Protein 7D9F (pdb70)

InterPro domains:
  IPR006311 Twin-arginine translocation pathway, signal sequence [PS51318] (1-31)
  IPR036188 FAD/NAD(P)-binding domain superfamily [G3DSA:3.50.50.60] (74-164)
  IPR036188 FAD/NAD(P)-binding domain superfamily [SSF51905] (67-441)

Structure (mmCIF, N/CA/C/O backbone):
data_7D9F
#
_entry.id   7D9F
#
_cell.length_a   69.197
_cell.length_b   85.586
_cell.length_c   99.624
_cell.angle_alpha   90.000
_cell.angle_beta   98.326
_cell.angle_gamma   90.000
#
_symmetry.space_group_name_H-M   'P 1 21 1'
#
loop_
_entity.id
_entity.type
_entity.pdbx_description
1 polymer 'Spermidine dehydrogenase, SpdH'
2 non-polymer 'FLAVIN-ADENINE DINUCLEOTIDE'
3 non-polymer 'PROTOPORPHYRIN IX CONTAINING FE'
4 non-polymer GLYCEROL
5 non-polymer 'SULFATE ION'
6 water water
#
loop_
_atom_site.group_PDB
_atom_site.id
_atom_site.type_symbol
_atom_site.label_atom_id
_atom_site.label_alt_id
_atom_site.label_comp_id
_atom_site.label_asym_id
_atom_site.label_entity_id
_atom_site.label_seq_id
_atom_site.pdbx_PDB_ins_code
_atom_site.Cartn_x
_atom_site.Cartn_y
_atom_site.Cartn_z
_atom_site.occupancy
_atom_site.B_iso_or_equiv
_atom_site.auth_seq_id
_atom_site.auth_comp_id
_atom_site.auth_asym_id
_atom_site.auth_atom_id
_atom_site.pdbx_PDB_model_num
ATOM 1 N N . ALA A 1 29 ? 3.63593 58.92700 3.66319 1.000 44.85644 29 ALA A N 1
ATOM 2 C CA . ALA A 1 29 ? 4.40941 59.82184 2.80668 1.000 42.43279 29 ALA A CA 1
ATOM 3 C C . ALA A 1 29 ? 3.51462 60.53825 1.78500 1.000 45.54876 29 ALA A C 1
ATOM 4 O O . ALA A 1 29 ? 3.56899 60.24565 0.57813 1.000 43.34515 29 ALA A O 1
ATOM 6 N N . PRO A 1 30 ? 2.70288 61.48769 2.25338 1.000 42.11831 30 PRO A N 1
ATOM 7 C CA . PRO A 1 30 ? 1.78411 62.17421 1.34032 1.000 41.52861 30 PRO A CA 1
ATOM 8 C C . PRO A 1 30 ? 2.53280 63.11175 0.40726 1.000 36.04221 30 PRO A C 1
ATOM 9 O O . PRO A 1 30 ? 3.60482 63.63122 0.73241 1.000 31.94933 30 PRO A O 1
ATOM 13 N N . GLY A 1 31 ? 1.94603 63.32908 -0.76908 1.000 30.21287 31 GLY A N 1
ATOM 14 C CA . GLY A 1 31 ? 2.52732 64.18304 -1.77289 1.000 29.36119 31 GLY A CA 1
ATOM 15 C C . GLY A 1 31 ? 3.21271 63.43923 -2.89610 1.000 31.29177 31 GLY A C 1
ATOM 16 O O . GLY A 1 31 ? 3.48032 64.03393 -3.94997 1.000 29.25560 31 GLY A O 1
ATOM 17 N N . GLY A 1 32 ? 3.51360 62.15810 -2.69497 1.000 33.96983 32 GLY A N 1
ATOM 18 C CA . GLY A 1 32 ? 4.05739 61.31641 -3.73132 1.000 30.54039 32 GLY A CA 1
ATOM 19 C C . GLY A 1 32 ? 3.05186 60.26517 -4.17193 1.000 35.84893 32 GLY A C 1
ATOM 20 O O . GLY A 1 32 ? 1.93884 60.15463 -3.65584 1.000 35.15798 32 GLY A O 1
ATOM 21 N N . ARG A 1 33 ? 3.46950 59.50271 -5.17766 1.000 30.17331 33 ARG A N 1
ATOM 22 C CA . ARG A 1 33 ? 2.70204 58.34379 -5.59431 1.000 27.65975 33 ARG A CA 1
ATOM 23 C C . ARG A 1 33 ? 2.53666 57.39545 -4.41236 1.000 29.27703 33 ARG A C 1
ATOM 24 O O . ARG A 1 33 ? 3.45224 57.22740 -3.59551 1.000 24.86123 33 ARG A O 1
ATOM 32 N N . TYR A 1 34 ? 1.34999 56.80447 -4.29086 1.000 23.37145 34 TYR A N 1
ATOM 33 C CA . TYR A 1 34 ? 1.18706 55.75204 -3.29535 1.000 24.74747 34 TYR A CA 1
ATOM 34 C C . TYR A 1 34 ? 2.11132 54.59919 -3.65935 1.000 22.03093 34 TYR A C 1
ATOM 35 O O . TYR A 1 34 ? 1.85297 53.87152 -4.62483 1.000 19.17028 34 TYR A O 1
ATOM 44 N N . TYR A 1 35 ? 3.19317 54.42434 -2.90319 1.000 19.40681 35 TYR A N 1
ATOM 45 C CA . TYR A 1 35 ? 4.22332 53.45591 -3.26758 1.000 17.02666 35 TYR A CA 1
ATOM 46 C C . TYR A 1 35 ? 4.97027 52.98807 -2.01618 1.000 17.49537 35 TYR A C 1
ATOM 47 O O . TYR A 1 35 ? 6.03255 53.52108 -1.66538 1.000 15.31061 35 TYR A O 1
ATOM 56 N N . PRO A 1 36 ? 4.44738 51.96964 -1.33152 1.000 18.43362 36 PRO A N 1
ATOM 57 C CA . PRO A 1 36 ? 5.02895 51.52655 -0.04303 1.000 17.96200 36 PRO A CA 1
ATOM 58 C C . PRO A 1 36 ? 6.46138 51.01741 -0.14333 1.000 13.94381 36 PRO A C 1
ATOM 59 O O . PRO A 1 36 ? 7.20773 51.15942 0.83414 1.000 16.86799 36 PRO A O 1
ATOM 63 N N . PRO A 1 37 ? 6.87902 50.34872 -1.23115 1.000 13.99281 37 PRO A N 1
ATOM 64 C CA . PRO A 1 37 ? 8.25457 49.81212 -1.22452 1.000 16.74298 37 PRO A CA 1
ATOM 65 C C . PRO A 1 37 ? 9.31761 50.87330 -1.04918 1.000 16.87130 37 PRO A C 1
ATOM 66 O O . PRO A 1 37 ? 10.41316 50.56509 -0.56109 1.000 16.32016 37 PRO A O 1
ATOM 70 N N . ALA A 1 38 ? 9.04046 52.11507 -1.44518 1.000 17.48038 38 ALA A N 1
ATOM 71 C CA . ALA A 1 38 ? 10.06544 53.13999 -1.32256 1.000 18.73163 38 ALA A CA 1
ATOM 72 C C . ALA A 1 38 ? 10.18202 53.67418 0.09807 1.000 16.61645 38 ALA A C 1
ATOM 73 O O . ALA A 1 38 ? 11.16767 54.34698 0.40489 1.000 21.41029 38 ALA A O 1
ATOM 75 N N . LEU A 1 39 ? 9.22675 53.36855 0.97371 1.000 16.72638 39 LEU A N 1
ATOM 76 C CA . LEU A 1 39 ? 9.28698 53.83602 2.35232 1.000 19.25079 39 LEU A CA 1
ATOM 77 C C . LEU A 1 39 ? 10.44024 53.19136 3.10702 1.000 20.30127 39 LEU A C 1
ATOM 78 O O . LEU A 1 39 ? 10.70792 51.99349 2.95988 1.000 17.54136 39 LEU A O 1
ATOM 83 N N . THR A 1 40 ? 11.11707 53.99183 3.92974 1.000 17.80000 40 THR A N 1
ATOM 84 C CA . THR A 1 40 ? 12.09488 53.49349 4.88827 1.000 20.72354 40 THR A CA 1
ATOM 85 C C . THR A 1 40 ? 11.51996 53.62937 6.29820 1.000 15.18529 40 THR A C 1
ATOM 86 O O . THR A 1 40 ? 10.32294 53.85005 6.48630 1.000 17.36900 40 THR A O 1
ATOM 90 N N . GLY A 1 41 ? 12.37770 53.48310 7.30362 1.000 17.87097 41 GLY A N 1
ATOM 91 C CA . GLY A 1 41 ? 11.92159 53.65422 8.67063 1.000 16.93947 41 GLY A CA 1
ATOM 92 C C . GLY A 1 41 ? 11.19439 52.45009 9.23863 1.000 19.54785 41 GLY A C 1
ATOM 93 O O . GLY A 1 41 ? 11.56146 51.30741 8.94121 1.000 17.67551 41 GLY A O 1
ATOM 94 N N . LEU A 1 42 ? 10.15665 52.67778 10.04602 1.000 15.44626 42 LEU A N 1
ATOM 95 C CA . LEU A 1 42 ? 9.47707 51.58016 10.74084 1.000 15.97255 42 LEU A CA 1
ATOM 96 C C . LEU A 1 42 ? 8.47537 50.90258 9.80834 1.000 17.15641 42 LEU A C 1
ATOM 97 O O . LEU A 1 42 ? 7.39101 51.43313 9.54391 1.000 18.63621 42 LEU A O 1
ATOM 102 N N . ARG A 1 43 ? 8.82170 49.71006 9.33342 1.000 15.30851 43 ARG A N 1
ATOM 103 C CA . ARG A 1 43 ? 8.00752 49.02459 8.33941 1.000 15.11255 43 ARG A CA 1
ATOM 104 C C . ARG A 1 43 ? 7.63691 47.64614 8.87301 1.000 13.74194 43 ARG A C 1
ATOM 105 O O . ARG A 1 43 ? 7.57255 47.46121 10.09383 1.000 13.87393 43 ARG A O 1
ATOM 113 N N . GLY A 1 44 ? 7.38694 46.67416 7.99554 1.000 12.39575 44 GLY A N 1
ATOM 114 C CA . GLY A 1 44 ? 6.81118 45.42233 8.48005 1.000 10.68234 44 GLY A CA 1
ATOM 115 C C . GLY A 1 44 ? 5.37563 45.67498 8.90072 1.000 14.40433 44 GLY A C 1
ATOM 116 O O . GLY A 1 44 ? 4.59820 46.28386 8.16248 1.000 13.50664 44 GLY A O 1
ATOM 117 N N . SER A 1 45 ? 5.00831 45.23266 10.09835 1.000 13.90754 45 SER A N 1
ATOM 118 C CA . SER A 1 45 ? 3.71104 45.61176 10.65470 1.000 14.48434 45 SER A CA 1
ATOM 119 C C . SER A 1 45 ? 3.83827 47.02338 11.21655 1.000 18.85686 45 SER A C 1
ATOM 120 O O . SER A 1 45 ? 4.14792 47.24112 12.39332 1.000 16.64833 45 SER A O 1
ATOM 123 N N . HIS A 1 46 ? 3.59260 47.98836 10.33397 1.000 17.03698 46 HIS A N 1
ATOM 124 C CA . HIS A 1 46 ? 3.80823 49.40710 10.54121 1.000 16.95218 46 HIS A CA 1
ATOM 125 C C . HIS A 1 46 ? 2.68115 50.02073 11.36112 1.000 19.51605 46 HIS A C 1
ATOM 126 O O . HIS A 1 46 ? 1.58548 49.46375 11.43573 1.000 18.62239 46 HIS A O 1
ATOM 133 N N . PRO A 1 47 ? 2.91370 51.19040 11.95862 1.000 20.10788 47 PRO A N 1
ATOM 134 C CA . PRO A 1 47 ? 1.79913 51.94469 12.54774 1.000 20.26685 47 PRO A CA 1
ATOM 135 C C . PRO A 1 47 ? 0.66250 52.08513 11.54251 1.000 20.37456 47 PRO A C 1
ATOM 136 O O . PRO A 1 47 ? 0.88686 52.33747 10.35820 1.000 18.24487 47 PRO A O 1
ATOM 140 N N . GLY A 1 48 ? -0.57160 51.90297 12.01677 1.000 21.78843 48 GLY A N 1
ATOM 141 C CA . GLY A 1 48 ? -1.73741 51.90976 11.15587 1.000 24.31411 48 GLY A CA 1
ATOM 142 C C . GLY A 1 48 ? -2.21394 50.53293 10.72758 1.000 25.61826 48 GLY A C 1
ATOM 143 O O . GLY A 1 48 ? -3.39200 50.37890 10.38382 1.000 24.11761 48 GLY A O 1
ATOM 144 N N . ALA A 1 49 ? -1.34035 49.52049 10.75679 1.000 20.64533 49 ALA A N 1
ATOM 145 C CA . ALA A 1 49 ? -1.71764 48.21326 10.22929 1.000 19.46745 49 ALA A CA 1
ATOM 146 C C . ALA A 1 49 ? -2.47767 47.36415 11.23727 1.000 20.09963 49 ALA A C 1
ATOM 147 O O . ALA A 1 49 ? -3.26063 46.49782 10.82985 1.000 18.07633 49 ALA A O 1
ATOM 149 N N . PHE A 1 50 ? -2.29395 47.61180 12.53273 1.000 18.13235 50 PHE A N 1
ATOM 150 C CA . PHE A 1 50 ? -2.71174 46.67715 13.56638 1.000 18.63639 50 PHE A CA 1
ATOM 151 C C . PHE A 1 50 ? -3.69382 47.25549 14.57942 1.000 17.30949 50 PHE A C 1
ATOM 152 O O . PHE A 1 50 ? -4.15552 46.51578 15.45286 1.000 17.17246 50 PHE A O 1
ATOM 160 N N . GLU A 1 51 ? -4.01923 48.54527 14.50439 1.000 16.66025 51 GLU A N 1
ATOM 161 C CA . GLU A 1 51 ? -4.75205 49.17110 15.60506 1.000 22.07506 51 GLU A CA 1
ATOM 162 C C . GLU A 1 51 ? -6.16367 48.60866 15.74550 1.000 16.98425 51 GLU A C 1
ATOM 163 O O . GLU A 1 51 ? -6.62308 48.35071 16.86871 1.000 17.44388 51 GLU A O 1
ATOM 169 N N . VAL A 1 52 ? -6.86786 48.41237 14.63077 1.000 15.59324 52 VAL A N 1
ATOM 170 C CA . VAL A 1 52 ? -8.19224 47.80393 14.71051 1.000 17.41374 52 VAL A CA 1
ATOM 171 C C . VAL A 1 52 ? -8.08567 46.36094 15.18811 1.000 17.06740 52 VAL A C 1
ATOM 172 O O . VAL A 1 52 ? -8.88244 45.90616 16.02232 1.000 15.38584 52 VAL A O 1
ATOM 176 N N . ALA A 1 53 ? -7.09333 45.62392 14.67285 1.000 14.74074 53 ALA A N 1
ATOM 177 C CA . ALA A 1 53 ? -6.87848 44.24279 15.09820 1.000 16.63834 53 ALA A CA 1
ATOM 178 C C . ALA A 1 53 ? -6.67434 44.14720 16.60177 1.000 18.31733 53 ALA A C 1
ATOM 179 O O . ALA A 1 53 ? -7.17413 43.21353 17.24379 1.000 18.42795 53 ALA A O 1
ATOM 181 N N . HIS A 1 54 ? -5.93076 45.09832 17.18352 1.000 16.96075 54 HIS A N 1
ATOM 182 C CA . HIS A 1 54 ? -5.71346 45.08668 18.62714 1.000 17.15478 54 HIS A CA 1
ATOM 183 C C . HIS A 1 54 ? -6.92942 45.55788 19.41467 1.000 18.18369 54 HIS A C 1
ATOM 184 O O . HIS A 1 54 ? -7.12203 45.12097 20.55445 1.000 17.79373 54 HIS A O 1
ATOM 191 N N . GLN A 1 55 ? -7.74765 46.44652 18.84867 1.000 16.46601 55 GLN A N 1
ATOM 192 C CA . GLN A 1 55 ? -9.00415 46.76636 19.51499 1.000 18.49917 55 GLN A CA 1
ATOM 193 C C . GLN A 1 55 ? -9.82698 45.50583 19.74223 1.000 20.55181 55 GLN A C 1
ATOM 194 O O . GLN A 1 55 ? -10.44916 45.34473 20.79667 1.000 19.07732 55 GLN A O 1
ATOM 208 N N . GLY A 1 57 ? -8.44320 42.20271 19.56514 1.000 19.90232 57 GLY A N 1
ATOM 209 C CA . GLY A 1 57 ? -7.64896 41.20536 20.26699 1.000 21.55968 57 GLY A CA 1
ATOM 210 C C . GLY A 1 57 ? -7.32192 41.58697 21.69963 1.000 21.38199 57 GLY A C 1
ATOM 211 O O . GLY A 1 57 ? -7.32653 40.73438 22.59304 1.000 24.87930 57 GLY A O 1
ATOM 212 N N . TRP A 1 58 ? -7.02470 42.86286 21.94315 1.000 19.04574 58 TRP A N 1
ATOM 213 C CA . TRP A 1 58 ? -6.65141 43.28073 23.29421 1.000 21.58507 58 TRP A CA 1
ATOM 214 C C . TRP A 1 58 ? -7.83702 43.78468 24.11127 1.000 25.28184 58 TRP A C 1
ATOM 215 O O . TRP A 1 58 ? -7.96760 43.44211 25.29241 1.000 28.09170 58 TRP A O 1
ATOM 226 N N . GLU A 1 59 ? -8.68945 44.61904 23.51847 1.000 22.62114 59 GLU A N 1
ATOM 227 C CA . GLU A 1 59 ? -9.78320 45.23765 24.25588 1.000 24.33984 59 GLU A CA 1
ATOM 228 C C . GLU A 1 59 ? -11.10534 44.49397 24.10497 1.000 22.54689 59 GLU A C 1
ATOM 229 O O . GLU A 1 59 ? -12.06707 44.83642 24.80040 1.000 22.47440 59 GLU A O 1
ATOM 235 N N . LYS A 1 60 ? -11.16874 43.49807 23.21581 1.000 21.56050 60 LYS A N 1
ATOM 236 C CA . LYS A 1 60 ? -12.36547 42.69419 22.98469 1.000 21.48121 60 LYS A CA 1
ATOM 237 C C . LYS A 1 60 ? -13.52672 43.54737 22.50007 1.000 23.75841 60 LYS A C 1
ATOM 238 O O . LYS A 1 60 ? -14.69000 43.24758 22.76813 1.000 25.88830 60 LYS A O 1
ATOM 244 N N . LYS A 1 61 ? -13.22136 44.62176 21.78383 1.000 22.76081 61 LYS A N 1
ATOM 245 C CA . LYS A 1 61 ? -14.26607 45.34531 21.08463 1.000 22.55892 61 LYS A CA 1
ATOM 246 C C . LYS A 1 61 ? -14.75105 44.51431 19.90789 1.000 26.30601 61 LYS A C 1
ATOM 247 O O . LYS A 1 61 ? -13.97215 43.82256 19.24879 1.000 23.18948 61 LYS A O 1
ATOM 253 N N . THR A 1 62 ? -16.05526 44.55186 19.67554 1.000 23.62698 62 THR A N 1
ATOM 254 C CA . THR A 1 62 ? -16.66699 43.88242 18.54285 1.000 22.36809 62 THR A CA 1
ATOM 255 C C . THR A 1 62 ? -17.20898 44.93890 17.59510 1.000 27.52340 62 THR A C 1
ATOM 256 O O . THR A 1 62 ? -17.86318 45.89685 18.02739 1.000 28.73769 62 THR A O 1
ATOM 260 N N . PHE A 1 63 ? -16.91804 44.76805 16.31249 1.000 23.53501 63 PHE A N 1
ATOM 261 C CA . PHE A 1 63 ? -17.36701 45.65692 15.24993 1.000 24.50834 63 PHE A CA 1
ATOM 262 C C . PHE A 1 63 ? -18.40448 44.88767 14.43336 1.000 31.25004 63 PHE A C 1
ATOM 263 O O . PHE A 1 63 ? -18.06469 44.16156 13.49984 1.000 29.47129 63 PHE A O 1
ATOM 271 N N . ASP A 1 64 ? -19.67130 45.04135 14.78018 1.000 28.36278 64 ASP A N 1
ATOM 272 C CA . ASP A 1 64 ? -20.71742 44.39713 14.00100 1.000 28.49496 64 ASP A CA 1
ATOM 273 C C . ASP A 1 64 ? -21.13047 45.29357 12.84274 1.000 28.37593 64 ASP A C 1
ATOM 274 O O . ASP A 1 64 ? -21.19364 46.51890 12.97576 1.000 25.20981 64 ASP A O 1
ATOM 279 N N . VAL A 1 65 ? -21.37049 44.67172 11.68976 1.000 22.12975 65 VAL A N 1
ATOM 280 C CA . VAL A 1 65 ? -21.80540 45.36553 10.49032 1.000 18.65826 65 VAL A CA 1
ATOM 281 C C . VAL A 1 65 ? -23.16199 44.86587 10.02045 1.000 20.98230 65 VAL A C 1
ATOM 282 O O . VAL A 1 65 ? -23.58069 45.17220 8.90550 1.000 22.34159 65 VAL A O 1
ATOM 286 N N . ASP A 1 66 ? -23.85468 44.08609 10.85278 1.000 23.28235 66 ASP A N 1
ATOM 287 C CA . ASP A 1 66 ? -25.11657 43.47005 10.45398 1.000 27.02097 66 ASP A CA 1
ATOM 288 C C . ASP A 1 66 ? -26.20416 44.49298 10.16628 1.000 27.42562 66 ASP A C 1
ATOM 289 O O . ASP A 1 66 ? -27.23248 44.14171 9.57812 1.000 26.76031 66 ASP A O 1
ATOM 294 N N . HIS A 1 67 ? -26.00631 45.74081 10.55925 1.000 22.60722 67 HIS A N 1
ATOM 295 C CA . HIS A 1 67 ? -27.02185 46.76234 10.39848 1.000 25.61132 67 HIS A CA 1
ATOM 296 C C . HIS A 1 67 ? -26.67440 47.72623 9.28084 1.000 24.73609 67 HIS A C 1
ATOM 297 O O . HIS A 1 67 ? -27.40608 48.69664 9.05241 1.000 25.28561 67 HIS A O 1
ATOM 304 N N . LEU A 1 68 ? -25.60133 47.45015 8.54382 1.000 24.03102 68 LEU A N 1
ATOM 305 C CA . LEU A 1 68 ? -25.17713 48.22874 7.39341 1.000 23.88783 68 LEU A CA 1
ATOM 306 C C . LEU A 1 68 ? -25.60754 47.54723 6.10205 1.000 23.34795 68 LEU A C 1
ATOM 307 O O . LEU A 1 68 ? -25.68107 46.31499 6.03644 1.000 23.49955 68 LEU A O 1
ATOM 312 N N . PRO A 1 69 ? -25.89585 48.32356 5.06349 1.000 22.88548 69 PRO A N 1
ATOM 313 C CA . PRO A 1 69 ? -26.22766 47.72298 3.76741 1.000 22.00380 69 PRO A CA 1
ATOM 314 C C . PRO A 1 69 ? -25.00994 47.06909 3.14377 1.000 23.48427 69 PRO A C 1
ATOM 315 O O . PRO A 1 69 ? -23.87491 47.50251 3.35133 1.000 21.01169 69 PRO A O 1
ATOM 319 N N . ILE A 1 70 ? -25.25961 46.02661 2.35752 1.000 19.59181 70 ILE A N 1
ATOM 320 C CA . ILE A 1 70 ? -24.18885 45.39793 1.59110 1.000 22.18159 70 ILE A CA 1
ATOM 321 C C . ILE A 1 70 ? -23.83096 46.30548 0.42679 1.000 24.07937 70 ILE A C 1
ATOM 322 O O . ILE A 1 70 ? -24.68197 46.63898 -0.40724 1.000 22.19961 70 ILE A O 1
ATOM 327 N N . GLU A 1 71 ? -22.56413 46.71202 0.37053 1.000 22.27525 71 GLU A N 1
ATOM 328 C CA . GLU A 1 71 ? -22.08933 47.67422 -0.61470 1.000 22.55325 71 GLU A CA 1
ATOM 329 C C . GLU A 1 71 ? -21.66813 47.03013 -1.92585 1.000 22.18965 71 GLU A C 1
ATOM 330 O O . GLU A 1 71 ? -21.80113 47.65495 -2.98274 1.000 24.40446 71 GLU A O 1
ATOM 336 N N . GLU A 1 72 ? -21.15794 45.80186 -1.88201 1.000 22.46871 72 GLU A N 1
ATOM 337 C CA . GLU A 1 72 ? -20.51048 45.16277 -3.01970 1.000 21.36156 72 GLU A CA 1
ATOM 338 C C . GLU A 1 72 ? -20.68487 43.65718 -2.89391 1.000 21.55385 72 GLU A C 1
ATOM 339 O O . GLU A 1 72 ? -20.73241 43.12087 -1.78392 1.000 18.77667 72 GLU A O 1
ATOM 345 N N . GLU A 1 73 ? -20.78110 42.97969 -4.04223 1.000 19.11877 73 GLU A N 1
ATOM 346 C CA . GLU A 1 73 ? -20.95442 41.53086 -4.08857 1.000 23.15323 73 GLU A CA 1
ATOM 347 C C . GLU A 1 73 ? -19.88928 40.90151 -4.97152 1.000 20.90356 73 GLU A C 1
ATOM 348 O O . GLU A 1 73 ? -19.60239 41.39342 -6.06634 1.000 22.62816 73 GLU A O 1
ATOM 354 N N . TYR A 1 74 ? -19.32715 39.79482 -4.49836 1.000 16.24521 74 TYR A N 1
ATOM 355 C CA . TYR A 1 74 ? -18.27175 39.08050 -5.19259 1.000 17.96287 74 TYR A CA 1
ATOM 356 C C . TYR A 1 74 ? -18.58638 37.59089 -5.20428 1.000 17.10660 74 TYR A C 1
ATOM 357 O O . TYR A 1 74 ? -19.43881 37.10503 -4.45840 1.000 18.63719 74 TYR A O 1
ATOM 366 N N . ASP A 1 75 ? -17.88654 36.86334 -6.06518 1.000 14.94487 75 ASP A N 1
ATOM 367 C CA . ASP A 1 75 ? -17.89823 35.41014 -5.95939 1.000 17.61812 75 ASP A CA 1
ATOM 368 C C . ASP A 1 75 ? -17.06280 34.94679 -4.77497 1.000 17.55912 75 ASP A C 1
ATOM 369 O O . ASP A 1 75 ? -17.48458 34.07069 -4.01440 1.000 17.98125 75 ASP A O 1
ATOM 374 N N . LEU A 1 76 ? -15.88369 35.53641 -4.58996 1.000 18.51463 76 LEU A N 1
ATOM 375 C CA . LEU A 1 76 ? -14.98315 35.15495 -3.50924 1.000 13.72927 76 LEU A CA 1
ATOM 376 C C . LEU A 1 76 ? -14.48331 36.40384 -2.79257 1.000 15.64452 76 LEU A C 1
ATOM 377 O O . LEU A 1 76 ? -14.06450 37.36615 -3.44308 1.000 13.53633 76 LEU A O 1
ATOM 382 N N . VAL A 1 77 ? -14.53496 36.39332 -1.45632 1.000 13.24813 77 VAL A N 1
ATOM 383 C CA . VAL A 1 77 ? -13.86103 37.39387 -0.63368 1.000 14.38818 77 VAL A CA 1
ATOM 384 C C . VAL A 1 77 ? -12.72804 36.70262 0.10690 1.000 14.18189 77 VAL A C 1
ATOM 385 O O . VAL A 1 77 ? -12.94742 35.69083 0.78612 1.000 13.13643 77 VAL A O 1
ATOM 389 N N . VAL A 1 78 ? -11.51909 37.23939 -0.03378 1.000 13.73106 78 VAL A N 1
ATOM 390 C CA . VAL A 1 78 ? -10.33092 36.71857 0.64029 1.000 13.27722 78 VAL A CA 1
ATOM 391 C C . VAL A 1 78 ? -9.95305 37.69988 1.73801 1.000 12.88367 78 VAL A C 1
ATOM 392 O O . VAL A 1 78 ? -9.76043 38.89395 1.47065 1.000 14.08769 78 VAL A O 1
ATOM 396 N N . VAL A 1 79 ? -9.84543 37.20591 2.96728 1.000 12.73002 79 VAL A N 1
ATOM 397 C CA . VAL A 1 79 ? -9.33364 38.00122 4.07898 1.000 11.75622 79 VAL A CA 1
ATOM 398 C C . VAL A 1 79 ? -7.83622 37.73606 4.20649 1.000 14.74843 79 VAL A C 1
ATOM 399 O O . VAL A 1 79 ? -7.42042 36.59965 4.46544 1.000 13.52600 79 VAL A O 1
ATOM 403 N N . GLY A 1 80 ? -7.02446 38.77945 4.01563 1.000 13.63174 80 GLY A N 1
ATOM 404 C CA . GLY A 1 80 ? -5.58254 38.61655 4.06478 1.000 12.69270 80 GLY A CA 1
ATOM 405 C C . GLY A 1 80 ? -4.93715 38.59367 2.69555 1.000 15.18931 80 GLY A C 1
ATOM 406 O O . GLY A 1 80 ? -5.32831 37.79930 1.82732 1.000 16.11683 80 GLY A O 1
ATOM 407 N N . GLY A 1 81 ? -3.94593 39.46401 2.49585 1.000 12.75614 81 GLY A N 1
ATOM 408 C CA . GLY A 1 81 ? -3.34565 39.68351 1.19085 1.000 13.14250 81 GLY A CA 1
ATOM 409 C C . GLY A 1 81 ? -1.89169 39.26951 1.08921 1.000 13.89903 81 GLY A C 1
ATOM 410 O O . GLY A 1 81 ? -1.14200 39.83710 0.29267 1.000 11.81157 81 GLY A O 1
ATOM 411 N N . GLY A 1 82 ? -1.48665 38.27641 1.87939 1.000 13.42766 82 GLY A N 1
ATOM 412 C CA . GLY A 1 82 ? -0.18982 37.65032 1.72548 1.000 13.30594 82 GLY A CA 1
ATOM 413 C C . GLY A 1 82 ? -0.19314 36.62988 0.59972 1.000 12.84111 82 GLY A C 1
ATOM 414 O O . GLY A 1 82 ? -1.13441 36.52420 -0.18988 1.000 14.84105 82 GLY A O 1
ATOM 415 N N . ILE A 1 83 ? 0.89142 35.84959 0.54252 1.000 10.87944 83 ILE A N 1
ATOM 416 C CA . ILE A 1 83 ? 1.03601 34.85977 -0.52263 1.000 13.34450 83 ILE A CA 1
ATOM 417 C C . ILE A 1 83 ? -0.11411 33.86059 -0.48666 1.000 14.23601 83 ILE A C 1
ATOM 418 O O . ILE A 1 83 ? -0.59880 33.41509 -1.53356 1.000 13.49918 83 ILE A O 1
ATOM 423 N N . SER A 1 84 ? -0.58427 33.50248 0.70818 1.000 13.28594 84 SER A N 1
ATOM 424 C CA . SER A 1 84 ? -1.68434 32.54390 0.77783 1.000 14.89932 84 SER A CA 1
ATOM 425 C C . SER A 1 84 ? -2.96406 33.13563 0.19436 1.000 13.74108 84 SER A C 1
ATOM 426 O O . SER A 1 84 ? -3.65725 32.48438 -0.60007 1.000 12.72707 84 SER A O 1
ATOM 429 N N . GLY A 1 85 ? -3.30390 34.36608 0.58918 1.000 12.84494 85 GLY A N 1
ATOM 430 C CA . GLY A 1 85 ? -4.52121 34.97642 0.07960 1.000 13.98767 85 GLY A CA 1
ATOM 431 C C . GLY A 1 85 ? -4.47016 35.23623 -1.41104 1.000 13.93517 85 GLY A C 1
ATOM 432 O O . GLY A 1 85 ? -5.46774 35.04358 -2.11770 1.000 13.91180 85 GLY A O 1
ATOM 433 N N . LEU A 1 86 ? -3.31293 35.68814 -1.90900 1.000 11.38864 86 LEU A N 1
ATOM 434 C CA . LEU A 1 86 ? -3.15897 35.91529 -3.34226 1.000 12.68196 86 LEU A CA 1
ATOM 435 C C . LEU A 1 86 ? -3.23236 34.60376 -4.11230 1.000 14.43267 86 LEU A C 1
ATOM 436 O O . LEU A 1 86 ? -3.82828 34.54624 -5.19145 1.000 15.38996 86 LEU A O 1
ATOM 441 N N . ALA A 1 87 ? -2.63192 33.53851 -3.56739 1.000 15.08972 87 ALA A N 1
ATOM 442 C CA . ALA A 1 87 ? -2.73006 32.22700 -4.20444 1.000 15.76543 87 ALA A CA 1
ATOM 443 C C . ALA A 1 87 ? -4.16525 31.70392 -4.18738 1.000 15.22587 87 ALA A C 1
ATOM 444 O O . ALA A 1 87 ? -4.60624 31.05266 -5.14389 1.000 15.86828 87 ALA A O 1
ATOM 446 N N . ALA A 1 88 ? -4.90683 31.96944 -3.10590 1.000 15.73697 88 ALA A N 1
ATOM 447 C CA . ALA A 1 88 ? -6.31875 31.61000 -3.06253 1.000 15.47329 88 ALA A CA 1
ATOM 448 C C . ALA A 1 88 ? -7.08512 32.26628 -4.20415 1.000 14.97251 88 ALA A C 1
ATOM 449 O O . ALA A 1 88 ? -7.83375 31.59972 -4.92999 1.000 15.30709 88 ALA A O 1
ATOM 451 N N . ALA A 1 89 ? -6.91591 33.58270 -4.36841 1.000 12.09204 89 ALA A N 1
ATOM 452 C CA . ALA A 1 89 ? -7.55701 34.29272 -5.47137 1.000 15.18535 89 ALA A CA 1
ATOM 453 C C . ALA A 1 89 ? -7.13067 33.72044 -6.81732 1.000 14.77801 89 ALA A C 1
ATOM 454 O O . ALA A 1 89 ? -7.94989 33.59204 -7.73157 1.000 16.61941 89 ALA A O 1
ATOM 456 N N . TRP A 1 90 ? -5.84230 33.40101 -6.96220 1.000 14.61646 90 TRP A N 1
ATOM 457 C CA . TRP A 1 90 ? -5.32533 32.91462 -8.23897 1.000 16.36429 90 TRP A CA 1
ATOM 458 C C . TRP A 1 90 ? -5.88601 31.53318 -8.57723 1.000 17.68005 90 TRP A C 1
ATOM 459 O O . TRP A 1 90 ? -6.32861 31.28988 -9.70832 1.000 17.16107 90 TRP A O 1
ATOM 470 N N . PHE A 1 91 ? -5.85245 30.59894 -7.62198 1.000 17.16943 91 PHE A N 1
ATOM 471 C CA . PHE A 1 91 ? -6.36096 29.26723 -7.93006 1.000 17.16571 91 PHE A CA 1
ATOM 472 C C . PHE A 1 91 ? -7.87552 29.27154 -8.06978 1.000 18.73653 91 PHE A C 1
ATOM 473 O O . PHE A 1 91 ? -8.42284 28.49833 -8.86085 1.000 21.84792 91 PHE A O 1
ATOM 481 N N . TYR A 1 92 ? -8.56429 30.12349 -7.31038 1.000 17.80490 92 TYR A N 1
ATOM 482 C CA . TYR A 1 92 ? -10.00209 30.27141 -7.48729 1.000 19.73370 92 TYR A CA 1
ATOM 483 C C . TYR A 1 92 ? -10.33442 30.75890 -8.89239 1.000 20.56134 92 TYR A C 1
ATOM 484 O O . TYR A 1 92 ? -11.25784 30.23881 -9.53416 1.000 20.95584 92 TYR A O 1
ATOM 493 N N . ARG A 1 93 ? -9.58597 31.75028 -9.39238 1.000 19.72788 93 ARG A N 1
ATOM 494 C CA . ARG A 1 93 ? -9.85009 32.26426 -10.73615 1.000 20.74561 93 ARG A CA 1
ATOM 495 C C . ARG A 1 93 ? -9.51591 31.23555 -11.81036 1.000 23.55388 93 ARG A C 1
ATOM 496 O O . ARG A 1 93 ? -10.20227 31.16972 -12.83561 1.000 21.52364 93 ARG A O 1
ATOM 504 N N . GLU A 1 94 ? -8.48762 30.41663 -11.59799 1.000 20.87831 94 GLU A N 1
ATOM 505 C CA . GLU A 1 94 ? -8.21361 29.34443 -12.54884 1.000 24.23250 94 GLU A CA 1
ATOM 506 C C . GLU A 1 94 ? -9.39602 28.38126 -12.65082 1.000 25.36956 94 GLU A C 1
ATOM 507 O O . GLU A 1 94 ? -9.77485 27.95325 -13.74682 1.000 23.00898 94 GLU A O 1
ATOM 513 N N . ARG A 1 95 ? -9.98948 28.02699 -11.51670 1.000 21.58387 95 ARG A N 1
ATOM 514 C CA . ARG A 1 95 ? -11.16444 27.16899 -11.53306 1.000 23.73047 95 ARG A CA 1
ATOM 515 C C . ARG A 1 95 ? -12.39236 27.91068 -12.05732 1.000 27.23390 95 ARG A C 1
ATOM 516 O O . ARG A 1 95 ? -13.22875 27.31552 -12.74722 1.000 27.59679 95 ARG A O 1
ATOM 524 N N . HIS A 1 96 ? -12.50074 29.20560 -11.76819 1.000 20.88027 96 HIS A N 1
ATOM 525 C CA . HIS A 1 96 ? -13.68024 30.01232 -12.08237 1.000 23.46444 96 HIS A CA 1
ATOM 526 C C . HIS A 1 96 ? -13.21267 31.25512 -12.82309 1.000 24.81921 96 HIS A C 1
ATOM 527 O O . HIS A 1 96 ? -13.06984 32.32968 -12.22403 1.000 22.57161 96 HIS A O 1
ATOM 534 N N . PRO A 1 97 ? -12.98765 31.14837 -14.13722 1.000 24.91729 97 PRO A N 1
ATOM 535 C CA . PRO A 1 97 ? -12.31725 32.24055 -14.86843 1.000 23.33036 97 PRO A CA 1
ATOM 536 C C . PRO A 1 97 ? -13.04424 33.57318 -14.83714 1.000 20.59009 97 PRO A C 1
ATOM 537 O O . PRO A 1 97 ? -12.38292 34.61035 -14.96308 1.000 25.69160 97 PRO A O 1
ATOM 541 N N . ALA A 1 98 ? -14.36716 33.59240 -14.67774 1.000 20.90358 98 ALA A N 1
ATOM 542 C CA . ALA A 1 98 ? -15.12786 34.84086 -14.64244 1.000 24.24815 98 ALA A CA 1
ATOM 543 C C . ALA A 1 98 ? -15.32305 35.38826 -13.23194 1.000 26.92850 98 ALA A C 1
ATOM 544 O O . ALA A 1 98 ? -16.03739 36.38296 -13.05816 1.000 25.22941 98 ALA A O 1
ATOM 546 N N . ALA A 1 99 ? -14.69639 34.77565 -12.23124 1.000 21.07606 99 ALA A N 1
ATOM 547 C CA . ALA A 1 99 ? -14.99890 35.09710 -10.84308 1.000 19.11946 99 ALA A CA 1
ATOM 548 C C . ALA A 1 99 ? -14.66937 36.54809 -10.52321 1.000 23.08952 99 ALA A C 1
ATOM 549 O O . ALA A 1 99 ? -13.67830 37.09899 -11.00950 1.000 20.93520 99 ALA A O 1
ATOM 551 N N . ARG A 1 100 ? -15.52127 37.17124 -9.71373 1.000 17.95521 100 ARG A N 1
ATOM 552 C CA . ARG A 1 100 ? -15.23455 38.46372 -9.11006 1.000 19.41628 100 ARG A CA 1
ATOM 553 C C . ARG A 1 100 ? -14.68231 38.21118 -7.71556 1.000 19.82489 100 ARG A C 1
ATOM 554 O O . ARG A 1 100 ? -15.30524 37.50122 -6.91892 1.000 16.46169 100 ARG A O 1
ATOM 562 N N . ILE A 1 101 ? -13.51756 38.78372 -7.42675 1.000 17.65744 101 ILE A N 1
ATOM 563 C CA . ILE A 1 101 ? -12.75600 38.44470 -6.23024 1.000 17.95602 101 ILE A CA 1
ATOM 564 C C . ILE A 1 101 ? -12.29778 39.72809 -5.55025 1.000 17.07863 101 ILE A C 1
ATOM 565 O O . ILE A 1 101 ? -11.74876 40.62124 -6.20574 1.000 15.71781 101 ILE A O 1
ATOM 570 N N . LEU A 1 102 ? -12.52267 39.81800 -4.24118 1.000 15.05397 102 LEU A N 1
ATOM 571 C CA . LEU A 1 102 ? -12.03107 40.91790 -3.42289 1.000 15.98769 102 LEU A CA 1
ATOM 572 C C . LEU A 1 102 ? -11.03864 40.36488 -2.41371 1.000 16.45303 102 LEU A C 1
ATOM 573 O O . LEU A 1 102 ? -11.33684 39.38248 -1.72553 1.000 15.66131 102 LEU A O 1
ATOM 578 N N . VAL A 1 103 ? -9.86620 40.98770 -2.32935 1.000 14.10077 103 VAL A N 1
ATOM 579 C CA . VAL A 1 103 ? -8.85918 40.66165 -1.32225 1.000 12.20090 103 VAL A CA 1
ATOM 580 C C . VAL A 1 103 ? -8.75696 41.84621 -0.36896 1.000 15.12884 103 VAL A C 1
ATOM 581 O O . VAL A 1 103 ? -8.47876 42.97389 -0.79919 1.000 15.97625 103 VAL A O 1
ATOM 585 N N . ILE A 1 104 ? -8.97846 41.58476 0.92256 1.000 12.38643 104 ILE A N 1
ATOM 586 C CA . ILE A 1 104 ? -8.98814 42.59495 1.97956 1.000 14.18448 104 ILE A CA 1
ATOM 587 C C . ILE A 1 104 ? -7.71202 42.42863 2.79676 1.000 13.91546 104 ILE A C 1
ATOM 588 O O . ILE A 1 104 ? -7.50030 41.37985 3.42234 1.000 14.00006 104 ILE A O 1
ATOM 593 N N . GLU A 1 105 ? -6.86603 43.46120 2.80746 1.000 13.22269 105 GLU A N 1
ATOM 594 C CA . GLU A 1 105 ? -5.56535 43.38335 3.47261 1.000 13.09019 105 GLU A CA 1
ATOM 595 C C . GLU A 1 105 ? -5.33188 44.60361 4.35981 1.000 14.72559 105 GLU A C 1
ATOM 596 O O . GLU A 1 105 ? -5.58185 45.74130 3.94098 1.000 15.20466 105 GLU A O 1
ATOM 602 N N . ASN A 1 106 ? -4.80527 44.37725 5.57610 1.000 14.74382 106 ASN A N 1
ATOM 603 C CA . ASN A 1 106 ? -4.74895 45.45138 6.56624 1.000 15.67749 106 ASN A CA 1
ATOM 604 C C . ASN A 1 106 ? -3.47198 46.28371 6.52574 1.000 15.12762 106 ASN A C 1
ATOM 605 O O . ASN A 1 106 ? -3.49995 47.42790 6.99354 1.000 14.67261 106 ASN A O 1
ATOM 610 N N . HIS A 1 107 ? -2.36398 45.75749 5.98747 1.000 13.38063 107 HIS A N 1
ATOM 611 C CA . HIS A 1 107 ? -1.15230 46.55242 5.81537 1.000 14.46424 107 HIS A CA 1
ATOM 612 C C . HIS A 1 107 ? -1.32598 47.54541 4.66436 1.000 15.83561 107 HIS A C 1
ATOM 613 O O . HIS A 1 107 ? -2.29343 47.48894 3.90003 1.000 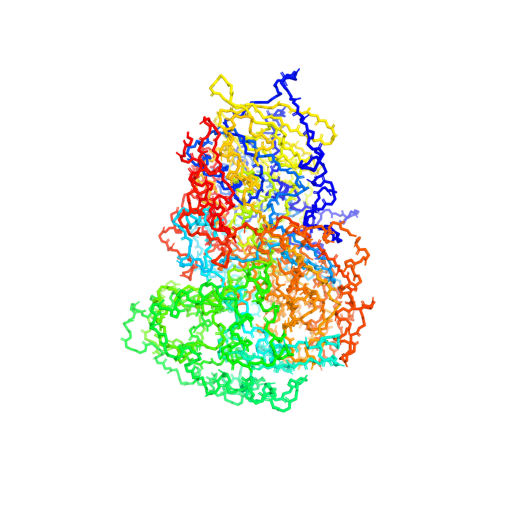16.32495 107 HIS A O 1
ATOM 620 N N . ASP A 1 108 ? -0.35868 48.45301 4.51748 1.000 12.01893 108 ASP A N 1
ATOM 621 C CA . ASP A 1 108 ? -0.44422 49.43960 3.44434 1.000 16.09040 108 ASP A CA 1
ATOM 622 C C . ASP A 1 108 ? 0.11718 48.94158 2.11332 1.000 17.74954 108 ASP A C 1
ATOM 623 O O . ASP A 1 108 ? 0.06834 49.67284 1.11668 1.000 17.69939 108 ASP A O 1
ATOM 628 N N . ASP A 1 109 ? 0.63178 47.71876 2.07341 1.000 15.35269 109 ASP A N 1
ATOM 629 C CA . ASP A 1 109 ? 1.11849 47.08137 0.85992 1.000 15.12170 109 ASP A CA 1
ATOM 630 C C . ASP A 1 109 ? 0.59167 45.65482 0.87304 1.000 13.83354 109 ASP A C 1
ATOM 631 O O . ASP A 1 109 ? 0.24696 45.11484 1.93071 1.000 13.95262 109 ASP A O 1
ATOM 636 N N . PHE A 1 110 ? 0.50418 45.05694 -0.30638 1.000 15.27115 110 PHE A N 1
ATOM 637 C CA . PHE A 1 110 ? 0.14515 43.65038 -0.38926 1.000 15.30833 110 PHE A CA 1
ATOM 638 C C . PHE A 1 110 ? 1.37957 42.80408 -0.12024 1.000 12.42091 110 PHE A C 1
ATOM 639 O O . PHE A 1 110 ? 2.50752 43.29315 -0.15024 1.000 12.74750 110 PHE A O 1
ATOM 647 N N . GLY A 1 111 ? 1.16590 41.51315 0.11712 1.000 12.01136 111 GLY A N 1
ATOM 648 C CA . GLY A 1 111 ? 2.26867 40.57734 0.22880 1.000 12.29302 111 GLY A CA 1
ATOM 649 C C . GLY A 1 111 ? 2.47827 39.97203 1.59763 1.000 12.55341 111 GLY A C 1
ATOM 650 O O . GLY A 1 111 ? 3.18703 38.95860 1.69664 1.000 11.47030 111 GLY A O 1
ATOM 651 N N . GLY A 1 112 ? 1.89673 40.54611 2.65342 1.000 11.11175 112 GLY A N 1
ATOM 652 C CA . GLY A 1 112 ? 2.07587 39.97191 3.98337 1.000 11.67397 112 GLY A CA 1
ATOM 653 C C . GLY A 1 112 ? 3.53817 40.03774 4.40030 1.000 12.23135 112 GLY A C 1
ATOM 654 O O . GLY A 1 112 ? 4.14431 41.11559 4.42691 1.000 12.50561 112 GLY A O 1
ATOM 655 N N . HIS A 1 113 ? 4.12129 38.88180 4.74385 1.000 11.00640 113 HIS A N 1
ATOM 656 C CA . HIS A 1 113 ? 5.53654 38.84123 5.10644 1.000 10.28852 113 HIS A CA 1
ATOM 657 C C . HIS A 1 113 ? 6.43594 39.08815 3.90951 1.000 12.87028 113 HIS A C 1
ATOM 658 O O . HIS A 1 113 ? 7.62926 39.34894 4.09411 1.000 11.68810 113 HIS A O 1
ATOM 665 N N . ALA A 1 114 ? 5.89972 38.98002 2.69080 1.000 12.12621 114 ALA A N 1
ATOM 666 C CA . ALA A 1 114 ? 6.68966 39.11434 1.46644 1.000 13.76270 114 ALA A CA 1
ATOM 667 C C . ALA A 1 114 ? 6.57116 40.55762 0.98048 1.000 13.35949 114 ALA A C 1
ATOM 668 O O . ALA A 1 114 ? 5.63839 40.92195 0.26770 1.000 13.73125 114 ALA A O 1
ATOM 670 N N . LYS A 1 115 ? 7.52969 41.38930 1.37027 1.000 12.86979 115 LYS A N 1
ATOM 671 C CA . LYS A 1 115 ? 7.49136 42.81320 1.06736 1.000 13.87280 115 LYS A CA 1
ATOM 672 C C . LYS A 1 115 ? 8.76237 43.23904 0.35095 1.000 15.44328 115 LYS A C 1
ATOM 673 O O . LYS A 1 115 ? 9.85655 42.73685 0.64312 1.000 14.87362 115 LYS A O 1
ATOM 679 N N . ARG A 1 116 ? 8.60681 44.16470 -0.59021 1.000 12.84446 116 ARG A N 1
ATOM 680 C CA . ARG A 1 116 ? 9.73572 44.75481 -1.30738 1.000 13.68570 116 ARG A CA 1
ATOM 681 C C . ARG A 1 116 ? 10.19342 46.00903 -0.56989 1.000 12.77150 116 ARG A C 1
ATOM 682 O O . ARG A 1 116 ? 9.36683 46.86279 -0.23884 1.000 15.65118 116 ARG A O 1
ATOM 690 N N . ASN A 1 117 ? 11.49377 46.11129 -0.28072 1.000 11.83946 117 ASN A N 1
ATOM 691 C CA . ASN A 1 117 ? 12.06950 47.35067 0.23361 1.000 15.92872 117 ASN A CA 1
ATOM 692 C C . ASN A 1 117 ? 12.97352 47.95538 -0.83166 1.000 16.70751 117 ASN A C 1
ATOM 693 O O . ASN A 1 117 ? 13.63777 47.23471 -1.58263 1.000 16.85180 117 ASN A O 1
ATOM 698 N N . GLU A 1 118 ? 13.03273 49.28030 -0.86511 1.000 14.92266 118 GLU A N 1
ATOM 699 C CA . GLU A 1 118 ? 13.88593 49.97323 -1.81734 1.000 16.77418 118 GLU A CA 1
ATOM 700 C C . GLU A 1 118 ? 14.70320 51.04360 -1.11364 1.000 20.77772 118 GLU A C 1
ATOM 701 O O . GLU A 1 118 ? 14.23874 51.67908 -0.16064 1.000 21.14350 118 GLU A O 1
ATOM 707 N N . PHE A 1 119 ? 15.92369 51.23644 -1.60794 1.000 18.71198 119 PHE A N 1
ATOM 708 C CA . PHE A 1 119 ? 16.75788 52.38837 -1.29785 1.000 17.46369 119 PHE A CA 1
ATOM 709 C C . PHE A 1 119 ? 17.14462 53.09111 -2.59159 1.000 19.30291 119 PHE A C 1
ATOM 710 O O . PHE A 1 119 ? 17.27536 52.45519 -3.64129 1.000 19.84257 119 PHE A O 1
ATOM 718 N N . GLN A 1 120 ? 17.35214 54.40297 -2.51221 1.000 19.85901 120 GLN A N 1
ATOM 719 C CA . GLN A 1 120 ? 17.97587 55.15220 -3.59482 1.000 20.24813 120 GLN A CA 1
ATOM 720 C C . GLN A 1 120 ? 19.37906 55.52519 -3.14500 1.000 21.83062 120 GLN A C 1
ATOM 721 O O . GLN A 1 120 ? 19.55131 56.11272 -2.07253 1.000 24.07549 120 GLN A O 1
ATOM 727 N N . ALA A 1 121 ? 20.37747 55.14995 -3.94076 1.000 22.18154 121 ALA A N 1
ATOM 728 C CA . ALA A 1 121 ? 21.76424 55.46565 -3.60954 1.000 26.14604 121 ALA A CA 1
ATOM 729 C C . ALA A 1 121 ? 22.54265 55.66181 -4.89862 1.000 25.75211 121 ALA A C 1
ATOM 730 O O . ALA A 1 121 ? 22.57316 54.76862 -5.75123 1.000 26.74785 121 ALA A O 1
ATOM 732 N N . GLY A 1 122 ? 23.15443 56.83126 -5.04517 1.000 32.78125 122 GLY A N 1
ATOM 733 C CA . GLY A 1 122 ? 23.99648 57.07926 -6.20504 1.000 33.24719 122 GLY A CA 1
ATOM 734 C C . GLY A 1 122 ? 23.27582 56.98403 -7.53037 1.000 29.29684 122 GLY A C 1
ATOM 735 O O . GLY A 1 122 ? 23.84482 56.47954 -8.50522 1.000 33.48091 122 GLY A O 1
ATOM 736 N N . GLY A 1 123 ? 22.03301 57.45662 -7.59137 1.000 26.27555 123 GLY A N 1
ATOM 737 C CA . GLY A 1 123 ? 21.29205 57.45273 -8.83541 1.000 26.34590 123 GLY A CA 1
ATOM 738 C C . GLY A 1 123 ? 20.72945 56.11585 -9.26668 1.000 34.01520 123 GLY A C 1
ATOM 739 O O . GLY A 1 123 ? 20.18350 56.02658 -10.37447 1.000 31.19552 123 GLY A O 1
ATOM 740 N N . ARG A 1 124 ? 20.83332 55.07115 -8.43819 1.000 27.02959 124 ARG A N 1
ATOM 741 C CA . ARG A 1 124 ? 20.26497 53.77207 -8.77383 1.000 21.77503 124 ARG A CA 1
ATOM 742 C C . ARG A 1 124 ? 19.41640 53.25314 -7.61659 1.000 23.37578 124 ARG A C 1
ATOM 743 O O . ARG A 1 124 ? 19.47036 53.75843 -6.49087 1.000 20.45337 124 ARG A O 1
ATOM 751 N N . THR A 1 125 ? 18.61644 52.23512 -7.91031 1.000 21.61320 125 THR A N 1
ATOM 752 C CA . THR A 1 125 ? 17.82541 51.56952 -6.88653 1.000 19.89092 125 THR A CA 1
ATOM 753 C C . THR A 1 125 ? 18.61875 50.40055 -6.32361 1.000 17.79134 125 THR A C 1
ATOM 754 O O . THR A 1 125 ? 19.27261 49.66404 -7.06792 1.000 20.52217 125 THR A O 1
ATOM 758 N N . ILE A 1 126 ? 18.56279 50.23674 -5.00452 1.000 18.64275 126 ILE A N 1
ATOM 759 C CA . ILE A 1 126 ? 19.04829 49.03196 -4.33741 1.000 16.11657 126 ILE A CA 1
ATOM 760 C C . ILE A 1 126 ? 17.84285 48.34136 -3.70442 1.000 15.53222 126 ILE A C 1
ATOM 761 O O . ILE A 1 126 ? 17.10878 48.95937 -2.92514 1.000 15.33022 126 ILE A O 1
ATOM 766 N N . LEU A 1 127 ? 17.62042 47.07600 -4.06653 1.000 15.00581 127 LEU A N 1
ATOM 767 C CA . LEU A 1 127 ? 16.45783 46.31812 -3.62214 1.000 16.90215 127 LEU A CA 1
ATOM 768 C C . LEU A 1 127 ? 16.81134 45.46394 -2.41625 1.000 15.36338 127 LEU A C 1
ATOM 769 O O . LEU A 1 127 ? 17.93630 44.97197 -2.29058 1.000 17.86807 127 LEU A O 1
ATOM 774 N N . GLY A 1 128 ? 15.82089 45.28352 -1.53478 1.000 17.61622 128 GLY A N 1
ATOM 775 C CA . GLY A 1 128 ? 15.95597 44.39601 -0.40128 1.000 15.42509 128 GLY A CA 1
ATOM 776 C C . GLY A 1 128 ? 14.63383 43.70321 -0.13956 1.000 16.23180 128 GLY A C 1
ATOM 777 O O . GLY A 1 128 ? 13.59412 44.08529 -0.68234 1.000 14.71164 128 GLY A O 1
ATOM 778 N N . TYR A 1 129 ? 14.68824 42.66467 0.68669 1.000 15.42911 129 TYR A N 1
ATOM 779 C CA . TYR A 1 129 ? 13.50208 41.89901 1.03712 1.000 13.94819 129 TYR A CA 1
ATOM 780 C C . TYR A 1 129 ? 13.06887 42.21729 2.45878 1.000 14.96646 129 TYR A C 1
ATOM 781 O O . TYR A 1 129 ? 13.86444 42.11389 3.40023 1.000 14.44223 129 TYR A O 1
ATOM 790 N N . GLY A 1 130 ? 11.79850 42.59701 2.60524 1.000 14.71336 130 GLY A N 1
ATOM 791 C CA . GLY A 1 130 ? 11.28746 42.98574 3.90597 1.000 13.65167 130 GLY A CA 1
ATOM 792 C C . GLY A 1 130 ? 11.10502 41.81580 4.85113 1.000 14.31702 130 GLY A C 1
ATOM 793 O O . GLY A 1 130 ? 11.15431 41.98671 6.07100 1.000 13.52967 130 GLY A O 1
ATOM 794 N N . GLY A 1 131 ? 10.91156 40.62065 4.31269 1.000 12.99778 131 GLY A N 1
ATOM 795 C CA . GLY A 1 131 ? 10.60071 39.47082 5.13951 1.000 12.43171 131 GLY A CA 1
ATOM 796 C C . GLY A 1 131 ? 10.87251 38.15947 4.44565 1.000 14.65145 131 GLY A C 1
ATOM 797 O O . GLY A 1 131 ? 12.03427 37.74846 4.32176 1.000 16.31200 131 GLY A O 1
ATOM 798 N N . SER A 1 132 ? 9.80826 37.49582 3.98844 1.000 13.80947 132 SER A N 1
ATOM 799 C CA . SER A 1 132 ? 9.90750 36.20940 3.30455 1.000 13.60067 132 SER A CA 1
ATOM 800 C C . SER A 1 132 ? 11.05001 36.22613 2.29487 1.000 15.50679 132 SER A C 1
ATOM 801 O O . SER A 1 132 ? 11.04375 37.01420 1.34294 1.000 12.91790 132 SER A O 1
ATOM 804 N N . GLU A 1 133 ? 12.05761 35.38458 2.53231 1.000 12.99575 133 GLU A N 1
ATOM 805 C CA . GLU A 1 133 ? 13.39436 35.61458 1.98356 1.000 13.03944 133 GLU A CA 1
ATOM 806 C C . GLU A 1 133 ? 13.62940 34.91568 0.64289 1.000 13.08238 133 GLU A C 1
ATOM 807 O O . GLU A 1 133 ? 13.94332 35.57359 -0.35161 1.000 12.54492 133 GLU A O 1
ATOM 813 N N . SER A 1 134 ? 13.50190 33.58916 0.59958 1.000 13.17883 134 SER A N 1
ATOM 814 C CA . SER A 1 134 ? 13.83903 32.83794 -0.60907 1.000 14.49811 134 SER A CA 1
ATOM 815 C C . SER A 1 134 ? 12.89686 31.65114 -0.76696 1.000 17.61221 134 SER A C 1
ATOM 816 O O . SER A 1 134 ? 12.21749 31.23764 0.17530 1.000 14.72967 134 SER A O 1
ATOM 819 N N . LEU A 1 135 ? 12.87327 31.09321 -1.97519 1.000 13.92075 135 LEU A N 1
ATOM 820 C CA . LEU A 1 135 ? 12.18861 29.82500 -2.19066 1.000 16.00753 135 LEU A CA 1
ATOM 821 C C . LEU A 1 135 ? 13.04481 28.71138 -1.59553 1.000 17.74840 135 LEU A C 1
ATOM 822 O O . LEU A 1 135 ? 14.21045 28.54180 -1.97464 1.000 19.24017 135 LEU A O 1
ATOM 827 N N . GLN A 1 136 ? 12.49059 27.97150 -0.64262 1.000 18.06939 136 GLN A N 1
ATOM 828 C CA . GLN A 1 136 ? 13.26626 26.98749 0.10186 1.000 18.60273 136 GLN A CA 1
ATOM 829 C C . GLN A 1 136 ? 13.21262 25.63383 -0.59804 1.000 18.83589 136 GLN A C 1
ATOM 830 O O . GLN A 1 136 ? 12.13681 25.04189 -0.71806 1.000 19.13548 136 GLN A O 1
ATOM 836 N N . SER A 1 137 ? 14.38153 25.13193 -1.02927 1.000 18.03596 137 SER A N 1
ATOM 837 C CA . SER A 1 137 ? 14.53145 23.80974 -1.64753 1.000 22.09071 137 SER A CA 1
ATOM 838 C C . SER A 1 137 ? 13.38406 23.49462 -2.59924 1.000 20.27523 137 SER A C 1
ATOM 839 O O . SER A 1 137 ? 12.72280 22.45985 -2.45076 1.000 22.22797 137 SER A O 1
ATOM 842 N N . PRO A 1 138 ? 13.10459 24.36352 -3.56995 1.000 20.20986 138 PRO A N 1
ATOM 843 C CA . PRO A 1 138 ? 11.85152 24.23097 -4.31941 1.000 20.55234 138 PRO A CA 1
ATOM 844 C C . PRO A 1 138 ? 11.73211 22.93036 -5.09465 1.000 27.07973 138 PRO A C 1
ATOM 845 O O . PRO A 1 138 ? 10.61918 22.40338 -5.23057 1.000 24.05898 138 PRO A O 1
ATOM 849 N N . ASN A 1 139 ? 12.83797 22.39673 -5.61386 1.000 26.62186 139 ASN A N 1
ATOM 850 C CA . ASN A 1 139 ? 12.74916 21.15731 -6.37683 1.000 28.94841 139 ASN A CA 1
ATOM 851 C C . ASN A 1 139 ? 12.19218 20.03304 -5.51226 1.000 31.92632 139 ASN A C 1
ATOM 852 O O . ASN A 1 139 ? 11.36029 19.24251 -5.97351 1.000 32.40359 139 ASN A O 1
ATOM 857 N N . ALA A 1 140 ? 12.57371 20.00209 -4.22857 1.000 28.53982 140 ALA A N 1
ATOM 858 C CA . ALA A 1 140 ? 12.16259 18.95309 -3.30358 1.000 28.51105 140 ALA A CA 1
ATOM 859 C C . ALA A 1 140 ? 10.87698 19.26807 -2.54711 1.000 30.03320 140 ALA A C 1
ATOM 860 O O . ALA A 1 140 ? 10.09525 18.35483 -2.26311 1.000 31.96300 140 ALA A O 1
ATOM 862 N N . LEU A 1 141 ? 10.63291 20.53108 -2.19819 1.000 25.05304 141 LEU A N 1
ATOM 863 C CA . LEU A 1 141 ? 9.54624 20.85718 -1.27795 1.000 27.58831 141 LEU A CA 1
ATOM 864 C C . LEU A 1 141 ? 8.29610 21.42002 -1.94205 1.000 23.27070 141 LEU A C 1
ATOM 865 O O . LEU A 1 141 ? 7.23244 21.40407 -1.31793 1.000 26.56277 141 LEU A O 1
ATOM 870 N N . TYR A 1 142 ? 8.38703 21.94729 -3.15795 1.000 21.55411 142 TYR A N 1
ATOM 871 C CA . TYR A 1 142 ? 7.23376 22.59662 -3.76652 1.000 21.31904 142 TYR A CA 1
ATOM 872 C C . TYR A 1 142 ? 6.32736 21.55728 -4.41901 1.000 24.98473 142 TYR A C 1
ATOM 873 O O . TYR A 1 142 ? 6.79067 20.70988 -5.18917 1.000 21.92789 142 TYR A O 1
ATOM 882 N N . SER A 1 143 ? 5.03772 21.61374 -4.08889 1.000 21.56483 143 SER A N 1
ATOM 883 C CA . SER A 1 143 ? 4.07419 20.66535 -4.61572 1.000 22.16528 143 SER A CA 1
ATOM 884 C C . SER A 1 143 ? 3.89141 20.88439 -6.10978 1.000 25.27634 143 SER A C 1
ATOM 885 O O . SER A 1 143 ? 4.35112 21.87899 -6.67705 1.000 21.92331 143 SER A O 1
ATOM 888 N N . GLU A 1 144 ? 3.19213 19.94236 -6.75212 1.000 23.60089 144 GLU A N 1
ATOM 889 C CA . GLU A 1 144 ? 2.91418 20.09737 -8.17477 1.000 27.20113 144 GLU A CA 1
ATOM 890 C C . GLU A 1 144 ? 2.06950 21.33839 -8.42817 1.000 24.93141 144 GLU A C 1
ATOM 891 O O . GLU A 1 144 ? 2.28813 22.05477 -9.41052 1.000 22.46122 144 GLU A O 1
ATOM 897 N N . ASP A 1 145 ? 1.12198 21.62821 -7.53112 1.000 22.18111 145 ASP A N 1
ATOM 898 C CA . ASP A 1 145 ? 0.33277 22.85026 -7.65458 1.000 21.85207 145 ASP A CA 1
ATOM 899 C C . ASP A 1 145 ? 1.19703 24.10176 -7.51711 1.000 16.86397 145 ASP A C 1
ATOM 900 O O . ASP A 1 145 ? 1.03246 25.06243 -8.27379 1.000 21.17009 145 ASP A O 1
ATOM 905 N N . ALA A 1 146 ? 2.10419 24.12657 -6.54187 1.000 22.74186 146 ALA A N 1
ATOM 906 C CA . ALA A 1 146 ? 2.97450 25.29231 -6.40211 1.000 20.59383 146 ALA A CA 1
ATOM 907 C C . ALA A 1 146 ? 3.89536 25.42932 -7.60941 1.000 19.31962 146 ALA A C 1
ATOM 908 O O . ALA A 1 146 ? 4.11367 26.53628 -8.11348 1.000 19.10755 146 ALA A O 1
ATOM 910 N N . LYS A 1 147 ? 4.43227 24.31112 -8.09992 1.000 21.19186 147 LYS A N 1
ATOM 911 C CA . LYS A 1 147 ? 5.23539 24.35473 -9.32161 1.000 22.36317 147 LYS A CA 1
ATOM 912 C C . LYS A 1 147 ? 4.39750 24.79072 -10.52353 1.000 22.65022 147 LYS A C 1
ATOM 913 O O . LYS A 1 147 ? 4.88013 25.53772 -11.38359 1.000 20.62116 147 LYS A O 1
ATOM 919 N N . HIS A 1 148 ? 3.13650 24.35279 -10.59022 1.000 21.31522 148 HIS A N 1
ATOM 920 C CA . HIS A 1 148 ? 2.24089 24.82753 -11.64021 1.000 21.84731 148 HIS A CA 1
ATOM 921 C C . HIS A 1 148 ? 2.09644 26.34115 -11.58067 1.000 23.29028 148 HIS A C 1
ATOM 922 O O . HIS A 1 148 ? 2.16541 27.02171 -12.60775 1.000 19.38898 148 HIS A O 1
ATOM 929 N N . LEU A 1 149 ? 1.90389 26.88666 -10.37464 1.000 21.96157 149 LEU A N 1
ATOM 930 C CA . LEU A 1 149 ? 1.77370 28.33475 -10.21905 1.000 19.87050 149 LEU A CA 1
ATOM 931 C C . LEU A 1 149 ? 3.03646 29.05684 -10.67726 1.000 18.16989 149 LEU A C 1
ATOM 932 O O . LEU A 1 149 ? 2.96108 30.06282 -11.38790 1.000 18.73163 149 LEU A O 1
ATOM 937 N N . LEU A 1 150 ? 4.20942 28.56746 -10.25730 1.000 19.91728 150 LEU A N 1
ATOM 938 C CA . LEU A 1 150 ? 5.46657 29.16712 -10.70149 1.000 21.24675 150 LEU A CA 1
ATOM 939 C C . LEU A 1 150 ? 5.57078 29.15535 -12.22306 1.000 22.23768 150 LEU A C 1
ATOM 940 O O . LEU A 1 150 ? 5.95884 30.15455 -12.84177 1.000 21.17826 150 LEU A O 1
ATOM 945 N N . LYS A 1 151 ? 5.23540 28.01834 -12.83721 1.000 21.34704 151 LYS A N 1
ATOM 946 C CA . LYS A 1 151 ? 5.27426 27.89657 -14.29196 1.000 22.59509 151 LYS A CA 1
ATOM 947 C C . LYS A 1 151 ? 4.36712 28.92291 -14.95819 1.000 24.67903 151 LYS A C 1
ATOM 948 O O . LYS A 1 151 ? 4.79025 29.64540 -15.86914 1.000 20.46425 151 LYS A O 1
ATOM 954 N N . ARG A 1 152 ? 3.11398 29.01514 -14.50508 1.000 19.85451 152 ARG A N 1
ATOM 955 C CA . ARG A 1 152 ? 2.17788 29.94391 -15.12863 1.000 21.01225 152 ARG A CA 1
ATOM 956 C C . ARG A 1 152 ? 2.60865 31.38878 -14.94471 1.000 24.92679 152 ARG A C 1
ATOM 957 O O . ARG A 1 152 ? 2.29009 32.23549 -15.78383 1.000 23.42824 152 ARG A O 1
ATOM 965 N N . LEU A 1 153 ? 3.31941 31.69253 -13.85646 1.000 19.42119 153 LEU A N 1
ATOM 966 C CA . LEU A 1 153 ? 3.79950 33.04458 -13.60759 1.000 19.13710 153 LEU A CA 1
ATOM 967 C C . LEU A 1 153 ? 5.08795 33.35065 -14.34539 1.000 20.11237 153 LEU A C 1
ATOM 968 O O . LEU A 1 153 ? 5.55533 34.49645 -14.30337 1.000 20.21299 153 LEU A O 1
ATOM 973 N N . GLY A 1 154 ? 5.67634 32.36950 -15.01569 1.000 20.14065 154 GLY A N 1
ATOM 974 C CA . GLY A 1 154 ? 6.90379 32.60877 -15.74353 1.000 19.78153 154 GLY A CA 1
ATOM 975 C C . GLY A 1 154 ? 8.16262 32.47863 -14.92175 1.000 23.53115 154 GLY A C 1
ATOM 976 O O . GLY A 1 154 ? 9.19477 33.04656 -15.29884 1.000 23.82928 154 GLY A O 1
ATOM 977 N N . VAL A 1 155 ? 8.11331 31.75225 -13.80877 1.000 20.04003 155 VAL A N 1
ATOM 978 C CA . VAL A 1 155 ? 9.27944 31.54477 -12.96515 1.000 19.54483 155 VAL A CA 1
ATOM 979 C C . VAL A 1 155 ? 9.92481 30.23673 -13.38997 1.000 22.65774 155 VAL A C 1
ATOM 980 O O . VAL A 1 155 ? 9.34481 29.15974 -13.21590 1.000 26.37537 155 VAL A O 1
ATOM 984 N N . GLU A 1 156 ? 11.12128 30.33003 -13.95693 1.000 19.39086 156 GLU A N 1
ATOM 985 C CA . GLU A 1 156 ? 11.93281 29.16145 -14.28042 1.000 22.61333 156 GLU A CA 1
ATOM 986 C C . GLU A 1 156 ? 13.01905 29.05509 -13.21165 1.000 19.95547 156 GLU A C 1
ATOM 987 O O . GLU A 1 156 ? 13.89788 29.91658 -13.13132 1.000 19.70142 156 GLU A O 1
ATOM 993 N N . LEU A 1 157 ? 12.94248 28.01743 -12.37030 1.000 19.47807 157 LEU A N 1
ATOM 994 C CA . LEU A 1 157 ? 13.87534 27.91386 -11.24799 1.000 23.68253 157 LEU A CA 1
ATOM 995 C C . LEU A 1 157 ? 15.32696 27.85253 -11.71049 1.000 21.50191 157 LEU A C 1
ATOM 996 O O . LEU A 1 157 ? 16.21291 28.38590 -11.03522 1.000 21.50015 157 LEU A O 1
ATOM 1001 N N . LYS A 1 158 ? 15.59490 27.22078 -12.85820 1.000 21.11106 158 LYS A N 1
ATOM 1002 C CA . LYS A 1 158 ? 16.97749 27.07691 -13.30211 1.000 19.52305 158 LYS A CA 1
ATOM 1003 C C . LYS A 1 158 ? 17.63601 28.42109 -13.59145 1.000 17.70510 158 LYS A C 1
ATOM 1004 O O . LYS A 1 158 ? 18.87033 28.49837 -13.61183 1.000 17.03062 158 LYS A O 1
ATOM 1010 N N . ARG A 1 159 ? 16.84415 29.47528 -13.80668 1.000 16.91380 159 ARG A N 1
ATOM 1011 C CA . ARG A 1 159 ? 17.41254 30.79867 -14.04101 1.000 20.33948 159 ARG A CA 1
ATOM 1012 C C . ARG A 1 159 ? 18.27964 31.24647 -12.86930 1.000 18.50867 159 ARG A C 1
ATOM 1013 O O . ARG A 1 159 ? 19.27895 31.94484 -13.06796 1.000 16.27702 159 ARG A O 1
ATOM 1021 N N . PHE A 1 160 ? 17.93831 30.82598 -11.64837 1.000 16.83653 160 PHE A N 1
ATOM 1022 C CA . PHE A 1 160 ? 18.70458 31.27147 -10.48869 1.000 17.78637 160 PHE A CA 1
ATOM 1023 C C . PHE A 1 160 ? 20.10068 30.66275 -10.43854 1.000 19.49878 160 PHE A C 1
ATOM 1024 O O . PHE A 1 160 ? 20.96163 31.18808 -9.72467 1.000 18.04844 160 PHE A O 1
ATOM 1032 N N . GLU A 1 161 ? 20.35391 29.58829 -11.19007 1.000 17.82440 161 GLU A N 1
ATOM 1033 C CA . GLU A 1 161 ? 21.70409 29.04581 -11.24878 1.000 18.22368 161 GLU A CA 1
ATOM 1034 C C . GLU A 1 161 ? 22.68460 30.00954 -11.90002 1.000 17.15020 161 GLU A C 1
ATOM 1035 O O . GLU A 1 161 ? 23.89535 29.90036 -11.65477 1.000 19.55231 161 GLU A O 1
ATOM 1041 N N . THR A 1 162 ? 22.19939 30.95695 -12.70185 1.000 17.20453 162 THR A N 1
ATOM 1042 C CA . THR A 1 162 ? 23.04440 32.04069 -13.18086 1.000 17.99502 162 THR A CA 1
ATOM 1043 C C . THR A 1 162 ? 22.71736 33.39765 -12.57479 1.000 17.79123 162 THR A C 1
ATOM 1044 O O . THR A 1 162 ? 23.61359 34.23865 -12.48436 1.000 21.70736 162 THR A O 1
ATOM 1048 N N . ALA A 1 163 ? 21.47072 33.63881 -12.15414 1.000 14.89653 163 ALA A N 1
ATOM 1049 C CA . ALA A 1 163 ? 21.14095 34.93404 -11.56328 1.000 15.12413 163 ALA A CA 1
ATOM 1050 C C . ALA A 1 163 ? 21.85023 35.12991 -10.22497 1.000 17.64733 163 ALA A C 1
ATOM 1051 O O . ALA A 1 163 ? 22.37737 36.21467 -9.94515 1.000 14.91327 163 ALA A O 1
ATOM 1053 N N . PHE A 1 164 ? 21.89440 34.08499 -9.39736 1.000 16.38441 164 PHE A N 1
ATOM 1054 C CA . PHE A 1 164 ? 22.58019 34.14439 -8.11032 1.000 17.05003 164 PHE A CA 1
ATOM 1055 C C . PHE A 1 164 ? 24.08614 34.07313 -8.33584 1.000 18.80322 164 PHE A C 1
ATOM 1056 O O . PHE A 1 164 ? 24.58779 33.07397 -8.85927 1.000 17.87898 164 PHE A O 1
ATOM 1064 N N . ASP A 1 165 ? 24.80044 35.12602 -7.92077 1.000 18.31277 165 ASP A N 1
ATOM 1065 C CA . ASP A 1 165 ? 26.24202 35.26658 -8.14731 1.000 18.69411 165 ASP A CA 1
ATOM 1066 C C . ASP A 1 165 ? 26.99129 34.53500 -7.02447 1.000 17.74385 165 ASP A C 1
ATOM 1067 O O . ASP A 1 165 ? 27.57861 35.12162 -6.11429 1.000 16.99175 165 ASP A O 1
ATOM 1072 N N . THR A 1 166 ? 26.95663 33.20391 -7.11904 1.000 18.53424 166 THR A N 1
ATOM 1073 C CA . THR A 1 166 ? 27.36342 32.33788 -6.01366 1.000 18.66192 166 THR A CA 1
ATOM 1074 C C . THR A 1 166 ? 28.81391 32.55458 -5.59589 1.000 24.49719 166 THR A C 1
ATOM 1075 O O . THR A 1 166 ? 29.14401 32.45299 -4.40804 1.000 18.96256 166 THR A O 1
ATOM 1079 N N . ASP A 1 167 ? 29.70599 32.82713 -6.54663 1.000 19.53957 167 ASP A N 1
ATOM 1080 C CA . ASP A 1 167 ? 31.11359 32.95979 -6.20385 1.000 21.67824 167 ASP A CA 1
ATOM 1081 C C . ASP A 1 167 ? 31.54776 34.40568 -5.98694 1.000 20.31822 167 ASP A C 1
ATOM 1082 O O . ASP A 1 167 ? 32.74764 34.66116 -5.85863 1.000 19.44842 167 ASP A O 1
ATOM 1087 N N . PHE A 1 168 ? 30.61258 35.35076 -5.91128 1.000 17.39754 168 PHE A N 1
ATOM 1088 C CA . PHE A 1 168 ? 31.00673 36.75238 -5.82620 1.000 18.45937 168 PHE A CA 1
ATOM 1089 C C . PHE A 1 168 ? 31.77285 37.04416 -4.53499 1.000 19.01834 168 PHE A C 1
ATOM 1090 O O . PHE A 1 168 ? 32.94237 37.44461 -4.57167 1.000 18.33481 168 PHE A O 1
ATOM 1098 N N . TYR A 1 169 ? 31.12704 36.85584 -3.37442 1.000 16.04178 169 TYR A N 1
ATOM 1099 C CA . TYR A 1 169 ? 31.81429 37.13082 -2.11374 1.000 17.03626 169 TYR A CA 1
ATOM 1100 C C . TYR A 1 169 ? 32.95951 36.14868 -1.86401 1.000 17.44548 169 TYR A C 1
ATOM 1101 O O . TYR A 1 169 ? 34.03516 36.57161 -1.41708 1.000 17.76118 169 TYR A O 1
ATOM 1110 N N . PRO A 1 170 ? 32.79045 34.84099 -2.10127 1.000 17.08479 170 PRO A N 1
ATOM 1111 C CA . PRO A 1 170 ? 33.94336 33.94234 -1.90814 1.000 19.79039 170 PRO A CA 1
ATOM 1112 C C . PRO A 1 170 ? 35.13464 34.29058 -2.78842 1.000 19.02673 170 PRO A C 1
ATOM 1113 O O . PRO A 1 170 ? 36.28237 34.21404 -2.32948 1.000 20.27680 170 PRO A O 1
ATOM 1117 N N . GLY A 1 171 ? 34.88911 34.68173 -4.04082 1.000 17.69344 171 GLY A N 1
ATOM 1118 C CA . GLY A 1 171 ? 35.96742 35.03849 -4.94603 1.000 20.37863 171 GLY A CA 1
ATOM 1119 C C . GLY A 1 171 ? 36.69323 36.30815 -4.55558 1.000 24.36908 171 GLY A C 1
ATOM 1120 O O . GLY A 1 171 ? 37.82857 36.52419 -4.99021 1.000 22.95083 171 GLY A O 1
ATOM 1121 N N . LEU A 1 172 ? 36.06865 37.15079 -3.74402 1.000 17.78602 172 LEU A N 1
ATOM 1122 C CA . LEU A 1 172 ? 36.74164 38.30147 -3.17279 1.000 18.15503 172 LEU A CA 1
ATOM 1123 C C . LEU A 1 172 ? 37.51884 37.94893 -1.91540 1.000 19.79356 172 LEU A C 1
ATOM 1124 O O . LEU A 1 172 ? 38.03796 38.85443 -1.25860 1.000 17.73378 172 LEU A O 1
ATOM 1129 N N . GLY A 1 173 ? 37.61364 36.66171 -1.58756 1.000 17.85492 173 GLY A N 1
ATOM 1130 C CA . GLY A 1 173 ? 38.31102 36.21706 -0.40181 1.000 18.97143 173 GLY A CA 1
ATOM 1131 C C . GLY A 1 173 ? 37.56590 36.42430 0.89344 1.000 18.97604 173 GLY A C 1
ATOM 1132 O O . GLY A 1 173 ? 38.18815 36.40169 1.95704 1.000 20.24211 173 GLY A O 1
ATOM 1133 N N . LEU A 1 174 ? 36.25182 36.62732 0.84776 1.000 18.54075 174 LEU A N 1
ATOM 1134 C CA . LEU A 1 174 ? 35.49658 36.92276 2.05635 1.000 17.02816 174 LEU A CA 1
ATOM 1135 C C . LEU A 1 174 ? 34.99034 35.63789 2.70112 1.000 16.70477 174 LEU A C 1
ATOM 1136 O O . LEU A 1 174 ? 34.74393 34.63777 2.02276 1.000 16.75257 174 LEU A O 1
ATOM 1141 N N . SER A 1 175 ? 34.83683 35.67433 4.02598 1.000 15.67600 175 SER A N 1
ATOM 1142 C CA . SER A 1 175 ? 34.38734 34.52565 4.80309 1.000 16.66301 175 SER A CA 1
ATOM 1143 C C . SER A 1 175 ? 33.31793 34.97350 5.78623 1.000 13.64814 175 SER A C 1
ATOM 1144 O O . SER A 1 175 ? 32.94804 36.14636 5.84561 1.000 15.24898 175 SER A O 1
ATOM 1147 N N . ARG A 1 176 ? 32.83300 34.03540 6.57813 1.000 16.16420 176 ARG A N 1
ATOM 1148 C CA . ARG A 1 176 ? 31.86626 34.36139 7.61391 1.000 17.45569 176 ARG A CA 1
ATOM 1149 C C . ARG A 1 176 ? 32.58015 34.45194 8.95696 1.000 18.52486 176 ARG A C 1
ATOM 1150 O O . ARG A 1 176 ? 33.64307 33.85899 9.15131 1.000 19.72299 176 ARG A O 1
ATOM 1158 N N . ALA A 1 177 ? 32.00625 35.23128 9.87205 1.000 15.55772 177 ALA A N 1
ATOM 1159 C CA . ALA A 1 177 ? 32.67417 35.56235 11.11920 1.000 16.76664 177 ALA A CA 1
ATOM 1160 C C . ALA A 1 177 ? 31.69123 35.47218 12.27422 1.000 16.39431 177 ALA A C 1
ATOM 1161 O O . ALA A 1 177 ? 30.47332 35.45395 12.08846 1.000 14.48599 177 ALA A O 1
ATOM 1163 N N . VAL A 1 178 ? 32.24967 35.39523 13.47550 1.000 15.23330 178 VAL A N 1
ATOM 1164 C CA . VAL A 1 178 ? 31.49105 35.37628 14.71463 1.000 16.70895 178 VAL A CA 1
ATOM 1165 C C . VAL A 1 178 ? 31.92050 36.58458 15.52381 1.000 17.10403 178 VAL A C 1
ATOM 1166 O O . VAL A 1 178 ? 33.12047 36.84987 15.66401 1.000 18.87211 178 VAL A O 1
ATOM 1170 N N . PHE A 1 179 ? 30.95344 37.33441 16.02570 1.000 15.59322 179 PHE A N 1
ATOM 1171 C CA . PHE A 1 179 ? 31.25205 38.48695 16.86082 1.000 17.84164 179 PHE A CA 1
ATOM 1172 C C . PHE A 1 179 ? 30.87610 38.18003 18.30094 1.000 17.29262 179 PHE A C 1
ATOM 1173 O O . PHE A 1 179 ? 29.68913 38.09734 18.63408 1.000 14.78153 179 PHE A O 1
ATOM 1181 N N . PHE A 1 180 ? 31.88801 38.07742 19.15651 1.000 16.28348 180 PHE A N 1
ATOM 1182 C CA . PHE A 1 180 ? 31.69104 37.95215 20.59136 1.000 18.42420 180 PHE A CA 1
ATOM 1183 C C . PHE A 1 180 ? 31.59030 39.34158 21.20464 1.000 20.51499 180 PHE A C 1
ATOM 1184 O O . PHE A 1 180 ? 32.35214 40.24674 20.84554 1.000 21.43697 180 PHE A O 1
ATOM 1192 N N . ASP A 1 181 ? 30.62139 39.50874 22.10198 1.000 17.61795 181 ASP A N 1
ATOM 1193 C CA . ASP A 1 181 ? 30.33341 40.78182 22.74064 1.000 23.32991 181 ASP A CA 1
ATOM 1194 C C . ASP A 1 181 ? 30.96313 40.85124 24.12681 1.000 21.78370 181 ASP A C 1
ATOM 1195 O O . ASP A 1 181 ? 31.02614 39.85472 24.85200 1.000 23.20095 181 ASP A O 1
ATOM 1200 N N . LYS A 1 182 ? 31.37721 42.06540 24.49814 1.000 23.70524 182 LYS A N 1
ATOM 1201 C CA . LYS A 1 182 ? 31.99907 42.31116 25.79848 1.000 25.01011 182 LYS A CA 1
ATOM 1202 C C . LYS A 1 182 ? 31.13118 41.82184 26.95155 1.000 26.91101 182 LYS A C 1
ATOM 1203 O O . LYS A 1 182 ? 31.63774 41.22822 27.90796 1.000 28.34249 182 LYS A O 1
ATOM 1209 N N . ALA A 1 183 ? 29.81883 42.06174 26.87866 1.000 25.55832 183 ALA A N 1
ATOM 1210 C CA . ALA A 1 183 ? 28.94064 41.77446 28.00945 1.000 26.03915 183 ALA A CA 1
ATOM 1211 C C . ALA A 1 183 ? 28.87124 40.28622 28.32514 1.000 30.03995 183 ALA A C 1
ATOM 1212 O O . ALA A 1 183 ? 28.70790 39.91150 29.49144 1.000 28.58374 183 ALA A O 1
ATOM 1214 N N . SER A 1 184 ? 28.97900 39.42633 27.31080 1.000 24.80268 184 SER A N 1
ATOM 1215 C CA . SER A 1 184 ? 28.85717 37.98802 27.49983 1.000 25.61173 184 SER A CA 1
ATOM 1216 C C . SER A 1 184 ? 30.19186 37.25649 27.54791 1.000 24.26197 184 SER A C 1
ATOM 1217 O O . SER A 1 184 ? 30.24393 36.14020 28.07271 1.000 27.60100 184 SER A O 1
ATOM 1220 N N . PHE A 1 185 ? 31.25491 37.83487 26.99161 1.000 26.27824 185 PHE A N 1
ATOM 1221 C CA . PHE A 1 185 ? 32.53968 37.16119 26.89195 1.000 27.53784 185 PHE A CA 1
ATOM 1222 C C . PHE A 1 185 ? 33.69239 37.98083 27.44726 1.000 25.42153 185 PHE A C 1
ATOM 1223 O O . PHE A 1 185 ? 34.83802 37.52305 27.38554 1.000 31.82164 185 PHE A O 1
ATOM 1231 N N . GLY A 1 186 ? 33.43261 39.17517 27.97282 1.000 29.64282 186 GLY A N 1
ATOM 1232 C CA . GLY A 1 186 ? 34.46409 39.98813 28.57086 1.000 28.88182 186 GLY A CA 1
ATOM 1233 C C . GLY A 1 186 ? 35.17126 40.92564 27.61853 1.000 33.25507 186 GLY A C 1
ATOM 1234 O O . GLY A 1 186 ? 35.80856 41.88112 28.07471 1.000 28.07947 186 GLY A O 1
ATOM 1235 N N . VAL A 1 187 ? 35.07861 40.68932 26.30960 1.000 27.51315 187 VAL A N 1
ATOM 1236 C CA . VAL A 1 187 ? 35.72201 41.54917 25.32580 1.000 25.41234 187 VAL A CA 1
ATOM 1237 C C . VAL A 1 187 ? 34.92469 41.46020 24.03007 1.000 25.57721 187 VAL A C 1
ATOM 1238 O O . VAL A 1 187 ? 34.28252 40.44563 23.75326 1.000 24.66894 187 VAL A O 1
ATOM 1242 N N . ASP A 1 188 ? 34.92385 42.55116 23.25940 1.000 27.68964 188 ASP A N 1
ATOM 1243 C CA . ASP A 1 188 ? 34.44281 42.51423 21.88095 1.000 25.11196 188 ASP A CA 1
ATOM 1244 C C . ASP A 1 188 ? 35.51328 41.87586 21.01072 1.000 27.59020 188 ASP A C 1
ATOM 1245 O O . ASP A 1 188 ? 36.67306 42.29299 21.05613 1.000 27.77445 188 ASP A O 1
ATOM 1250 N N . LYS A 1 189 ? 35.13188 40.88158 20.20387 1.000 21.24399 189 LYS A N 1
ATOM 1251 C CA . LYS A 1 189 ? 36.10399 40.24384 19.32466 1.000 21.01738 189 LYS A CA 1
ATOM 1252 C C . LYS A 1 189 ? 35.41595 39.66218 18.10014 1.000 19.71860 189 LYS A C 1
ATOM 1253 O O . LYS A 1 189 ? 34.45911 38.89390 18.22755 1.000 17.69134 189 LYS A O 1
ATOM 1259 N N . LEU A 1 190 ? 35.92526 40.01345 16.92438 1.000 19.32059 190 LEU A N 1
ATOM 1260 C CA . LEU A 1 190 ? 35.44395 39.47885 15.65795 1.000 19.12106 190 LEU A CA 1
ATOM 1261 C C . LEU A 1 190 ? 36.40477 38.39599 15.17994 1.000 20.74927 190 LEU A C 1
ATOM 1262 O O . LEU A 1 190 ? 37.60607 38.64542 15.04764 1.000 22.20396 190 LEU A O 1
ATOM 1267 N N . VAL A 1 191 ? 35.87785 37.19966 14.92618 1.000 20.79421 191 VAL A N 1
ATOM 1268 C CA . VAL A 1 191 ? 36.67783 36.03635 14.55510 1.000 18.03691 191 VAL A CA 1
ATOM 1269 C C . VAL A 1 191 ? 36.17092 35.53195 13.21060 1.000 20.27524 191 VAL A C 1
ATOM 1270 O O . VAL A 1 191 ? 35.01841 35.09759 13.10900 1.000 20.82653 191 VAL A O 1
ATOM 1274 N N . SER A 1 192 ? 37.01814 35.58094 12.18128 1.000 17.91498 192 SER A N 1
ATOM 1275 C CA . SER A 1 192 ? 36.57390 35.22911 10.83848 1.000 19.78785 192 SER A CA 1
ATOM 1276 C C . SER A 1 192 ? 37.07552 33.83665 10.45742 1.000 17.56368 192 SER A C 1
ATOM 1277 O O . SER A 1 192 ? 37.80341 33.17359 11.20494 1.000 19.31454 192 SER A O 1
ATOM 1280 N N . GLY A 1 193 ? 36.67439 33.38917 9.27082 1.000 18.55647 193 GLY A N 1
ATOM 1281 C CA . GLY A 1 193 ? 37.00598 32.05018 8.82843 1.000 19.60355 193 GLY A CA 1
ATOM 1282 C C . GLY A 1 193 ? 36.14767 30.95993 9.43292 1.000 19.37314 193 GLY A C 1
ATOM 1283 O O . GLY A 1 193 ? 36.62184 29.83574 9.60711 1.000 20.12478 193 GLY A O 1
ATOM 1284 N N . ASP A 1 194 ? 34.89649 31.25602 9.75276 1.000 16.91114 194 ASP A N 1
ATOM 1285 C CA . ASP A 1 194 ? 34.00228 30.27969 10.36195 1.000 17.97570 194 ASP A CA 1
ATOM 1286 C C . ASP A 1 194 ? 33.65225 29.15829 9.38796 1.000 21.30664 194 ASP A C 1
ATOM 1287 O O . ASP A 1 194 ? 33.03598 29.42627 8.34296 1.000 17.37553 194 ASP A O 1
ATOM 1292 N N . PRO A 1 195 ? 33.99350 27.90225 9.68969 1.000 20.45235 195 PRO A N 1
ATOM 1293 C CA . PRO A 1 195 ? 33.64911 26.78397 8.79941 1.000 18.07427 195 PRO A CA 1
ATOM 1294 C C . PRO A 1 195 ? 32.25990 26.19893 9.01071 1.000 20.17998 195 PRO A C 1
ATOM 1295 O O . PRO A 1 195 ? 31.93264 25.19578 8.37147 1.000 19.58022 195 PRO A O 1
ATOM 1299 N N . THR A 1 196 ? 31.44709 26.78641 9.87117 1.000 19.19456 196 THR A N 1
ATOM 1300 C CA . THR A 1 196 ? 30.13160 26.24569 10.19500 1.000 19.69283 196 THR A CA 1
ATOM 1301 C C . THR A 1 196 ? 29.25210 26.17575 8.94910 1.000 21.70739 196 THR A C 1
ATOM 1302 O O . THR A 1 196 ? 28.98840 27.21594 8.32629 1.000 22.61245 196 THR A O 1
ATOM 1306 N N . PRO A 1 197 ? 28.79495 24.99598 8.54190 1.000 24.75895 197 PRO A N 1
ATOM 1307 C CA . PRO A 1 197 ? 27.82061 24.92975 7.44508 1.000 29.35820 197 PRO A CA 1
ATOM 1308 C C . PRO A 1 197 ? 26.42941 25.26631 7.96511 1.000 33.33708 197 PRO A C 1
ATOM 1309 O O . PRO A 1 197 ? 26.01109 24.78228 9.01978 1.000 30.56984 197 PRO A O 1
ATOM 1321 N N . VAL A 1 199 ? 22.12182 25.68997 7.66850 1.000 39.82948 199 VAL A N 1
ATOM 1322 C CA . VAL A 1 199 ? 21.00503 24.87001 7.19267 1.000 41.05279 199 VAL A CA 1
ATOM 1323 C C . VAL A 1 199 ? 20.72196 25.16263 5.72443 1.000 36.19384 199 VAL A C 1
ATOM 1324 O O . VAL A 1 199 ? 20.85702 24.29481 4.85235 1.000 42.52880 199 VAL A O 1
ATOM 1328 N N . ALA A 1 200 ? 20.34895 26.40269 5.43710 1.000 35.54548 200 ALA A N 1
ATOM 1329 C CA . ALA A 1 200 ? 20.08507 26.88789 4.08646 1.000 34.50757 200 ALA A CA 1
ATOM 1330 C C . ALA A 1 200 ? 21.26933 27.77132 3.69268 1.000 33.87844 200 ALA A C 1
ATOM 1331 O O . ALA A 1 200 ? 21.28873 28.97389 3.96817 1.000 37.08457 200 ALA A O 1
ATOM 1333 N N . ASP A 1 201 ? 22.26495 27.16511 3.05335 1.000 29.89407 201 ASP A N 1
ATOM 1334 C CA . ASP A 1 201 ? 23.54370 27.81837 2.81250 1.000 28.27508 201 ASP A CA 1
ATOM 1335 C C . ASP A 1 201 ? 23.68652 28.14034 1.32981 1.000 25.47095 201 ASP A C 1
ATOM 1336 O O . ASP A 1 201 ? 23.60077 27.24406 0.48412 1.000 24.65642 201 ASP A O 1
ATOM 1341 N N . GLU A 1 202 ? 23.91550 29.41450 1.01761 1.000 21.14342 202 GLU A N 1
ATOM 1342 C CA . GLU A 1 202 ? 24.13824 29.82316 -0.36318 1.000 22.16052 202 GLU A CA 1
ATOM 1343 C C . GLU A 1 202 ? 25.59902 29.70325 -0.78352 1.000 24.16745 202 GLU A C 1
ATOM 1344 O O . GLU A 1 202 ? 25.89950 29.86926 -1.97182 1.000 21.50969 202 GLU A O 1
ATOM 1350 N N . VAL A 1 203 ? 26.50914 29.44570 0.15048 1.000 19.54644 203 VAL A N 1
ATOM 1351 C CA . VAL A 1 203 ? 27.93444 29.31861 -0.14948 1.000 22.02022 203 VAL A CA 1
ATOM 1352 C C . VAL A 1 203 ? 28.26066 27.83557 -0.29244 1.000 21.98678 203 VAL A C 1
ATOM 1353 O O . VAL A 1 203 ? 28.01776 27.07061 0.65299 1.000 25.43537 203 VAL A O 1
ATOM 1357 N N . PRO A 1 204 ? 28.83911 27.40064 -1.40956 1.000 23.36547 204 PRO A N 1
ATOM 1358 C CA . PRO A 1 204 ? 29.37546 26.03253 -1.48556 1.000 25.21291 204 PRO A CA 1
ATOM 1359 C C . PRO A 1 204 ? 30.38878 25.78227 -0.37754 1.000 26.64160 204 PRO A C 1
ATOM 1360 O O . PRO A 1 204 ? 31.15554 26.67190 -0.00757 1.000 26.14872 204 PRO A O 1
ATOM 1364 N N . ARG A 1 205 ? 30.39266 24.55329 0.15247 1.000 28.54663 205 ARG A N 1
ATOM 1365 C CA . ARG A 1 205 ? 31.22153 24.26462 1.32277 1.000 30.29242 205 ARG A CA 1
ATOM 1366 C C . ARG A 1 205 ? 32.71105 24.45338 1.04149 1.000 28.85807 205 ARG A C 1
ATOM 1367 O O . ARG A 1 205 ? 33.45568 24.88745 1.92933 1.000 31.32164 205 ARG A O 1
ATOM 1375 N N . ASP A 1 206 ? 33.16670 24.14737 -0.17739 1.000 27.94719 206 ASP A N 1
ATOM 1376 C CA . ASP A 1 206 ? 34.56910 24.35540 -0.53573 1.000 30.45015 206 ASP A CA 1
ATOM 1377 C C . ASP A 1 206 ? 34.88783 25.81287 -0.85441 1.000 31.90461 206 ASP A C 1
ATOM 1378 O O . ASP A 1 206 ? 36.02919 26.11517 -1.22975 1.000 28.01968 206 ASP A O 1
ATOM 1383 N N . ARG A 1 207 ? 33.91182 26.71722 -0.71523 1.000 27.19164 207 ARG A N 1
ATOM 1384 C CA . ARG A 1 207 ? 34.10770 28.14298 -0.95663 1.000 24.83711 207 ARG A CA 1
ATOM 1385 C C . ARG A 1 207 ? 33.89488 28.97024 0.31164 1.000 23.75953 207 ARG A C 1
ATOM 1386 O O . ARG A 1 207 ? 33.70268 30.18887 0.23561 1.000 23.19401 207 ARG A O 1
ATOM 1394 N N . LEU A 1 208 ? 33.94046 28.33538 1.48484 1.000 18.86029 208 LEU A N 1
ATOM 1395 C CA . LEU A 1 208 ? 33.71083 29.06096 2.72796 1.000 20.03193 208 LEU A CA 1
ATOM 1396 C C . LEU A 1 208 ? 34.87955 29.95973 3.12981 1.000 19.20437 208 LEU A C 1
ATOM 1397 O O . LEU A 1 208 ? 34.70730 30.80285 4.01481 1.000 17.79617 208 LEU A O 1
ATOM 1402 N N . ASN A 1 209 ? 36.05211 29.80630 2.51323 1.000 21.19017 209 ASN A N 1
ATOM 1403 C CA . ASN A 1 209 ? 37.24349 30.57227 2.90996 1.000 19.53297 209 ASN A CA 1
ATOM 1404 C C . ASN A 1 209 ? 37.47637 30.47890 4.41926 1.000 19.90603 209 ASN A C 1
ATOM 1405 O O . ASN A 1 209 ? 37.79394 31.46589 5.09354 1.000 19.81564 209 ASN A O 1
ATOM 1410 N N . ALA A 1 210 ? 37.29314 29.28359 4.95731 1.000 17.85934 210 ALA A N 1
ATOM 1411 C CA . ALA A 1 210 ? 37.26310 29.07916 6.39646 1.000 19.52701 210 ALA A CA 1
ATOM 1412 C C . ALA A 1 210 ? 38.57296 28.47932 6.88454 1.000 23.42877 210 ALA A C 1
ATOM 1413 O O . ALA A 1 210 ? 39.39267 27.99663 6.10860 1.000 19.50939 210 ALA A O 1
ATOM 1415 N N . ARG A 1 211 ? 38.75662 28.51828 8.19630 1.000 21.73474 211 ARG A N 1
ATOM 1416 C CA . ARG A 1 211 ? 39.91563 27.92646 8.83825 1.000 21.14891 211 ARG A CA 1
ATOM 1417 C C . ARG A 1 211 ? 39.53121 26.59143 9.46855 1.000 21.60218 211 ARG A C 1
ATOM 1418 O O . ARG A 1 211 ? 38.35996 26.21062 9.51409 1.000 18.53370 211 ARG A O 1
ATOM 1426 N N . SER A 1 212 ? 40.54011 25.86381 9.94058 1.000 20.52319 212 SER A N 1
ATOM 1427 C CA . SER A 1 212 ? 40.25712 24.63562 10.66879 1.000 21.96515 212 SER A CA 1
ATOM 1428 C C . SER A 1 212 ? 39.52803 24.96333 11.96696 1.000 18.06200 212 SER A C 1
ATOM 1429 O O . SER A 1 212 ? 39.57069 26.09158 12.46746 1.000 17.13861 212 SER A O 1
ATOM 1432 N N . TRP A 1 213 ? 38.83868 23.96030 12.51223 1.000 20.56517 213 TRP A N 1
ATOM 1433 C CA . TRP A 1 213 ? 38.13794 24.17260 13.77349 1.000 21.24170 213 TRP A CA 1
ATOM 1434 C C . TRP A 1 213 ? 39.11526 24.57108 14.86978 1.000 21.44020 213 TRP A C 1
ATOM 1435 O O . TRP A 1 213 ? 38.83568 25.47997 15.66289 1.000 20.72661 213 TRP A O 1
ATOM 1446 N N . ARG A 1 214 ? 40.28938 23.93682 14.89842 1.000 18.88797 214 ARG A N 1
ATOM 1447 C CA . ARG A 1 214 ? 41.27094 24.26886 15.92414 1.000 21.52587 214 ARG A CA 1
ATOM 1448 C C . ARG A 1 214 ? 41.75433 25.70689 15.78779 1.000 20.78190 214 ARG A C 1
ATOM 1449 O O . ARG A 1 214 ? 41.87456 26.42521 16.78677 1.000 21.74919 214 ARG A O 1
ATOM 1457 N N . ALA A 1 215 ? 42.03145 26.15423 14.56173 1.000 20.25752 215 ALA A N 1
ATOM 1458 C CA . ALA A 1 215 ? 42.50317 27.52422 14.39150 1.000 20.27499 215 ALA A CA 1
ATOM 1459 C C . ALA A 1 215 ? 41.38861 28.52778 14.66654 1.000 22.37223 215 ALA A C 1
ATOM 1460 O O . ALA A 1 215 ? 41.61199 29.55390 15.32538 1.000 21.04680 215 ALA A O 1
ATOM 1462 N N . PHE A 1 216 ? 40.18313 28.23165 14.18078 1.000 19.32534 216 PHE A N 1
ATOM 1463 C CA . PHE A 1 216 ? 39.02991 29.10411 14.37430 1.000 20.83611 216 PHE A CA 1
ATOM 1464 C C . PHE A 1 216 ? 38.68360 29.26046 15.85488 1.000 20.23856 216 PHE A C 1
ATOM 1465 O O . PHE A 1 216 ? 38.68919 30.37149 16.39435 1.000 19.46669 216 PHE A O 1
ATOM 1473 N N . ILE A 1 217 ? 38.37004 28.14817 16.52662 1.000 19.75752 217 ILE A N 1
ATOM 1474 C CA . ILE A 1 217 ? 38.00922 28.19001 17.94255 1.000 21.68825 217 ILE A CA 1
ATOM 1475 C C . ILE A 1 217 ? 39.17104 28.69518 18.79557 1.000 22.94647 217 ILE A C 1
ATOM 1476 O O . ILE A 1 217 ? 38.95731 29.31858 19.84781 1.000 20.96642 217 ILE A O 1
ATOM 1481 N N . GLY A 1 218 ? 40.41050 28.45344 18.36011 1.000 20.73901 218 GLY A N 1
ATOM 1482 C CA . GLY A 1 218 ? 41.56000 28.98515 19.07400 1.000 21.38732 218 GLY A CA 1
ATOM 1483 C C . GLY A 1 218 ? 41.52619 30.48858 19.27891 1.000 25.82145 218 GLY A C 1
ATOM 1484 O O . GLY A 1 218 ? 42.13659 30.98840 20.22695 1.000 21.26964 218 GLY A O 1
ATOM 1485 N N . ASP A 1 219 ? 40.82390 31.22335 18.41985 1.000 23.35006 219 ASP A N 1
ATOM 1486 C CA . ASP A 1 219 ? 40.71542 32.66950 18.56417 1.000 22.46743 219 ASP A CA 1
ATOM 1487 C C . ASP A 1 219 ? 39.54092 33.09515 19.43331 1.000 21.27335 219 ASP A C 1
ATOM 1488 O O . ASP A 1 219 ? 39.38687 34.29626 19.68413 1.000 25.27825 219 ASP A O 1
ATOM 1493 N N . PHE A 1 220 ? 38.71269 32.15783 19.88862 1.000 20.85000 220 PHE A N 1
ATOM 1494 C CA . PHE A 1 220 ? 37.53598 32.53113 20.66502 1.000 19.78369 220 PHE A CA 1
ATOM 1495 C C . PHE A 1 220 ? 37.96799 33.16553 21.98247 1.000 26.62072 220 PHE A C 1
ATOM 1496 O O . PHE A 1 220 ? 38.94293 32.71472 22.59127 1.000 27.43879 220 PHE A O 1
ATOM 1504 N N . PRO A 1 221 ? 37.26532 34.20564 22.45376 1.000 26.79391 221 PRO A N 1
ATOM 1505 C CA . PRO A 1 221 ? 37.57178 34.78542 23.77793 1.000 25.10577 221 PRO A CA 1
ATOM 1506 C C . PRO A 1 221 ? 36.99624 33.94537 24.91438 1.000 26.80516 221 PRO A C 1
ATOM 1507 O O . PRO A 1 221 ? 36.11102 34.36766 25.66291 1.000 29.48389 221 PRO A O 1
ATOM 1511 N N . LEU A 1 222 ? 37.50106 32.72265 25.02830 1.000 25.21433 222 LEU A N 1
ATOM 1512 C CA . LEU A 1 222 ? 37.11548 31.77380 26.05730 1.000 24.94017 222 LEU A CA 1
ATOM 1513 C C . LEU A 1 222 ? 38.36965 31.25732 26.75631 1.000 26.46432 222 LEU A C 1
ATOM 1514 O O . LEU A 1 222 ? 39.48713 31.39156 26.25097 1.000 27.93666 222 LEU A O 1
ATOM 1519 N N . SER A 1 223 ? 38.17419 30.65682 27.92725 1.000 28.68147 223 SER A N 1
ATOM 1520 C CA . SER A 1 223 ? 39.29032 30.04089 28.62873 1.000 28.26093 223 SER A CA 1
ATOM 1521 C C . SER A 1 223 ? 39.92015 28.96100 27.75604 1.000 28.28043 223 SER A C 1
ATOM 1522 O O . SER A 1 223 ? 39.28655 28.41228 26.85045 1.000 25.18180 223 SER A O 1
ATOM 1525 N N . ARG A 1 224 ? 41.19595 28.66356 28.02674 1.000 28.70553 224 ARG A N 1
ATOM 1526 C CA . ARG A 1 224 ? 41.85661 27.58537 27.29961 1.000 28.17047 224 ARG A CA 1
ATOM 1527 C C . ARG A 1 224 ? 41.08450 26.28323 27.44686 1.000 26.38975 224 ARG A C 1
ATOM 1528 O O . ARG A 1 224 ? 40.95843 25.51332 26.48914 1.000 27.98348 224 ARG A O 1
ATOM 1536 N N . GLU A 1 225 ? 40.55094 26.02704 28.64049 1.000 28.16082 225 GLU A N 1
ATOM 1537 C CA . GLU A 1 225 ? 39.78362 24.80828 28.86499 1.000 29.17661 225 GLU A CA 1
ATOM 1538 C C . GLU A 1 225 ? 38.53865 24.78250 27.98314 1.000 29.30420 225 GLU A C 1
ATOM 1539 O O . GLU A 1 225 ? 38.25471 23.78265 27.31039 1.000 27.64986 225 GLU A O 1
ATOM 1545 N N . ASP A 1 226 ? 37.78260 25.88103 27.97880 1.000 25.44369 226 ASP A N 1
ATOM 1546 C CA . ASP A 1 226 ? 36.57656 25.95058 27.15941 1.000 26.29231 226 ASP A CA 1
ATOM 1547 C C . ASP A 1 226 ? 36.90923 25.80061 25.68104 1.000 25.20587 226 ASP A C 1
ATOM 1548 O O . ASP A 1 226 ? 36.18576 25.12948 24.93644 1.000 24.45944 226 ASP A O 1
ATOM 1553 N N . ARG A 1 227 ? 38.00488 26.42131 25.24117 1.000 24.07529 227 ARG A N 1
ATOM 1554 C CA . ARG A 1 227 ? 38.41590 26.30748 23.84592 1.000 26.07756 227 ARG A CA 1
ATOM 1555 C C . ARG A 1 227 ? 38.74838 24.86603 23.48059 1.000 25.45417 227 ARG A C 1
ATOM 1556 O O . ARG A 1 227 ? 38.36427 24.38901 22.40612 1.000 20.63370 227 ARG A O 1
ATOM 1564 N N . GLU A 1 228 ? 39.45916 24.15216 24.35976 1.000 26.24147 228 GLU A N 1
ATOM 1565 C CA . GLU A 1 228 ? 39.77802 22.75430 24.07376 1.000 25.68057 228 GLU A CA 1
ATOM 1566 C C . GLU A 1 228 ? 38.52223 21.89781 24.03668 1.000 21.59495 228 GLU A C 1
ATOM 1567 O O . GLU A 1 228 ? 38.43227 20.95973 23.23971 1.000 25.44511 228 GLU A O 1
ATOM 1573 N N . ALA A 1 229 ? 37.54795 22.19436 24.89715 1.000 25.57704 229 ALA A N 1
ATOM 1574 C CA . ALA A 1 229 ? 36.31691 21.40787 24.91032 1.000 24.95269 229 ALA A CA 1
ATOM 1575 C C . ALA A 1 229 ? 35.51990 21.61312 23.62504 1.000 22.77352 229 ALA A C 1
ATOM 1576 O O . ALA A 1 229 ? 34.97505 20.65253 23.06806 1.000 22.39423 229 ALA A O 1
ATOM 1578 N N . LEU A 1 230 ? 35.45528 22.85458 23.13127 1.000 22.22957 230 LEU A N 1
ATOM 1579 C CA . LEU A 1 230 ? 34.77511 23.11513 21.86257 1.000 23.47895 230 LEU A CA 1
ATOM 1580 C C . LEU A 1 230 ? 35.51012 22.46082 20.70411 1.000 20.17856 230 LEU A C 1
ATOM 1581 O O . LEU A 1 230 ? 34.88541 21.86570 19.82155 1.000 19.88382 230 LEU A O 1
ATOM 1586 N N . ILE A 1 231 ? 36.84035 22.55821 20.69113 1.000 20.76316 231 ILE A N 1
ATOM 1587 C CA . ILE A 1 231 ? 37.60519 21.91973 19.62697 1.000 20.85386 231 ILE A CA 1
ATOM 1588 C C . ILE A 1 231 ? 37.36567 20.41698 19.63306 1.000 21.97721 231 ILE A C 1
ATOM 1589 O O . ILE A 1 231 ? 37.16315 19.80270 18.57721 1.000 21.19040 231 ILE A O 1
ATOM 1594 N N . ALA A 1 232 ? 37.35138 19.80293 20.82047 1.000 22.00324 232 ALA A N 1
ATOM 1595 C CA . ALA A 1 232 ? 37.08958 18.36737 20.89936 1.000 24.31387 232 ALA A CA 1
ATOM 1596 C C . ALA A 1 232 ? 35.67210 18.02495 20.45694 1.000 24.62268 232 ALA A C 1
ATOM 1597 O O . ALA A 1 232 ? 35.42311 16.91166 19.96964 1.000 20.83624 232 ALA A O 1
ATOM 1599 N N . LEU A 1 233 ? 34.73115 18.95435 20.62781 1.000 23.93945 233 LEU A N 1
ATOM 1600 C CA . LEU A 1 233 ? 33.38257 18.72137 20.12296 1.000 25.64736 233 LEU A CA 1
ATOM 1601 C C . LEU A 1 233 ? 33.40821 18.39980 18.63422 1.000 25.52209 233 LEU A C 1
ATOM 1602 O O . LEU A 1 233 ? 32.61634 17.57602 18.16352 1.000 22.34361 233 LEU A O 1
ATOM 1607 N N . TYR A 1 234 ? 34.35006 18.99034 17.89575 1.000 23.87303 234 TYR A N 1
ATOM 1608 C CA . TYR A 1 234 ? 34.50177 18.76195 16.46408 1.000 25.38993 234 TYR A CA 1
ATOM 1609 C C . TYR A 1 234 ? 35.51780 17.68117 16.12937 1.000 24.34446 234 TYR A C 1
ATOM 1610 O O . TYR A 1 234 ? 35.27201 16.86502 15.24090 1.000 29.30834 234 TYR A O 1
ATOM 1619 N N . GLU A 1 235 ? 36.66536 17.66607 16.80845 1.000 27.43104 235 GLU A N 1
ATOM 1620 C CA . GLU A 1 235 ? 37.73557 16.74097 16.44839 1.000 28.82953 235 GLU A CA 1
ATOM 1621 C C . GLU A 1 235 ? 37.51179 15.34019 17.00345 1.000 32.54297 235 GLU A C 1
ATOM 1622 O O . GLU A 1 235 ? 37.90574 14.35712 16.36353 1.000 34.99734 235 GLU A O 1
ATOM 1628 N N . SER A 1 236 ? 36.88995 15.22017 18.17489 1.000 27.99876 236 SER A N 1
ATOM 1629 C CA . SER A 1 236 ? 36.82021 13.95144 18.90335 1.000 27.82649 236 SER A CA 1
ATOM 1630 C C . SER A 1 236 ? 35.40295 13.67833 19.39263 1.000 23.22147 236 SER A C 1
ATOM 1631 O O . SER A 1 236 ? 35.15868 13.59796 20.59839 1.000 23.39007 236 SER A O 1
ATOM 1634 N N . PRO A 1 237 ? 34.44201 13.51208 18.48082 1.000 25.81140 237 PRO A N 1
ATOM 1635 C CA . PRO A 1 237 ? 33.06165 13.25906 18.91687 1.000 23.73532 237 PRO A CA 1
ATOM 1636 C C . PRO A 1 237 ? 32.96074 11.92395 19.62834 1.000 24.45882 237 PRO A C 1
ATOM 1637 O O . PRO A 1 237 ? 33.63688 10.95907 19.26884 1.000 22.81849 237 PRO A O 1
ATOM 1641 N N . ARG A 1 238 ? 32.11213 11.88077 20.65375 1.000 20.82576 238 ARG A N 1
ATOM 1642 C CA . ARG A 1 238 ? 31.90565 10.68483 21.45478 1.000 25.50027 238 ARG A CA 1
ATOM 1643 C C . ARG A 1 238 ? 30.41846 10.39729 21.57408 1.000 24.08750 238 ARG A C 1
ATOM 1644 O O . ARG A 1 238 ? 29.57956 11.27888 21.37639 1.000 24.41397 238 ARG A O 1
ATOM 1652 N N . ASP A 1 239 ? 30.09497 9.15097 21.91294 1.000 22.73669 239 ASP A N 1
ATOM 1653 C CA . ASP A 1 239 ? 28.69913 8.76567 22.11272 1.000 22.21373 239 ASP A CA 1
ATOM 1654 C C . ASP A 1 239 ? 28.26954 9.26218 23.49060 1.000 21.20657 239 ASP A C 1
ATOM 1655 O O . ASP A 1 239 ? 28.34661 8.54438 24.48827 1.000 18.70938 239 ASP A O 1
ATOM 1660 N N . TYR A 1 240 ? 27.80397 10.51475 23.54335 1.000 19.28500 240 TYR A N 1
ATOM 1661 C CA . TYR A 1 240 ? 27.33926 11.11031 24.79037 1.000 19.03435 240 TYR A CA 1
ATOM 1662 C C . TYR A 1 240 ? 26.10188 10.42557 25.36630 1.000 19.71068 240 TYR A C 1
ATOM 1663 O O . TYR A 1 240 ? 25.73944 10.70644 26.51155 1.000 23.01051 240 TYR A O 1
ATOM 1672 N N . LEU A 1 241 ? 25.44274 9.54750 24.62197 1.000 19.36862 241 LEU A N 1
ATOM 1673 C CA . LEU A 1 241 ? 24.30142 8.80396 25.14141 1.000 20.19039 241 LEU A CA 1
ATOM 1674 C C . LEU A 1 241 ? 24.58328 7.30295 25.15460 1.000 20.17844 241 LEU A C 1
ATOM 1675 O O . LEU A 1 241 ? 23.67175 6.49342 24.96161 1.000 20.83248 241 LEU A O 1
ATOM 1680 N N . ALA A 1 242 ? 25.84373 6.92056 25.38154 1.000 17.36860 242 ALA A N 1
ATOM 1681 C CA . ALA A 1 242 ? 26.24880 5.52680 25.23752 1.000 21.42590 242 ALA A CA 1
ATOM 1682 C C . ALA A 1 242 ? 25.35076 4.61595 26.06306 1.000 20.07745 242 ALA A C 1
ATOM 1683 O O . ALA A 1 242 ? 24.99529 4.93671 27.19895 1.000 23.57924 242 ALA A O 1
ATOM 1685 N N . GLY A 1 243 ? 24.98246 3.47872 25.48009 1.000 19.07154 243 GLY A N 1
ATOM 1686 C CA . GLY A 1 243 ? 24.13772 2.52611 26.16690 1.000 20.63864 243 GLY A CA 1
ATOM 1687 C C . GLY A 1 243 ? 22.70239 2.55172 25.67704 1.000 27.90796 243 GLY A C 1
ATOM 1688 O O . GLY A 1 243 ? 22.05554 1.50248 25.57348 1.000 26.10315 243 GLY A O 1
ATOM 1689 N N . LYS A 1 244 ? 22.19683 3.74379 25.36321 1.000 25.27856 244 LYS A N 1
ATOM 1690 C CA . LYS A 1 244 ? 20.81918 3.86507 24.91109 1.000 24.85534 244 LYS A CA 1
ATOM 1691 C C . LYS A 1 244 ? 20.65786 3.27420 23.51589 1.000 21.82828 244 LYS A C 1
ATOM 1692 O O . LYS A 1 244 ? 21.57170 3.31459 22.68522 1.000 23.62225 244 LYS A O 1
ATOM 1698 N N . SER A 1 245 ? 19.48223 2.70063 23.26494 1.000 22.02261 245 SER A N 1
ATOM 1699 C CA . SER A 1 245 ? 19.12774 2.30849 21.91125 1.000 26.15491 245 SER A CA 1
ATOM 1700 C C . SER A 1 245 ? 18.94843 3.54853 21.04038 1.000 23.61812 245 SER A C 1
ATOM 1701 O O . SER A 1 245 ? 18.80410 4.67346 21.53235 1.000 20.85065 245 SER A O 1
ATOM 1704 N N . VAL A 1 246 ? 18.95363 3.33756 19.72409 1.000 24.11606 246 VAL A N 1
ATOM 1705 C CA . VAL A 1 246 ? 18.67750 4.45903 18.82885 1.000 27.15183 246 VAL A CA 1
ATOM 1706 C C . VAL A 1 246 ? 17.32889 5.08523 19.16733 1.000 25.66366 246 VAL A C 1
ATOM 1707 O O . VAL A 1 246 ? 17.19728 6.31413 19.24352 1.000 24.83870 246 VAL A O 1
ATOM 1711 N N . GLU A 1 247 ? 16.31777 4.25220 19.41326 1.000 23.58741 247 GLU A N 1
ATOM 1712 C CA . GLU A 1 247 ? 14.99677 4.77297 19.75389 1.000 26.40478 247 GLU A CA 1
ATOM 1713 C C . GLU A 1 247 ? 15.03124 5.59766 21.03849 1.000 27.28810 247 GLU A C 1
ATOM 1714 O O . GLU A 1 247 ? 14.42376 6.67378 21.11265 1.000 23.04655 247 GLU A O 1
ATOM 1720 N N . GLU A 1 248 ? 15.72776 5.10903 22.06760 1.000 24.35327 248 GLU A N 1
ATOM 1721 C CA . GLU A 1 248 ? 15.85530 5.88246 23.29910 1.000 22.12314 248 GLU A CA 1
ATOM 1722 C C . GLU A 1 248 ? 16.61284 7.18842 23.06273 1.000 21.59145 248 GLU A C 1
ATOM 1723 O O . GLU A 1 248 ? 16.30098 8.21691 23.67809 1.000 20.20562 248 GLU A O 1
ATOM 1729 N N . LYS A 1 249 ? 17.62527 7.16527 22.19379 1.000 17.21722 249 LYS A N 1
ATOM 1730 C CA . LYS A 1 249 ? 18.35424 8.39455 21.89011 1.000 20.88724 249 LYS A CA 1
ATOM 1731 C C . LYS A 1 249 ? 17.44756 9.40633 21.18716 1.000 20.69227 249 LYS A C 1
ATOM 1732 O O . LYS A 1 249 ? 17.42332 10.58874 21.54616 1.000 18.53419 249 LYS A O 1
ATOM 1738 N N . GLU A 1 250 ? 16.67684 8.95022 20.19573 1.000 20.90546 250 GLU A N 1
ATOM 1739 C CA . GLU A 1 250 ? 15.76890 9.84979 19.48855 1.000 21.24397 250 GLU A CA 1
ATOM 1740 C C . GLU A 1 250 ? 14.72263 10.45461 20.42588 1.000 21.16422 250 GLU A C 1
ATOM 1741 O O . GLU A 1 250 ? 14.45892 11.66005 20.37187 1.000 21.05409 250 GLU A O 1
ATOM 1747 N N . THR A 1 251 ? 14.12817 9.63773 21.29923 1.000 20.81709 251 THR A N 1
ATOM 1748 C CA . THR A 1 251 ? 13.18865 10.14503 22.29653 1.000 20.25119 251 THR A CA 1
ATOM 1749 C C . THR A 1 251 ? 13.83578 11.19227 23.18921 1.000 20.48491 251 THR A C 1
ATOM 1750 O O . THR A 1 251 ? 13.26502 12.26490 23.43535 1.000 20.38707 251 THR A O 1
ATOM 1754 N N . TYR A 1 252 ? 15.01357 10.87223 23.72594 1.000 19.20456 252 TYR A N 1
ATOM 1755 C CA . TYR A 1 252 ? 15.72291 11.80660 24.59055 1.000 19.18636 252 TYR A CA 1
ATOM 1756 C C . TYR A 1 252 ? 15.98935 13.13100 23.87729 1.000 18.10274 252 TYR A C 1
ATOM 1757 O O . TYR A 1 252 ? 15.73691 14.20905 24.42762 1.000 20.85228 252 TYR A O 1
ATOM 1766 N N . LEU A 1 253 ? 16.50413 13.06882 22.64845 1.000 18.76004 253 LEU A N 1
ATOM 1767 C CA . LEU A 1 253 ? 16.86363 14.29031 21.93518 1.000 17.38401 253 LEU A CA 1
ATOM 1768 C C . LEU A 1 253 ? 15.63996 15.09974 21.51029 1.000 17.04908 253 LEU A C 1
ATOM 1769 O O . LEU A 1 253 ? 15.75165 16.32148 21.34630 1.000 19.88169 253 LEU A O 1
ATOM 1774 N N . ALA A 1 254 ? 14.47677 14.46284 21.35174 1.000 20.83200 254 ALA A N 1
ATOM 1775 C CA . ALA A 1 254 ? 13.25367 15.22228 21.07946 1.000 19.04774 254 ALA A CA 1
ATOM 1776 C C . ALA A 1 254 ? 12.78664 15.99549 22.30854 1.000 22.34860 254 ALA A C 1
ATOM 1777 O O . ALA A 1 254 ? 12.21197 17.08536 22.17473 1.000 17.51347 254 ALA A O 1
ATOM 1779 N N . LYS A 1 255 ? 13.03696 15.46481 23.50749 1.000 21.09520 255 LYS A N 1
ATOM 1780 C CA . LYS A 1 255 ? 12.55688 16.05808 24.74678 1.000 21.22995 255 LYS A CA 1
ATOM 1781 C C . LYS A 1 255 ? 13.58334 16.94416 25.44396 1.000 19.57079 255 LYS A C 1
ATOM 1782 O O . LYS A 1 255 ? 13.25805 17.55279 26.46587 1.000 21.88205 255 LYS A O 1
ATOM 1788 N N . THR A 1 256 ? 14.80506 17.03778 24.92391 1.000 18.02512 256 THR A N 1
ATOM 1789 C CA . THR A 1 256 ? 15.88957 17.77682 25.56154 1.000 18.89943 256 THR A CA 1
ATOM 1790 C C . THR A 1 256 ? 16.34039 18.88946 24.62821 1.000 18.02293 256 THR A C 1
ATOM 1791 O O . THR A 1 256 ? 16.57059 18.64113 23.43975 1.000 17.78758 256 THR A O 1
ATOM 1795 N N . SER A 1 257 ? 16.44858 20.11063 25.15430 1.000 18.35891 257 SER A N 1
ATOM 1796 C CA . SER A 1 257 ? 16.90812 21.22874 24.34249 1.000 17.18839 257 SER A CA 1
ATOM 1797 C C . SER A 1 257 ? 18.35702 21.02212 23.93036 1.000 19.86877 257 SER A C 1
ATOM 1798 O O . SER A 1 257 ? 19.12798 20.33943 24.61084 1.000 15.76664 257 SER A O 1
ATOM 1801 N N . TYR A 1 258 ? 18.73375 21.63524 22.80470 1.000 15.79697 258 TYR A N 1
ATOM 1802 C CA . TYR A 1 258 ? 20.13541 21.57792 22.39640 1.000 19.00965 258 TYR A CA 1
ATOM 1803 C C . TYR A 1 258 ? 21.04628 22.12530 23.48644 1.000 17.47090 258 TYR A C 1
ATOM 1804 O O . TYR A 1 258 ? 22.10653 21.54825 23.77713 1.000 18.61631 258 TYR A O 1
ATOM 1813 N N . ARG A 1 259 ? 20.63848 23.22180 24.12497 1.000 17.21338 259 ARG A N 1
ATOM 1814 C CA . ARG A 1 259 ? 21.47540 23.81550 25.16429 1.000 16.56011 259 ARG A CA 1
ATOM 1815 C C . ARG A 1 259 ? 21.69068 22.84867 26.32659 1.000 20.61956 259 ARG A C 1
ATOM 1816 O O . ARG A 1 259 ? 22.82109 22.66804 26.79673 1.000 17.92916 259 ARG A O 1
ATOM 1824 N N . ASP A 1 260 ? 20.61766 22.20716 26.79374 1.000 17.04606 260 ASP A N 1
ATOM 1825 C CA . ASP A 1 260 ? 20.75307 21.24532 27.88563 1.000 18.67610 260 ASP A CA 1
ATOM 1826 C C . ASP A 1 260 ? 21.57191 20.03177 27.46120 1.000 21.65151 260 ASP A C 1
ATOM 1827 O O . ASP A 1 260 ? 22.37500 19.51843 28.24722 1.000 23.78445 260 ASP A O 1
ATOM 1832 N N . TYR A 1 261 ? 21.38466 19.56050 26.22409 1.000 20.89451 261 TYR A N 1
ATOM 1833 C CA . TYR A 1 261 ? 22.19591 18.46181 25.70972 1.000 18.34214 261 TYR A CA 1
ATOM 1834 C C . TYR A 1 261 ? 23.68016 18.79467 25.79462 1.000 20.70972 261 TYR A C 1
ATOM 1835 O O . TYR A 1 261 ? 24.48743 17.98262 26.26842 1.000 20.46172 261 TYR A O 1
ATOM 1844 N N . LEU A 1 262 ? 24.05647 19.99791 25.35421 1.000 20.02582 262 LEU A N 1
ATOM 1845 C CA . LEU A 1 262 ? 25.45151 20.41667 25.44404 1.000 20.79476 262 LEU A CA 1
ATOM 1846 C C . LEU A 1 262 ? 25.90540 20.53730 26.89598 1.000 23.05171 262 LEU A C 1
ATOM 1847 O O . LEU A 1 262 ? 27.03602 20.16618 27.23155 1.000 20.95592 262 LEU A O 1
ATOM 1852 N N . LEU A 1 263 ? 25.04181 21.06182 27.76990 1.000 20.72334 263 LEU A N 1
ATOM 1853 C CA . LEU A 1 263 ? 25.41613 21.22868 29.17636 1.000 21.34107 263 LEU A CA 1
ATOM 1854 C C . LEU A 1 263 ? 25.52321 19.88886 29.89833 1.000 25.00716 263 LEU A C 1
ATOM 1855 O O . LEU A 1 263 ? 26.52573 19.60888 30.57231 1.000 23.84843 263 LEU A O 1
ATOM 1860 N N . LYS A 1 264 ? 24.49496 19.05451 29.78058 1.000 21.49687 264 LYS A N 1
ATOM 1861 C CA . LYS A 1 264 ? 24.37622 17.85776 30.60243 1.000 21.93776 264 LYS A CA 1
ATOM 1862 C C . LYS A 1 264 ? 25.03365 16.63486 29.98152 1.000 25.69017 264 LYS A C 1
ATOM 1863 O O . LYS A 1 264 ? 25.59329 15.80784 30.70509 1.000 24.80907 264 LYS A O 1
ATOM 1869 N N . ASN A 1 265 ? 25.00007 16.49212 28.66115 1.000 21.18000 265 ASN A N 1
ATOM 1870 C CA . ASN A 1 265 ? 25.53368 15.28397 28.04518 1.000 20.11402 265 ASN A CA 1
ATOM 1871 C C . ASN A 1 265 ? 26.91020 15.47968 27.43399 1.000 25.96682 265 ASN A C 1
ATOM 1872 O O . ASN A 1 265 ? 27.77845 14.61527 27.60581 1.000 24.65543 265 ASN A O 1
ATOM 1877 N N . VAL A 1 266 ? 27.13683 16.58940 26.72346 1.000 23.06761 266 VAL A N 1
ATOM 1878 C CA . VAL A 1 266 ? 28.47120 16.85584 26.19700 1.000 26.06228 266 VAL A CA 1
ATOM 1879 C C . VAL A 1 266 ? 29.37985 17.38858 27.29679 1.000 27.50289 266 VAL A C 1
ATOM 1880 O O . VAL A 1 266 ? 30.57209 17.05739 27.35121 1.000 25.65341 266 VAL A O 1
ATOM 1884 N N . GLY A 1 267 ? 28.83717 18.21644 28.18471 1.000 22.63959 267 GLY A N 1
ATOM 1885 C CA . GLY A 1 267 ? 29.59416 18.72441 29.30939 1.000 22.81883 267 GLY A CA 1
ATOM 1886 C C . GLY A 1 267 ? 30.26520 20.05390 29.07486 1.000 30.24466 267 GLY A C 1
ATOM 1887 O O . GLY A 1 267 ? 31.24153 20.36630 29.76700 1.000 27.72448 267 GLY A O 1
ATOM 1888 N N . LEU A 1 268 ? 29.78992 20.84513 28.11304 1.000 25.35045 268 LEU A N 1
ATOM 1889 C CA . LEU A 1 268 ? 30.37630 22.15644 27.89721 1.000 22.17599 268 LEU A CA 1
ATOM 1890 C C . LEU A 1 268 ? 29.97583 23.09098 29.02471 1.000 22.89217 268 LEU A C 1
ATOM 1891 O O . LEU A 1 268 ? 28.94643 22.90987 29.67963 1.000 25.08488 268 LEU A O 1
ATOM 1896 N N . SER A 1 269 ? 30.79894 24.11045 29.24050 1.000 25.09220 269 SER A N 1
ATOM 1897 C CA . SER A 1 269 ? 30.48882 25.06508 30.29081 1.000 29.16769 269 SER A CA 1
ATOM 1898 C C . SER A 1 269 ? 29.39308 26.02501 29.83749 1.000 30.80766 269 SER A C 1
ATOM 1899 O O . SER A 1 269 ? 29.11262 26.18287 28.64521 1.000 24.27901 269 SER A O 1
ATOM 1902 N N . GLU A 1 270 ? 28.78003 26.67393 30.82489 1.000 27.07411 270 GLU A N 1
ATOM 1903 C CA . GLU A 1 270 ? 27.75843 27.67584 30.56041 1.000 30.88865 270 GLU A CA 1
ATOM 1904 C C . GLU A 1 270 ? 28.29241 28.80227 29.68440 1.000 28.87829 270 GLU A C 1
ATOM 1905 O O . GLU A 1 270 ? 27.55326 29.35286 28.86140 1.000 29.18664 270 GLU A O 1
ATOM 1911 N N . THR A 1 271 ? 29.57120 29.15927 29.82790 1.000 29.16708 271 THR A N 1
ATOM 1912 C CA . THR A 1 271 ? 30.11343 30.17518 28.93467 1.000 25.33058 271 THR A CA 1
ATOM 1913 C C . THR A 1 271 ? 30.31428 29.60644 27.53463 1.000 24.92159 271 THR A C 1
ATOM 1914 O O . THR A 1 271 ? 30.04293 30.29002 26.54367 1.000 28.08426 271 THR A O 1
ATOM 1918 N N . SER A 1 272 ? 30.74940 28.34484 27.43590 1.000 25.03363 272 SER A N 1
ATOM 1919 C CA . SER A 1 272 ? 30.93105 27.71154 26.12932 1.000 24.54395 272 SER A CA 1
ATOM 1920 C C . SER A 1 272 ? 29.62946 27.66792 25.34298 1.000 22.68556 272 SER A C 1
ATOM 1921 O O . SER A 1 272 ? 29.60618 27.98234 24.14823 1.000 19.18500 272 SER A O 1
ATOM 1924 N N . VAL A 1 273 ? 28.53506 27.24689 25.98250 1.000 21.24978 273 VAL A N 1
ATOM 1925 C CA . VAL A 1 273 ? 27.31342 27.07879 25.20784 1.000 20.14264 273 VAL A CA 1
ATOM 1926 C C . VAL A 1 273 ? 26.76197 28.41823 24.74890 1.000 20.61379 273 VAL A C 1
ATOM 1927 O O . VAL A 1 273 ? 25.97309 28.45785 23.79834 1.000 20.87185 273 VAL A O 1
ATOM 1931 N N . LYS A 1 274 ? 27.15506 29.52300 25.38969 1.000 20.99413 274 LYS A N 1
ATOM 1932 C CA . LYS A 1 274 ? 26.73120 30.83323 24.90449 1.000 22.91728 274 LYS A CA 1
ATOM 1933 C C . LYS A 1 274 ? 27.06851 31.02108 23.43406 1.000 20.90436 274 LYS A C 1
ATOM 1934 O O . LYS A 1 274 ? 26.34807 31.72206 22.71391 1.000 18.39125 274 LYS A O 1
ATOM 1940 N N . TYR A 1 275 ? 28.16586 30.41162 22.97516 1.000 19.37759 275 TYR A N 1
ATOM 1941 C CA . TYR A 1 275 ? 28.54310 30.49933 21.56737 1.000 19.16634 275 TYR A CA 1
ATOM 1942 C C . TYR A 1 275 ? 27.42825 29.99942 20.64825 1.000 17.80475 275 TYR A C 1
ATOM 1943 O O . TYR A 1 275 ? 27.29144 30.49108 19.51657 1.000 16.99391 275 TYR A O 1
ATOM 1952 N N . PHE A 1 276 ? 26.59897 29.06060 21.12422 1.000 18.51322 276 PHE A N 1
ATOM 1953 C CA . PHE A 1 276 ? 25.54145 28.46205 20.31266 1.000 17.70101 276 PHE A CA 1
ATOM 1954 C C . PHE A 1 276 ? 24.18087 29.12381 20.49253 1.000 17.70196 276 PHE A C 1
ATOM 1955 O O . PHE A 1 276 ? 23.24794 28.77697 19.76039 1.000 18.85852 276 PHE A O 1
ATOM 1963 N N . GLN A 1 277 ? 24.05853 30.07679 21.42124 1.000 16.07704 277 GLN A N 1
ATOM 1964 C CA . GLN A 1 277 ? 22.74748 30.53695 21.88335 1.000 15.79509 277 GLN A CA 1
ATOM 1965 C C . GLN A 1 277 ? 21.87968 31.03154 20.73641 1.000 16.43845 277 GLN A C 1
ATOM 1966 O O . GLN A 1 277 ? 20.72955 30.61000 20.59286 1.000 16.98741 277 GLN A O 1
ATOM 1972 N N . GLY A 1 278 ? 22.40889 31.94170 19.91983 1.000 16.13217 278 GLY A N 1
ATOM 1973 C CA . GLY A 1 278 ? 21.61686 32.63229 18.92510 1.000 15.44411 278 GLY A CA 1
ATOM 1974 C C . GLY A 1 278 ? 21.67818 32.06647 17.52648 1.000 16.96761 278 GLY A C 1
ATOM 1975 O O . GLY A 1 278 ? 21.00019 32.58978 16.63469 1.000 15.70223 278 GLY A O 1
ATOM 1976 N N . ARG A 1 279 ? 22.45907 31.00247 17.30886 1.000 16.39940 279 ARG A N 1
ATOM 1977 C CA . ARG A 1 279 ? 22.64849 30.46927 15.96700 1.000 15.43562 279 ARG A CA 1
ATOM 1978 C C . ARG A 1 279 ? 21.32246 30.06875 15.32626 1.000 15.96071 279 ARG A C 1
ATOM 1979 O O . ARG A 1 279 ? 21.15009 30.22992 14.11221 1.000 17.66064 279 ARG A O 1
ATOM 1987 N N . SER A 1 280 ? 20.36517 29.57942 16.12184 1.000 13.93263 280 SER A N 1
ATOM 1988 C CA . SER A 1 280 ? 19.07541 29.13547 15.60538 1.000 15.81571 280 SER A CA 1
ATOM 1989 C C . SER A 1 280 ? 18.01480 30.23315 15.55995 1.000 13.98825 280 SER A C 1
ATOM 1990 O O . SER A 1 280 ? 16.90837 29.96159 15.08935 1.000 15.85458 280 SER A O 1
ATOM 1993 N N . ASN A 1 281 ? 18.31602 31.45478 16.02308 1.000 15.08640 281 ASN A N 1
ATOM 1994 C CA . ASN A 1 281 ? 17.29022 32.50207 16.11403 1.000 13.24827 281 ASN A CA 1
ATOM 1995 C C . ASN A 1 281 ? 16.57534 32.70983 14.78361 1.000 15.68002 281 ASN A C 1
ATOM 1996 O O . ASN A 1 281 ? 15.34460 32.76809 14.73503 1.000 15.91563 281 ASN A O 1
ATOM 2001 N N . ASP A 1 282 ? 17.32883 32.82359 13.68727 1.000 14.45878 282 ASP A N 1
ATOM 2002 C CA . ASP A 1 282 ? 16.70213 33.15352 12.40782 1.000 16.37897 282 ASP A CA 1
ATOM 2003 C C . ASP A 1 282 ? 15.87542 31.98949 11.87338 1.000 18.26796 282 ASP A C 1
ATOM 2004 O O . ASP A 1 282 ? 14.70074 32.16213 11.52402 1.000 19.64632 282 ASP A O 1
ATOM 2009 N N . PHE A 1 283 ? 16.45251 30.78843 11.80159 1.000 14.84095 283 PHE A N 1
ATOM 2010 C CA . PHE A 1 283 ? 15.69015 29.74354 11.12827 1.000 20.66726 283 PHE A CA 1
ATOM 2011 C C . PHE A 1 283 ? 14.57861 29.17170 11.99674 1.000 21.10981 283 PHE A C 1
ATOM 2012 O O . PHE A 1 283 ? 13.60217 28.66105 11.44926 1.000 19.79185 283 PHE A O 1
ATOM 2020 N N . SER A 1 284 ? 14.66986 29.26765 13.32513 1.000 18.40207 284 SER A N 1
ATOM 2021 C CA . SER A 1 284 ? 13.62181 28.71833 14.18320 1.000 16.69831 284 SER A CA 1
ATOM 2022 C C . SER A 1 284 ? 12.86558 29.75917 14.99829 1.000 19.30671 284 SER A C 1
ATOM 2023 O O . SER A 1 284 ? 11.88616 29.40051 15.66010 1.000 18.33509 284 SER A O 1
ATOM 2026 N N . ALA A 1 285 ? 13.28648 31.02167 14.97827 1.000 17.96996 285 ALA A N 1
ATOM 2027 C CA . ALA A 1 285 ? 12.72929 32.11609 15.77096 1.000 17.52316 285 ALA A CA 1
ATOM 2028 C C . ALA A 1 285 ? 12.94372 31.94160 17.26854 1.000 18.73019 285 ALA A C 1
ATOM 2029 O O . ALA A 1 285 ? 12.38234 32.72183 18.05359 1.000 15.76778 285 ALA A O 1
ATOM 2031 N N . LEU A 1 286 ? 13.75611 30.96838 17.69226 1.000 14.95845 286 LEU A N 1
ATOM 2032 C CA . LEU A 1 286 ? 14.14317 30.83241 19.09330 1.000 16.81452 286 LEU A CA 1
ATOM 2033 C C . LEU A 1 286 ? 15.60060 30.40909 19.20219 1.000 18.16380 286 LEU A C 1
ATOM 2034 O O . LEU A 1 286 ? 16.20573 29.91978 18.24161 1.000 17.10374 286 LEU A O 1
ATOM 2039 N N . GLY A 1 287 ? 16.14504 30.54886 20.41562 1.000 14.96202 287 GLY A N 1
ATOM 2040 C CA . GLY A 1 287 ? 17.52124 30.18649 20.67156 1.000 16.59004 287 GLY A CA 1
ATOM 2041 C C . GLY A 1 287 ? 17.70313 28.71977 21.03054 1.000 18.28157 287 GLY A C 1
ATOM 2042 O O . GLY A 1 287 ? 16.76811 27.91937 21.03496 1.000 14.02626 287 GLY A O 1
ATOM 2043 N N . ALA A 1 288 ? 18.95300 28.37866 21.36259 1.000 15.22362 288 ALA A N 1
ATOM 2044 C CA . ALA A 1 288 ? 19.31393 26.98440 21.61064 1.000 20.99334 288 ALA A CA 1
ATOM 2045 C C . ALA A 1 288 ? 18.59805 26.39851 22.82298 1.000 17.94894 288 ALA A C 1
ATOM 2046 O O . ALA A 1 288 ? 18.46471 25.17209 22.91819 1.000 17.24768 288 ALA A O 1
ATOM 2048 N N . ASP A 1 289 ? 18.14491 27.24662 23.74878 1.000 16.77021 289 ASP A N 1
ATOM 2049 C CA . ASP A 1 289 ? 17.39466 26.79469 24.91260 1.000 19.08137 289 ASP A CA 1
ATOM 2050 C C . ASP A 1 289 ? 16.01355 26.27253 24.55261 1.000 20.50208 289 ASP A C 1
ATOM 2051 O O . ASP A 1 289 ? 15.42667 25.51032 25.33086 1.000 18.75532 289 ASP A O 1
ATOM 2056 N N . ALA A 1 290 ? 15.47063 26.68149 23.40886 1.000 19.57270 290 ALA A N 1
ATOM 2057 C CA . ALA A 1 290 ? 14.13203 26.28730 22.99727 1.000 19.24724 290 ALA A CA 1
ATOM 2058 C C . ALA A 1 290 ? 14.14547 25.39094 21.76819 1.000 18.92172 290 ALA A C 1
ATOM 2059 O O . ALA A 1 290 ? 13.08485 25.10571 21.20270 1.000 20.87143 290 ALA A O 1
ATOM 2061 N N . LEU A 1 291 ? 15.32645 24.96339 21.33284 1.000 20.80024 291 LEU A N 1
ATOM 2062 C CA . LEU A 1 291 ? 15.49771 24.13750 20.14762 1.000 20.55448 291 LEU A CA 1
ATOM 2063 C C . LEU A 1 291 ? 15.63832 22.68964 20.57448 1.000 17.31706 291 LEU A C 1
ATOM 2064 O O . LEU A 1 291 ? 16.59736 22.37406 21.29668 1.000 16.38859 291 LEU A O 1
ATOM 2069 N N . PRO A 1 292 ? 14.73626 21.78586 20.19050 1.000 18.59098 292 PRO A N 1
ATOM 2070 C CA . PRO A 1 292 ? 14.94991 20.37095 20.51277 1.000 18.63331 292 PRO A CA 1
ATOM 2071 C C . PRO A 1 292 ? 16.28718 19.91635 19.95984 1.000 20.21246 292 PRO A C 1
ATOM 2072 O O . PRO A 1 292 ? 16.67418 20.28328 18.84966 1.000 18.19086 292 PRO A O 1
ATOM 2076 N N . ALA A 1 293 ? 17.01992 19.14085 20.76021 1.000 18.32790 293 ALA A N 1
ATOM 2077 C CA . ALA A 1 293 ? 18.31813 18.67622 20.28574 1.000 15.79816 293 ALA A CA 1
ATOM 2078 C C . ALA A 1 293 ? 18.17870 17.87120 18.99197 1.000 16.18276 293 ALA A C 1
ATOM 2079 O O . ALA A 1 293 ? 19.05461 17.94228 18.12226 1.000 17.52343 293 ALA A O 1
ATOM 2081 N N . ALA A 1 294 ? 17.07089 17.13919 18.83022 1.000 17.98395 294 ALA A N 1
ATOM 2082 C CA . ALA A 1 294 ? 16.81584 16.42585 17.57631 1.000 16.43404 294 ALA A CA 1
ATOM 2083 C C . ALA A 1 294 ? 16.68775 17.38644 16.39816 1.000 19.40781 294 ALA A C 1
ATOM 2084 O O . ALA A 1 294 ? 17.10266 17.06423 15.27830 1.000 21.36677 294 ALA A O 1
ATOM 2086 N N . ASP A 1 295 ? 16.10452 18.56627 16.62496 1.000 21.14804 295 ASP A N 1
ATOM 2087 C CA . ASP A 1 295 ? 16.01694 19.56110 15.55576 1.000 21.16752 295 ASP A CA 1
ATOM 2088 C C . ASP A 1 295 ? 17.37384 20.18952 15.27294 1.000 19.07671 295 ASP A C 1
ATOM 2089 O O . ASP A 1 295 ? 17.68991 20.51106 14.12258 1.000 20.91174 295 ASP A O 1
ATOM 2094 N N . ALA A 1 296 ? 18.18106 20.39690 16.31375 1.000 19.84914 296 ALA A N 1
ATOM 2095 C CA . ALA A 1 296 ? 19.55800 20.82984 16.10172 1.000 17.62265 296 ALA A CA 1
ATOM 2096 C C . ALA A 1 296 ? 20.33287 19.81591 15.26052 1.000 19.87911 296 ALA A C 1
ATOM 2097 O O . ALA A 1 296 ? 21.10149 20.19406 14.36600 1.000 17.95514 296 ALA A O 1
ATOM 2099 N N . TYR A 1 297 ? 20.13794 18.52194 15.52075 1.000 19.55933 297 TYR A N 1
ATOM 2100 C CA . TYR A 1 297 ? 20.81167 17.50365 14.71845 1.000 18.64337 297 TYR A CA 1
ATOM 2101 C C . TYR A 1 297 ? 20.39773 17.59846 13.25175 1.000 21.77298 297 TYR A C 1
ATOM 2102 O O . TYR A 1 297 ? 21.24718 17.54988 12.35185 1.000 20.49020 297 TYR A O 1
ATOM 2111 N N . ALA A 1 298 ? 19.09872 17.75549 12.99461 1.000 21.27008 298 ALA A N 1
ATOM 2112 C CA . ALA A 1 298 ? 18.62757 17.84828 11.61426 1.000 24.78356 298 ALA A CA 1
ATOM 2113 C C . ALA A 1 298 ? 19.15823 19.09749 10.92473 1.000 22.95721 298 ALA A C 1
ATOM 2114 O O . ALA A 1 298 ? 19.38622 19.08670 9.71028 1.000 27.52098 298 ALA A O 1
ATOM 2116 N N . ALA A 1 299 ? 19.39776 20.16313 11.68263 1.000 22.99120 299 ALA A N 1
ATOM 2117 C CA . ALA A 1 299 ? 19.90146 21.41598 11.14494 1.000 24.16213 299 ALA A CA 1
ATOM 2118 C C . ALA A 1 299 ? 21.42248 21.45355 11.04724 1.000 25.00887 299 ALA A C 1
ATOM 2119 O O . ALA A 1 299 ? 21.98179 22.50295 10.71319 1.000 28.10002 299 ALA A O 1
ATOM 2121 N N . GLY A 1 300 ? 22.09984 20.35133 11.34940 1.000 21.60769 300 GLY A N 1
ATOM 2122 C CA . GLY A 1 300 ? 23.53362 20.27165 11.16289 1.000 21.81908 300 GLY A CA 1
ATOM 2123 C C . GLY A 1 300 ? 24.38751 20.79992 12.29150 1.000 24.89674 300 GLY A C 1
ATOM 2124 O O . GLY A 1 300 ? 25.58155 21.03571 12.07717 1.000 21.24842 300 GLY A O 1
ATOM 2125 N N . PHE A 1 301 ? 23.82448 20.99501 13.48630 1.000 21.56237 301 PHE A N 1
ATOM 2126 C CA . PHE A 1 301 ? 24.61529 21.41813 14.63730 1.000 20.53215 301 PHE A CA 1
ATOM 2127 C C . PHE A 1 301 ? 25.59059 20.31661 15.05949 1.000 19.58215 301 PHE A C 1
ATOM 2128 O O . PHE A 1 301 ? 25.33439 19.13101 14.82883 1.000 19.27344 301 PHE A O 1
ATOM 2136 N N . PRO A 1 302 ? 26.69533 20.67836 15.71217 1.000 19.35355 302 PRO A N 1
ATOM 2137 C CA . PRO A 1 302 ? 27.66830 19.67139 16.14830 1.000 20.02894 302 PRO A CA 1
ATOM 2138 C C . PRO A 1 302 ? 27.24075 18.95230 17.42176 1.000 20.85572 302 PRO A C 1
ATOM 2139 O O . PRO A 1 302 ? 26.36606 19.40082 18.16949 1.000 17.06165 302 PRO A O 1
ATOM 2143 N N . GLY A 1 303 ? 27.89925 17.81465 17.66724 1.000 20.24050 303 GLY A N 1
ATOM 2144 C CA . GLY A 1 303 ? 27.70941 17.04461 18.88527 1.000 18.81783 303 GLY A CA 1
ATOM 2145 C C . GLY A 1 303 ? 27.01495 15.71056 18.70782 1.000 23.28791 303 GLY A C 1
ATOM 2146 O O . GLY A 1 303 ? 26.81615 14.99779 19.70422 1.000 20.56824 303 GLY A O 1
ATOM 2147 N N . PHE A 1 304 ? 26.64770 15.34385 17.47761 1.000 18.87155 304 PHE A N 1
ATOM 2148 C CA . PHE A 1 304 ? 25.84457 14.15876 17.21397 1.000 21.81513 304 PHE A CA 1
ATOM 2149 C C . PHE A 1 304 ? 26.56966 13.07732 16.42538 1.000 19.90015 304 PHE A C 1
ATOM 2150 O O . PHE A 1 304 ? 26.04917 11.96511 16.33707 1.000 20.49148 304 PHE A O 1
ATOM 2158 N N . ASP A 1 305 ? 27.76336 13.36452 15.88834 1.000 22.45281 305 ASP A N 1
ATOM 2159 C CA . ASP A 1 305 ? 28.38365 12.51687 14.86829 1.000 23.93173 305 ASP A CA 1
ATOM 2160 C C . ASP A 1 305 ? 28.64908 11.09768 15.35282 1.000 24.89075 305 ASP A C 1
ATOM 2161 O O . ASP A 1 305 ? 28.66718 10.16618 14.54059 1.000 24.28839 305 ASP A O 1
ATOM 2166 N N . ALA A 1 306 ? 28.88440 10.90820 16.64942 1.000 21.40291 306 ALA A N 1
ATOM 2167 C CA . ALA A 1 306 ? 29.21917 9.59370 17.17535 1.000 24.55904 306 ALA A CA 1
ATOM 2168 C C . ALA A 1 306 ? 28.05936 8.92458 17.90523 1.000 22.98190 306 ALA A C 1
ATOM 2169 O O . ALA A 1 306 ? 28.25814 7.87519 18.51778 1.000 21.77506 306 ALA A O 1
ATOM 2171 N N . LEU A 1 307 ? 26.84839 9.47908 17.83061 1.000 22.08501 307 LEU A N 1
ATOM 2172 C CA . LEU A 1 307 ? 25.70665 8.85820 18.49544 1.000 21.65364 307 LEU A CA 1
ATOM 2173 C C . LEU A 1 307 ? 25.14737 7.65678 17.74663 1.000 21.09405 307 LEU A C 1
ATOM 2174 O O . LEU A 1 307 ? 24.34256 6.92203 18.32228 1.000 23.65892 307 LEU A O 1
ATOM 2179 N N . GLY A 1 308 ? 25.52958 7.43961 16.49186 1.000 21.07389 308 GLY A N 1
ATOM 2180 C CA . GLY A 1 308 ? 24.94045 6.34078 15.75569 1.000 21.49701 308 GLY A CA 1
ATOM 2181 C C . GLY A 1 308 ? 23.50453 6.56664 15.33032 1.000 26.87243 308 GLY A C 1
ATOM 2182 O O . GLY A 1 308 ? 22.77172 5.59825 15.10606 1.000 28.77961 308 GLY A O 1
ATOM 2183 N N . LEU A 1 309 ? 23.07025 7.81875 15.23349 1.000 26.73186 309 LEU A N 1
ATOM 2184 C CA . LEU A 1 309 ? 21.72117 8.09600 14.76470 1.000 28.80506 309 LEU A CA 1
ATOM 2185 C C . LEU A 1 309 ? 21.61216 7.78479 13.27333 1.000 27.49211 309 LEU A C 1
ATOM 2186 O O . LEU A 1 309 ? 22.60579 7.83297 12.54664 1.000 25.76153 309 LEU A O 1
ATOM 2191 N N . PRO A 1 310 ? 20.41634 7.45838 12.79008 1.000 30.46892 310 PRO A N 1
ATOM 2192 C CA . PRO A 1 310 ? 20.26537 7.20958 11.35343 1.000 32.22604 310 PRO A CA 1
ATOM 2193 C C . PRO A 1 310 ? 20.56850 8.46224 10.54190 1.000 39.69359 310 PRO A C 1
ATOM 2194 O O . PRO A 1 310 ? 20.27338 9.59076 10.95309 1.000 37.10366 310 PRO A O 1
ATOM 2198 N N . GLN A 1 311 ? 21.21041 8.25263 9.39743 1.000 46.65340 311 GLN A N 1
ATOM 2199 C CA . GLN A 1 311 ? 21.37948 9.33178 8.44657 1.000 53.21058 311 GLN A CA 1
ATOM 2200 C C . GLN A 1 311 ? 20.00011 9.85530 8.05105 1.000 50.75416 311 GLN A C 1
ATOM 2201 O O . GLN A 1 311 ? 19.02778 9.09220 8.01967 1.000 49.79112 311 GLN A O 1
ATOM 2207 N N . PRO A 1 312 ? 19.87089 11.15637 7.79353 1.000 55.86492 312 PRO A N 1
ATOM 2208 C CA . PRO A 1 312 ? 18.58624 11.67757 7.31588 1.000 56.21479 312 PRO A CA 1
ATOM 2209 C C . PRO A 1 312 ? 18.10482 10.91219 6.08669 1.000 52.45965 312 PRO A C 1
ATOM 2210 O O . PRO A 1 312 ? 18.89962 10.37427 5.31055 1.000 46.50598 312 PRO A O 1
ATOM 2214 N N . SER A 1 313 ? 16.77922 10.84981 5.93590 1.000 53.80615 313 SER A N 1
ATOM 2215 C CA . SER A 1 313 ? 16.11842 10.14621 4.83807 1.000 54.12171 313 SER A CA 1
ATOM 2216 C C . SER A 1 313 ? 16.44205 10.75586 3.47480 1.000 52.24563 313 SER A C 1
ATOM 2217 O O . SER A 1 313 ? 17.23185 11.70347 3.38540 1.000 52.13489 313 SER A O 1
ATOM 2220 N N . GLU A 1 314 ? 15.83367 10.22388 2.40592 1.000 54.06591 314 GLU A N 1
ATOM 2221 C CA . GLU A 1 314 ? 16.01404 10.81381 1.07900 1.000 50.29928 314 GLU A CA 1
ATOM 2222 C C . GLU A 1 314 ? 15.48608 12.23496 1.03166 1.000 54.47180 314 GLU A C 1
ATOM 2223 O O . GLU A 1 314 ? 16.15745 13.13961 0.52170 1.000 57.68256 314 GLU A O 1
ATOM 2229 N N . GLU A 1 315 ? 14.25122 12.43566 1.50595 1.000 57.52702 315 GLU A N 1
ATOM 2230 C CA . GLU A 1 315 ? 13.64917 13.76568 1.48613 1.000 61.66223 315 GLU A CA 1
ATOM 2231 C C . GLU A 1 315 ? 14.50422 14.75945 2.26284 1.000 61.76636 315 GLU A C 1
ATOM 2232 O O . GLU A 1 315 ? 14.77323 15.86990 1.78876 1.000 58.54609 315 GLU A O 1
ATOM 2238 N N . ALA A 1 316 ? 14.94265 14.37539 3.46374 1.000 59.50237 316 ALA A N 1
ATOM 2239 C CA . ALA A 1 316 ? 15.73654 15.28959 4.27656 1.000 58.73474 316 ALA A CA 1
ATOM 2240 C C . ALA A 1 316 ? 17.07466 15.59593 3.61546 1.000 58.57196 316 ALA A C 1
ATOM 2241 O O . ALA A 1 316 ? 17.56374 16.73107 3.68284 1.000 56.09775 316 ALA A O 1
ATOM 2243 N N . GLN A 1 317 ? 17.66922 14.60090 2.95035 1.000 56.01004 317 GLN A N 1
ATOM 2244 C CA . GLN A 1 317 ? 18.95636 14.79377 2.28755 1.000 58.33346 317 GLN A CA 1
ATOM 2245 C C . GLN A 1 317 ? 18.82150 15.60099 0.99753 1.000 56.45073 317 GLN A C 1
ATOM 2246 O O . GLN A 1 317 ? 19.68125 16.43622 0.69906 1.000 50.06209 317 GLN A O 1
ATOM 2252 N N . ALA A 1 318 ? 17.76277 15.36147 0.21521 1.000 52.27604 318 ALA A N 1
ATOM 2253 C CA . ALA A 1 318 ? 17.57142 16.12238 -1.01786 1.000 53.60094 318 ALA A CA 1
ATOM 2254 C C . ALA A 1 318 ? 17.24856 17.57958 -0.71753 1.000 53.24453 318 ALA A C 1
A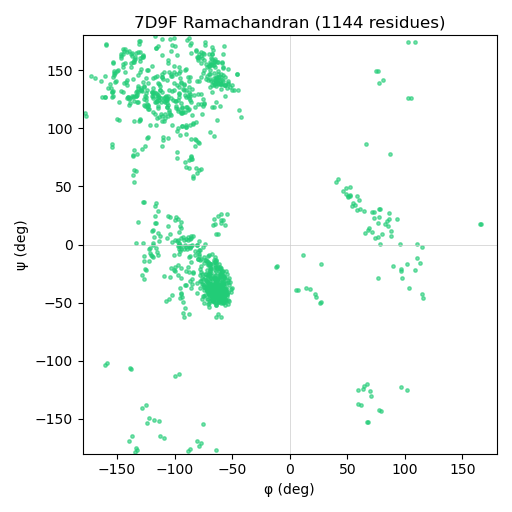TOM 2255 O O . ALA A 1 318 ? 17.69830 18.48345 -1.43282 1.000 50.77730 318 ALA A O 1
ATOM 2257 N N . GLU A 1 319 ? 16.47072 17.82090 0.34055 1.000 52.81999 319 GLU A N 1
ATOM 2258 C CA . GLU A 1 319 ? 16.14150 19.18265 0.75131 1.000 51.97407 319 GLU A CA 1
ATOM 2259 C C . GLU A 1 319 ? 17.38621 19.93442 1.22110 1.000 52.31871 319 GLU A C 1
ATOM 2260 O O . GLU A 1 319 ? 17.67320 21.04103 0.74484 1.000 46.28977 319 GLU A O 1
ATOM 2274 N N . ASP A 1 321 ? 20.46146 19.42845 0.58583 1.000 46.17560 321 ASP A N 1
ATOM 2275 C CA . ASP A 1 321 ? 21.50160 19.50996 -0.43566 1.000 51.03054 321 ASP A CA 1
ATOM 2276 C C . ASP A 1 321 ? 21.23613 20.57922 -1.49333 1.000 46.77679 321 ASP A C 1
ATOM 2277 O O . ASP A 1 321 ? 22.16645 20.95061 -2.21930 1.000 46.30199 321 ASP A O 1
ATOM 2282 N N . GLU A 1 322 ? 20.00432 21.07116 -1.61181 1.000 39.48854 322 GLU A N 1
ATOM 2283 C CA . GLU A 1 322 ? 19.71101 22.04994 -2.64862 1.000 35.58990 322 GLU A CA 1
ATOM 2284 C C . GLU A 1 322 ? 20.42554 23.36764 -2.35741 1.000 32.30738 322 GLU A C 1
ATOM 2285 O O . GLU A 1 322 ? 20.44002 23.82752 -1.21297 1.000 29.42008 322 GLU A O 1
ATOM 2291 N N . PRO A 1 323 ? 21.01835 24.00027 -3.36946 1.000 33.15162 323 PRO A N 1
ATOM 2292 C CA . PRO A 1 323 ? 21.62455 25.31772 -3.15192 1.000 28.28366 323 PRO A CA 1
ATOM 2293 C C . PRO A 1 323 ? 20.56282 26.33577 -2.77128 1.000 21.28715 323 PRO A C 1
ATOM 2294 O O . PRO A 1 323 ? 19.44949 26.32249 -3.29991 1.000 21.07432 323 PRO A O 1
ATOM 2298 N N . TYR A 1 324 ? 20.91671 27.21416 -1.83304 1.000 21.53446 324 TYR A N 1
ATOM 2299 C CA . TYR A 1 324 ? 20.00978 28.25194 -1.34280 1.000 23.86357 324 TYR A CA 1
ATOM 2300 C C . TYR A 1 324 ? 20.17899 29.50507 -2.20597 1.000 22.11906 324 TYR A C 1
ATOM 2301 O O . TYR A 1 324 ? 20.62182 30.56653 -1.75541 1.000 20.82999 324 TYR A O 1
ATOM 2310 N N . ILE A 1 325 ? 19.78149 29.36550 -3.47263 1.000 17.57573 325 ILE A N 1
ATOM 2311 C CA . ILE A 1 325 ? 20.02372 30.37941 -4.49325 1.000 15.67739 325 ILE A CA 1
ATOM 2312 C C . ILE A 1 325 ? 18.74749 30.95094 -5.08750 1.000 16.96306 325 ILE A C 1
ATOM 2313 O O . ILE A 1 325 ? 18.82276 31.80606 -5.97682 1.000 16.77096 325 ILE A O 1
ATOM 2318 N N . TYR A 1 326 ? 17.57909 30.51896 -4.62686 1.000 17.35235 326 TYR A N 1
ATOM 2319 C CA . TYR A 1 326 ? 16.31909 30.87271 -5.28056 1.000 17.66866 326 TYR A CA 1
ATOM 2320 C C . TYR A 1 326 ? 15.77954 32.15691 -4.65353 1.000 17.90099 326 TYR A C 1
ATOM 2321 O O . TYR A 1 326 ? 14.78836 32.19063 -3.91541 1.000 17.85942 326 TYR A O 1
ATOM 2330 N N . HIS A 1 327 ? 16.48337 33.23846 -4.96886 1.000 15.56019 327 HIS A N 1
ATOM 2331 C CA . HIS A 1 327 ? 16.32510 34.51237 -4.27905 1.000 14.35774 327 HIS A CA 1
ATOM 2332 C C . HIS A 1 327 ? 16.14987 35.62358 -5.30035 1.000 16.35768 327 HIS A C 1
ATOM 2333 O O . HIS A 1 327 ? 17.11746 36.00415 -5.96953 1.000 15.19576 327 HIS A O 1
ATOM 2340 N N . PHE A 1 328 ? 14.92737 36.14544 -5.41843 1.000 14.57143 328 PHE A N 1
ATOM 2341 C CA . PHE A 1 328 ? 14.73723 37.40038 -6.12954 1.000 15.70037 328 PHE A CA 1
ATOM 2342 C C . PHE A 1 328 ? 15.37626 38.54602 -5.33864 1.000 14.83979 328 PHE A C 1
ATOM 2343 O O . PHE A 1 328 ? 15.52264 38.45603 -4.11219 1.000 16.79862 328 PHE A O 1
ATOM 2351 N N . PRO A 1 329 ? 15.77199 39.63263 -6.01593 1.000 14.15215 329 PRO A N 1
ATOM 2352 C CA . PRO A 1 329 ? 16.38700 40.76898 -5.29598 1.000 16.25316 329 PRO A CA 1
ATOM 2353 C C . PRO A 1 329 ? 15.53693 41.36069 -4.18261 1.000 15.52850 329 PRO A C 1
ATOM 2354 O O . PRO A 1 329 ? 16.09268 41.92166 -3.22689 1.000 16.43265 329 PRO A O 1
ATOM 2358 N N . ASP A 1 330 ? 14.21485 41.27442 -4.26882 1.000 14.90989 330 ASP A N 1
ATOM 2359 C CA . ASP A 1 330 ? 13.34924 41.66787 -3.16491 1.000 14.62119 330 ASP A CA 1
ATOM 2360 C C . ASP A 1 330 ? 12.76579 40.45106 -2.45254 1.000 12.95716 330 ASP A C 1
ATOM 2361 O O . ASP A 1 330 ? 11.71594 40.53895 -1.81070 1.000 12.60488 330 ASP A O 1
ATOM 2366 N N . GLY A 1 331 ? 13.44615 39.30958 -2.54262 1.000 14.26352 331 GLY A N 1
ATOM 2367 C CA . GLY A 1 331 ? 12.94335 38.13528 -1.85547 1.000 13.20285 331 GLY A CA 1
ATOM 2368 C C . GLY A 1 331 ? 11.62950 37.63641 -2.43963 1.000 13.61577 331 GLY A C 1
ATOM 2369 O O . GLY A 1 331 ? 11.31980 37.83271 -3.61675 1.000 14.18856 331 GLY A O 1
ATOM 2370 N N . ASN A 1 332 ? 10.83672 36.97769 -1.59467 1.000 13.31199 332 ASN A N 1
ATOM 2371 C CA . ASN A 1 332 ? 9.59064 36.41508 -2.09892 1.000 13.71123 332 ASN A CA 1
ATOM 2372 C C . ASN A 1 332 ? 8.53750 37.47570 -2.36879 1.000 12.71241 332 ASN A C 1
ATOM 2373 O O . ASN A 1 332 ? 7.44823 37.12790 -2.83182 1.000 12.98245 332 ASN A O 1
ATOM 2378 N N . ALA A 1 333 ? 8.83714 38.75547 -2.13626 1.000 11.08898 333 ALA A N 1
ATOM 2379 C CA . ALA A 1 333 ? 7.93553 39.79975 -2.60977 1.000 13.54067 333 ALA A CA 1
ATOM 2380 C C . ALA A 1 333 ? 7.73208 39.71745 -4.11476 1.000 14.33236 333 ALA A C 1
ATOM 2381 O O . ALA A 1 333 ? 6.68466 40.13656 -4.61723 1.000 13.28028 333 ALA A O 1
ATOM 2383 N N . SER A 1 334 ? 8.71228 39.17871 -4.84856 1.000 13.85828 334 SER A N 1
ATOM 2384 C CA . SER A 1 334 ? 8.51819 38.95872 -6.27925 1.000 14.54435 334 SER A CA 1
ATOM 2385 C C . SER A 1 334 ? 7.39000 37.97148 -6.55371 1.000 15.52756 334 SER A C 1
ATOM 2386 O O . SER A 1 334 ? 6.64892 38.13566 -7.52366 1.000 14.03245 334 SER A O 1
ATOM 2389 N N . LEU A 1 335 ? 7.25297 36.92810 -5.73222 1.000 15.63855 335 LEU A N 1
ATOM 2390 C CA . LEU A 1 335 ? 6.11900 36.02463 -5.90697 1.000 15.00106 335 LEU A CA 1
ATOM 2391 C C . LEU A 1 335 ? 4.80491 36.76301 -5.73197 1.000 16.28871 335 LEU A C 1
ATOM 2392 O O . LEU A 1 335 ? 3.87842 36.59530 -6.53178 1.000 16.32979 335 LEU A O 1
ATOM 2397 N N . ALA A 1 336 ? 4.69293 37.56980 -4.66788 1.000 13.97100 336 ALA A N 1
ATOM 2398 C CA . ALA A 1 336 ? 3.47036 38.34038 -4.46659 1.000 13.40295 336 ALA A CA 1
ATOM 2399 C C . ALA A 1 336 ? 3.24436 39.31744 -5.61351 1.000 16.65683 336 ALA A C 1
ATOM 2400 O O . ALA A 1 336 ? 2.11629 39.46129 -6.10016 1.000 15.48202 336 ALA A O 1
ATOM 2402 N N . ARG A 1 337 ? 4.30361 40.00181 -6.05175 1.000 13.97928 337 ARG A N 1
ATOM 2403 C CA . ARG A 1 337 ? 4.17552 40.94111 -7.16841 1.000 15.01755 337 ARG A CA 1
ATOM 2404 C C . ARG A 1 337 ? 3.77981 40.22791 -8.46190 1.000 15.60595 337 ARG A C 1
ATOM 2405 O O . ARG A 1 337 ? 2.89572 40.69829 -9.19032 1.000 15.80223 337 ARG A O 1
ATOM 2413 N N . LEU A 1 338 ? 4.39202 39.07651 -8.74978 1.000 15.91031 338 LEU A N 1
ATOM 2414 C CA . LEU A 1 338 ? 4.00018 38.31488 -9.93447 1.000 15.46091 338 LEU A CA 1
ATOM 2415 C C . LEU A 1 338 ? 2.52016 37.95907 -9.90032 1.000 16.70382 338 LEU A C 1
ATOM 2416 O O . LEU A 1 338 ? 1.82017 38.06098 -10.91585 1.000 17.83113 338 LEU A O 1
ATOM 2429 N N . VAL A 1 340 ? 0.04199 39.43733 -8.16144 1.000 12.74643 340 VAL A N 1
ATOM 2430 C CA . VAL A 1 340 ? -0.79715 40.62994 -8.26176 1.000 13.69626 340 VAL A CA 1
ATOM 2431 C C . VAL A 1 340 ? -0.87295 41.10533 -9.70782 1.000 16.08329 340 VAL A C 1
ATOM 2432 O O . VAL A 1 340 ? -1.95581 41.42538 -10.21418 1.000 15.89314 340 VAL A O 1
ATOM 2436 N N . ARG A 1 341 ? 0.26981 41.14546 -10.39964 1.000 16.67873 341 ARG A N 1
ATOM 2437 C CA . ARG A 1 341 ? 0.26791 41.57079 -11.79857 1.000 16.55961 341 ARG A CA 1
ATOM 2438 C C . ARG A 1 341 ? -0.54122 40.61535 -12.66808 1.000 18.23794 341 ARG A C 1
ATOM 2439 O O . ARG A 1 341 ? -1.24699 41.04952 -13.58769 1.000 20.21964 341 ARG A O 1
ATOM 2447 N N . ASP A 1 342 ? -0.45547 39.31264 -12.39340 1.000 13.17489 342 ASP A N 1
ATOM 2448 C CA . ASP A 1 342 ? -1.23356 38.34376 -13.16358 1.000 19.74801 342 ASP A CA 1
ATOM 2449 C C . ASP A 1 342 ? -2.72961 38.46749 -12.87291 1.000 20.93281 342 ASP A C 1
ATOM 2450 O O . ASP A 1 342 ? -3.56202 38.31529 -13.77912 1.000 20.17579 342 ASP A O 1
ATOM 2455 N N . LEU A 1 343 ? -3.08932 38.74808 -11.61689 1.000 18.31758 343 LEU A N 1
ATOM 2456 C CA . LEU A 1 343 ? -4.49213 38.88775 -11.23810 1.000 18.15641 343 LEU A CA 1
ATOM 2457 C C . LEU A 1 343 ? -5.08798 40.21144 -11.69342 1.000 19.55173 343 LEU A C 1
ATOM 2458 O O . LEU A 1 343 ? -6.29159 40.28884 -11.97369 1.000 18.65826 343 LEU A O 1
ATOM 2463 N N . ILE A 1 344 ? -4.28956 41.27241 -11.70700 1.000 17.28960 344 ILE A N 1
ATOM 2464 C CA . ILE A 1 344 ? -4.77219 42.61892 -12.00385 1.000 17.45577 344 ILE A CA 1
ATOM 2465 C C . ILE A 1 344 ? -3.81121 43.24056 -13.01175 1.000 21.01388 344 ILE A C 1
ATOM 2466 O O . ILE A 1 344 ? -2.95724 44.05150 -12.62648 1.000 20.22243 344 ILE A O 1
ATOM 2471 N N . PRO A 1 345 ? -3.90065 42.89290 -14.29746 1.000 22.39187 345 PRO A N 1
ATOM 2472 C CA . PRO A 1 345 ? -2.87620 43.35026 -15.25142 1.000 23.17314 345 PRO A CA 1
ATOM 2473 C C . PRO A 1 345 ? -2.71971 44.85931 -15.32939 1.000 21.99857 345 PRO A C 1
ATOM 2474 O O . PRO A 1 345 ? -1.63982 45.32398 -15.71110 1.000 23.26858 345 PRO A O 1
ATOM 2478 N N . ALA A 1 346 ? -3.73369 45.63750 -14.94857 1.000 23.17391 346 ALA A N 1
ATOM 2479 C CA . ALA A 1 346 ? -3.62010 47.09084 -15.01286 1.000 25.97076 346 ALA A CA 1
ATOM 2480 C C . ALA A 1 346 ? -2.57443 47.66213 -14.05704 1.000 26.38136 346 ALA A C 1
ATOM 2481 O O . ALA A 1 346 ? -2.18278 48.82154 -14.23100 1.000 20.23114 346 ALA A O 1
ATOM 2483 N N . VAL A 1 347 ? -2.09894 46.88766 -13.07355 1.000 22.36797 347 VAL A N 1
ATOM 2484 C CA . VAL A 1 347 ? -1.19068 47.45042 -12.07575 1.000 20.90325 347 VAL A CA 1
ATOM 2485 C C . VAL A 1 347 ? 0.22527 47.61553 -12.62585 1.000 24.92379 347 VAL A C 1
ATOM 2486 O O . VAL A 1 347 ? 0.95268 48.52486 -12.20997 1.000 23.92021 347 VAL A O 1
ATOM 2490 N N . ALA A 1 348 ? 0.65126 46.75281 -13.55117 1.000 24.21687 348 ALA A N 1
ATOM 2491 C CA . ALA A 1 348 ? 2.01727 46.85830 -14.03534 1.000 25.71926 348 ALA A CA 1
ATOM 2492 C C . ALA A 1 348 ? 2.14231 46.13759 -15.36149 1.000 24.50411 348 ALA A C 1
ATOM 2493 O O . ALA A 1 348 ? 1.49325 45.10052 -15.55452 1.000 23.92679 348 ALA A O 1
ATOM 2495 N N . PRO A 1 349 ? 2.95482 46.63640 -16.28030 1.000 29.15321 349 PRO A N 1
ATOM 2496 C CA . PRO A 1 349 ? 3.15306 45.94474 -17.55264 1.000 27.06909 349 PRO A CA 1
ATOM 2497 C C . PRO A 1 349 ? 4.07555 44.74728 -17.38994 1.000 27.33015 349 PRO A C 1
ATOM 2498 O O . PRO A 1 349 ? 4.77665 44.58576 -16.38522 1.000 26.01649 349 PRO A O 1
ATOM 2502 N N . GLY A 1 350 ? 4.06247 43.89998 -18.41199 1.000 26.44047 350 GLY A N 1
ATOM 2503 C CA . GLY A 1 350 ? 5.05024 42.85333 -18.55159 1.000 24.85087 350 GLY A CA 1
ATOM 2504 C C . GLY A 1 350 ? 4.52878 41.48728 -18.14978 1.000 25.71626 350 GLY A C 1
ATOM 2505 O O . GLY A 1 350 ? 3.41948 41.32217 -17.63962 1.000 28.48997 350 GLY A O 1
ATOM 2506 N N . ARG A 1 351 ? 5.37736 40.49170 -18.38797 1.000 22.18659 351 ARG A N 1
ATOM 2507 C CA . ARG A 1 351 ? 5.08321 39.10274 -18.08759 1.000 27.16273 351 ARG A CA 1
ATOM 2508 C C . ARG A 1 351 ? 6.40500 38.40367 -17.80710 1.000 28.83874 351 ARG A C 1
ATOM 2509 O O . ARG A 1 351 ? 7.41333 38.69992 -18.45534 1.000 29.73785 351 ARG A O 1
ATOM 2517 N N . GLY A 1 352 ? 6.41079 37.52034 -16.81232 1.000 26.71439 352 GLY A N 1
ATOM 2518 C CA . GLY A 1 352 ? 7.55596 36.67147 -16.54684 1.000 25.55950 352 GLY A CA 1
ATOM 2519 C C . GLY A 1 352 ? 8.47461 37.21067 -15.45808 1.000 20.93488 352 GLY A C 1
ATOM 2520 O O . GLY A 1 352 ? 8.33267 38.33084 -14.95771 1.000 19.69812 352 GLY A O 1
ATOM 2529 N N . GLU A 1 354 ? 11.72293 38.00525 -15.30165 1.000 22.38773 354 GLU A N 1
ATOM 2530 C CA . GLU A 1 354 ? 12.79338 38.97890 -15.48545 1.000 22.29535 354 GLU A CA 1
ATOM 2531 C C . GLU A 1 354 ? 12.27543 40.40313 -15.32787 1.000 23.17026 354 GLU A C 1
ATOM 2532 O O . GLU A 1 354 ? 12.85739 41.20613 -14.58719 1.000 22.44042 354 GLU A O 1
ATOM 2538 N N . ASP A 1 355 ? 11.17424 40.73845 -16.00290 1.000 19.62213 355 ASP A N 1
ATOM 2539 C CA . ASP A 1 355 ? 10.73536 42.12511 -15.98279 1.000 18.69067 355 ASP A CA 1
ATOM 2540 C C . ASP A 1 355 ? 9.97791 42.49849 -14.71436 1.000 19.43539 355 ASP A C 1
ATOM 2541 O O . ASP A 1 355 ? 9.80422 43.69201 -14.46239 1.000 19.76223 355 ASP A O 1
ATOM 2546 N N . ILE A 1 356 ? 9.56069 41.52365 -13.89344 1.000 20.32895 356 ILE A N 1
ATOM 2547 C CA . ILE A 1 356 ? 8.89261 41.86124 -12.63791 1.000 18.19755 356 ILE A CA 1
ATOM 2548 C C . ILE A 1 356 ? 9.82175 42.64317 -11.71845 1.000 16.96149 356 ILE A C 1
ATOM 2549 O O . ILE A 1 356 ? 9.36171 43.51226 -10.96538 1.000 16.04412 356 ILE A O 1
ATOM 2554 N N . VAL A 1 357 ? 11.13854 42.38882 -11.79137 1.000 16.15559 357 VAL A N 1
ATOM 2555 C CA . VAL A 1 357 ? 12.05457 42.88807 -10.75994 1.000 18.28451 357 VAL A CA 1
ATOM 2556 C C . VAL A 1 357 ? 12.05274 44.40974 -10.72684 1.000 18.93536 357 VAL A C 1
ATOM 2557 O O . VAL A 1 357 ? 12.05275 45.02075 -9.65204 1.000 18.59250 357 VAL A O 1
ATOM 2569 N N . ALA A 1 359 ? 9.70577 46.17143 -12.57411 1.000 18.73684 359 ALA A N 1
ATOM 2570 C CA . ALA A 1 359 ? 8.40276 46.63626 -13.03186 1.000 21.05153 359 ALA A CA 1
ATOM 2571 C C . ALA A 1 359 ? 7.86598 47.71492 -12.09997 1.000 22.26469 359 ALA A C 1
ATOM 2572 O O . ALA A 1 359 ? 8.03418 47.65886 -10.87738 1.000 21.12987 359 ALA A O 1
ATOM 2574 N N . ARG A 1 360 ? 7.22417 48.71092 -12.68701 1.000 19.25109 360 ARG A N 1
ATOM 2575 C CA . ARG A 1 360 ? 6.66147 49.81486 -11.92813 1.000 21.25233 360 ARG A CA 1
ATOM 2576 C C . ARG A 1 360 ? 5.20248 49.51417 -11.61120 1.000 25.66313 360 ARG A C 1
ATOM 2577 O O . ARG A 1 360 ? 4.38804 49.35848 -12.52634 1.000 26.15554 360 ARG A O 1
ATOM 2585 N N . PHE A 1 361 ? 4.87288 49.42795 -10.32548 1.000 19.83567 361 PHE A N 1
ATOM 2586 C CA . PHE A 1 361 ? 3.52990 49.07270 -9.89364 1.000 19.35491 361 PHE A CA 1
ATOM 2587 C C . PHE A 1 361 ? 2.72472 50.33101 -9.59849 1.000 23.56659 361 PHE A C 1
ATOM 2588 O O . PHE A 1 361 ? 3.17755 51.20494 -8.85288 1.000 23.15089 361 PHE A O 1
ATOM 2596 N N . ASP A 1 362 ? 1.52844 50.41118 -10.17656 1.000 20.09389 362 ASP A N 1
ATOM 2597 C CA . ASP A 1 362 ? 0.63777 51.55675 -10.00690 1.000 22.12365 362 ASP A CA 1
ATOM 2598 C C . ASP A 1 362 ? -0.43644 51.14519 -9.01368 1.000 20.60959 362 ASP A C 1
ATOM 2599 O O . ASP A 1 362 ? -1.37709 50.42906 -9.36921 1.000 22.27718 362 ASP A O 1
ATOM 2604 N N . TYR A 1 363 ? -0.29819 51.60524 -7.76560 1.000 17.48070 363 TYR A N 1
ATOM 2605 C CA . TYR A 1 363 ? -1.17674 51.12904 -6.70181 1.000 19.90730 363 TYR A CA 1
ATOM 2606 C C . TYR A 1 363 ? -2.59617 51.65770 -6.84463 1.000 22.64928 363 TYR A C 1
ATOM 2607 O O . TYR A 1 363 ? -3.51326 51.08168 -6.24896 1.000 18.12391 363 TYR A O 1
ATOM 2616 N N . SER A 1 364 ? -2.80170 52.71156 -7.64614 1.000 21.72542 364 SER A N 1
ATOM 2617 C CA . SER A 1 364 ? -4.14652 53.23090 -7.88623 1.000 24.38715 364 SER A CA 1
ATOM 2618 C C . SER A 1 364 ? -5.00224 52.30114 -8.74404 1.000 21.49836 364 SER A C 1
ATOM 2619 O O . SER A 1 364 ? -6.21202 52.53048 -8.85350 1.000 22.80437 364 SER A O 1
ATOM 2622 N N . LYS A 1 365 ? -4.41651 51.26115 -9.34110 1.000 17.16798 365 LYS A N 1
ATOM 2623 C CA . LYS A 1 365 ? -5.14224 50.29958 -10.16242 1.000 21.27175 365 LYS A CA 1
ATOM 2624 C C . LYS A 1 365 ? -5.55473 49.04703 -9.40062 1.000 22.97208 365 LYS A C 1
ATOM 2625 O O . LYS A 1 365 ? -6.15366 48.14164 -9.99373 1.000 19.58892 365 LYS A O 1
ATOM 2631 N N . LEU A 1 366 ? -5.25479 48.97352 -8.10509 1.000 17.69760 366 LEU A N 1
ATOM 2632 C CA . LEU A 1 366 ? -5.46048 47.73248 -7.36738 1.000 17.93214 366 LEU A CA 1
ATOM 2633 C C . LEU A 1 366 ? -6.93395 47.43845 -7.10332 1.000 21.12021 366 LEU A C 1
ATOM 2634 O O . LEU A 1 366 ? -7.32587 46.26547 -7.05364 1.000 17.12848 366 LEU A O 1
ATOM 2639 N N . ASP A 1 367 ? -7.75784 48.47252 -6.94364 1.000 17.28605 367 ASP A N 1
ATOM 2640 C CA . ASP A 1 367 ? -9.08925 48.34659 -6.35198 1.000 18.50758 367 ASP A CA 1
ATOM 2641 C C . ASP A 1 367 ? -10.11786 49.13183 -7.16795 1.000 21.71027 367 ASP A C 1
ATOM 2642 O O . ASP A 1 367 ? -10.84697 49.97294 -6.64256 1.000 21.19961 367 ASP A O 1
ATOM 2647 N N . LEU A 1 368 ? -10.19246 48.86529 -8.46861 1.000 21.24850 368 LEU A N 1
ATOM 2648 C CA . LEU A 1 368 ? -11.05952 49.64080 -9.35150 1.000 27.35487 368 LEU A CA 1
ATOM 2649 C C . LEU A 1 368 ? -12.42515 48.97948 -9.47032 1.000 28.10056 368 LEU A C 1
ATOM 2650 O O . LEU A 1 368 ? -12.51700 47.76469 -9.68127 1.000 26.79505 368 LEU A O 1
ATOM 2655 N N . ALA A 1 369 ? -13.47772 49.79056 -9.35739 1.000 30.64260 369 ALA A N 1
ATOM 2656 C CA . ALA A 1 369 ? -14.83825 49.26574 -9.32764 1.000 35.68618 369 ALA A CA 1
ATOM 2657 C C . ALA A 1 369 ? -15.17114 48.55373 -10.63338 1.000 36.57966 369 ALA A C 1
ATOM 2658 O O . ALA A 1 369 ? -14.68770 48.91578 -11.71077 1.000 36.58374 369 ALA A O 1
ATOM 2660 N N . GLY A 1 370 ? -15.98800 47.51031 -10.52356 1.000 37.34842 370 GLY A N 1
ATOM 2661 C CA . GLY A 1 370 ? -16.32836 46.70146 -11.67545 1.000 37.07655 370 GLY A CA 1
ATOM 2662 C C . GLY A 1 370 ? -15.25483 45.72967 -12.12772 1.000 41.34103 370 GLY A C 1
ATOM 2663 O O . GLY A 1 370 ? -15.58308 44.68867 -12.70999 1.000 43.79654 370 GLY A O 1
ATOM 2664 N N . HIS A 1 371 ? -13.97915 46.05171 -11.89144 1.000 39.75142 371 HIS A N 1
ATOM 2665 C CA . HIS A 1 371 ? -12.90408 45.14601 -12.28260 1.000 34.87337 371 HIS A CA 1
ATOM 2666 C C . HIS A 1 371 ? -13.07272 43.80715 -11.57518 1.000 25.69834 371 HIS A C 1
ATOM 2667 O O . HIS A 1 371 ? -13.51349 43.76638 -10.41983 1.000 31.85026 371 HIS A O 1
ATOM 2674 N N . PRO A 1 372 ? -12.74717 42.69360 -12.23391 1.000 23.85149 372 PRO A N 1
ATOM 2675 C CA . PRO A 1 372 ? -13.08682 41.39835 -11.63887 1.000 24.26696 372 PRO A CA 1
ATOM 2676 C C . PRO A 1 372 ? -12.28057 41.07354 -10.38423 1.000 19.73631 372 PRO A C 1
ATOM 2677 O O . PRO A 1 372 ? -12.84112 40.46084 -9.46934 1.000 25.01254 372 PRO A O 1
ATOM 2681 N N . VAL A 1 373 ? -11.01563 41.48800 -10.28241 1.000 16.41039 373 VAL A N 1
ATOM 2682 C CA . VAL A 1 373 ? -10.20115 41.22375 -9.09618 1.000 18.58909 373 VAL A CA 1
ATOM 2683 C C . VAL A 1 373 ? -9.79438 42.55176 -8.48028 1.000 19.52981 373 VAL A C 1
ATOM 2684 O O . VAL A 1 373 ? -9.22089 43.41115 -9.16294 1.000 17.52911 373 VAL A O 1
ATOM 2688 N N . ARG A 1 374 ? -10.08756 42.71661 -7.19356 1.000 14.80468 374 ARG A N 1
ATOM 2689 C CA . ARG A 1 374 ? -9.79302 43.95400 -6.49308 1.000 14.93721 374 ARG A CA 1
ATOM 2690 C C . ARG A 1 374 ? -9.03130 43.65503 -5.20466 1.000 17.16724 374 ARG A C 1
ATOM 2691 O O . ARG A 1 374 ? -9.38020 42.73361 -4.46217 1.000 17.71040 374 ARG A O 1
ATOM 2699 N N . LEU A 1 375 ? -7.97680 44.42627 -4.95680 1.000 16.68062 375 LEU A N 1
ATOM 2700 C CA . LEU A 1 375 ? -7.12320 44.25467 -3.78425 1.000 17.07994 375 LEU A CA 1
ATOM 2701 C C . LEU A 1 375 ? -7.22053 45.54033 -2.97993 1.000 14.61139 375 LEU A C 1
ATOM 2702 O O . LEU A 1 375 ? -6.77901 46.59785 -3.44001 1.000 17.49641 375 LEU A O 1
ATOM 2707 N N . ARG A 1 376 ? -7.79028 45.44528 -1.77868 1.000 14.90661 376 ARG A N 1
ATOM 2708 C CA . ARG A 1 376 ? -8.17152 46.60317 -0.97363 1.000 16.77454 376 ARG A CA 1
ATOM 2709 C C . ARG A 1 376 ? -7.25432 46.67977 0.24138 1.000 15.68205 376 ARG A C 1
ATOM 2710 O O . ARG A 1 376 ? -7.40207 45.89669 1.18314 1.000 14.95752 376 ARG A O 1
ATOM 2718 N N . LEU A 1 377 ? -6.32876 47.63494 0.22856 1.000 15.74483 377 LEU A N 1
ATOM 2719 C CA . LEU A 1 377 ? -5.31519 47.75449 1.26619 1.000 15.33504 377 LEU A CA 1
ATOM 2720 C C . LEU A 1 377 ? -5.82737 48.58971 2.43887 1.000 17.78434 377 LEU A C 1
ATOM 2721 O O . LEU A 1 377 ? -6.90510 49.18829 2.39016 1.000 17.78396 377 LEU A O 1
ATOM 2726 N N . ASN A 1 378 ? -5.03487 48.61660 3.51333 1.000 14.24566 378 ASN A N 1
ATOM 2727 C CA . ASN A 1 378 ? -5.36113 49.40318 4.70807 1.000 16.69689 378 ASN A CA 1
ATOM 2728 C C . ASN A 1 378 ? -6.74322 49.06778 5.25953 1.000 13.73345 378 ASN A C 1
ATOM 2729 O O . ASN A 1 378 ? -7.44984 49.93098 5.77960 1.000 16.86209 378 ASN A O 1
ATOM 2734 N N . SER A 1 379 ? -7.12848 47.80108 5.17247 1.000 14.80698 379 SER A N 1
ATOM 2735 C CA . SER A 1 379 ? -8.47972 47.38181 5.52410 1.000 15.14458 379 SER A CA 1
ATOM 2736 C C . SER A 1 379 ? -8.41731 46.17062 6.43997 1.000 12.74835 379 SER A C 1
ATOM 2737 O O . SER A 1 379 ? -7.83912 45.14461 6.06921 1.000 11.59656 379 SER A O 1
ATOM 2740 N N . THR A 1 380 ? -9.02086 46.28362 7.62565 1.000 13.89197 380 THR A N 1
ATOM 2741 C CA . THR A 1 380 ? -9.04066 45.20086 8.61242 1.000 14.17343 380 THR A CA 1
ATOM 2742 C C . THR A 1 380 ? -10.42373 44.56265 8.61336 1.000 15.02996 380 THR A C 1
ATOM 2743 O O . THR A 1 380 ? -11.40661 45.20855 8.99204 1.000 14.71387 380 THR A O 1
ATOM 2747 N N . ALA A 1 381 ? -10.49677 43.29927 8.19161 1.000 12.82619 381 ALA A N 1
ATOM 2748 C CA . ALA A 1 381 ? -11.74095 42.55056 8.32723 1.000 14.58891 381 ALA A CA 1
ATOM 2749 C C . ALA A 1 381 ? -12.06979 42.36822 9.80174 1.000 16.06356 381 ALA A C 1
ATOM 2750 O O . ALA A 1 381 ? -11.19023 42.09510 10.62938 1.000 14.62711 381 ALA A O 1
ATOM 2752 N N . VAL A 1 382 ? -13.35188 42.52846 10.13491 1.000 15.68355 382 VAL A N 1
ATOM 2753 C CA . VAL A 1 382 ? -13.77020 42.54830 11.53159 1.000 16.33891 382 VAL A CA 1
ATOM 2754 C C . VAL A 1 382 ? -14.87922 41.54050 11.77349 1.000 12.42346 382 VAL A C 1
ATOM 2755 O O . VAL A 1 382 ? -15.18289 41.21866 12.92672 1.000 15.44199 382 VAL A O 1
ATOM 2759 N N . SER A 1 383 ? -15.48979 41.03491 10.70191 1.000 14.90076 383 SER A N 1
ATOM 2760 C CA . SER A 1 383 ? -16.67370 40.19232 10.83022 1.000 13.43500 383 SER A CA 1
ATOM 2761 C C . SER A 1 383 ? -16.80427 39.29528 9.60649 1.000 15.70900 383 SER A C 1
ATOM 2762 O O . SER A 1 383 ? -16.65940 39.76811 8.48004 1.000 14.29062 383 SER A O 1
ATOM 2765 N N . VAL A 1 384 ? -17.08209 38.01187 9.82690 1.000 14.59190 384 VAL A N 1
ATOM 2766 C CA . VAL A 1 384 ? -17.35268 37.05921 8.75017 1.000 14.52830 384 VAL A CA 1
ATOM 2767 C C . VAL A 1 384 ? -18.48036 36.14776 9.21421 1.000 16.73894 384 VAL A C 1
ATOM 2768 O O . VAL A 1 384 ? -18.39124 35.55201 10.29210 1.000 16.45943 384 VAL A O 1
ATOM 2772 N N . ARG A 1 385 ? -19.53987 36.03752 8.41491 1.000 17.48244 385 ARG A N 1
ATOM 2773 C CA . ARG A 1 385 ? -20.71511 35.27322 8.82038 1.000 18.98779 385 ARG A CA 1
ATOM 2774 C C . ARG A 1 385 ? -21.32381 34.57915 7.60846 1.000 17.24710 385 ARG A C 1
ATOM 2775 O O . ARG A 1 385 ? -21.52875 35.21591 6.57184 1.000 17.87429 385 ARG A O 1
ATOM 2783 N N . ASN A 1 386 ? -21.60191 33.27994 7.73635 1.000 16.26196 386 ASN A N 1
ATOM 2784 C CA . ASN A 1 386 ? -22.38866 32.56985 6.72671 1.000 18.13564 386 ASN A CA 1
ATOM 2785 C C . ASN A 1 386 ? -23.83561 33.05292 6.76987 1.000 17.47856 386 ASN A C 1
ATOM 2786 O O . ASN A 1 386 ? -24.41713 33.19336 7.85010 1.000 18.60007 386 ASN A O 1
ATOM 2791 N N . ARG A 1 387 ? -24.42143 33.29623 5.59559 1.000 17.35429 387 ARG A N 1
ATOM 2792 C CA . ARG A 1 387 ? -25.81040 33.73810 5.50981 1.000 19.56800 387 ARG A CA 1
ATOM 2793 C C . ARG A 1 387 ? -26.33180 33.48022 4.10734 1.000 16.50878 387 ARG A C 1
ATOM 2794 O O . ARG A 1 387 ? -25.70523 33.89946 3.13182 1.000 17.41537 387 ARG A O 1
ATOM 2802 N N . ALA A 1 388 ? -27.46829 32.78536 4.01532 1.000 18.04007 388 ALA A N 1
ATOM 2803 C CA . ALA A 1 388 ? -28.22065 32.63195 2.76626 1.000 16.65346 388 ALA A CA 1
ATOM 2804 C C . ALA A 1 388 ? -27.33769 32.11673 1.62548 1.000 19.13817 388 ALA A C 1
ATOM 2805 O O . ALA A 1 388 ? -27.32108 32.66095 0.51807 1.000 20.27802 388 ALA A O 1
ATOM 2807 N N . GLY A 1 389 ? -26.60020 31.04527 1.90749 1.000 17.51035 389 GLY A N 1
ATOM 2808 C CA . GLY A 1 389 ? -25.72778 30.43190 0.92000 1.000 20.10585 389 GLY A CA 1
ATOM 2809 C C . GLY A 1 389 ? -24.53768 31.26505 0.50021 1.000 23.21152 389 GLY A C 1
ATOM 2810 O O . GLY A 1 389 ? -23.88927 30.93538 -0.49789 1.000 22.07590 389 GLY A O 1
ATOM 2811 N N . GLY A 1 390 ? -24.24164 32.34486 1.21954 1.000 18.75103 390 GLY A N 1
ATOM 2812 C CA . GLY A 1 390 ? -23.11223 33.19698 0.91244 1.000 18.24357 390 GLY A CA 1
ATOM 2813 C C . GLY A 1 390 ? -22.42663 33.62315 2.19533 1.000 19.18814 390 GLY A C 1
ATOM 2814 O O . GLY A 1 390 ? -22.71893 33.07044 3.26311 1.000 17.15646 390 GLY A O 1
ATOM 2815 N N . VAL A 1 391 ? -21.51322 34.58959 2.11564 1.000 16.20542 391 VAL A N 1
ATOM 2816 C CA . VAL A 1 391 ? -20.73891 35.03695 3.27357 1.000 17.55002 391 VAL A CA 1
ATOM 2817 C C . VAL A 1 391 ? -20.76213 36.56375 3.29800 1.000 15.47209 391 VAL A C 1
ATOM 2818 O O . VAL A 1 391 ? -20.38407 37.20476 2.31481 1.000 17.64882 391 VAL A O 1
ATOM 2822 N N . ASP A 1 392 ? -21.23286 37.14155 4.40374 1.000 16.69803 392 ASP A N 1
ATOM 2823 C CA . ASP A 1 392 ? -21.13869 38.58056 4.63320 1.000 15.49038 392 ASP A CA 1
ATOM 2824 C C . ASP A 1 392 ? -19.82853 38.88563 5.34705 1.000 16.83076 392 ASP A C 1
ATOM 2825 O O . ASP A 1 392 ? -19.49606 38.23255 6.34238 1.000 16.15396 392 ASP A O 1
ATOM 2830 N N . VAL A 1 393 ? -19.10403 39.89493 4.86686 1.000 15.12462 393 VAL A N 1
ATOM 2831 C CA . VAL A 1 393 ? -17.81600 40.26194 5.44801 1.000 16.60023 393 VAL A CA 1
ATOM 2832 C C . VAL A 1 393 ? -17.84932 41.73674 5.81468 1.000 16.16812 393 VAL A C 1
ATOM 2833 O O . VAL A 1 393 ? -18.17580 42.58198 4.97353 1.000 16.57201 393 VAL A O 1
ATOM 2837 N N . GLY A 1 394 ? -17.49982 42.04459 7.06106 1.000 19.56754 394 GLY A N 1
ATOM 2838 C CA . GLY A 1 394 ? -17.31494 43.41624 7.49511 1.000 15.15734 394 GLY A CA 1
ATOM 2839 C C . GLY A 1 394 ? -15.83856 43.75929 7.59958 1.000 16.46178 394 GLY A C 1
ATOM 2840 O O . GLY A 1 394 ? -15.01385 42.91378 7.94252 1.000 14.36295 394 GLY A O 1
ATOM 2841 N N . TYR A 1 395 ? -15.50048 45.00486 7.27811 1.000 13.68862 395 TYR A N 1
ATOM 2842 C CA . TYR A 1 395 ? -14.12879 45.45612 7.47177 1.000 15.58869 395 TYR A CA 1
ATOM 2843 C C . TYR A 1 395 ? -14.13509 46.92490 7.85221 1.000 19.94844 395 TYR A C 1
ATOM 2844 O O . TYR A 1 395 ? -15.12439 47.63883 7.65925 1.000 17.76165 395 TYR A O 1
ATOM 2853 N N . SER A 1 396 ? -13.00892 47.36109 8.40222 1.000 16.53636 396 SER A N 1
ATOM 2854 C CA . SER A 1 396 ? -12.79599 48.73974 8.80809 1.000 15.83093 396 SER A CA 1
ATOM 2855 C C . SER A 1 396 ? -11.69194 49.33816 7.94434 1.000 18.53330 396 SER A C 1
ATOM 2856 O O . SER A 1 396 ? -10.61543 48.74317 7.80585 1.000 16.54025 396 SER A O 1
ATOM 2859 N N . ARG A 1 397 ? -11.96346 50.49786 7.34867 1.000 19.38920 397 ARG A N 1
ATOM 2860 C CA . ARG A 1 397 ? -10.95650 51.21976 6.57737 1.000 18.96143 397 ARG A CA 1
ATOM 2861 C C . ARG A 1 397 ? -11.04516 52.69885 6.92601 1.000 22.30701 397 ARG A C 1
ATOM 2862 O O . ARG A 1 397 ? -12.13097 53.28572 6.87122 1.000 21.82504 397 ARG A O 1
ATOM 2870 N N . ALA A 1 398 ? -9.91068 53.29125 7.30082 1.000 20.92686 398 ALA A N 1
ATOM 2871 C CA . ALA A 1 398 ? -9.86542 54.68981 7.73531 1.000 22.88162 398 ALA A CA 1
ATOM 2872 C C . ALA A 1 398 ? -10.89622 54.95094 8.83068 1.000 22.71974 398 ALA A C 1
ATOM 2873 O O . ALA A 1 398 ? -11.60873 55.95408 8.81803 1.000 24.62310 398 ALA A O 1
ATOM 2875 N N . GLY A 1 399 ? -11.00188 54.01287 9.76883 1.000 23.54191 399 GLY A N 1
ATOM 2876 C CA . GLY A 1 399 ? -11.89659 54.17041 10.89674 1.000 24.27313 399 GLY A CA 1
ATOM 2877 C C . GLY A 1 399 ? -13.37287 54.00535 10.60646 1.000 29.52805 399 GLY A C 1
ATOM 2878 O O . GLY A 1 399 ? -14.18988 54.23018 11.50901 1.000 29.91367 399 GLY A O 1
ATOM 2879 N N . ARG A 1 400 ? -13.75631 53.62001 9.39124 1.000 22.13167 400 ARG A N 1
ATOM 2880 C CA . ARG A 1 400 ? -15.16645 53.45015 9.05660 1.000 28.16604 400 ARG A CA 1
ATOM 2881 C C . AR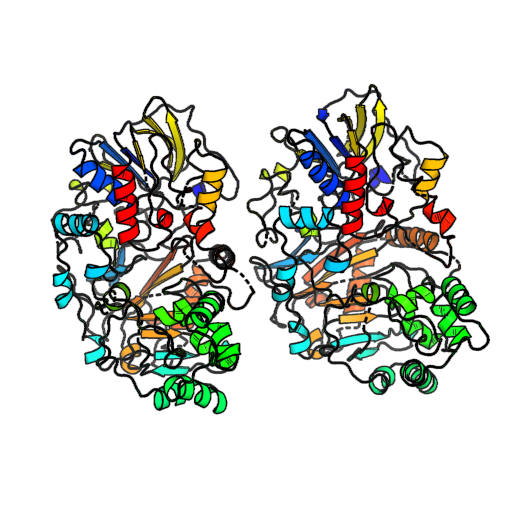G A 1 400 ? -15.46751 52.00952 8.65776 1.000 24.01564 400 ARG A C 1
ATOM 2882 O O . ARG A 1 400 ? -14.66607 51.35620 7.98793 1.000 18.26946 400 ARG A O 1
ATOM 2890 N N . LEU A 1 401 ? -16.64300 51.52981 9.04731 1.000 23.25874 401 LEU A N 1
ATOM 2891 C CA . LEU A 1 401 ? -17.02931 50.15374 8.79367 1.000 22.01840 401 LEU A CA 1
ATOM 2892 C C . LEU A 1 401 ? -17.70945 50.01139 7.43501 1.000 24.09978 401 LEU A C 1
ATOM 2893 O O . LEU A 1 401 ? -18.44273 50.89718 6.98936 1.000 22.51487 401 LEU A O 1
ATOM 2898 N N . HIS A 1 402 ? -17.44997 48.88645 6.77618 1.000 20.03882 402 HIS A N 1
ATOM 2899 C CA . HIS A 1 402 ? -18.07653 48.55915 5.50450 1.000 21.26551 402 HIS A CA 1
ATOM 2900 C C . HIS A 1 402 ? -18.53211 47.10880 5.53584 1.000 20.81600 402 HIS A C 1
ATOM 2901 O O . HIS A 1 402 ? -18.02085 46.29544 6.31008 1.000 19.73553 402 HIS A O 1
ATOM 2908 N N . ARG A 1 403 ? -19.47890 46.78582 4.65636 1.000 16.80079 403 ARG A N 1
ATOM 2909 C CA . ARG A 1 403 ? -20.03261 45.44674 4.55728 1.000 20.43207 403 ARG A CA 1
ATOM 2910 C C . ARG A 1 403 ? -20.09116 45.03896 3.09379 1.000 20.92928 403 ARG A C 1
ATOM 2911 O O . ARG A 1 403 ? -20.63444 45.77927 2.26652 1.000 20.08979 403 ARG A O 1
ATOM 2919 N N . VAL A 1 404 ? -19.52979 43.86627 2.77915 1.000 18.21974 404 VAL A N 1
ATOM 2920 C CA . VAL A 1 404 ? -19.55575 43.28488 1.44169 1.000 15.25725 404 VAL A CA 1
ATOM 2921 C C . VAL A 1 404 ? -20.02026 41.83659 1.55462 1.000 17.19784 404 VAL A C 1
ATOM 2922 O O . VAL A 1 404 ? -20.21224 41.31011 2.64999 1.000 17.08338 404 VAL A O 1
ATOM 2926 N N . ARG A 1 405 ? -20.19537 41.19421 0.40091 1.000 15.89060 405 ARG A N 1
ATOM 2927 C CA . ARG A 1 405 ? -20.74364 39.84974 0.35538 1.000 18.33870 405 ARG A CA 1
ATOM 2928 C C . ARG A 1 405 ? -20.04165 39.03584 -0.71445 1.000 17.73580 405 ARG A C 1
ATOM 2929 O O . ARG A 1 405 ? -19.73703 39.53983 -1.79926 1.000 20.53936 405 ARG A O 1
ATOM 2937 N N . GLY A 1 406 ? -19.76893 37.77395 -0.38724 1.000 17.91276 406 GLY A N 1
ATOM 2938 C CA . GLY A 1 406 ? -19.27962 36.83137 -1.36032 1.000 15.63697 406 GLY A CA 1
ATOM 2939 C C . GLY A 1 406 ? -20.13349 35.58187 -1.31718 1.000 18.16161 406 GLY A C 1
ATOM 2940 O O . GLY A 1 406 ? -20.87150 35.34412 -0.36170 1.000 20.60603 406 GLY A O 1
ATOM 2941 N N . LYS A 1 407 ? -20.05552 34.80039 -2.39424 1.000 16.40287 407 LYS A N 1
ATOM 2942 C CA . LYS A 1 407 ? -20.59088 33.44031 -2.33389 1.000 19.67421 407 LYS A CA 1
ATOM 2943 C C . LYS A 1 407 ? -19.71320 32.56613 -1.44566 1.000 20.89935 407 LYS A C 1
ATOM 2944 O O . LYS A 1 407 ? -20.21465 31.78907 -0.61927 1.000 16.85237 407 LYS A O 1
ATOM 2950 N N . HIS A 1 408 ? -18.39801 32.72057 -1.57981 1.000 17.06400 408 HIS A N 1
ATOM 2951 C CA . HIS A 1 408 ? -17.39955 31.98935 -0.81926 1.000 16.30678 408 HIS A CA 1
ATOM 2952 C C . HIS A 1 408 ? -16.43660 32.97423 -0.17039 1.000 15.10704 408 HIS A C 1
ATOM 2953 O O . HIS A 1 408 ? -16.32196 34.13328 -0.57979 1.000 13.40734 408 HIS A O 1
ATOM 2960 N N . CYS A 1 409 ? -15.71794 32.48273 0.83814 1.000 14.85281 409 CYS A N 1
ATOM 2961 C CA . CYS A 1 409 ? -14.73822 33.27494 1.56477 1.000 13.16131 409 CYS A CA 1
ATOM 2962 C C . CYS A 1 409 ? -13.56402 32.38152 1.94098 1.000 14.87378 409 CYS A C 1
ATOM 2963 O O . CYS A 1 409 ? -13.75807 31.22598 2.32174 1.000 16.04182 409 CYS A O 1
ATOM 2966 N N . VAL A 1 410 ? -12.34917 32.91050 1.81800 1.000 13.21640 410 VAL A N 1
ATOM 2967 C CA . VAL A 1 410 ? -11.14825 32.24638 2.30289 1.000 13.58651 410 VAL A CA 1
ATOM 2968 C C . VAL A 1 410 ? -10.52450 33.13146 3.37893 1.000 15.12680 410 VAL A C 1
ATOM 2969 O O . VAL A 1 410 ? -10.22562 34.31012 3.12740 1.000 14.08876 410 VAL A O 1
ATOM 2981 N N . ALA A 1 412 ? -7.44846 33.90796 4.77792 1.000 13.44015 412 ALA A N 1
ATOM 2982 C CA . ALA A 1 412 ? -6.01701 33.77986 4.53929 1.000 14.18717 412 ALA A CA 1
ATOM 2983 C C . ALA A 1 412 ? -5.19972 34.66779 5.46197 1.000 13.15878 412 ALA A C 1
ATOM 2984 O O . ALA A 1 412 ? -4.02216 34.92247 5.18655 1.000 15.72956 412 ALA A O 1
ATOM 2986 N N . CYS A 1 413 ? -5.80053 35.13463 6.55338 1.000 13.70555 413 CYS A N 1
ATOM 2987 C CA . CYS A 1 413 ? -5.11619 35.94259 7.54257 1.000 14.89063 413 CYS A CA 1
ATOM 2988 C C . CYS A 1 413 ? -4.47808 35.04205 8.58944 1.000 13.87621 413 CYS A C 1
ATOM 2989 O O . CYS A 1 413 ? -4.65042 33.81656 8.58237 1.000 13.70054 413 CYS A O 1
ATOM 2992 N N . TYR A 1 414 ? -3.74204 35.67023 9.50878 1.000 13.38379 414 TYR A N 1
ATOM 2993 C CA . TYR A 1 414 ? -3.23053 34.98302 10.69012 1.000 14.26359 414 TYR A CA 1
ATOM 2994 C C . TYR A 1 414 ? -4.31896 34.12529 11.31860 1.000 16.26712 414 TYR A C 1
ATOM 2995 O O . TYR A 1 414 ? -5.43548 34.59298 11.53598 1.000 15.50163 414 TYR A O 1
ATOM 3004 N N . ASN A 1 415 ? -3.99414 32.87636 11.64837 1.000 13.06815 415 ASN A N 1
ATOM 3005 C CA . ASN A 1 415 ? -5.07764 32.03722 12.13297 1.000 15.47764 415 ASN A CA 1
ATOM 3006 C C . ASN A 1 415 ? -5.57382 32.46666 13.50913 1.000 16.42794 415 ASN A C 1
ATOM 3007 O O . ASN A 1 415 ? -6.77526 32.35627 13.77283 1.000 14.57139 415 ASN A O 1
ATOM 3028 N N . VAL A 1 418 ? -8.57069 34.64541 13.28589 1.000 14.29267 418 VAL A N 1
ATOM 3029 C CA . VAL A 1 418 ? -9.86618 34.13241 12.79551 1.000 15.34213 418 VAL A CA 1
ATOM 3030 C C . VAL A 1 418 ? -10.95746 34.13815 13.86008 1.000 15.42097 418 VAL A C 1
ATOM 3031 O O . VAL A 1 418 ? -12.10467 34.49800 13.53726 1.000 14.06278 418 VAL A O 1
ATOM 3035 N N . PRO A 1 419 ? -10.71179 33.73982 15.11556 1.000 15.49916 419 PRO A N 1
ATOM 3036 C CA . PRO A 1 419 ? -11.82984 33.70193 16.07973 1.000 15.49444 419 PRO A CA 1
ATOM 3037 C C . PRO A 1 419 ? -12.48263 35.05386 16.32155 1.000 19.69624 419 PRO A C 1
ATOM 3038 O O . PRO A 1 419 ? -13.67584 35.09917 16.64851 1.000 17.41944 419 PRO A O 1
ATOM 3042 N N . TYR A 1 420 ? -11.74065 36.15538 16.16882 1.000 15.99021 420 TYR A N 1
ATOM 3043 C CA . TYR A 1 420 ? -12.30651 37.49044 16.32249 1.000 19.47274 420 TYR A CA 1
ATOM 3044 C C . TYR A 1 420 ? -13.17162 37.90596 15.14535 1.000 15.88941 420 TYR A C 1
ATOM 3045 O O . TYR A 1 420 ? -13.94106 38.86025 15.27209 1.000 17.68185 420 TYR A O 1
ATOM 3054 N N . LEU A 1 421 ? -13.06641 37.20922 14.01487 1.000 16.41126 421 LEU A N 1
ATOM 3055 C CA . LEU A 1 421 ? -13.78165 37.55379 12.79069 1.000 17.19196 421 LEU A CA 1
ATOM 3056 C C . LEU A 1 421 ? -14.91893 36.59962 12.47795 1.000 15.22257 421 LEU A C 1
ATOM 3057 O O . LEU A 1 421 ? -16.02268 37.03860 12.15957 1.000 14.86569 421 LEU A O 1
ATOM 3062 N N . LEU A 1 422 ? -14.66570 35.29802 12.53475 1.000 14.78562 422 LEU A N 1
ATOM 3063 C CA . LEU A 1 422 ? -15.59315 34.31142 11.99388 1.000 13.33643 422 LEU A CA 1
ATOM 3064 C C . LEU A 1 422 ? -16.61423 33.98584 13.07892 1.000 17.54983 422 LEU A C 1
ATOM 3065 O O . LEU A 1 422 ? -16.33061 33.23005 14.00739 1.000 17.87873 422 LEU A O 1
ATOM 3070 N N . ARG A 1 423 ? -17.81633 34.55319 12.95106 1.000 14.34797 423 ARG A N 1
ATOM 3071 C CA . ARG A 1 423 ? -18.81181 34.47401 14.02057 1.000 17.26649 423 ARG A CA 1
ATOM 3072 C C . ARG A 1 423 ? -19.39720 33.07408 14.18700 1.000 20.54422 423 ARG A C 1
ATOM 3073 O O . ARG A 1 423 ? -20.03037 32.79607 15.21194 1.000 20.75734 423 ARG A O 1
ATOM 3081 N N . ASP A 1 424 ? -19.20537 32.19535 13.21040 1.000 18.00528 424 ASP A N 1
ATOM 3082 C CA . ASP A 1 424 ? -19.83769 30.88050 13.17775 1.000 22.70671 424 ASP A CA 1
ATOM 3083 C C . ASP A 1 424 ? -19.01182 29.77585 13.83241 1.000 19.12676 424 ASP A C 1
ATOM 3084 O O . ASP A 1 424 ? -19.45753 28.62254 13.84990 1.000 17.96860 424 ASP A O 1
ATOM 3089 N N . LEU A 1 425 ? -17.82727 30.08540 14.35238 1.000 19.39252 425 LEU A N 1
ATOM 3090 C CA . LEU A 1 425 ? -16.94822 29.05467 14.88735 1.000 17.98565 425 LEU A CA 1
ATOM 3091 C C . LEU A 1 425 ? -17.51660 28.45874 16.16902 1.000 19.28582 425 LEU A C 1
ATOM 3092 O O . LEU A 1 425 ? -18.08759 29.16552 17.00079 1.000 23.51418 425 LEU A O 1
ATOM 3097 N N . SER A 1 426 ? -17.33696 27.15251 16.33233 1.000 21.36218 426 SER A N 1
ATOM 3098 C CA . SER A 1 426 ? -17.55438 26.52870 17.62586 1.000 21.70255 426 SER A CA 1
ATOM 3099 C C . SER A 1 426 ? -16.48970 26.99848 18.61047 1.000 25.36063 426 SER A C 1
ATOM 3100 O O . SER A 1 426 ? -15.42484 27.49102 18.21985 1.000 20.30466 426 SER A O 1
ATOM 3103 N N . GLU A 1 427 ? -16.78324 26.84089 19.90689 1.000 23.77553 427 GLU A N 1
ATOM 3104 C CA . GLU A 1 427 ? -15.78626 27.16853 20.92316 1.000 24.04772 427 GLU A CA 1
ATOM 3105 C C . GLU A 1 427 ? -14.52412 26.34815 20.72176 1.000 22.62880 427 GLU A C 1
ATOM 3106 O O . GLU A 1 427 ? -13.40969 26.85961 20.87983 1.000 22.84500 427 GLU A O 1
ATOM 3112 N N . GLU A 1 428 ? -14.68409 25.06911 20.37250 1.000 20.29480 428 GLU A N 1
ATOM 3113 C CA . GLU A 1 428 ? -13.53266 24.18980 20.19787 1.000 23.11002 428 GLU A CA 1
ATOM 3114 C C . GLU A 1 428 ? -12.67572 24.62775 19.01997 1.000 17.60300 428 GLU A C 1
ATOM 3115 O O . GLU A 1 428 ? -11.44730 24.63872 19.11834 1.000 17.01064 428 GLU A O 1
ATOM 3121 N N . GLN A 1 429 ? -13.29798 24.99172 17.89576 1.000 19.52994 429 GLN A N 1
ATOM 3122 C CA . GLN A 1 429 ? -12.48788 25.38487 16.74911 1.000 20.71619 429 GLN A CA 1
ATOM 3123 C C . GLN A 1 429 ? -11.82391 26.73507 16.98759 1.000 17.20564 429 GLN A C 1
ATOM 3124 O O . GLN A 1 429 ? -10.68168 26.95289 16.56348 1.000 16.84023 429 GLN A O 1
ATOM 3130 N N . ALA A 1 430 ? -12.52383 27.65882 17.65135 1.000 17.58391 430 ALA A N 1
ATOM 3131 C CA . ALA A 1 430 ? -11.91133 28.93883 17.98904 1.000 18.91111 430 ALA A CA 1
ATOM 3132 C C . ALA A 1 430 ? -10.69253 28.74251 18.88477 1.000 16.95905 430 ALA A C 1
ATOM 3133 O O . ALA A 1 430 ? -9.64187 29.35929 18.66621 1.000 14.84949 430 ALA A O 1
ATOM 3135 N N . HIS A 1 431 ? -10.81106 27.87729 19.89165 1.000 17.66044 431 HIS A N 1
ATOM 3136 C CA . HIS A 1 431 ? -9.67094 27.59830 20.75773 1.000 19.59662 431 HIS A CA 1
ATOM 3137 C C . HIS A 1 431 ? -8.49113 27.02412 19.97309 1.000 18.97809 431 HIS A C 1
ATOM 3138 O O . HIS A 1 431 ? -7.33419 27.38685 20.22470 1.000 17.15966 431 HIS A O 1
ATOM 3145 N N . ALA A 1 432 ? -8.76032 26.12242 19.02508 1.000 16.37247 432 ALA A N 1
ATOM 3146 C CA . ALA A 1 432 ? -7.67270 25.52527 18.25568 1.000 18.75120 432 ALA A CA 1
ATOM 3147 C C . ALA A 1 432 ? -6.94104 26.57475 17.42318 1.000 17.19453 432 ALA A C 1
ATOM 3148 O O . ALA A 1 432 ? -5.70648 26.57607 17.35538 1.000 16.57496 432 ALA A O 1
ATOM 3150 N N . LEU A 1 433 ? -7.68662 27.46625 16.77022 1.000 16.33550 433 LEU A N 1
ATOM 3151 C CA . LEU A 1 433 ? -7.05916 28.53856 16.00406 1.000 16.77174 433 LEU A CA 1
ATOM 3152 C C . LEU A 1 433 ? -6.17253 29.40908 16.88995 1.000 17.10447 433 LEU A C 1
ATOM 3153 O O . LEU A 1 433 ? -5.08668 29.83580 16.47173 1.000 13.76940 433 LEU A O 1
ATOM 3158 N N . SER A 1 434 ? -6.60589 29.66358 18.12730 1.000 15.12835 434 SER A N 1
ATOM 3159 C CA . SER A 1 434 ? -5.85135 30.54720 19.01295 1.000 16.88586 434 SER A CA 1
ATOM 3160 C C . SER A 1 434 ? -4.52975 29.93021 19.45274 1.000 18.87074 434 SER A C 1
ATOM 3161 O O . SER A 1 434 ? -3.64384 30.65353 19.92700 1.000 19.44071 434 SER A O 1
ATOM 3164 N N . GLN A 1 435 ? -4.36630 28.61643 19.29187 1.000 15.91121 435 GLN A N 1
ATOM 3165 C CA . GLN A 1 435 ? -3.14381 27.96183 19.72569 1.000 16.21781 435 GLN A CA 1
ATOM 3166 C C . GLN A 1 435 ? -1.99935 28.15299 18.74169 1.000 16.39292 435 GLN A C 1
ATOM 3167 O O . GLN A 1 435 ? -0.85479 27.83014 19.08121 1.000 15.99927 435 GLN A O 1
ATOM 3173 N N . ASN A 1 436 ? -2.26762 28.68461 17.54540 1.000 14.48877 436 ASN A N 1
ATOM 3174 C CA . ASN A 1 436 ? -1.17636 29.03671 16.63892 1.000 13.33231 436 ASN A CA 1
ATOM 3175 C C . ASN A 1 436 ? -0.65716 30.40448 17.06618 1.000 15.10606 436 ASN A C 1
ATOM 3176 O O . ASN A 1 436 ? -1.12521 31.45314 16.61305 1.000 13.52898 436 ASN A O 1
ATOM 3181 N N . VAL A 1 437 ? 0.33419 30.37607 17.94747 1.000 13.41769 437 VAL A N 1
ATOM 3182 C CA . VAL A 1 437 ? 0.96778 31.57426 18.47011 1.000 13.53502 437 VAL A CA 1
ATOM 3183 C C . VAL A 1 437 ? 2.17236 31.83094 17.57396 1.000 14.07930 437 VAL A C 1
ATOM 3184 O O . VAL A 1 437 ? 3.11276 31.03173 17.54006 1.000 14.92689 437 VAL A O 1
ATOM 3188 N N . LYS A 1 438 ? 2.13064 32.92353 16.82034 1.000 13.28743 438 LYS A N 1
ATOM 3189 C CA . LYS A 1 438 ? 3.17629 33.18341 15.84833 1.000 12.00044 438 LYS A CA 1
ATOM 3190 C C . LYS A 1 438 ? 4.40979 33.76997 16.53016 1.000 13.71290 438 LYS A C 1
ATOM 3191 O O . LYS A 1 438 ? 4.34052 34.32676 17.63286 1.000 14.01490 438 LYS A O 1
ATOM 3197 N N . PHE A 1 439 ? 5.55391 33.64559 15.84573 1.000 10.75010 439 PHE A N 1
ATOM 3198 C CA . PHE A 1 439 ? 6.80892 34.13537 16.42645 1.000 12.78179 439 PHE A CA 1
ATOM 3199 C C . PHE A 1 439 ? 7.16802 35.51317 15.88948 1.000 13.20805 439 PHE A C 1
ATOM 3200 O O . PHE A 1 439 ? 7.08003 35.75030 14.68162 1.000 12.26993 439 PHE A O 1
ATOM 3208 N N . PRO A 1 440 ? 7.61813 36.42546 16.74759 1.000 11.11573 440 PRO A N 1
ATOM 3209 C CA . PRO A 1 440 ? 8.08597 37.72615 16.26100 1.000 12.47944 440 PRO A CA 1
ATOM 3210 C C . PRO A 1 440 ? 9.51036 37.64778 15.73172 1.000 13.12922 440 PRO A C 1
ATOM 3211 O O . PRO A 1 440 ? 10.35610 36.93928 16.28567 1.000 11.84541 440 PRO A O 1
ATOM 3215 N N . LEU A 1 441 ? 9.76193 38.36755 14.63092 1.000 11.63424 441 LEU A N 1
ATOM 3216 C CA . LEU A 1 441 ? 11.10727 38.58697 14.10268 1.000 13.51671 441 LEU A CA 1
ATOM 3217 C C . LEU A 1 441 ? 11.21581 40.00038 13.54718 1.000 13.47571 441 LEU A C 1
ATOM 3218 O O . LEU A 1 441 ? 10.22583 40.60717 13.12761 1.000 14.39402 441 LEU A O 1
ATOM 3223 N N . VAL A 1 442 ? 12.44510 40.50150 13.48463 1.000 12.54058 442 VAL A N 1
ATOM 3224 C CA . VAL A 1 442 ? 12.70710 41.80545 12.88922 1.000 11.47968 442 VAL A CA 1
ATOM 3225 C C . VAL A 1 442 ? 13.77414 41.62586 11.81309 1.000 13.32598 442 VAL A C 1
ATOM 3226 O O . VAL A 1 442 ? 14.88602 41.17201 12.10866 1.000 11.76827 442 VAL A O 1
ATOM 3230 N N . TYR A 1 443 ? 13.41946 41.94856 10.56711 1.000 12.39952 443 TYR A N 1
ATOM 3231 C CA . TYR A 1 443 ? 14.34666 41.95810 9.43946 1.000 10.53447 443 TYR A CA 1
ATOM 3232 C C . TYR A 1 443 ? 14.66976 43.40662 9.11603 1.000 12.91546 443 TYR A C 1
ATOM 3233 O O . TYR A 1 443 ? 13.78302 44.17037 8.71153 1.000 14.21293 443 TYR A O 1
ATOM 3242 N N . THR A 1 444 ? 15.92887 43.78320 9.28225 1.000 12.06522 444 THR A N 1
ATOM 3243 C CA . THR A 1 444 ? 16.35546 45.16451 9.11878 1.000 12.43996 444 THR A CA 1
ATOM 3244 C C . THR A 1 444 ? 17.26253 45.29426 7.90196 1.000 13.35807 444 THR A C 1
ATOM 3245 O O . THR A 1 444 ? 18.17179 44.47477 7.70198 1.000 14.47165 444 THR A O 1
ATOM 3249 N N . LYS A 1 445 ? 16.98438 46.29721 7.07188 1.000 13.85632 445 LYS A N 1
ATOM 3250 C CA . LYS A 1 445 ? 17.80176 46.63214 5.91337 1.000 13.39084 445 LYS A CA 1
ATOM 3251 C C . LYS A 1 445 ? 18.58526 47.88150 6.26577 1.000 15.60526 445 LYS A C 1
ATOM 3252 O O . LYS A 1 445 ? 18.01451 48.84026 6.79419 1.000 13.67604 445 LYS A O 1
ATOM 3258 N N . VAL A 1 446 ? 19.88417 47.87179 5.99473 1.000 14.26241 446 VAL A N 1
ATOM 3259 C CA . VAL A 1 446 ? 20.70961 49.04053 6.24250 1.000 13.87426 446 VAL A CA 1
ATOM 3260 C C . VAL A 1 446 ? 21.44002 49.36675 4.95080 1.000 14.71827 446 VAL A C 1
ATOM 3261 O O . VAL A 1 446 ? 22.09049 48.49390 4.36371 1.000 14.89829 446 VAL A O 1
ATOM 3265 N N . LEU A 1 447 ? 21.28809 50.60111 4.48627 1.000 14.72534 447 LEU A N 1
ATOM 3266 C CA . LEU A 1 447 ? 22.05796 51.10740 3.35893 1.000 16.24683 447 LEU A CA 1
ATOM 3267 C C . LEU A 1 447 ? 23.37433 51.67585 3.88244 1.000 15.24021 447 LEU A C 1
ATOM 3268 O O . LEU A 1 447 ? 23.37793 52.54878 4.75971 1.000 14.57592 447 LEU A O 1
ATOM 3273 N N . LEU A 1 448 ? 24.48360 51.17518 3.35323 1.000 16.21798 448 LEU A N 1
ATOM 3274 C CA . LEU A 1 448 ? 25.81348 51.67337 3.67792 1.000 16.73217 448 LEU A CA 1
ATOM 3275 C C . LEU A 1 448 ? 26.36532 52.47569 2.50250 1.000 18.17268 448 LEU A C 1
ATOM 3276 O O . LEU A 1 448 ? 26.13587 52.11766 1.34363 1.000 18.73908 448 LEU A O 1
ATOM 3281 N N . ARG A 1 449 ? 27.06775 53.57932 2.81341 1.000 18.24861 449 ARG A N 1
ATOM 3282 C CA . ARG A 1 449 ? 27.73987 54.39220 1.79209 1.000 17.93985 449 ARG A CA 1
ATOM 3283 C C . ARG A 1 449 ? 28.69340 53.55883 0.94749 1.000 16.71186 449 ARG A C 1
ATOM 3284 O O . ARG A 1 449 ? 28.86714 53.80930 -0.25108 1.000 16.50126 449 ARG A O 1
ATOM 3292 N N . ASN A 1 450 ? 29.38506 52.62430 1.58147 1.000 16.07133 450 ASN A N 1
ATOM 3293 C CA . ASN A 1 450 ? 30.36914 51.77020 0.93687 1.000 16.61258 450 ASN A CA 1
ATOM 3294 C C . ASN A 1 450 ? 30.52547 50.56104 1.84004 1.000 16.47362 450 ASN A C 1
ATOM 3295 O O . ASN A 1 450 ? 29.98285 50.53032 2.94548 1.000 19.85400 450 ASN A O 1
ATOM 3300 N N . TRP A 1 451 ? 31.26142 49.55933 1.37264 1.000 14.66971 451 TRP A N 1
ATOM 3301 C CA . TRP A 1 451 ? 31.50497 48.40516 2.22826 1.000 18.35611 451 TRP A CA 1
ATOM 3302 C C . TRP A 1 451 ? 32.99185 48.10629 2.33117 1.000 16.41791 451 TRP A C 1
ATOM 3303 O O . TRP A 1 451 ? 33.40704 46.95527 2.44237 1.000 15.93246 451 TRP A O 1
ATOM 3314 N N . GLN A 1 452 ? 33.81584 49.15458 2.35251 1.000 17.75580 452 GLN A N 1
ATOM 3315 C CA . GLN A 1 452 ? 35.25129 48.94868 2.52282 1.000 20.45749 452 GLN A CA 1
ATOM 3316 C C . GLN A 1 452 ? 35.56054 48.28594 3.86026 1.000 17.51549 452 GLN A C 1
ATOM 3317 O O . GLN A 1 452 ? 36.47574 47.45945 3.95017 1.000 18.81813 452 GLN A O 1
ATOM 3323 N N . ALA A 1 453 ? 34.80246 48.62613 4.91056 1.000 16.61513 453 ALA A N 1
ATOM 3324 C CA . ALA A 1 453 ? 35.06266 48.03967 6.22596 1.000 19.89170 453 ALA A CA 1
ATOM 3325 C C . ALA A 1 453 ? 34.88923 46.52934 6.19453 1.000 18.01822 453 ALA A C 1
ATOM 3326 O O . ALA A 1 453 ? 35.64215 45.79676 6.85038 1.000 16.94144 453 ALA A O 1
ATOM 3328 N N . TRP A 1 454 ? 33.90580 46.04514 5.42574 1.000 17.15827 454 TRP A N 1
ATOM 3329 C CA . TRP A 1 454 ? 33.71592 44.60393 5.27246 1.000 17.14154 454 TRP A CA 1
ATOM 3330 C C . TRP A 1 454 ? 34.87527 43.97441 4.50957 1.000 16.59661 454 TRP A C 1
ATOM 3331 O O . TRP A 1 454 ? 35.36826 42.90226 4.88744 1.000 19.37333 454 TRP A O 1
ATOM 3342 N N . LYS A 1 455 ? 35.30832 44.61327 3.41877 1.000 17.10960 455 LYS A N 1
ATOM 3343 C CA . LYS A 1 455 ? 36.44408 44.09542 2.66178 1.000 19.22953 455 LYS A CA 1
ATOM 3344 C C . LYS A 1 455 ? 37.69405 44.05586 3.52563 1.000 18.62479 455 LYS A C 1
ATOM 3345 O O . LYS A 1 455 ? 38.43615 43.06877 3.51096 1.000 21.65784 455 LYS A O 1
ATOM 3351 N N . THR A 1 456 ? 37.92948 45.11757 4.29984 1.000 16.56109 456 THR A N 1
ATOM 3352 C CA . THR A 1 456 ? 39.09843 45.16065 5.17501 1.000 19.24462 456 THR A CA 1
ATOM 3353 C C . THR A 1 456 ? 39.06955 44.03564 6.19746 1.000 20.45469 456 THR A C 1
ATOM 3354 O O . THR A 1 456 ? 40.09769 43.39588 6.45560 1.000 18.41521 456 THR A O 1
ATOM 3358 N N . LEU A 1 457 ? 37.90309 43.78202 6.79687 1.000 17.21684 457 LEU A N 1
ATOM 3359 C CA . LEU A 1 457 ? 37.77945 42.71406 7.78082 1.000 17.26691 457 LEU A CA 1
ATOM 3360 C C . LEU A 1 457 ? 37.66294 41.32886 7.14962 1.000 17.93389 457 LEU A C 1
ATOM 3361 O O . LEU A 1 457 ? 37.64099 40.33416 7.88547 1.000 20.11011 457 LEU A O 1
ATOM 3366 N N . GLY A 1 458 ? 37.59592 41.24026 5.82217 1.000 17.24172 458 GLY A N 1
ATOM 3367 C CA . GLY A 1 458 ? 37.57503 39.95730 5.13867 1.000 18.04550 458 GLY A CA 1
ATOM 3368 C C . GLY A 1 458 ? 36.28446 39.17982 5.28911 1.000 16.59994 458 GLY A C 1
ATOM 3369 O O . GLY A 1 458 ? 36.30198 37.94620 5.22719 1.000 19.24415 458 GLY A O 1
ATOM 3370 N N . ILE A 1 459 ? 35.15579 39.86290 5.48284 1.000 17.29617 459 ILE A N 1
ATOM 3371 C CA . ILE A 1 459 ? 33.91087 39.18872 5.83728 1.000 16.38380 459 ILE A CA 1
ATOM 3372 C C . ILE A 1 459 ? 32.77382 39.63031 4.92839 1.000 14.68126 459 ILE A C 1
ATOM 3373 O O . ILE A 1 459 ? 32.73924 40.76716 4.44472 1.000 14.04994 459 ILE A O 1
ATOM 3378 N N . HIS A 1 460 ? 31.80547 38.72481 4.73329 1.000 13.90460 460 HIS A N 1
ATOM 3379 C CA . HIS A 1 460 ? 30.52465 39.09455 4.13721 1.000 13.04546 460 HIS A CA 1
ATOM 3380 C C . HIS A 1 460 ? 29.32789 38.80476 5.04145 1.000 14.75246 460 HIS A C 1
ATOM 3381 O O . HIS A 1 460 ? 28.20935 39.24879 4.72908 1.000 12.35260 460 HIS A O 1
ATOM 3388 N N . GLU A 1 461 ? 29.53031 38.10698 6.16202 1.000 13.35038 461 GLU A N 1
ATOM 3389 C CA . GLU A 1 461 ? 28.44260 37.76711 7.06654 1.000 14.31720 461 GLU A CA 1
ATOM 3390 C C . GLU A 1 461 ? 28.99816 37.58793 8.47481 1.000 16.18404 461 GLU A C 1
ATOM 3391 O O . GLU A 1 461 ? 30.12812 37.10875 8.65657 1.000 16.34369 461 GLU A O 1
ATOM 3397 N N . ILE A 1 462 ? 28.20896 37.99913 9.46776 1.000 13.63104 462 ILE A N 1
ATOM 3398 C CA . ILE A 1 462 ? 28.59082 37.93334 10.87427 1.000 15.05844 462 ILE A CA 1
ATOM 3399 C C . ILE A 1 462 ? 27.47782 37.24208 11.64776 1.000 13.90614 462 ILE A C 1
ATOM 3400 O O . ILE A 1 462 ? 26.30007 37.58058 11.47960 1.000 15.00453 462 ILE A O 1
ATOM 3405 N N . TYR A 1 463 ? 27.85714 36.28255 12.49057 1.000 15.16291 463 TYR A N 1
ATOM 3406 C CA . TYR A 1 463 ? 26.99688 35.68707 13.50652 1.000 14.52247 463 TYR A CA 1
ATOM 3407 C C . TYR A 1 463 ? 27.35927 36.26623 14.87315 1.000 16.91591 463 TYR A C 1
ATOM 3408 O O . TYR A 1 463 ? 28.52326 36.20853 15.28572 1.000 14.82045 463 TYR A O 1
ATOM 3417 N N . ALA A 1 464 ? 26.36545 36.80801 15.58177 1.000 16.48666 464 ALA A N 1
ATOM 3418 C CA . ALA A 1 464 ? 26.59339 37.32154 16.93166 1.000 15.28218 464 ALA A CA 1
ATOM 3419 C C . ALA A 1 464 ? 25.83037 36.45789 17.92719 1.000 17.62796 464 ALA A C 1
ATOM 3420 O O . ALA A 1 464 ? 24.58736 36.49951 17.95620 1.000 18.92738 464 ALA A O 1
ATOM 3422 N N . PRO A 1 465 ? 26.53079 35.66546 18.74600 1.000 17.95491 465 PRO A N 1
ATOM 3423 C CA . PRO A 1 465 ? 25.86085 34.66755 19.59960 1.000 15.77589 465 PRO A CA 1
ATOM 3424 C C . PRO A 1 465 ? 24.83866 35.22008 20.57273 1.000 15.06152 465 PRO A C 1
ATOM 3425 O O . PRO A 1 465 ? 23.85344 34.53174 20.86100 1.000 19.43159 465 PRO A O 1
ATOM 3429 N N . THR A 1 466 ? 25.04418 36.40808 21.13028 1.000 17.43354 466 THR A N 1
ATOM 3430 C CA . THR A 1 466 ? 24.16227 36.86315 22.19599 1.000 21.08366 466 THR A CA 1
ATOM 3431 C C . THR A 1 466 ? 23.54314 38.23123 21.96078 1.000 22.95106 466 THR A C 1
ATOM 3432 O O . THR A 1 466 ? 22.63260 38.60132 22.70789 1.000 25.35552 466 THR A O 1
ATOM 3436 N N . LEU A 1 467 ? 23.97779 38.97724 20.95415 1.000 17.83871 467 LEU A N 1
ATOM 3437 C CA . LEU A 1 467 ? 23.49150 40.32888 20.73371 1.000 18.32999 467 LEU A CA 1
ATOM 3438 C C . LEU A 1 467 ? 22.08762 40.30996 20.12858 1.000 19.52998 467 LEU A C 1
ATOM 3439 O O . LEU A 1 467 ? 21.61942 39.27431 19.65322 1.000 18.41130 467 LEU A O 1
ATOM 3444 N N . PRO A 1 468 ? 21.37568 41.44794 20.15442 1.000 17.19561 468 PRO A N 1
ATOM 3445 C CA . PRO A 1 468 ? 20.03359 41.47952 19.53732 1.000 16.82474 468 PRO A CA 1
ATOM 3446 C C . PRO A 1 468 ? 20.02879 41.00361 18.09550 1.000 15.51116 468 PRO A C 1
ATOM 3447 O O . PRO A 1 468 ? 19.23281 40.12184 17.74493 1.000 15.22784 468 PRO A O 1
ATOM 3451 N N . TYR A 1 469 ? 20.90769 41.54941 17.25033 1.000 15.37888 469 TYR A N 1
ATOM 3452 C CA . TYR A 1 469 ? 21.03846 41.08532 15.87030 1.000 15.26443 469 TYR A CA 1
ATOM 3453 C C . TYR A 1 469 ? 21.99144 39.89379 15.84423 1.000 16.31073 469 TYR A C 1
ATOM 3454 O O . TYR A 1 469 ? 23.18715 40.02899 16.12940 1.000 14.18769 469 TYR A O 1
ATOM 3463 N N . SER A 1 470 ? 21.44266 38.71485 15.55931 1.000 14.07206 470 SER A N 1
ATOM 3464 C CA . SER A 1 470 ? 22.22974 37.48888 15.52974 1.000 16.32173 470 SER A CA 1
ATOM 3465 C C . SER A 1 470 ? 22.85418 37.22157 14.16779 1.000 15.81319 470 SER A C 1
ATOM 3466 O O . SER A 1 470 ? 23.79748 36.42880 14.08273 1.000 15.73314 470 SER A O 1
ATOM 3469 N N . ARG A 1 471 ? 22.34295 37.84531 13.10533 1.000 14.27201 471 ARG A N 1
ATOM 3470 C CA . ARG A 1 471 ? 22.83641 37.62549 11.75078 1.000 13.44311 471 ARG A CA 1
ATOM 3471 C C . ARG A 1 471 ? 22.93972 38.97859 11.07584 1.000 14.44336 471 ARG A C 1
ATOM 3472 O O . ARG A 1 471 ? 21.96435 39.72901 11.06935 1.000 13.88263 471 ARG A O 1
ATOM 3480 N N . ILE A 1 472 ? 24.11181 39.29649 10.52621 1.000 11.85038 472 ILE A N 1
ATOM 3481 C CA . ILE A 1 472 ? 24.36533 40.57468 9.85927 1.000 11.81120 472 ILE A CA 1
ATOM 3482 C C . ILE A 1 472 ? 25.17933 40.26089 8.60720 1.000 13.70126 472 ILE A C 1
ATOM 3483 O O . ILE A 1 472 ? 26.27130 39.69349 8.71603 1.000 13.73864 472 ILE A O 1
ATOM 3488 N N . LYS A 1 473 ? 24.67749 40.62835 7.42243 1.000 10.76399 473 LYS A N 1
ATOM 3489 C CA . LYS A 1 473 ? 25.40231 40.21022 6.21849 1.000 13.32781 473 LYS A CA 1
ATOM 3490 C C . LYS A 1 473 ? 25.23626 41.21036 5.08792 1.000 12.03670 473 LYS A C 1
ATOM 3491 O O . LYS A 1 473 ? 24.21729 41.89401 4.98226 1.000 12.85774 473 LYS A O 1
ATOM 3497 N N . LEU A 1 474 ? 26.25492 41.28726 4.23323 1.000 12.84578 474 LEU A N 1
ATOM 3498 C CA . LEU A 1 474 ? 26.04748 41.90159 2.93106 1.000 14.40484 474 LEU A CA 1
ATOM 3499 C C . LEU A 1 474 ? 24.98235 41.10113 2.19514 1.000 12.75035 474 LEU A C 1
ATOM 3500 O O . LEU A 1 474 ? 24.94499 39.87317 2.28702 1.000 12.63412 474 LEU A O 1
ATOM 3505 N N . ASP A 1 475 ? 24.08321 41.79788 1.50193 1.000 15.01035 475 ASP A N 1
ATOM 3506 C CA . ASP A 1 475 ? 22.93874 41.11185 0.91339 1.000 13.79086 475 ASP A CA 1
ATOM 3507 C C . ASP A 1 475 ? 23.39639 40.09561 -0.12590 1.000 17.71187 475 ASP A C 1
ATOM 3508 O O . ASP A 1 475 ? 24.50106 40.18362 -0.67131 1.000 16.94288 475 ASP A O 1
ATOM 3513 N N . PHE A 1 476 ? 22.53772 39.10723 -0.37711 1.000 15.45215 476 PHE A N 1
ATOM 3514 C CA . PHE A 1 476 ? 22.78931 38.16356 -1.46052 1.000 15.02696 476 PHE A CA 1
ATOM 3515 C C . PHE A 1 476 ? 23.07671 38.92162 -2.75704 1.000 14.75221 476 PHE A C 1
ATOM 3516 O O . PHE A 1 476 ? 22.37765 39.89564 -3.07597 1.000 15.66264 476 PHE A O 1
ATOM 3524 N N . PRO A 1 477 ? 24.08749 38.51978 -3.51909 1.000 15.72759 477 PRO A N 1
ATOM 3525 C CA . PRO A 1 477 ? 24.34072 39.16654 -4.81331 1.000 16.59518 477 PRO A CA 1
ATOM 3526 C C . PRO A 1 477 ? 23.58002 38.47482 -5.93071 1.000 16.33067 477 PRO A C 1
ATOM 3527 O O . PRO A 1 477 ? 23.96934 37.39477 -6.39353 1.000 18.98163 477 PRO A O 1
ATOM 3531 N N . VAL A 1 478 ? 22.48524 39.08080 -6.36237 1.000 15.86341 478 VAL A N 1
ATOM 3532 C CA . VAL A 1 478 ? 21.63378 38.51260 -7.39579 1.000 16.55950 478 VAL A CA 1
ATOM 3533 C C . VAL A 1 478 ? 21.47783 39.53223 -8.51779 1.000 16.48983 478 VAL A C 1
ATOM 3534 O O . VAL A 1 478 ? 21.18069 40.70661 -8.26320 1.000 16.42145 478 VAL A O 1
ATOM 3538 N N . ASP A 1 479 ? 21.70118 39.08906 -9.75103 1.000 19.09370 479 ASP A N 1
ATOM 3539 C CA . ASP A 1 479 ? 21.41010 39.86658 -10.94953 1.000 16.51570 479 ASP A CA 1
ATOM 3540 C C . ASP A 1 479 ? 20.17344 39.25791 -11.59013 1.000 17.69601 479 ASP A C 1
ATOM 3541 O O . ASP A 1 479 ? 20.17756 38.07421 -11.92858 1.000 17.79694 479 ASP A O 1
ATOM 3546 N N . LEU A 1 480 ? 19.12539 40.04945 -11.76865 1.000 17.91150 480 LEU A N 1
ATOM 3547 C CA . LEU A 1 480 ? 17.93213 39.50946 -12.40769 1.000 19.87763 480 LEU A CA 1
ATOM 3548 C C . LEU A 1 480 ? 17.22228 40.63391 -13.12802 1.000 19.08523 480 LEU A C 1
ATOM 3549 O O . LEU A 1 480 ? 17.13581 41.74407 -12.60709 1.000 19.91343 480 LEU A O 1
ATOM 3554 N N . GLY A 1 481 ? 16.69423 40.34239 -14.31433 1.000 22.41664 481 GLY A N 1
ATOM 3555 C CA . GLY A 1 481 ? 16.06248 41.42251 -15.04538 1.000 19.94799 481 GLY A CA 1
ATOM 3556 C C . GLY A 1 481 ? 17.07390 42.50354 -15.36093 1.000 19.35274 481 GLY A C 1
ATOM 3557 O O . GLY A 1 481 ? 18.21427 42.22450 -15.73940 1.000 23.09699 481 GLY A O 1
ATOM 3558 N N . SER A 1 482 ? 16.66093 43.76053 -15.20611 1.000 17.85023 482 SER A N 1
ATOM 3559 C CA . SER A 1 482 ? 17.55689 44.89029 -15.41697 1.000 22.78911 482 SER A CA 1
ATOM 3560 C C . SER A 1 482 ? 18.32372 45.26754 -14.15128 1.000 24.19021 482 SER A C 1
ATOM 3561 O O . SER A 1 482 ? 19.05066 46.27057 -14.14795 1.000 23.92538 482 SER A O 1
ATOM 3564 N N . TYR A 1 483 ? 18.19501 44.47313 -13.09350 1.000 20.12686 483 TYR A N 1
ATOM 3565 C CA . TYR A 1 483 ? 18.76648 44.78833 -11.79082 1.000 18.48077 483 TYR A CA 1
ATOM 3566 C C . TYR A 1 483 ? 20.10668 44.08924 -11.62873 1.000 17.16913 483 TYR A C 1
ATOM 3567 O O . TYR A 1 483 ? 20.21871 42.88251 -11.87040 1.000 18.67109 483 TYR A O 1
ATOM 3576 N N . ARG A 1 484 ? 21.11855 44.84542 -11.22013 1.000 15.05241 484 ARG A N 1
ATOM 3577 C CA . ARG A 1 484 ? 22.45627 44.31702 -11.00241 1.000 17.60046 484 ARG A CA 1
ATOM 3578 C C . ARG A 1 484 ? 22.82578 44.51523 -9.54528 1.000 17.34597 484 ARG A C 1
ATOM 3579 O O . ARG A 1 484 ? 22.62972 45.60885 -9.00643 1.000 16.56204 484 ARG A O 1
ATOM 3587 N N . HIS A 1 485 ? 23.38700 43.48066 -8.91619 1.000 15.58105 485 HIS A N 1
ATOM 3588 C CA . HIS A 1 485 ? 23.75387 43.63714 -7.52097 1.000 15.65846 485 HIS A CA 1
ATOM 3589 C C . HIS A 1 485 ? 24.96769 44.55600 -7.38404 1.000 16.81280 485 HIS A C 1
ATOM 3590 O O . HIS A 1 485 ? 25.82453 44.59810 -8.26807 1.000 16.66366 485 HIS A O 1
ATOM 3597 N N . PRO A 1 486 ? 25.02037 45.35089 -6.31422 1.000 16.83643 486 PRO A N 1
ATOM 3598 C CA . PRO A 1 486 ? 26.20613 46.17855 -6.06037 1.000 17.65851 486 PRO A CA 1
ATOM 3599 C C . PRO A 1 486 ? 27.46623 45.32560 -6.06485 1.000 19.28559 486 PRO A C 1
ATOM 3600 O O . PRO A 1 486 ? 27.46848 44.18928 -5.58603 1.000 18.55486 486 PRO A O 1
ATOM 3604 N N . ARG A 1 487 ? 28.53867 45.87551 -6.64076 1.000 19.68587 487 ARG A N 1
ATOM 3605 C CA . ARG A 1 487 ? 29.77615 45.12792 -6.84888 1.000 17.44062 487 ARG A CA 1
ATOM 3606 C C . ARG A 1 487 ? 31.00835 45.82391 -6.27137 1.000 20.44654 487 ARG A C 1
ATOM 3607 O O . ARG A 1 487 ? 31.96451 45.15640 -5.87296 1.000 21.14626 487 ARG A O 1
ATOM 3615 N N . ASP A 1 488 ? 30.99218 47.15903 -6.22196 1.000 19.18578 488 ASP A N 1
ATOM 3616 C CA . ASP A 1 488 ? 32.18229 47.96089 -5.93821 1.000 19.63320 488 ASP A CA 1
ATOM 3617 C C . ASP A 1 488 ? 32.21225 48.33021 -4.46321 1.000 19.56422 488 ASP A C 1
ATOM 3618 O O . ASP A 1 488 ? 31.31763 49.06078 -4.00634 1.000 20.34288 488 ASP A O 1
ATOM 3623 N N . PRO A 1 489 ? 33.20440 47.88319 -3.68545 1.000 17.60557 489 PRO A N 1
ATOM 3624 C CA . PRO A 1 489 ? 33.19832 48.19350 -2.24453 1.000 19.08316 489 PRO A CA 1
ATOM 3625 C C . PRO A 1 489 ? 33.23119 49.67988 -1.94422 1.000 19.89047 489 PRO A C 1
ATOM 3626 O O . PRO A 1 489 ? 32.87398 50.07519 -0.83087 1.000 17.78477 489 PRO A O 1
ATOM 3630 N N . ARG A 1 490 ? 33.65068 50.51579 -2.89862 1.000 20.89347 490 ARG A N 1
ATOM 3631 C CA . ARG A 1 490 ? 33.64742 51.95955 -2.71513 1.000 22.46141 490 ARG A CA 1
ATOM 3632 C C . ARG A 1 490 ? 32.26666 52.57661 -2.90648 1.000 22.08685 490 ARG A C 1
ATOM 3633 O O . ARG A 1 490 ? 32.09871 53.76759 -2.62061 1.000 22.34084 490 ARG A O 1
ATOM 3641 N N . GLN A 1 491 ? 31.28572 51.79876 -3.36983 1.000 19.93829 491 GLN A N 1
ATOM 3642 C CA . GLN A 1 491 ? 29.92260 52.21962 -3.69378 1.000 20.31329 491 GLN A CA 1
ATOM 3643 C C . GLN A 1 491 ? 28.90896 51.62990 -2.70761 1.000 18.13811 491 GLN A C 1
ATOM 3644 O O . GLN A 1 491 ? 29.21438 50.66809 -1.99435 1.000 15.85826 491 GLN A O 1
ATOM 3650 N N . PRO A 1 492 ? 27.69019 52.18183 -2.64785 1.000 20.17166 492 PRO A N 1
ATOM 3651 C CA . PRO A 1 492 ? 26.69576 51.70063 -1.67526 1.000 18.39870 492 PRO A CA 1
ATOM 3652 C C . PRO A 1 492 ? 26.28126 50.24659 -1.87268 1.000 16.28424 492 PRO A C 1
ATOM 3653 O O . PRO A 1 492 ? 26.36773 49.67044 -2.95890 1.000 16.95461 492 PRO A O 1
ATOM 3657 N N . ILE A 1 493 ? 25.79546 49.65909 -0.77780 1.000 15.07574 493 ILE A N 1
ATOM 3658 C CA . ILE A 1 493 ? 25.33235 48.27826 -0.76133 1.000 13.21558 493 ILE A CA 1
ATOM 3659 C C . ILE A 1 493 ? 24.30380 48.16140 0.35109 1.000 16.16974 493 ILE A C 1
ATOM 3660 O O . ILE A 1 493 ? 24.29192 48.95126 1.30163 1.000 15.03955 493 ILE A O 1
ATOM 3665 N N . GLY A 1 494 ? 23.43434 47.16526 0.23108 1.000 14.43547 494 GLY A N 1
ATOM 3666 C CA . GLY A 1 494 ? 22.46391 46.86099 1.26542 1.000 16.96747 494 GLY A CA 1
ATOM 3667 C C . GLY A 1 494 ? 22.98296 45.77708 2.19530 1.000 15.79871 494 GLY A C 1
ATOM 3668 O O . GLY A 1 494 ? 23.60591 44.81071 1.75545 1.000 15.01378 494 GLY A O 1
ATOM 3669 N N . VAL A 1 495 ? 22.72060 45.96266 3.48740 1.000 14.65865 495 VAL A N 1
ATOM 3670 C CA . VAL A 1 495 ? 23.00679 44.98170 4.52589 1.000 12.47699 495 VAL A CA 1
ATOM 3671 C C . VAL A 1 495 ? 21.67424 44.45960 5.03550 1.000 13.68089 495 VAL A C 1
ATOM 3672 O O . VAL A 1 495 ? 20.68973 45.20540 5.10160 1.000 14.78005 495 VAL A O 1
ATOM 3676 N N . HIS A 1 496 ? 21.64334 43.17478 5.36291 1.000 12.57209 496 HIS A N 1
ATOM 3677 C CA . HIS A 1 496 ? 20.49881 42.50674 5.96458 1.000 12.94156 496 HIS A CA 1
ATOM 3678 C C . HIS A 1 496 ? 20.88022 42.07416 7.37231 1.000 13.64905 496 HIS A C 1
ATOM 3679 O O . HIS A 1 496 ? 21.95029 41.49005 7.57103 1.000 13.16432 496 HIS A O 1
ATOM 3694 N N . VAL A 1 498 ? 19.12810 40.35476 11.20310 1.000 14.08684 498 VAL A N 1
ATOM 3695 C CA . VAL A 1 498 ? 17.98551 39.69267 11.82631 1.000 11.49329 498 VAL A CA 1
ATOM 3696 C C . VAL A 1 498 ? 18.05204 39.89042 13.33698 1.000 14.67393 498 VAL A C 1
ATOM 3697 O O . VAL A 1 498 ? 19.05481 39.53507 13.97093 1.000 13.38182 498 VAL A O 1
ATOM 3701 N N . TYR A 1 499 ? 16.96275 40.39446 13.91766 1.000 13.95579 499 TYR A N 1
ATOM 3702 C CA . TYR A 1 499 ? 16.81730 40.54198 15.36357 1.000 12.90433 499 TYR A CA 1
ATOM 3703 C C . TYR A 1 499 ? 15.57332 39.78696 15.80738 1.000 12.36451 499 TYR A C 1
ATOM 3704 O O . TYR A 1 499 ? 14.45841 40.09227 15.36683 1.000 12.42419 499 TYR A O 1
ATOM 3713 N N . VAL A 1 500 ? 15.76044 38.80469 16.67628 1.000 13.22680 500 VAL A N 1
ATOM 3714 C CA . VAL A 1 500 ? 14.65922 38.02590 17.22751 1.000 13.09216 500 VAL A CA 1
ATOM 3715 C C . VAL A 1 500 ? 14.62292 38.29431 18.72760 1.000 15.37641 500 VAL A C 1
ATOM 3716 O O . VAL A 1 500 ? 15.62643 38.08061 19.41660 1.000 15.40453 500 VAL A O 1
ATOM 3720 N N . PRO A 1 501 ? 13.51518 38.77387 19.26720 1.000 14.98636 501 PRO A N 1
ATOM 3721 C CA . PRO A 1 501 ? 13.46326 39.21302 20.67542 1.000 16.89275 501 PRO A CA 1
ATOM 3722 C C . PRO A 1 501 ? 13.21995 38.06688 21.65200 1.000 15.92160 501 PRO A C 1
ATOM 3723 O O . PRO A 1 501 ? 12.26741 38.07726 22.43383 1.000 18.79256 501 PRO A O 1
ATOM 3727 N N . THR A 1 502 ? 14.09849 37.06539 21.61540 1.000 14.12611 502 THR A N 1
ATOM 3728 C CA . THR A 1 502 ? 13.98019 35.89974 22.48319 1.000 16.12696 502 THR A CA 1
ATOM 3729 C C . THR A 1 502 ? 14.20938 36.28408 23.94602 1.000 18.77914 502 THR A C 1
ATOM 3730 O O . THR A 1 502 ? 14.74888 37.34739 24.26288 1.000 17.20534 502 THR A O 1
ATOM 3734 N N . THR A 1 503 ? 13.80529 35.38635 24.84440 1.000 16.00214 503 THR A N 1
ATOM 3735 C CA . THR A 1 503 ? 14.11015 35.49102 26.27269 1.000 15.99694 503 THR A CA 1
ATOM 3736 C C . THR A 1 503 ? 14.76646 34.17679 26.65420 1.000 17.76366 503 THR A C 1
ATOM 3737 O O . THR A 1 503 ? 14.09639 33.24287 27.11725 1.000 18.87513 503 THR A O 1
ATOM 3741 N N . PRO A 1 504 ? 16.07020 34.05502 26.44711 1.000 19.03898 504 PRO A N 1
ATOM 3742 C CA . PRO A 1 504 ? 16.71193 32.74545 26.58683 1.000 22.52724 504 PRO A CA 1
ATOM 3743 C C . PRO A 1 504 ? 16.89209 32.32327 28.03580 1.000 23.54774 504 PRO A C 1
ATOM 3744 O O . PRO A 1 504 ? 17.07148 33.14619 28.93871 1.000 20.96931 504 PRO A O 1
ATOM 3748 N N . ASN A 1 505 ? 16.81157 31.00450 28.23901 1.000 19.86771 505 ASN A N 1
ATOM 3749 C CA . ASN A 1 505 ? 17.21337 30.35932 29.48437 1.000 25.79064 505 ASN A CA 1
ATOM 3750 C C . ASN A 1 505 ? 16.33828 30.79108 30.66335 1.000 26.95132 505 ASN A C 1
ATOM 3751 O O . ASN A 1 505 ? 16.78302 30.78541 31.81387 1.000 26.31280 505 ASN A O 1
ATOM 3756 N N . ALA A 1 506 ? 15.08262 31.15105 30.38865 1.000 23.53292 506 ALA A N 1
ATOM 3757 C CA . ALA A 1 506 ? 14.16975 31.65193 31.40696 1.000 23.56176 506 ALA A CA 1
ATOM 3758 C C . ALA A 1 506 ? 13.18327 30.60470 31.90992 1.000 24.60693 506 ALA A C 1
ATOM 3759 O O . ALA A 1 506 ? 12.46653 30.87074 32.88067 1.000 21.27579 506 ALA A O 1
ATOM 3761 N N . GLY A 1 507 ? 13.11870 29.43727 31.28301 1.000 22.86144 507 GLY A N 1
ATOM 3762 C CA . GLY A 1 507 ? 12.13550 28.44586 31.65815 1.000 20.87101 507 GLY A CA 1
ATOM 3763 C C . GLY A 1 507 ? 10.79065 28.58046 30.97932 1.000 24.37446 507 GLY A C 1
ATOM 3764 O O . GLY A 1 507 ? 9.84946 27.88419 31.37801 1.000 19.88510 507 GLY A O 1
ATOM 3773 N N . ASP A 1 509 ? 8.08095 28.19135 27.78973 1.000 21.63233 509 ASP A N 1
ATOM 3774 C CA . ASP A 1 509 ? 7.88394 27.41040 26.58245 1.000 19.33132 509 ASP A CA 1
ATOM 3775 C C . ASP A 1 509 ? 7.92390 28.33869 25.36585 1.000 19.07958 509 ASP A C 1
ATOM 3776 O O . ASP A 1 509 ? 8.08349 29.56260 25.47792 1.000 17.97974 509 ASP A O 1
ATOM 3781 N N . ALA A 1 510 ? 7.76147 27.75006 24.18376 1.000 15.57036 510 ALA A N 1
ATOM 3782 C CA . ALA A 1 510 ? 7.94105 28.50958 22.94998 1.000 15.36606 510 ALA A CA 1
ATOM 3783 C C . ALA A 1 510 ? 6.81781 29.52387 22.74532 1.000 15.32354 510 ALA A C 1
ATOM 3784 O O . ALA A 1 510 ? 7.07250 30.66020 22.33310 1.000 14.31547 510 ALA A O 1
ATOM 3786 N N . ARG A 1 511 ? 5.57270 29.13439 23.03245 1.000 13.70304 511 ARG A N 1
ATOM 3787 C CA . ARG A 1 511 ? 4.45668 30.06831 22.89148 1.000 15.92494 511 ARG A CA 1
ATOM 3788 C C . ARG A 1 511 ? 4.65667 31.29448 23.76881 1.000 16.89124 511 ARG A C 1
ATOM 3789 O O . ARG A 1 511 ? 4.31613 32.41898 23.37169 1.000 15.46658 511 ARG A O 1
ATOM 3797 N N . THR A 1 512 ? 5.23068 31.10075 24.95961 1.000 15.05505 512 THR A N 1
ATOM 3798 C CA . THR A 1 512 ? 5.42185 32.22194 25.86930 1.000 14.45785 512 THR A CA 1
ATOM 3799 C C . THR A 1 512 ? 6.55848 33.12543 25.40677 1.000 13.35972 512 THR A C 1
ATOM 3800 O O . THR A 1 512 ? 6.40696 34.35447 25.40330 1.000 13.95658 512 THR A O 1
ATOM 3804 N N . GLN A 1 513 ? 7.69086 32.54596 24.98891 1.000 14.19882 513 GLN A N 1
ATOM 3805 C CA . GLN A 1 513 ? 8.75874 33.35614 24.40500 1.000 16.31300 513 GLN A CA 1
ATOM 3806 C C . GLN A 1 513 ? 8.25178 34.18773 23.23127 1.000 14.03909 513 GLN A C 1
ATOM 3807 O O . GLN A 1 513 ? 8.67261 35.33623 23.04844 1.000 15.08237 513 GLN A O 1
ATOM 3813 N N . ALA A 1 514 ? 7.34359 33.62241 22.43235 1.000 12.44363 514 ALA A N 1
ATOM 3814 C CA . ALA A 1 514 ? 6.77141 34.34847 21.29962 1.000 12.98345 514 ALA A CA 1
ATOM 3815 C C . ALA A 1 514 ? 5.92393 35.52721 21.76825 1.000 14.42131 514 ALA A C 1
ATOM 3816 O O . ALA A 1 514 ? 6.08668 36.65510 21.28277 1.000 15.53416 514 ALA A O 1
ATOM 3818 N N . ARG A 1 515 ? 5.00805 35.28426 22.71543 1.000 12.71140 515 ARG A N 1
ATOM 3819 C CA . ARG A 1 515 ? 4.17183 36.36648 23.22845 1.000 15.33567 515 ARG A CA 1
ATOM 3820 C C . ARG A 1 515 ? 5.00853 37.41891 23.94410 1.000 15.97713 515 ARG A C 1
ATOM 3821 O O . ARG A 1 515 ? 4.78216 38.62171 23.77179 1.000 14.11698 515 ARG A O 1
ATOM 3829 N N . VAL A 1 516 ? 5.98760 36.98878 24.74567 1.000 15.99434 516 VAL A N 1
ATOM 3830 C CA . VAL A 1 516 ? 6.83820 37.95204 25.43812 1.000 13.42733 516 VAL A CA 1
ATOM 3831 C C . VAL A 1 516 ? 7.68753 38.72632 24.43908 1.000 17.06360 516 VAL A C 1
ATOM 3832 O O . VAL A 1 516 ? 7.92370 39.93328 24.60445 1.000 13.60887 516 VAL A O 1
ATOM 3836 N N . GLY A 1 517 ? 8.15257 38.05558 23.38030 1.000 14.42039 517 GLY A N 1
ATOM 3837 C CA . GLY A 1 517 ? 8.90267 38.76025 22.35016 1.000 13.28576 517 GLY A CA 1
ATOM 3838 C C . GLY A 1 517 ? 8.10329 39.89017 21.72673 1.000 13.79034 517 GLY A C 1
ATOM 3839 O O . GLY A 1 517 ? 8.63365 40.98167 21.48316 1.000 12.45458 517 GLY A O 1
ATOM 3840 N N . ARG A 1 518 ? 6.81009 39.64634 21.47556 1.000 14.16352 518 ARG A N 1
ATOM 3841 C CA . ARG A 1 518 ? 5.92387 40.69241 20.96984 1.000 15.25065 518 ARG A CA 1
ATOM 3842 C C . ARG A 1 518 ? 5.75617 41.82450 21.97780 1.000 15.25510 518 ARG A C 1
ATOM 3843 O O . ARG A 1 518 ? 5.68373 42.99856 21.59269 1.000 18.21346 518 ARG A O 1
ATOM 3851 N N . SER A 1 519 ? 5.66683 41.49614 23.27340 1.000 15.76235 519 SER A N 1
ATOM 3852 C CA . SER A 1 519 ? 5.56542 42.55196 24.28007 1.000 17.24659 519 SER A CA 1
ATOM 3853 C C . SER A 1 519 ? 6.81174 43.41980 24.26889 1.000 16.77066 519 SER A C 1
ATOM 3854 O O . SER A 1 519 ? 6.72437 44.65279 24.37308 1.000 18.80668 519 SER A O 1
ATOM 3857 N N . LYS A 1 520 ? 7.98280 42.79270 24.12151 1.000 15.61016 520 LYS A N 1
ATOM 3858 C CA . LYS A 1 520 ? 9.22172 43.56007 24.04966 1.000 19.54001 520 LYS A CA 1
ATOM 3859 C C . LYS A 1 520 ? 9.23515 44.48454 22.83398 1.000 19.29272 520 LYS A C 1
ATOM 3860 O O . LYS A 1 520 ? 9.60982 45.65993 22.94847 1.000 17.95833 520 LYS A O 1
ATOM 3866 N N . LEU A 1 521 ? 8.79124 43.98992 21.66671 1.000 15.63751 521 LEU A N 1
ATOM 3867 C CA . LEU A 1 521 ? 8.74960 44.84740 20.47827 1.000 17.44040 521 LEU A CA 1
ATOM 3868 C C . LEU A 1 521 ? 7.74001 45.97827 20.63427 1.000 17.07280 521 LEU A C 1
ATOM 3869 O O . LEU A 1 521 ? 7.96728 47.09057 20.14459 1.000 20.04294 521 LEU A O 1
ATOM 3874 N N . TYR A 1 522 ? 6.60540 45.70654 21.28250 1.000 18.18698 522 TYR A N 1
ATOM 3875 C CA . TYR A 1 522 ? 5.58287 46.73679 21.45455 1.000 21.02173 522 TYR A CA 1
ATOM 3876 C C . TYR A 1 522 ? 6.08802 47.89449 22.31481 1.000 22.32140 522 TYR A C 1
ATOM 3877 O O . TYR A 1 522 ? 5.67251 49.04436 22.12192 1.000 23.22601 522 TYR A O 1
ATOM 3886 N N . ALA A 1 523 ? 6.99349 47.61367 23.24572 1.000 16.39336 523 ALA A N 1
ATOM 3887 C CA . ALA A 1 523 ? 7.56136 48.62317 24.12905 1.000 19.88447 523 ALA A CA 1
ATOM 3888 C C . ALA A 1 523 ? 8.67562 49.43649 23.48857 1.000 26.94741 523 ALA A C 1
ATOM 3889 O O . ALA A 1 523 ? 9.13868 50.40536 24.09897 1.000 26.46325 523 ALA A O 1
ATOM 3899 N N . SER A 1 525 ? 10.38721 51.99428 20.78546 1.000 23.74835 525 SER A N 1
ATOM 3900 C CA . SER A 1 525 ? 10.21849 53.01185 19.76512 1.000 24.30054 525 SER A CA 1
ATOM 3901 C C . SER A 1 525 ? 11.15900 52.73486 18.59842 1.000 21.14831 525 SER A C 1
ATOM 3902 O O . SER A 1 525 ? 12.11799 51.96225 18.70751 1.000 20.44339 525 SER A O 1
ATOM 3905 N N . PHE A 1 526 ? 10.88734 53.39258 17.47065 1.000 22.38617 526 PHE A N 1
ATOM 3906 C CA . PHE A 1 526 ? 11.83142 53.31248 16.36691 1.000 23.95401 526 PHE A CA 1
ATOM 3907 C C . PHE A 1 526 ? 13.20468 53.82720 16.78598 1.000 23.03567 526 PHE A C 1
ATOM 3908 O O . PHE A 1 526 ? 14.23363 53.28217 16.36552 1.000 20.04013 526 PHE A O 1
ATOM 3916 N N . GLU A 1 527 ? 13.24127 54.85867 17.63938 1.000 23.39503 527 GLU A N 1
ATOM 3917 C CA . GLU A 1 527 ? 14.51573 55.39505 18.10863 1.000 23.70069 527 GLU A CA 1
ATOM 3918 C C . GLU A 1 527 ? 15.31774 54.33970 18.86528 1.000 21.59308 527 GLU A C 1
ATOM 3919 O O . GLU A 1 527 ? 16.53684 54.22743 18.68859 1.000 22.69065 527 GLU A O 1
ATOM 3925 N N . GLN A 1 528 ? 14.65624 53.56091 19.71944 1.000 20.14202 528 GLN A N 1
ATOM 3926 C CA . GLN A 1 528 ? 15.34782 52.47183 20.39787 1.000 17.79956 528 GLN A CA 1
ATOM 3927 C C . GLN A 1 528 ? 15.79556 51.39088 19.41680 1.000 16.47648 528 GLN A C 1
ATOM 3928 O O . GLN A 1 528 ? 16.88343 50.82474 19.56698 1.000 19.29813 528 GLN A O 1
ATOM 3934 N N . LEU A 1 529 ? 14.97226 51.07830 18.41290 1.000 16.10531 529 LEU A N 1
ATOM 3935 C CA . LEU A 1 529 ? 15.38593 50.08954 17.41865 1.000 17.05874 529 LEU A CA 1
ATOM 3936 C C . LEU A 1 529 ? 16.60553 50.57480 16.65186 1.000 17.06136 529 LEU A C 1
ATOM 3937 O O . LEU A 1 529 ? 17.54540 49.80630 16.39841 1.000 16.20106 529 LEU A O 1
ATOM 3942 N N . GLU A 1 530 ? 16.61775 51.85781 16.29177 1.000 15.19137 530 GLU A N 1
ATOM 3943 C CA . GLU A 1 530 ? 17.74060 52.39531 15.53934 1.000 16.59000 530 GLU A CA 1
ATOM 3944 C C . GLU A 1 530 ? 19.00974 52.41715 16.37859 1.000 16.39374 530 GLU A C 1
ATOM 3945 O O . GLU A 1 530 ? 20.10972 52.21408 15.85383 1.000 17.03702 530 GLU A O 1
ATOM 3951 N N . LYS A 1 531 ? 18.88426 52.68004 17.67817 1.000 18.91633 531 LYS A N 1
ATOM 3952 C CA . LYS A 1 531 ? 20.06799 52.69532 18.52275 1.000 20.47393 531 LYS A CA 1
ATOM 3953 C C . LYS A 1 531 ? 20.73257 51.32380 18.56175 1.000 20.38780 531 LYS A C 1
ATOM 3954 O O . LYS A 1 531 ? 21.96236 51.23132 18.49285 1.000 19.95832 531 LYS A O 1
ATOM 3960 N N . ASP A 1 532 ? 19.93395 50.24683 18.65984 1.000 16.99516 532 ASP A N 1
ATOM 3961 C CA . ASP A 1 532 ? 20.49488 48.89490 18.67214 1.000 17.62886 532 ASP A CA 1
ATOM 3962 C C . ASP A 1 532 ? 21.23762 48.59961 17.37652 1.000 16.87987 532 ASP A C 1
ATOM 3963 O O . ASP A 1 532 ? 22.29548 47.95651 17.38620 1.000 17.67223 532 ASP A O 1
ATOM 3968 N N . ILE A 1 533 ? 20.68484 49.04881 16.24905 1.000 15.24339 533 ILE A N 1
ATOM 3969 C CA . ILE A 1 533 ? 21.32577 48.84744 14.94992 1.000 15.80926 533 ILE A CA 1
ATOM 3970 C C . ILE A 1 533 ? 22.65218 49.59075 14.89099 1.000 16.91893 533 ILE A C 1
ATOM 3971 O O . ILE A 1 533 ? 23.68847 49.02334 14.52891 1.000 15.26453 533 ILE A O 1
ATOM 3976 N N . ARG A 1 534 ? 22.62774 50.88350 15.22677 1.000 15.62248 534 ARG A N 1
ATOM 3977 C CA . ARG A 1 534 ? 23.82738 51.70891 15.13285 1.000 17.51627 534 ARG A CA 1
ATOM 3978 C C . ARG A 1 534 ? 24.88330 51.27044 16.14063 1.000 20.77812 534 ARG A C 1
ATOM 3979 O O . ARG A 1 534 ? 26.07499 51.21034 15.80362 1.000 21.26548 534 ARG A O 1
ATOM 3987 N N . ASP A 1 535 ? 24.46503 50.93860 17.36993 1.000 19.48950 535 ASP A N 1
ATOM 3988 C CA . ASP A 1 535 ? 25.40359 50.44290 18.37836 1.000 21.33951 535 ASP A CA 1
ATOM 3989 C C . ASP A 1 535 ? 26.12626 49.19800 17.89781 1.000 21.44365 535 ASP A C 1
ATOM 3990 O O . ASP A 1 535 ? 27.35359 49.08990 18.02063 1.000 20.09496 535 ASP A O 1
ATOM 3995 N N . GLN A 1 536 ? 25.37456 48.21832 17.39416 1.000 15.83411 536 GLN A N 1
ATOM 3996 C CA . GLN A 1 536 ? 26.01429 46.95495 17.05613 1.000 19.04717 536 GLN A CA 1
ATOM 3997 C C . GLN A 1 536 ? 26.88450 47.10097 15.81290 1.000 16.20707 536 GLN A C 1
ATOM 3998 O O . GLN A 1 536 ? 27.99342 46.55785 15.76440 1.000 16.89370 536 GLN A O 1
ATOM 4004 N N . LEU A 1 537 ? 26.42187 47.85130 14.80665 1.000 14.58221 537 LEU A N 1
ATOM 4005 C CA . LEU A 1 537 ? 27.24984 48.02815 13.61707 1.000 15.55359 537 LEU A CA 1
ATOM 4006 C C . LEU A 1 537 ? 28.54719 48.75453 13.96180 1.000 18.30026 537 LEU A C 1
ATOM 4007 O O . LEU A 1 537 ? 29.62263 48.38670 13.47135 1.000 16.62690 537 LEU A O 1
ATOM 4012 N N . GLN A 1 538 ? 28.46682 49.77064 14.82658 1.000 16.76212 538 GLN A N 1
ATOM 4013 C CA . GLN A 1 538 ? 29.66523 50.50413 15.23330 1.000 18.24471 538 GLN A CA 1
ATOM 4014 C C . GLN A 1 538 ? 30.64375 49.61256 15.98791 1.000 19.51888 538 GLN A C 1
ATOM 4015 O O . GLN A 1 538 ? 31.86127 49.70480 15.78236 1.000 19.81591 538 GLN A O 1
ATOM 4021 N N . ALA A 1 539 ? 30.13879 48.76065 16.88477 1.000 15.93186 539 ALA A N 1
ATOM 4022 C CA . ALA A 1 539 ? 31.03177 47.88390 17.64094 1.000 18.95407 539 ALA A CA 1
ATOM 4023 C C . ALA A 1 539 ? 31.71596 46.85183 16.74283 1.000 22.36726 539 ALA A C 1
ATOM 4024 O O . ALA A 1 539 ? 32.88018 46.50019 16.97000 1.000 18.51638 539 ALA A O 1
ATOM 4034 N N . LEU A 1 541 ? 32.03413 46.89132 13.15534 1.000 17.14606 541 LEU A N 1
ATOM 4035 C CA . LEU A 1 541 ? 32.75499 47.41883 12.00448 1.000 18.84788 541 LEU A CA 1
ATOM 4036 C C . LEU A 1 541 ? 33.69985 48.56388 12.34497 1.000 20.88863 541 LEU A C 1
ATOM 4037 O O . LEU A 1 541 ? 34.58926 48.87337 11.54146 1.000 17.63850 541 LEU A O 1
ATOM 4042 N N . GLY A 1 542 ? 33.51294 49.20820 13.50412 1.000 19.85474 542 GLY A N 1
ATOM 4043 C CA . GLY A 1 542 ? 34.31428 50.35896 13.86506 1.000 22.43335 542 GLY A CA 1
ATOM 4044 C C . GLY A 1 542 ? 35.81600 50.17456 13.83214 1.000 22.38929 542 GLY A C 1
ATOM 4045 O O . GLY A 1 542 ? 36.53096 51.08869 13.39935 1.000 21.43638 542 GLY A O 1
ATOM 4046 N N . PRO A 1 543 ? 36.34862 49.03453 14.29415 1.000 21.93584 543 PRO A N 1
ATOM 4047 C CA . PRO A 1 543 ? 37.80750 48.83533 14.21507 1.000 22.76717 543 PRO A CA 1
ATOM 4048 C C . PRO A 1 543 ? 38.38121 48.98054 12.81229 1.000 26.64564 543 PRO A C 1
ATOM 4049 O O . PRO A 1 543 ? 39.57794 49.27157 12.68141 1.000 26.27266 543 PRO A O 1
ATOM 4053 N N . ALA A 1 544 ? 37.57586 48.81076 11.76023 1.000 21.92416 544 ALA A N 1
ATOM 4054 C CA . ALA A 1 544 ? 38.04427 49.01402 10.39852 1.000 23.92305 544 ALA A CA 1
ATOM 4055 C C . ALA A 1 544 ? 37.70284 50.40263 9.86689 1.000 24.00506 544 ALA A C 1
ATOM 4056 O O . ALA A 1 544 ? 37.67124 50.59914 8.65168 1.000 28.76974 544 ALA A O 1
ATOM 4058 N N . GLY A 1 545 ? 37.46264 51.37212 10.74684 1.000 21.06415 545 GLY A N 1
ATOM 4059 C CA . GLY A 1 545 ? 37.19676 52.72618 10.30255 1.000 21.01546 545 GLY A CA 1
ATOM 4060 C C . GLY A 1 545 ? 35.75189 53.04331 9.99998 1.000 23.51651 545 GLY A C 1
ATOM 4061 O O . GLY A 1 545 ? 35.47012 54.12840 9.48114 1.000 23.38440 545 GLY A O 1
ATOM 4062 N N . PHE A 1 546 ? 34.82962 52.13315 10.28899 1.000 23.81262 546 PHE A N 1
ATOM 4063 C CA . PHE A 1 546 ? 33.41050 52.42184 10.12254 1.000 21.21964 546 PHE A CA 1
ATOM 4064 C C . PHE A 1 546 ? 32.97916 53.51878 11.09024 1.000 19.46266 546 PHE A C 1
ATOM 4065 O O . PHE A 1 546 ? 33.39731 53.54620 12.24891 1.000 19.36958 546 PHE A O 1
ATOM 4073 N N . ASP A 1 547 ? 32.15127 54.43690 10.59689 1.000 20.06370 547 ASP A N 1
ATOM 4074 C CA . ASP A 1 547 ? 31.55035 55.50397 11.39237 1.000 21.83184 547 ASP A CA 1
ATOM 4075 C C . ASP A 1 547 ? 30.05994 55.48995 11.08146 1.000 22.03697 547 ASP A C 1
ATOM 4076 O O . ASP A 1 547 ? 29.65010 55.92649 10.00233 1.000 19.79033 547 ASP A O 1
ATOM 4081 N N . HIS A 1 548 ? 29.25410 55.00861 12.02960 1.000 19.76317 548 HIS A N 1
ATOM 4082 C CA . HIS A 1 548 ? 27.84087 54.76956 11.73723 1.000 22.32643 548 HIS A CA 1
ATOM 4083 C C . HIS A 1 548 ? 27.13145 56.04908 11.30790 1.000 23.06605 548 HIS A C 1
ATOM 4084 O O . HIS A 1 548 ? 26.27982 56.02243 10.41053 1.000 20.17712 548 HIS A O 1
ATOM 4091 N N . ARG A 1 549 ? 27.47162 57.18187 11.92993 1.000 23.64778 549 ARG A N 1
ATOM 4092 C CA . ARG A 1 549 ? 26.80382 58.43125 11.57993 1.000 25.56586 549 ARG A CA 1
ATOM 4093 C C . ARG A 1 549 ? 27.09557 58.82747 10.13701 1.000 25.31542 549 ARG A C 1
ATOM 4094 O O . ARG A 1 549 ? 26.21465 59.32681 9.42754 1.000 21.77153 549 ARG A O 1
ATOM 4102 N N . ARG A 1 550 ? 28.32309 58.59696 9.68037 1.000 23.57386 550 ARG A N 1
ATOM 4103 C CA . ARG A 1 550 ? 28.72057 58.96510 8.33268 1.000 23.79658 550 ARG A CA 1
ATOM 4104 C C . ARG A 1 550 ? 28.36805 57.89991 7.29939 1.000 23.58607 550 ARG A C 1
ATOM 4105 O O . ARG A 1 550 ? 28.02174 58.23758 6.16184 1.000 22.48732 550 ARG A O 1
ATOM 4113 N N . ASP A 1 551 ? 28.42080 56.62364 7.67002 1.000 19.63726 551 ASP A N 1
ATOM 4114 C CA . ASP A 1 551 ? 28.42176 55.55089 6.68202 1.000 20.41716 551 ASP A CA 1
ATOM 4115 C C . ASP A 1 551 ? 27.06745 54.88789 6.48402 1.000 20.41603 551 ASP A C 1
ATOM 4116 O O . ASP A 1 551 ? 26.86514 54.23824 5.45075 1.000 21.53480 551 ASP A O 1
ATOM 4121 N N . ILE A 1 552 ? 26.14180 55.02266 7.42788 1.000 19.11477 552 ILE A N 1
ATOM 4122 C CA . ILE A 1 552 ? 24.77395 54.54188 7.23725 1.000 16.69499 552 ILE A CA 1
ATOM 4123 C C . ILE A 1 552 ? 23.97344 55.62623 6.53547 1.000 19.93312 552 ILE A C 1
ATOM 4124 O O . ILE A 1 552 ? 23.86191 56.75074 7.03538 1.000 20.96532 552 ILE A O 1
ATOM 4129 N N . THR A 1 553 ? 23.39651 55.29044 5.38717 1.000 18.45570 553 THR A N 1
ATOM 4130 C CA . THR A 1 553 ? 22.59480 56.24363 4.63040 1.000 20.07943 553 THR A CA 1
ATOM 4131 C C . THR A 1 553 ? 21.14045 55.81013 4.48631 1.000 17.75182 553 THR A C 1
ATOM 4132 O O . THR A 1 553 ? 20.36637 56.48522 3.79921 1.000 16.61828 553 THR A O 1
ATOM 4136 N N . GLY A 1 554 ? 20.73598 54.72884 5.14330 1.000 17.20560 554 GLY A N 1
ATOM 4137 C CA . GLY A 1 554 ? 19.33868 54.34395 5.13276 1.000 17.85231 554 GLY A CA 1
ATOM 4138 C C . GLY A 1 554 ? 19.07024 53.19895 6.08116 1.000 15.00080 554 GLY A C 1
ATOM 4139 O O . GLY A 1 554 ? 19.93137 52.33179 6.25740 1.000 16.31773 554 GLY A O 1
ATOM 4140 N N . ILE A 1 555 ? 17.89334 53.19301 6.71252 1.000 15.56558 555 ILE A N 1
ATOM 4141 C CA . ILE A 1 555 ? 17.48264 52.12047 7.61383 1.000 15.55403 555 ILE A CA 1
ATOM 4142 C C . ILE A 1 555 ? 16.00879 51.83028 7.36883 1.000 18.59010 555 ILE A C 1
ATOM 4143 O O . ILE A 1 555 ? 15.17533 52.73866 7.44537 1.000 17.21714 555 ILE A O 1
ATOM 4148 N N . THR A 1 556 ? 15.68683 50.57037 7.07641 1.000 14.99259 556 THR A N 1
ATOM 4149 C CA . THR A 1 556 ? 14.30639 50.09178 7.03248 1.000 15.67360 556 THR A CA 1
ATOM 4150 C C . THR A 1 556 ? 14.17999 48.91175 7.98331 1.000 15.57342 556 THR A C 1
ATOM 4151 O O . THR A 1 556 ? 14.84897 47.88901 7.79751 1.000 14.88772 556 THR A O 1
ATOM 4155 N N . VAL A 1 557 ? 13.33090 49.05567 8.99720 1.000 14.00756 557 VAL A N 1
ATOM 4156 C CA . VAL A 1 557 ? 13.11467 48.02884 10.00732 1.000 14.01005 557 VAL A CA 1
ATOM 4157 C C . VAL A 1 557 ? 11.77956 47.36955 9.69917 1.000 16.01529 557 VAL A C 1
ATOM 4158 O O . VAL A 1 557 ? 10.73140 48.00731 9.81608 1.000 15.36861 557 VAL A O 1
ATOM 4162 N N . ASN A 1 558 ? 11.80829 46.10239 9.29070 1.000 13.50247 558 ASN A N 1
ATOM 4163 C CA . ASN A 1 558 ? 10.58849 45.34929 9.03086 1.000 13.68435 558 ASN A CA 1
ATOM 4164 C C . ASN A 1 558 ? 10.24987 44.59850 10.30921 1.000 13.82038 558 ASN A C 1
ATOM 4165 O O . ASN A 1 558 ? 10.86014 43.57369 10.61862 1.000 12.96115 558 ASN A O 1
ATOM 4170 N N . ARG A 1 559 ? 9.28468 45.12468 11.06340 1.000 12.01378 559 ARG A N 1
ATOM 4171 C CA . ARG A 1 559 ? 8.89839 44.57802 12.36368 1.000 14.25830 559 ARG A CA 1
ATOM 4172 C C . ARG A 1 559 ? 7.78888 43.54301 12.16163 1.000 12.88586 559 ARG A C 1
ATOM 4173 O O . ARG A 1 559 ? 6.61905 43.88765 11.97397 1.000 14.81768 559 ARG A O 1
ATOM 4181 N N . TRP A 1 560 ? 8.15388 42.26468 12.19098 1.000 13.94411 560 TRP A N 1
ATOM 4182 C CA . TRP A 1 560 ? 7.17890 41.18559 12.01009 1.000 13.53540 560 TRP A CA 1
ATOM 4183 C C . TRP A 1 560 ? 6.76411 40.65505 13.38046 1.000 13.52238 560 TRP A C 1
ATOM 4184 O O . TRP A 1 560 ? 7.15825 39.58102 13.82288 1.000 11.80678 560 TRP A O 1
ATOM 4195 N N . SER A 1 561 ? 5.94547 41.45986 14.05832 1.000 13.37288 561 SER A N 1
ATOM 4196 C CA . SER A 1 561 ? 5.48427 41.07722 15.38991 1.000 14.57191 561 SER A CA 1
ATOM 4197 C C . SER A 1 561 ? 4.78559 39.72567 15.37169 1.000 13.74220 561 SER A C 1
ATOM 4198 O O . SER A 1 561 ? 4.97891 38.90570 16.27935 1.000 14.12188 561 SER A O 1
ATOM 4201 N N . HIS A 1 562 ? 3.97769 39.47069 14.34588 1.000 11.91635 562 HIS A N 1
ATOM 4202 C CA . HIS A 1 562 ? 3.41784 38.14876 14.08978 1.000 10.62671 562 HIS A CA 1
ATOM 4203 C C . HIS A 1 562 ? 4.09839 37.61184 12.83410 1.000 11.26542 562 HIS A C 1
ATOM 4204 O O . HIS A 1 562 ? 3.64389 37.85235 11.71205 1.000 13.43801 562 HIS A O 1
ATOM 4211 N N . GLY A 1 563 ? 5.21453 36.91226 13.03742 1.000 13.60277 563 GLY A N 1
ATOM 4212 C CA . GLY A 1 563 ? 6.04324 36.42603 11.94709 1.000 12.71008 563 GLY A CA 1
ATOM 4213 C C . GLY A 1 563 ? 5.76457 34.96659 11.65409 1.000 12.03646 563 GLY A C 1
ATOM 4214 O O . GLY A 1 563 ? 4.65447 34.64835 11.23178 1.000 11.67333 563 GLY A O 1
ATOM 4215 N N . TYR A 1 564 ? 6.73120 34.07129 11.89988 1.000 10.93326 564 TYR A N 1
ATOM 4216 C CA . TYR A 1 564 ? 6.53320 32.66135 11.55155 1.000 12.58272 564 TYR A CA 1
ATOM 4217 C C . TYR A 1 564 ? 5.28318 32.09420 12.21759 1.000 13.00774 564 TYR A C 1
ATOM 4218 O O . TYR A 1 564 ? 5.04029 32.31265 13.40884 1.000 12.34803 564 TYR A O 1
ATOM 4227 N N . SER A 1 565 ? 4.51415 31.31925 11.44795 1.000 11.38652 565 SER A N 1
ATOM 4228 C CA . SER A 1 565 ? 3.52986 30.41468 12.02987 1.000 13.23644 565 SER A CA 1
ATOM 4229 C C . SER A 1 565 ? 4.13760 29.63441 13.19167 1.000 13.99657 565 SER A C 1
ATOM 4230 O O . SER A 1 565 ? 5.32069 29.28529 13.18199 1.000 12.80001 565 SER A O 1
ATOM 4233 N N . TYR A 1 566 ? 3.31728 29.32755 14.18982 1.000 10.97920 566 TYR A N 1
ATOM 4234 C CA . TYR A 1 566 ? 3.76506 28.38341 15.20558 1.000 13.96084 566 TYR A CA 1
ATOM 4235 C C . TYR A 1 566 ? 4.12809 27.05641 14.53900 1.000 17.59065 566 TYR A C 1
ATOM 4236 O O . TYR A 1 566 ? 3.62365 26.72382 13.46617 1.000 13.09467 566 TYR A O 1
ATOM 4245 N N . PHE A 1 567 ? 5.03999 26.30801 15.16216 1.000 14.58192 567 PHE A N 1
ATOM 4246 C CA . PHE A 1 567 ? 5.32466 24.95196 14.71820 1.000 18.45964 567 PHE A CA 1
ATOM 4247 C C . PHE A 1 567 ? 5.46234 24.04666 15.93364 1.000 15.44162 567 PHE A C 1
ATOM 4248 O O . PHE A 1 567 ? 5.91561 24.47317 16.99511 1.000 16.66489 567 PHE A O 1
ATOM 4264 N N . ASN A 1 569 ? 6.64475 21.86513 18.67916 1.000 17.38777 569 ASN A N 1
ATOM 4265 C CA . ASN A 1 569 ? 7.94603 21.85872 19.34639 1.000 18.53526 569 ASN A CA 1
ATOM 4266 C C . ASN A 1 569 ? 7.95128 20.70910 20.34930 1.000 19.43061 569 ASN A C 1
ATOM 4267 O O . ASN A 1 569 ? 7.25764 20.77131 21.37084 1.000 17.48044 569 ASN A O 1
ATOM 4272 N N . THR A 1 570 ? 8.74538 19.67070 20.06709 1.000 19.06322 570 THR A N 1
ATOM 4273 C CA . THR A 1 570 ? 8.71283 18.46417 20.89278 1.000 18.93021 570 THR A CA 1
ATOM 4274 C C . THR A 1 570 ? 9.17984 18.69655 22.32853 1.000 18.09575 570 THR A C 1
ATOM 4275 O O . THR A 1 570 ? 8.93843 17.83257 23.17615 1.000 19.39606 570 THR A O 1
ATOM 4279 N N . LEU A 1 571 ? 9.83717 19.82268 22.62825 1.000 16.44876 571 LEU A N 1
ATOM 4280 C CA . LEU A 1 571 ? 10.14077 20.14526 24.02332 1.000 16.14122 571 LEU A CA 1
ATOM 4281 C C . LEU A 1 571 ? 8.87902 20.45148 24.82013 1.000 21.62208 571 LEU A C 1
ATOM 4282 O O . LEU A 1 571 ? 8.85013 20.23988 26.03766 1.000 18.81137 571 LEU A O 1
ATOM 4287 N N . TYR A 1 572 ? 7.84010 20.97391 24.16558 1.000 18.83376 572 TYR A N 1
ATOM 4288 C CA . TYR A 1 572 ? 6.67467 21.49785 24.87206 1.000 18.88154 572 TYR A CA 1
ATOM 4289 C C . TYR A 1 572 ? 5.36255 20.89809 24.42719 1.000 18.41231 572 TYR A C 1
ATOM 4290 O O . TYR A 1 572 ? 4.38631 20.97682 25.18422 1.000 21.31761 572 TYR A O 1
ATOM 4299 N N . ASP A 1 573 ? 5.29349 20.32399 23.23659 1.000 20.05908 573 ASP A N 1
ATOM 4300 C CA . ASP A 1 573 ? 4.03999 19.95110 22.61167 1.000 22.48879 573 ASP A CA 1
ATOM 4301 C C . ASP A 1 573 ? 3.99284 18.44744 22.41897 1.000 26.17217 573 ASP A C 1
ATOM 4302 O O . ASP A 1 573 ? 5.01403 17.81756 22.12148 1.000 21.64067 573 ASP A O 1
ATOM 4307 N N . ASP A 1 574 ? 2.79675 17.88960 22.57719 1.000 23.37252 574 ASP A N 1
ATOM 4308 C CA . ASP A 1 574 ? 2.51869 16.51281 22.20080 1.000 24.67698 574 ASP A CA 1
ATOM 4309 C C . ASP A 1 574 ? 2.12365 16.46809 20.72938 1.000 29.45602 574 ASP A C 1
ATOM 4310 O O . ASP A 1 574 ? 1.24376 17.21894 20.29038 1.000 26.92131 574 ASP A O 1
ATOM 4315 N N . GLU A 1 575 ? 2.77582 15.58576 19.96899 1.000 26.21119 575 GLU A N 1
ATOM 4316 C CA . GLU A 1 575 ? 2.56384 15.56625 18.52517 1.000 31.99213 575 GLU A CA 1
ATOM 4317 C C . GLU A 1 575 ? 1.12021 15.22490 18.16916 1.000 31.43543 575 GLU A C 1
ATOM 4318 O O . GLU A 1 575 ? 0.52900 15.86148 17.28844 1.000 26.75235 575 GLU A O 1
ATOM 4324 N N . ALA A 1 576 ? 0.53694 14.22809 18.84526 1.000 29.33440 576 ALA A N 1
ATOM 4325 C CA . ALA A 1 576 ? -0.81572 13.78642 18.51782 1.000 30.19653 576 ALA A CA 1
ATOM 4326 C C . ALA A 1 576 ? -1.84355 14.87314 18.81571 1.000 30.30264 576 ALA A C 1
ATOM 4327 O O . ALA A 1 576 ? -2.71910 15.15681 17.98788 1.000 29.55431 576 ALA A O 1
ATOM 4329 N N . GLU A 1 577 ? -1.75788 15.48969 19.99841 1.000 29.66702 577 GLU A N 1
ATOM 4330 C CA . GLU A 1 577 ? -2.65860 16.59245 20.31763 1.000 30.88957 577 GLU A CA 1
ATOM 4331 C C . GLU A 1 577 ? -2.44016 17.77611 19.38438 1.000 26.46748 577 GLU A C 1
ATOM 4332 O O . GLU A 1 577 ? -3.39381 18.47207 19.02530 1.000 25.72537 577 GLU A O 1
ATOM 4338 N N . SER A 1 578 ? -1.18956 18.02957 18.99237 1.000 26.80954 578 SER A N 1
ATOM 4339 C CA . SER A 1 578 ? -0.90960 19.18479 18.14727 1.000 21.13524 578 SER A CA 1
ATOM 4340 C C . SER A 1 578 ? -1.45799 18.98923 16.73990 1.000 24.78726 578 SER A C 1
ATOM 4341 O O . SER A 1 578 ? -2.05587 19.91149 16.16927 1.000 23.18997 578 SER A O 1
ATOM 4344 N N . GLU A 1 579 ? -1.27289 17.80106 16.15885 1.000 23.00612 579 GLU A N 1
ATOM 4345 C CA . GLU A 1 579 ? -1.83677 17.56750 14.83539 1.000 29.30251 579 GLU A CA 1
ATOM 4346 C C . GLU A 1 579 ? -3.35762 17.64725 14.86808 1.000 28.21843 579 GLU A C 1
ATOM 4347 O O . GLU A 1 579 ? -3.97481 18.11876 13.90338 1.000 27.09714 579 GLU A O 1
ATOM 4353 N N . ALA A 1 580 ? -3.97168 17.21412 15.97306 1.000 24.19719 580 ALA A N 1
ATOM 4354 C CA . ALA A 1 580 ? -5.42195 17.27096 16.09156 1.000 26.69066 580 ALA A CA 1
ATOM 4355 C C . ALA A 1 580 ? -5.90704 18.71256 16.16005 1.000 23.74771 580 ALA A C 1
ATOM 4356 O O . ALA A 1 580 ? -6.87066 19.07814 15.47975 1.000 22.79031 580 ALA A O 1
ATOM 4358 N N . LEU A 1 581 ? -5.24343 19.54951 16.97262 1.000 22.20200 581 LEU A N 1
ATOM 4359 C CA . LEU A 1 581 ? -5.59409 20.96873 17.01620 1.000 22.75843 581 LEU A CA 1
ATOM 4360 C C . LEU A 1 581 ? -5.43892 21.62013 15.64700 1.000 21.24442 581 LEU A C 1
ATOM 4361 O O . LEU A 1 581 ? -6.28227 22.42786 15.23313 1.000 19.41426 581 LEU A O 1
ATOM 4374 N N . GLU A 1 583 ? -5.63055 20.28667 12.64209 1.000 20.08328 583 GLU A N 1
ATOM 4375 C CA . GLU A 1 583 ? -6.65277 19.87897 11.68609 1.000 20.73977 583 GLU A CA 1
ATOM 4376 C C . GLU A 1 583 ? -8.01659 20.44023 12.05771 1.000 22.52670 583 GLU A C 1
ATOM 4377 O O . GLU A 1 583 ? -8.79631 20.82081 11.17737 1.000 20.49687 583 GLU A O 1
ATOM 4383 N N . LEU A 1 584 ? -8.32198 20.49482 13.35332 1.000 18.55421 584 LEU A N 1
ATOM 4384 C CA . LEU A 1 584 ? -9.56779 21.10696 13.78483 1.000 21.29912 584 LEU A CA 1
ATOM 4385 C C . LEU A 1 584 ? -9.59870 22.58795 13.42691 1.000 18.70821 584 LEU A C 1
ATOM 4386 O O . LEU A 1 584 ? -10.61649 23.09420 12.93722 1.000 18.61134 584 LEU A O 1
ATOM 4391 N N . ALA A 1 585 ? -8.47742 23.28908 13.62822 1.000 15.56491 585 ALA A N 1
ATOM 4392 C CA . ALA A 1 585 ? -8.46660 24.73537 13.44804 1.000 17.96875 585 ALA A CA 1
ATOM 4393 C C . ALA A 1 585 ? -8.80940 25.12614 12.01106 1.000 17.13343 585 ALA A C 1
ATOM 4394 O O . ALA A 1 585 ? -9.51108 26.11860 11.78555 1.000 17.41723 585 ALA A O 1
ATOM 4396 N N . ARG A 1 586 ? -8.34635 24.34915 11.02585 1.000 16.41917 586 ARG A N 1
ATOM 4397 C CA . ARG A 1 586 ? -8.52854 24.69491 9.62154 1.000 17.95473 586 ARG A CA 1
ATOM 4398 C C . ARG A 1 586 ? -9.75906 24.04015 8.99476 1.000 19.13313 586 ARG A C 1
ATOM 4399 O O . ARG A 1 586 ? -9.88598 24.04662 7.76451 1.000 21.14590 586 ARG A O 1
ATOM 4407 N N . SER A 1 587 ? -10.66618 23.49174 9.80722 1.000 18.09905 587 SER A N 1
ATOM 4408 C CA . SER A 1 587 ? -11.89776 22.90445 9.28854 1.000 18.08969 587 SER A CA 1
ATOM 4409 C C . SER A 1 587 ? -12.76750 23.96716 8.63307 1.000 17.99944 587 SER A C 1
ATOM 4410 O O . SER A 1 587 ? -12.95255 25.05850 9.17263 1.000 17.98003 587 SER A O 1
ATOM 4413 N N . LYS A 1 588 ? -13.32858 23.62788 7.47682 1.000 19.84226 588 LYS A N 1
ATOM 4414 C CA . LYS A 1 588 ? -14.19470 24.56068 6.76272 1.000 21.56401 588 LYS A CA 1
ATOM 4415 C C . LYS A 1 588 ? -15.44137 24.87086 7.58563 1.000 19.34442 588 LYS A C 1
ATOM 4416 O O . LYS A 1 588 ? -15.96087 24.01020 8.30284 1.000 21.10290 588 LYS A O 1
ATOM 4422 N N . VAL A 1 589 ? -15.90976 26.11403 7.49215 1.000 16.52614 589 VAL A N 1
ATOM 4423 C CA . VAL A 1 589 ? -17.06955 26.59468 8.24860 1.000 17.64052 589 VAL A CA 1
ATOM 4424 C C . VAL A 1 589 ? -18.07869 27.10352 7.22469 1.000 18.47929 589 VAL A C 1
ATOM 4425 O O . VAL A 1 589 ? -18.04319 28.26779 6.81418 1.000 15.32881 589 VAL A O 1
ATOM 4429 N N . GLY A 1 590 ? -18.99311 26.22866 6.80821 1.000 17.61370 590 GLY A N 1
ATOM 4430 C CA . GLY A 1 590 ? -19.98137 26.60893 5.81039 1.000 16.80738 590 GLY A CA 1
ATOM 4431 C C . GLY A 1 590 ? -19.31122 26.91686 4.48062 1.000 18.57161 590 GLY A C 1
ATOM 4432 O O . GLY A 1 590 ? -18.62353 26.07596 3.88515 1.000 19.57684 590 GLY A O 1
ATOM 4433 N N . ASN A 1 591 ? -19.50834 28.13743 3.98827 1.000 15.34560 591 ASN A N 1
ATOM 4434 C CA . ASN A 1 591 ? -18.84078 28.58933 2.77697 1.000 14.89916 591 ASN A CA 1
ATOM 4435 C C . ASN A 1 591 ? -17.55076 29.35246 3.07580 1.000 17.45241 591 ASN A C 1
ATOM 4436 O O . ASN A 1 591 ? -17.06946 30.10145 2.22150 1.000 14.59250 591 ASN A O 1
ATOM 4441 N N . VAL A 1 592 ? -16.99039 29.18056 4.26959 1.000 14.92544 592 VAL A N 1
ATOM 4442 C CA . VAL A 1 592 ? -15.77058 29.86357 4.68164 1.000 12.59925 592 VAL A CA 1
ATOM 4443 C C . VAL A 1 592 ? -14.68045 28.81592 4.85813 1.000 13.77211 592 VAL A C 1
ATOM 4444 O O . VAL A 1 592 ? -14.78611 27.93896 5.72097 1.000 17.39303 592 VAL A O 1
ATOM 4448 N N . ALA A 1 593 ? -13.63025 28.90896 4.05713 1.000 14.24758 593 ALA A N 1
ATOM 4449 C CA . ALA A 1 593 ? -12.49487 28.01257 4.19186 1.000 14.32341 593 ALA A CA 1
ATOM 4450 C C . ALA A 1 593 ? -11.34263 28.77720 4.82162 1.000 18.31130 593 ALA A C 1
ATOM 4451 O O . ALA A 1 593 ? -11.30508 30.01152 4.81185 1.000 17.73370 593 ALA A O 1
ATOM 4453 N N . ILE A 1 594 ? -10.41321 28.03187 5.40455 1.000 14.53661 594 ILE A N 1
ATOM 4454 C CA . ILE A 1 594 ? -9.34330 28.61096 6.20343 1.000 14.08769 594 ILE A CA 1
ATOM 4455 C C . ILE A 1 594 ? -8.02135 28.24092 5.54921 1.000 16.70526 594 ILE A C 1
ATOM 4456 O O . ILE A 1 594 ? -7.78412 27.06745 5.23364 1.000 17.13381 594 ILE A O 1
ATOM 4461 N N . ALA A 1 595 ? -7.19069 29.24956 5.31063 1.000 13.94319 595 ALA A N 1
ATOM 4462 C CA . ALA A 1 595 ? -5.88762 29.07848 4.69026 1.000 15.04967 595 ALA A CA 1
ATOM 4463 C C . ALA A 1 595 ? -4.82674 29.75442 5.55289 1.000 13.66573 595 ALA A C 1
ATOM 4464 O O . ALA A 1 595 ? -4.91061 29.70095 6.78345 1.000 14.18506 595 ALA A O 1
ATOM 4466 N N . ASN A 1 596 ? -3.85787 30.41237 4.90647 1.000 13.27334 596 ASN A N 1
ATOM 4467 C CA . ASN A 1 596 ? -2.61234 30.91102 5.49762 1.000 12.48298 596 ASN A CA 1
ATOM 4468 C C . ASN A 1 596 ? -1.63097 29.76903 5.75529 1.000 13.55504 596 ASN A C 1
ATOM 4469 O O . ASN A 1 596 ? -2.03400 28.62787 6.01628 1.000 13.05548 596 ASN A O 1
ATOM 4474 N N . SER A 1 597 ? -0.33001 30.07620 5.66447 1.000 13.34766 597 SER A N 1
ATOM 4475 C CA . SER A 1 597 ? 0.69541 29.14336 6.11693 1.000 14.60130 597 SER A CA 1
ATOM 4476 C C . SER A 1 597 ? 0.42741 28.66828 7.53800 1.000 14.96049 597 SER A C 1
ATOM 4477 O O . SER A 1 597 ? 0.75467 27.52771 7.86981 1.000 15.51533 597 SER A O 1
ATOM 4480 N N . ASP A 1 598 ? -0.17245 29.52351 8.37994 1.000 14.87700 598 ASP A N 1
ATOM 4481 C CA . ASP A 1 598 ? -0.54118 29.12777 9.74188 1.000 13.92380 598 ASP A CA 1
ATOM 4482 C C . ASP A 1 598 ? -1.32550 27.82563 9.76263 1.000 13.75079 598 ASP A C 1
ATOM 4483 O O . ASP A 1 598 ? -1.19013 27.02861 10.69507 1.000 13.96612 598 ASP A O 1
ATOM 4488 N N . ALA A 1 599 ? -2.20100 27.61814 8.77407 1.000 14.18035 599 ALA A N 1
ATOM 4489 C CA . ALA A 1 599 ? -3.06693 26.44074 8.79088 1.000 14.26760 599 ALA A CA 1
ATOM 4490 C C . ALA A 1 599 ? -2.27198 25.14515 8.67738 1.000 15.51239 599 ALA A C 1
ATOM 4491 O O . ALA A 1 599 ? -2.77804 24.08159 9.05086 1.000 14.17657 599 ALA A O 1
ATOM 4493 N N . ALA A 1 600 ? -1.03475 25.21753 8.19943 1.000 14.70436 600 ALA A N 1
ATOM 4494 C CA . ALA A 1 600 ? -0.13573 24.07678 8.13762 1.000 15.63377 600 ALA A CA 1
ATOM 4495 C C . ALA A 1 600 ? 0.81542 23.99942 9.32446 1.000 17.22787 600 ALA A C 1
ATOM 4496 O O . ALA A 1 600 ? 1.62378 23.06444 9.38184 1.000 14.48831 600 ALA A O 1
ATOM 4498 N N . TRP A 1 601 ? 0.75908 24.96120 10.25761 1.000 15.62090 601 TRP A N 1
ATOM 4499 C CA . TRP A 1 601 ? 1.78793 25.10748 11.29309 1.000 13.54650 601 TRP A CA 1
ATOM 4500 C C . TRP A 1 601 ? 3.18668 25.00832 10.68616 1.000 18.54939 601 TRP A C 1
ATOM 4501 O O . TRP A 1 601 ? 4.06124 24.30626 11.19513 1.000 16.27706 601 TRP A O 1
ATOM 4512 N N . ASP A 1 602 ? 3.39613 25.71146 9.57750 1.000 15.48204 602 ASP A N 1
ATOM 4513 C CA . ASP A 1 602 ? 4.60023 25.51092 8.77089 1.000 17.30636 602 ASP A CA 1
ATOM 4514 C C . ASP A 1 602 ? 4.92070 26.84297 8.11263 1.000 18.47742 602 ASP A C 1
ATOM 4515 O O . ASP A 1 602 ? 4.19224 27.27467 7.21507 1.000 17.25194 602 ASP A O 1
ATOM 4520 N N . ALA A 1 603 ? 5.98459 27.50611 8.56638 1.000 16.74269 603 ALA A N 1
ATOM 4521 C CA . ALA A 1 603 ? 6.26122 28.88290 8.14399 1.000 18.38389 603 ALA A CA 1
ATOM 4522 C C . ALA A 1 603 ? 7.04392 28.90484 6.82425 1.000 15.21085 603 ALA A C 1
ATOM 4523 O O . ALA A 1 603 ? 8.23987 29.18953 6.77766 1.000 14.67878 603 ALA A O 1
ATOM 4525 N N . TYR A 1 604 ? 6.33747 28.62551 5.72774 1.000 14.46879 604 TYR A N 1
ATOM 4526 C CA . TYR A 1 604 ? 6.96591 28.61256 4.40708 1.000 13.42401 604 TYR A CA 1
ATOM 4527 C C . TYR A 1 604 ? 6.01750 29.12984 3.33887 1.000 13.87740 604 TYR A C 1
ATOM 4528 O O . TYR A 1 604 ? 4.79971 28.98880 3.45045 1.000 14.54550 604 TYR A O 1
ATOM 4537 N N . ALA A 1 605 ? 6.59552 29.69051 2.27027 1.000 14.83109 605 ALA A N 1
ATOM 4538 C CA . ALA A 1 605 ? 5.77545 30.17485 1.16177 1.000 13.30679 605 ALA A CA 1
ATOM 4539 C C . ALA A 1 605 ? 5.05283 29.02856 0.45343 1.000 13.54457 605 ALA A C 1
ATOM 4540 O O . ALA A 1 605 ? 3.91858 29.19661 -0.00683 1.000 11.81600 605 ALA A O 1
ATOM 4542 N N . HIS A 1 606 ? 5.68665 27.86058 0.33959 1.000 13.13527 606 HIS A N 1
ATOM 4543 C CA . HIS A 1 606 ? 5.00194 26.75783 -0.32568 1.000 15.93187 606 HIS A CA 1
ATOM 4544 C C . HIS A 1 606 ? 3.86325 26.20945 0.53137 1.000 15.45129 606 HIS A C 1
ATOM 4545 O O . HIS A 1 606 ? 2.88067 25.68998 -0.01183 1.000 16.20681 606 HIS A O 1
ATOM 4552 N N . ALA A 1 607 ? 3.94933 26.34846 1.85583 1.000 12.73847 607 ALA A N 1
ATOM 4553 C CA . ALA A 1 607 ? 2.80024 26.00758 2.68738 1.000 14.29658 607 ALA A CA 1
ATOM 4554 C C . ALA A 1 607 ? 1.69309 27.03740 2.52698 1.000 14.72796 607 ALA A C 1
ATOM 4555 O O . ALA A 1 607 ? 0.50922 26.68277 2.50058 1.000 17.97763 607 ALA A O 1
ATOM 4557 N N . ALA A 1 608 ? 2.05374 28.32194 2.43238 1.000 13.50293 608 ALA A N 1
ATOM 4558 C CA . ALA A 1 608 ? 1.04873 29.34059 2.15339 1.000 12.83140 608 ALA A CA 1
ATOM 4559 C C . ALA A 1 608 ? 0.30254 29.01468 0.87059 1.000 15.96567 608 ALA A C 1
ATOM 4560 O O . ALA A 1 608 ? -0.92541 29.12735 0.81087 1.000 15.36265 608 ALA A O 1
ATOM 4562 N N . ILE A 1 609 ? 1.03096 28.59446 -0.16446 1.000 12.92659 609 ILE A N 1
ATOM 4563 C CA . ILE A 1 609 ? 0.39263 28.24358 -1.42874 1.000 12.95420 609 ILE A CA 1
ATOM 4564 C C . ILE A 1 609 ? -0.47053 26.99569 -1.26877 1.000 14.03021 609 ILE A C 1
ATOM 4565 O O . ILE A 1 609 ? -1.62682 26.97018 -1.70445 1.000 14.60494 609 ILE A O 1
ATOM 4570 N N . ASP A 1 610 ? 0.06759 25.94697 -0.63316 1.000 15.38893 610 ASP A N 1
ATOM 4571 C CA . ASP A 1 610 ? -0.67426 24.68567 -0.55347 1.000 17.21004 610 ASP A CA 1
ATOM 4572 C C . ASP A 1 610 ? -1.92845 24.82193 0.30003 1.000 17.30559 610 ASP A C 1
ATOM 4573 O O . ASP A 1 610 ? -2.96822 24.23615 -0.02217 1.000 15.15814 610 ASP A O 1
ATOM 4578 N N . GLN A 1 611 ? -1.86263 25.59219 1.38572 1.000 15.92419 611 GLN A N 1
ATOM 4579 C CA . GLN A 1 611 ? -3.06315 25.78545 2.18949 1.000 13.17929 611 GLN A CA 1
ATOM 4580 C C . GLN A 1 611 ? -4.13569 26.54323 1.41327 1.000 15.25990 611 GLN A C 1
ATOM 4581 O O . GLN A 1 611 ? -5.32882 26.25370 1.55085 1.000 14.38751 611 GLN A O 1
ATOM 4587 N N . ALA A 1 612 ? -3.73438 27.50840 0.58341 1.000 13.17937 612 ALA A N 1
ATOM 4588 C CA . ALA A 1 612 ? -4.71490 28.19776 -0.25033 1.000 13.57913 612 ALA A CA 1
ATOM 4589 C C . ALA A 1 612 ? -5.33259 27.24347 -1.25910 1.000 17.48764 612 ALA A C 1
ATOM 4590 O O . ALA A 1 612 ? -6.54063 27.30128 -1.51716 1.000 15.13225 612 ALA A O 1
ATOM 4592 N N . VAL A 1 613 ? -4.51545 26.35718 -1.83771 1.000 17.18925 613 VAL A N 1
ATOM 4593 C CA . VAL A 1 613 ? -5.02926 25.39131 -2.80422 1.000 14.95332 613 VAL A CA 1
ATOM 4594 C C . VAL A 1 613 ? -6.05493 24.47837 -2.13995 1.000 16.16380 613 VAL A C 1
ATOM 4595 O O . VAL A 1 613 ? -7.13922 24.24769 -2.68026 1.000 17.80731 613 VAL A O 1
ATOM 4599 N N . ARG A 1 614 ? -5.73341 23.94914 -0.95486 1.000 17.02176 614 ARG A N 1
ATOM 4600 C CA . ARG A 1 614 ? -6.71943 23.15589 -0.21574 1.000 19.12707 614 ARG A CA 1
ATOM 4601 C C . ARG A 1 614 ? -8.01324 23.93535 0.00690 1.000 20.15917 614 ARG A C 1
ATOM 4602 O O . ARG A 1 614 ? -9.11185 23.41929 -0.23524 1.000 20.44913 614 ARG A O 1
ATOM 4610 N N . ALA A 1 615 ? -7.90281 25.18482 0.46750 1.000 17.28169 615 ALA A N 1
ATOM 4611 C CA . ALA A 1 615 ? -9.09753 25.96732 0.76354 1.000 16.70275 615 ALA A CA 1
ATOM 4612 C C . ALA A 1 615 ? -9.94164 26.16643 -0.48075 1.000 17.51299 615 ALA A C 1
ATOM 4613 O O . ALA A 1 615 ? -11.17185 26.06877 -0.42618 1.000 18.26096 615 ALA A O 1
ATOM 4615 N N . VAL A 1 616 ? -9.29969 26.43555 -1.61818 1.000 17.51331 616 VAL A N 1
ATOM 4616 C CA . VAL A 1 616 ? -10.05259 26.64033 -2.85096 1.000 18.40991 616 VAL A CA 1
ATOM 4617 C C . VAL A 1 616 ? -10.73735 25.34444 -3.28397 1.000 22.09703 616 VAL A C 1
ATOM 4618 O O . VAL A 1 616 ? -11.90541 25.35262 -3.69813 1.000 19.73455 616 VAL A O 1
ATOM 4622 N N . ARG A 1 617 ? -10.04139 24.20873 -3.15464 1.000 19.93779 617 ARG A N 1
ATOM 4623 C CA . ARG A 1 617 ? -10.64863 22.92426 -3.49647 1.000 24.22829 617 ARG A CA 1
ATOM 4624 C C . ARG A 1 617 ? -11.83573 22.60966 -2.58662 1.000 25.26701 617 ARG A C 1
ATOM 4625 O O . ARG A 1 617 ? -12.82780 22.01992 -3.03322 1.000 19.54372 617 ARG A O 1
ATOM 4633 N N . GLU A 1 618 ? -11.75591 22.99563 -1.30686 1.000 20.35141 618 GLU A N 1
ATOM 4634 C CA . GLU A 1 618 ? -12.86785 22.74601 -0.38937 1.000 17.99656 618 GLU A CA 1
ATOM 4635 C C . GLU A 1 618 ? -14.12857 23.49872 -0.79911 1.000 23.30331 618 GLU A C 1
ATOM 4636 O O . GLU A 1 618 ? -15.24450 23.04190 -0.51772 1.000 21.59853 618 GLU A O 1
ATOM 4642 N N . LEU A 1 619 ? -13.97714 24.65628 -1.43901 1.000 20.62706 619 LEU A N 1
ATOM 4643 C CA . LEU A 1 619 ? -15.11972 25.51136 -1.75297 1.000 21.33825 619 LEU A CA 1
ATOM 4644 C C . LEU A 1 619 ? -15.90368 25.01387 -2.97056 1.000 27.34525 619 LEU A C 1
ATOM 4645 O O . LEU A 1 619 ? -15.31802 24.46201 -3.91495 1.000 31.55677 619 LEU A O 1
ATOM 4650 N N . ARG B 1 33 ? -7.70720 57.50490 34.12729 1.000 33.94259 33 ARG B N 1
ATOM 4651 C CA . ARG B 1 33 ? -8.35770 56.20671 34.26443 1.000 30.11064 33 ARG B CA 1
ATOM 4652 C C . ARG B 1 33 ? -8.34617 55.78289 35.73226 1.000 26.53520 33 ARG B C 1
ATOM 4653 O O . ARG B 1 33 ? -7.44691 56.14707 36.49648 1.000 28.70853 33 ARG B O 1
ATOM 4661 N N . TYR B 1 34 ? -9.37156 55.03636 36.12102 1.000 20.60001 34 TYR B N 1
ATOM 4662 C CA . TYR B 1 34 ? -9.45121 54.46426 37.45782 1.000 19.89146 34 TYR B CA 1
ATOM 4663 C C . TYR B 1 34 ? -8.49660 53.27959 37.49340 1.000 16.22726 34 TYR B C 1
ATOM 4664 O O . TYR B 1 34 ? -8.72335 52.28711 36.80273 1.000 16.49331 34 TYR B O 1
ATOM 4673 N N . TYR B 1 35 ? -7.41145 53.37024 38.25853 1.000 15.66922 35 TYR B N 1
ATOM 4674 C CA . TYR B 1 35 ? -6.38166 52.32792 38.23845 1.000 17.06451 35 TYR B CA 1
ATOM 4675 C C . TYR B 1 35 ? -5.61362 52.30412 39.55622 1.000 12.80453 35 TYR B C 1
ATOM 4676 O O . TYR B 1 35 ? -4.51195 52.85122 39.66848 1.000 14.03860 35 TYR B O 1
ATOM 4685 N N . PRO B 1 36 ? -6.14519 51.61708 40.56354 1.000 12.31043 36 PRO B N 1
ATOM 4686 C CA . PRO B 1 36 ? -5.55244 51.66113 41.91392 1.000 12.74420 36 PRO B CA 1
ATOM 4687 C C . PRO B 1 36 ? -4.10948 51.17235 41.97345 1.000 13.80582 36 PRO B C 1
ATOM 4688 O O . PRO B 1 36 ? -3.33563 51.68997 42.79109 1.000 15.99030 36 PRO B O 1
ATOM 4692 N N . PRO B 1 37 ? -3.69878 50.15477 41.19755 1.000 14.16823 37 PRO B N 1
ATOM 4693 C CA . PRO B 1 37 ? -2.34046 49.62662 41.41524 1.000 13.47534 37 PRO B CA 1
ATOM 4694 C C . PRO B 1 37 ? -1.23926 50.64438 41.20362 1.000 15.27950 37 PRO B C 1
ATOM 4695 O O . PRO B 1 37 ? -0.15314 50.48568 41.77794 1.000 15.51856 37 PRO B O 1
ATOM 4699 N N . ALA B 1 38 ? -1.47593 51.68011 40.39463 1.000 14.86053 38 ALA B N 1
ATOM 4700 C CA . ALA B 1 38 ? -0.46200 52.70364 40.17933 1.000 17.94273 38 ALA B CA 1
ATOM 4701 C C . ALA B 1 38 ? -0.35260 53.69124 41.34044 1.000 16.31092 38 ALA B C 1
ATOM 4702 O O . ALA B 1 38 ? 0.63311 54.42862 41.39797 1.000 17.31693 38 ALA B O 1
ATOM 4704 N N . LEU B 1 39 ? -1.30642 53.69562 42.27819 1.000 14.45579 39 LEU B N 1
ATOM 4705 C CA . LEU B 1 39 ? -1.25841 54.62237 43.40563 1.000 13.38970 39 LEU B CA 1
ATOM 4706 C C . LEU B 1 39 ? -0.11468 54.27848 44.35112 1.000 17.23733 39 LEU B C 1
ATOM 4707 O O . LEU B 1 39 ? 0.16483 53.10928 44.61723 1.000 15.52133 39 LEU B O 1
ATOM 4712 N N . THR B 1 40 ? 0.54854 55.30701 44.85935 1.000 15.75425 40 THR B N 1
ATOM 4713 C CA . THR B 1 40 ? 1.54233 55.13972 45.90303 1.000 17.35628 40 THR B CA 1
ATOM 4714 C C . THR B 1 40 ? 0.99214 55.79733 47.16949 1.000 16.15005 40 THR B C 1
ATOM 4715 O O . THR B 1 40 ? -0.21421 56.07217 47.26064 1.000 16.36105 40 THR B O 1
ATOM 4719 N N . GLY B 1 41 ? 1.85903 56.03682 48.14553 1.000 13.91156 41 GLY B N 1
ATOM 4720 C CA . GLY B 1 41 ? 1.42742 56.70323 49.35433 1.000 14.65325 41 GLY B CA 1
ATOM 4721 C C . GLY B 1 41 ? 0.67979 55.76786 50.28562 1.000 16.47926 41 GLY B C 1
ATOM 4722 O O . GLY B 1 41 ? 1.03379 54.59371 50.40056 1.000 13.50226 41 GLY B O 1
ATOM 4723 N N . LEU B 1 42 ? -0.35159 56.26877 50.95614 1.000 16.04500 42 LEU B N 1
ATOM 4724 C CA . LEU B 1 42 ? -1.01214 55.51637 52.01922 1.000 13.34391 42 LEU B CA 1
ATOM 4725 C C . LEU B 1 42 ? -2.04481 54.58157 51.39309 1.000 16.24295 42 LEU B C 1
ATOM 4726 O O . LEU B 1 42 ? -3.11580 55.01832 50.95894 1.000 17.43629 42 LEU B O 1
ATOM 4731 N N . ARG B 1 43 ? -1.71474 53.28703 51.33468 1.000 14.68681 43 ARG B N 1
ATOM 4732 C CA . ARG B 1 43 ? -2.57266 52.28507 50.71023 1.000 13.29889 43 ARG B CA 1
ATOM 4733 C C . ARG B 1 43 ? -2.92821 51.17398 51.70320 1.000 13.71231 43 ARG B C 1
ATOM 4734 O O . ARG B 1 43 ? -3.00097 51.41053 52.91708 1.000 13.50488 43 ARG B O 1
ATOM 4742 N N . GLY B 1 44 ? -3.13392 49.95292 51.20715 1.000 13.18550 44 GLY B N 1
ATOM 4743 C CA . GLY B 1 44 ? -3.66476 48.90508 52.07198 1.000 12.28232 44 GLY B CA 1
ATOM 4744 C C . GLY B 1 44 ? -5.11446 49.23304 52.39531 1.000 13.03388 44 GLY B C 1
ATOM 4745 O O . GLY B 1 44 ? -5.93210 49.48028 51.49912 1.000 15.52511 44 GLY B O 1
ATOM 4746 N N . SER B 1 45 ? -5.44906 49.27449 53.68208 1.000 13.62277 45 SER B N 1
ATOM 4747 C CA . SER B 1 45 ? -6.76388 49.78563 54.07290 1.000 14.05829 45 SER B CA 1
ATOM 4748 C C . SER B 1 45 ? -6.65095 51.30363 54.10700 1.000 15.77559 45 SER B C 1
ATOM 4749 O O . SER B 1 45 ? -6.38786 51.93429 55.13593 1.000 14.98682 45 SER B O 1
ATOM 4752 N N . HIS B 1 46 ? -6.83066 51.87490 52.92475 1.000 14.17693 46 HIS B N 1
ATOM 4753 C CA . HIS B 1 46 ? -6.61802 53.26606 52.60087 1.000 18.07303 46 HIS B CA 1
ATOM 4754 C C . HIS B 1 46 ? -7.75607 54.13404 53.12825 1.000 15.88872 46 HIS B C 1
ATOM 4755 O O . HIS B 1 46 ? -8.86248 53.64892 53.38295 1.000 16.07728 46 HIS B O 1
ATOM 4762 N N . PRO B 1 47 ? -7.52191 55.43342 53.26693 1.000 23.82183 47 PRO B N 1
ATOM 4763 C CA . PRO B 1 47 ? -8.62276 56.34409 53.60841 1.000 22.31035 47 PRO B CA 1
ATOM 4764 C C . PRO B 1 47 ? -9.77099 56.17530 52.62344 1.000 18.47047 47 PRO B C 1
ATOM 4765 O O . PRO B 1 47 ? -9.55876 56.01093 51.42037 1.000 20.48450 47 PRO B O 1
ATOM 4769 N N . GLY B 1 48 ? -10.99955 56.19013 53.14377 1.000 18.49659 48 GLY B N 1
ATOM 4770 C CA . GLY B 1 48 ? -12.18078 55.94429 52.34297 1.000 22.16153 48 GLY B CA 1
ATOM 4771 C C . GLY B 1 48 ? -12.69324 54.51486 52.39345 1.000 22.40662 48 GLY B C 1
ATOM 4772 O O . GLY B 1 48 ? -13.88010 54.27559 52.10672 1.000 21.91865 48 GLY B O 1
ATOM 4773 N N . ALA B 1 49 ? -11.84404 53.55865 52.76893 1.000 19.69594 49 ALA B N 1
ATOM 4774 C CA . ALA B 1 49 ? -12.25995 52.16200 52.74502 1.000 16.73048 49 ALA B CA 1
ATOM 4775 C C . ALA B 1 49 ? -13.01209 51.73342 54.00086 1.000 16.86182 49 ALA B C 1
ATOM 4776 O O . ALA B 1 49 ? -13.76109 50.75278 53.94486 1.000 19.75378 49 ALA B O 1
ATOM 4778 N N . PHE B 1 50 ? -12.81807 52.42311 55.12600 1.000 15.84120 50 PHE B N 1
ATOM 4779 C CA . PHE B 1 50 ? -13.25175 51.92249 56.42112 1.000 20.96754 50 PHE B CA 1
ATOM 4780 C C . PHE B 1 50 ? -14.22930 52.82933 57.16039 1.000 19.79882 50 PHE B C 1
ATOM 4781 O O . PHE B 1 50 ? -14.67744 52.45952 58.25219 1.000 16.87950 50 PHE B O 1
ATOM 4789 N N . GLU B 1 51 ? -14.56264 54.00456 56.62339 1.000 17.26511 51 GLU B N 1
ATOM 4790 C CA . GLU B 1 51 ? -15.29029 54.97884 57.43347 1.000 19.01529 51 GLU B CA 1
ATOM 4791 C C . GLU B 1 51 ? -16.71162 54.52197 57.73201 1.000 18.34856 51 GLU B C 1
ATOM 4792 O O . GLU B 1 51 ? -17.18921 54.68202 58.85878 1.000 19.35136 51 GLU B O 1
ATOM 4798 N N . VAL B 1 52 ? -17.40888 53.95439 56.74706 1.000 16.43399 52 VAL B N 1
ATOM 4799 C CA . VAL B 1 52 ? -18.73470 53.41024 57.02886 1.000 16.43931 52 VAL B CA 1
ATOM 4800 C C . VAL B 1 52 ? -18.62459 52.23392 57.98991 1.000 18.04540 52 VAL B C 1
ATOM 4801 O O . VAL B 1 52 ? -19.40671 52.11497 58.94254 1.000 16.67142 52 VAL B O 1
ATOM 4805 N N . ALA B 1 53 ? -17.64292 51.35456 57.76407 1.000 14.31137 53 ALA B N 1
ATOM 4806 C CA . ALA B 1 53 ? -17.43371 50.21662 58.65928 1.000 16.37924 53 ALA B CA 1
ATOM 4807 C C . ALA B 1 53 ? -17.25454 50.66691 60.10320 1.000 17.45361 53 ALA B C 1
ATOM 4808 O O . ALA B 1 53 ? -17.79892 50.04603 61.02325 1.000 16.75636 53 ALA B O 1
ATOM 4810 N N . HIS B 1 54 ? -16.50215 51.75483 60.32253 1.000 13.25770 54 HIS B N 1
ATOM 4811 C CA . HIS B 1 54 ? -16.29024 52.25025 61.67744 1.000 15.52290 54 HIS B CA 1
ATOM 4812 C C . HIS B 1 54 ? -17.49109 52.98818 62.24263 1.000 18.11050 54 HIS B C 1
ATOM 4813 O O . HIS B 1 54 ? -17.63507 53.04935 63.46658 1.000 20.04072 54 HIS B O 1
ATOM 4820 N N . GLN B 1 55 ? -18.34668 53.56804 61.40268 1.000 16.08407 55 GLN B N 1
ATOM 4821 C CA . GLN B 1 55 ? -19.58998 54.11873 61.93939 1.000 19.03696 55 GLN B CA 1
ATOM 4822 C C . GLN B 1 55 ? -20.41026 53.03067 62.61714 1.000 21.13516 55 GLN B C 1
ATOM 4823 O O . GLN B 1 55 ? -21.06657 53.27473 63.63817 1.000 21.37866 55 GLN B O 1
ATOM 4837 N N . GLY B 1 57 ? -18.83340 49.89489 63.65735 1.000 17.16429 57 GLY B N 1
ATOM 4838 C CA . GLY B 1 57 ? -17.99581 49.25165 64.65398 1.000 18.60098 57 GLY B CA 1
ATOM 4839 C C . GLY B 1 57 ? -17.61511 50.11193 65.83916 1.000 21.76058 57 GLY B C 1
ATOM 4840 O O . GLY B 1 57 ? -17.56355 49.61861 66.97379 1.000 24.76989 57 GLY B O 1
ATOM 4841 N N . TRP B 1 58 ? -17.33209 51.39245 65.59514 1.000 20.62234 58 TRP B N 1
ATOM 4842 C CA . TRP B 1 58 ? -16.97408 52.30187 66.67874 1.000 22.81936 58 TRP B CA 1
ATOM 4843 C C . TRP B 1 58 ? -18.19848 53.01121 67.24640 1.000 24.57514 58 TRP B C 1
ATOM 4844 O O . TRP B 1 58 ? -18.44586 52.95481 68.45356 1.000 25.43335 58 TRP B O 1
ATOM 4855 N N . GLU B 1 59 ? -18.97350 53.67057 66.38776 1.000 24.55012 59 GLU B N 1
ATOM 4856 C CA . GLU B 1 59 ? -20.08923 54.49762 66.82881 1.000 26.50120 59 GLU B CA 1
ATOM 4857 C C . GLU B 1 59 ? -21.38521 53.71770 67.01289 1.000 26.94407 59 GLU B C 1
ATOM 4858 O O . GLU B 1 59 ? -22.38191 54.30750 67.43523 1.000 24.47805 59 GLU B O 1
ATOM 4864 N N . LYS B 1 60 ? -21.39599 52.41964 66.69766 1.000 26.01288 60 LYS B N 1
ATOM 4865 C CA . LYS B 1 60 ? -22.55140 51.53987 66.91158 1.000 25.56149 60 LYS B CA 1
ATOM 4866 C C . LYS B 1 60 ? -23.79541 52.03356 66.18442 1.000 29.13783 60 LYS B C 1
ATOM 4867 O O . LYS B 1 60 ? -24.92311 51.79653 66.63336 1.000 28.49274 60 LYS B O 1
ATOM 4873 N N . LYS B 1 61 ? -23.59626 52.71132 65.05722 1.000 25.07132 61 LYS B N 1
ATOM 4874 C CA . LYS B 1 61 ? -24.69875 53.11494 64.20159 1.000 26.30344 61 LYS B CA 1
ATOM 4875 C C . LYS B 1 61 ? -25.18974 51.92676 63.39243 1.000 26.80406 61 LYS B C 1
ATOM 4876 O O . LYS B 1 61 ? -24.40757 51.05767 62.99920 1.000 22.21473 61 LYS B O 1
ATOM 4882 N N . THR B 1 62 ? -26.49607 51.87500 63.17248 1.000 21.72778 62 THR B N 1
ATOM 4883 C CA . THR B 1 62 ? -27.10160 50.84844 62.34156 1.000 22.81152 62 THR B CA 1
ATOM 4884 C C . THR B 1 62 ? -27.65241 51.52216 61.09641 1.000 22.81931 62 THR B C 1
ATOM 4885 O O . THR B 1 62 ? -28.24675 52.60037 61.17795 1.000 26.03402 62 THR B O 1
ATOM 4889 N N . PHE B 1 63 ? -27.41906 50.90373 59.94421 1.000 18.76935 63 PHE B N 1
ATOM 4890 C CA . PHE B 1 63 ? -27.86654 51.41366 58.65269 1.000 20.30704 63 PHE B CA 1
ATOM 4891 C C . PHE B 1 63 ? -28.85852 50.41439 58.08969 1.000 27.45406 63 PHE B C 1
ATOM 4892 O O . PHE B 1 63 ? -28.45861 49.37423 57.56242 1.000 27.91705 63 PHE B O 1
ATOM 4900 N N . ASP B 1 64 ? -30.13981 50.72017 58.17161 1.000 25.92470 64 ASP B N 1
ATOM 4901 C CA . ASP B 1 64 ? -31.13703 49.81381 57.63144 1.000 27.66735 64 ASP B CA 1
ATOM 4902 C C . ASP B 1 64 ? -31.61550 50.30244 56.26928 1.000 23.83200 64 ASP B C 1
ATOM 4903 O O . ASP B 1 64 ? -31.75638 51.50471 56.03150 1.000 24.37075 64 ASP B O 1
ATOM 4908 N N . VAL B 1 65 ? -31.79163 49.35454 55.35455 1.000 20.97016 65 VAL B N 1
ATOM 4909 C CA . VAL B 1 65 ? -32.24021 49.62786 53.99931 1.000 18.93878 65 VAL B CA 1
ATOM 4910 C C . VAL B 1 65 ? -33.60654 49.02064 53.74826 1.000 19.63084 65 VAL B C 1
ATOM 4911 O O . VAL B 1 65 ? -34.06863 48.98666 52.59804 1.000 19.70184 65 VAL B O 1
ATOM 4915 N N . ASP B 1 66 ? -34.27102 48.53554 54.80549 1.000 19.32864 66 ASP B N 1
ATOM 4916 C CA . ASP B 1 66 ? -35.53829 47.82771 54.65941 1.000 22.01546 66 ASP B CA 1
ATOM 4917 C C . ASP B 1 66 ? -36.64021 48.71126 54.09891 1.000 23.19767 66 ASP B C 1
ATOM 4918 O O . ASP B 1 66 ? -37.67305 48.18643 53.68031 1.000 23.89671 66 ASP B O 1
ATOM 4923 N N . HIS B 1 67 ? -36.44099 50.02713 54.07462 1.000 23.33803 67 HIS B N 1
ATOM 4924 C CA . HIS B 1 67 ? -37.40410 50.97761 53.53661 1.000 23.36056 67 HIS B CA 1
ATOM 4925 C C . HIS B 1 67 ? -37.11481 51.36598 52.08627 1.000 22.06768 67 HIS B C 1
ATOM 4926 O O . HIS B 1 67 ? -37.85065 52.18142 51.51835 1.000 22.72335 67 HIS B O 1
ATOM 4933 N N . LEU B 1 68 ? -36.03652 50.80467 51.46016 1.000 18.36114 68 LEU B N 1
ATOM 4934 C CA . LEU B 1 68 ? -35.65140 51.16130 50.10541 1.000 20.27469 68 LEU B CA 1
ATOM 4935 C C . LEU B 1 68 ? -36.08195 50.07887 49.12398 1.000 19.69556 68 LEU B C 1
ATOM 4936 O O . LEU B 1 68 ? -36.07761 48.89171 49.46530 1.000 16.85101 68 LEU B O 1
ATOM 4941 N N . PRO B 1 69 ? -36.44171 50.44743 47.89105 1.000 18.05176 69 PRO B N 1
ATOM 4942 C CA . PRO B 1 69 ? -36.74728 49.41953 46.88242 1.000 18.43943 69 PRO B CA 1
ATOM 4943 C C . PRO B 1 69 ? -35.52978 48.54915 46.60068 1.000 21.43094 69 PRO B C 1
ATOM 4944 O O . PRO B 1 69 ? -34.38308 48.99703 46.68057 1.000 19.40497 69 PRO B O 1
ATOM 4948 N N . ILE B 1 70 ? -35.79200 47.29252 46.24984 1.000 18.67531 70 ILE B N 1
ATOM 4949 C CA . ILE B 1 70 ? -34.73621 46.38873 45.80784 1.000 16.47178 70 ILE B CA 1
ATOM 4950 C C . ILE B 1 70 ? -34.34091 46.76389 44.38419 1.000 18.91140 70 ILE B C 1
ATOM 4951 O O . ILE B 1 70 ? -35.19062 46.85636 43.49027 1.000 18.82664 70 ILE B O 1
ATOM 4956 N N . GLU B 1 71 ? -33.04981 47.01880 44.17115 1.000 18.82197 71 GLU B N 1
ATOM 4957 C CA . GLU B 1 71 ? -32.59780 47.61354 42.91953 1.000 15.79254 71 GLU B CA 1
ATOM 4958 C C . GLU B 1 71 ? -32.14743 46.58992 41.90151 1.000 20.87478 71 GLU B C 1
ATOM 4959 O O . GLU B 1 71 ? -32.23568 46.84714 40.69504 1.000 19.21040 71 GLU B O 1
ATOM 4965 N N . GLU B 1 72 ? -31.65580 45.44488 42.36255 1.000 18.60793 72 GLU B N 1
ATOM 4966 C CA . GLU B 1 72 ? -31.02127 44.45309 41.51008 1.000 17.83430 72 GLU B CA 1
ATOM 4967 C C . GLU B 1 72 ? -31.20757 43.09066 42.15680 1.000 17.20625 72 GLU B C 1
ATOM 4968 O O . GLU B 1 72 ? -31.23227 42.97595 43.38579 1.000 18.73911 72 GLU B O 1
ATOM 4974 N N . GLU B 1 73 ? -31.33498 42.05676 41.32479 1.000 18.32529 73 GLU B N 1
ATOM 4975 C CA . GLU B 1 73 ? -31.46448 40.68668 41.80454 1.000 19.75516 73 GLU B CA 1
ATOM 4976 C C . GLU B 1 73 ? -30.35922 39.82309 41.21581 1.000 18.31385 73 GLU B C 1
ATOM 4977 O O . GLU B 1 73 ? -30.01748 39.94783 40.03418 1.000 18.48448 73 GLU B O 1
ATOM 4983 N N . TYR B 1 74 ? -29.80708 38.95302 42.05817 1.000 16.41583 74 TYR B N 1
ATOM 4984 C CA . TYR B 1 74 ? -28.69596 38.07672 41.72121 1.000 16.54257 74 TYR B CA 1
ATOM 4985 C C . TYR B 1 74 ? -29.00436 36.67877 42.24035 1.000 15.05454 74 TYR B C 1
ATOM 4986 O O . TYR B 1 74 ? -29.87405 36.49171 43.09592 1.000 17.42496 74 TYR B O 1
ATOM 4995 N N . ASP B 1 75 ? -28.29868 35.68608 41.70249 1.000 13.39294 75 ASP B N 1
ATOM 4996 C CA . ASP B 1 75 ? -28.33535 34.37321 42.33963 1.000 16.48169 75 ASP B CA 1
ATOM 4997 C C . ASP B 1 75 ? -27.48506 34.35686 43.60365 1.000 16.08967 75 ASP B C 1
ATOM 4998 O O . ASP B 1 75 ? -27.91976 33.85195 44.64650 1.000 15.27749 75 ASP B O 1
ATOM 5003 N N . LEU B 1 76 ? -26.28793 34.92754 43.54074 1.000 13.71348 76 LEU B N 1
ATOM 5004 C CA . LEU B 1 76 ? -25.38617 34.96385 44.68586 1.000 14.79271 76 LEU B CA 1
ATOM 5005 C C . LEU B 1 76 ? -24.89913 36.39149 44.90720 1.000 12.31206 76 LEU B C 1
ATOM 5006 O O . LEU B 1 76 ? -24.50889 37.07214 43.95369 1.000 12.03076 76 LEU B O 1
ATOM 5011 N N . VAL B 1 77 ? -24.94402 36.85173 46.15649 1.000 12.54796 77 VAL B N 1
ATOM 5012 C CA . VAL B 1 77 ? -24.31811 38.10890 46.55078 1.000 13.13024 77 VAL B CA 1
ATOM 5013 C C . VAL B 1 77 ? -23.17759 37.76409 47.49740 1.000 13.05151 77 VAL B C 1
ATOM 5014 O O . VAL B 1 77 ? -23.38488 37.07834 48.50701 1.000 11.61344 77 VAL B O 1
ATOM 5018 N N . VAL B 1 78 ? -21.97102 38.21829 47.15936 1.000 12.44218 78 VAL B N 1
ATOM 5019 C CA . VAL B 1 78 ? -20.77917 38.00089 47.97715 1.000 13.54231 78 VAL B CA 1
ATOM 5020 C C . VAL B 1 78 ? -20.42307 39.31734 48.65022 1.000 12.14791 78 VAL B C 1
ATOM 5021 O O . VAL B 1 78 ? -20.25675 40.33793 47.96782 1.000 13.83778 78 VAL B O 1
ATOM 5025 N N . VAL B 1 79 ? -20.32523 39.29738 49.97880 1.000 14.11589 79 VAL B N 1
ATOM 5026 C CA . VAL B 1 79 ? -19.81787 40.43256 50.74590 1.000 13.18943 79 VAL B CA 1
ATOM 5027 C C . VAL B 1 79 ? -18.31709 40.22891 50.93238 1.000 13.10433 79 VAL B C 1
ATOM 5028 O O . VAL B 1 79 ? -17.88474 39.29556 51.61457 1.000 13.74794 79 VAL B O 1
ATOM 5032 N N . GLY B 1 80 ? -17.51773 41.10685 50.32964 1.000 12.79069 80 GLY B N 1
ATOM 5033 C CA . GLY B 1 80 ? -16.07650 41.00617 50.44899 1.000 12.98819 80 GLY B CA 1
ATOM 5034 C C . GLY B 1 80 ? -15.42622 40.47958 49.18479 1.000 14.46620 80 GLY B C 1
ATOM 5035 O O . GLY B 1 80 ? -15.79476 39.41120 48.69554 1.000 14.17521 80 GLY B O 1
ATOM 5036 N N . GLY B 1 81 ? -14.44696 41.20667 48.65116 1.000 12.08970 81 GLY B N 1
ATOM 5037 C CA . GLY B 1 81 ? -13.83943 40.81283 47.39896 1.000 12.64620 81 GLY B CA 1
ATOM 5038 C C . GLY B 1 81 ? -12.37179 40.45139 47.51420 1.000 13.05969 81 GLY B C 1
ATOM 5039 O O . GLY B 1 81 ? -11.59233 40.74037 46.60120 1.000 12.65868 81 GLY B O 1
ATOM 5040 N N . GLY B 1 82 ? -11.98987 39.83222 48.63059 1.000 10.76329 82 GLY B N 1
ATOM 5041 C CA . GLY B 1 82 ? -10.69049 39.20706 48.76681 1.000 11.22223 82 GLY B CA 1
ATOM 5042 C C . GLY B 1 82 ? -10.66827 37.87297 48.03934 1.000 11.29191 82 GLY B C 1
ATOM 5043 O O . GLY B 1 82 ? -11.59152 37.51086 47.30712 1.000 9.63958 82 GLY B O 1
ATOM 5044 N N . ILE B 1 83 ? -9.58169 37.12741 48.26311 1.000 11.09694 83 ILE B N 1
ATOM 5045 C CA . ILE B 1 83 ? -9.41793 35.81815 47.62951 1.000 14.58049 83 ILE B CA 1
ATOM 5046 C C . ILE B 1 83 ? -10.56584 34.88700 48.00246 1.000 15.13871 83 ILE B C 1
ATOM 5047 O O . ILE B 1 83 ? -11.03074 34.09450 47.17520 1.000 13.84825 83 ILE B O 1
ATOM 5052 N N . SER B 1 84 ? -11.06537 34.98724 49.23663 1.000 11.20931 84 SER B N 1
ATOM 5053 C CA . SER B 1 84 ? -12.16972 34.12330 49.64200 1.000 12.90826 84 SER B CA 1
ATOM 5054 C C . SER B 1 84 ? -13.44992 34.49358 48.89737 1.000 13.29717 84 SER B C 1
ATOM 5055 O O . SER B 1 84 ? -14.15322 33.61648 48.36690 1.000 13.48260 84 SER B O 1
ATOM 5058 N N . GLY B 1 85 ? -13.75859 35.79505 48.81892 1.000 10.98067 85 GLY B N 1
ATOM 5059 C CA . GLY B 1 85 ? -14.96947 36.20613 48.11750 1.000 11.79622 85 GLY B CA 1
ATOM 5060 C C . GLY B 1 85 ? -14.91537 35.89146 46.63644 1.000 14.77850 85 GLY B C 1
ATOM 5061 O O . GLY B 1 85 ? -15.91934 35.48218 46.03508 1.000 12.49930 85 GLY B O 1
ATOM 5062 N N . LEU B 1 86 ? -13.74033 36.07575 46.02821 1.000 11.28814 86 LEU B N 1
ATOM 5063 C CA . LEU B 1 86 ? -13.57757 35.75371 44.62215 1.000 13.33032 86 LEU B CA 1
ATOM 5064 C C . LEU B 1 86 ? -13.66953 34.25185 44.39537 1.000 14.66338 86 LEU B C 1
ATOM 5065 O O . LEU B 1 86 ? -14.29377 33.79913 43.42796 1.000 13.73153 86 LEU B O 1
ATOM 5070 N N . ALA B 1 87 ? -13.03789 33.46669 45.26868 1.000 14.15279 87 ALA B N 1
ATOM 5071 C CA . ALA B 1 87 ? -13.13731 32.01662 45.15267 1.000 15.62190 87 ALA B CA 1
ATOM 5072 C C . ALA B 1 87 ? -14.57294 31.55856 45.34045 1.000 16.27243 87 ALA B C 1
ATOM 5073 O O . ALA B 1 87 ? -15.03416 30.64189 44.65191 1.000 17.23834 87 ALA B O 1
ATOM 5075 N N . ALA B 1 88 ? -15.30441 32.19637 46.25611 1.000 13.21422 88 ALA B N 1
ATOM 5076 C CA . ALA B 1 88 ? -16.70808 31.84023 46.44199 1.000 15.14536 88 ALA B CA 1
ATOM 5077 C C . ALA B 1 88 ? -17.48729 32.06044 45.15382 1.000 15.61989 88 ALA B C 1
ATOM 5078 O O . ALA B 1 88 ? -18.24798 31.18833 44.71490 1.000 17.89805 88 ALA B O 1
ATOM 5080 N N . ALA B 1 89 ? -17.28536 33.21400 44.51469 1.000 14.24190 89 ALA B N 1
ATOM 5081 C CA . ALA B 1 89 ? -17.92918 33.46390 43.22890 1.000 12.52434 89 ALA B CA 1
ATOM 5082 C C . ALA B 1 89 ? -17.51396 32.42543 42.20130 1.000 15.77919 89 ALA B C 1
ATOM 5083 O O . ALA B 1 89 ? -18.34137 31.94899 41.41176 1.000 16.04389 89 ALA B O 1
ATOM 5085 N N . TRP B 1 90 ? -16.22844 32.07685 42.18287 1.000 15.24101 90 TRP B N 1
ATOM 5086 C CA . TRP B 1 90 ? -15.73443 31.15102 41.17436 1.000 16.54911 90 TRP B CA 1
ATOM 5087 C C . TRP B 1 90 ? -16.32446 29.76080 41.38738 1.000 18.40138 90 TRP B C 1
ATOM 5088 O O . TRP B 1 90 ? -16.79457 29.11970 40.43955 1.000 19.14489 90 TRP B O 1
ATOM 5099 N N . PHE B 1 91 ? -16.33113 29.28301 42.63234 1.000 16.16026 91 PHE B N 1
ATOM 5100 C CA . PHE B 1 91 ? -16.85824 27.94288 42.87237 1.000 18.80372 91 PHE B CA 1
ATOM 5101 C C . PHE B 1 91 ? -18.37751 27.89922 42.75787 1.000 19.02167 91 PHE B C 1
ATOM 5102 O O . PHE B 1 91 ? -18.93762 26.87046 42.35918 1.000 16.98258 91 PHE B O 1
ATOM 5110 N N . TYR B 1 92 ? -19.06535 28.99570 43.08547 1.000 16.99218 92 TYR B N 1
ATOM 5111 C CA . TYR B 1 92 ? -20.50603 29.03943 42.86010 1.000 17.32055 92 TYR B CA 1
ATOM 5112 C C . TYR B 1 92 ? -20.82722 28.93320 41.37569 1.000 19.36712 92 TYR B C 1
ATOM 5113 O O . TYR B 1 92 ? -21.74166 28.19955 40.97982 1.000 18.98067 92 TYR B O 1
ATOM 5122 N N . ARG B 1 93 ? -20.09166 29.67044 40.53802 1.000 17.00579 93 ARG B N 1
ATOM 5123 C CA . ARG B 1 93 ? -20.30045 29.58794 39.10036 1.000 18.92547 93 ARG B CA 1
ATOM 5124 C C . ARG B 1 93 ? -19.99220 28.18977 38.56757 1.000 22.40397 93 ARG B C 1
ATOM 5125 O O . ARG B 1 93 ? -20.61354 27.74360 37.59436 1.000 22.66437 93 ARG B O 1
ATOM 5133 N N . GLU B 1 94 ? -19.04133 27.48365 39.18248 1.000 22.28057 94 GLU B N 1
ATOM 5134 C CA . GLU B 1 94 ? -18.77595 26.10832 38.76976 1.000 23.40993 94 GLU B CA 1
ATOM 5135 C C . GLU B 1 94 ? -20.00057 25.22516 38.97386 1.000 25.52733 94 GLU B C 1
ATOM 5136 O O . GLU B 1 94 ? -20.32258 24.38853 38.12187 1.000 25.22414 94 GLU B O 1
ATOM 5142 N N . ARG B 1 95 ? -20.69626 25.39316 40.09828 1.000 21.47491 95 ARG B N 1
ATOM 5143 C CA . ARG B 1 95 ? -21.91565 24.62880 40.33885 1.000 23.52019 95 ARG B CA 1
ATOM 5144 C C . ARG B 1 95 ? -23.10946 25.18634 39.57351 1.000 27.08001 95 ARG B C 1
ATOM 5145 O O . ARG B 1 95 ? -24.04646 24.43687 39.27331 1.000 29.01531 95 ARG B O 1
ATOM 5153 N N . HIS B 1 96 ? -23.09758 26.47900 39.24970 1.000 22.90618 96 HIS B N 1
ATOM 5154 C CA . HIS B 1 96 ? -24.22412 27.14826 38.59380 1.000 23.31844 96 HIS B CA 1
ATOM 5155 C C . HIS B 1 96 ? -23.69270 28.02094 37.47011 1.000 25.57701 96 HIS B C 1
ATOM 5156 O O . HIS B 1 96 ? -23.56063 29.24129 37.62573 1.000 24.98839 96 HIS B O 1
ATOM 5163 N N . PRO B 1 97 ? -23.40305 27.43046 36.30124 1.000 27.25705 97 PRO B N 1
ATOM 5164 C CA . PRO B 1 97 ? -22.72295 28.19374 35.23487 1.000 24.42879 97 PRO B CA 1
ATOM 5165 C C . PRO B 1 97 ? -23.45144 29.44908 34.79710 1.000 25.48002 97 PRO B C 1
ATOM 5166 O O . PRO B 1 97 ? -22.80625 30.39710 34.33334 1.000 27.04782 97 PRO B O 1
ATOM 5170 N N . ALA B 1 98 ? -24.77376 29.48458 34.91203 1.000 22.80727 98 ALA B N 1
ATOM 5171 C CA . ALA B 1 98 ? -25.55765 30.62839 34.47699 1.000 26.60537 98 ALA B CA 1
ATOM 5172 C C . ALA B 1 98 ? -25.75550 31.66494 35.57600 1.000 23.97097 98 ALA B C 1
ATOM 5173 O O . ALA B 1 98 ? -26.46716 32.64961 35.35353 1.000 25.79275 98 ALA B O 1
ATOM 5175 N N . ALA B 1 99 ? -25.12920 31.47815 36.73788 1.000 24.73984 99 ALA B N 1
ATOM 5176 C CA . ALA B 1 99 ? -25.40298 32.32396 37.89609 1.000 22.70695 99 ALA B CA 1
ATOM 5177 C C . ALA B 1 99 ? -25.08450 33.79196 37.62591 1.000 21.57218 99 ALA B C 1
ATOM 5178 O O . ALA B 1 99 ? -24.07522 34.12388 36.99361 1.000 21.69317 99 ALA B O 1
ATOM 5180 N N . ARG B 1 100 ? -25.97174 34.66953 38.10256 1.000 18.11730 100 ARG B N 1
ATOM 5181 C CA . ARG B 1 100 ? -25.68422 36.09040 38.24141 1.000 20.83415 100 ARG B CA 1
ATOM 5182 C C . ARG B 1 100 ? -25.10851 36.32292 39.63350 1.000 18.1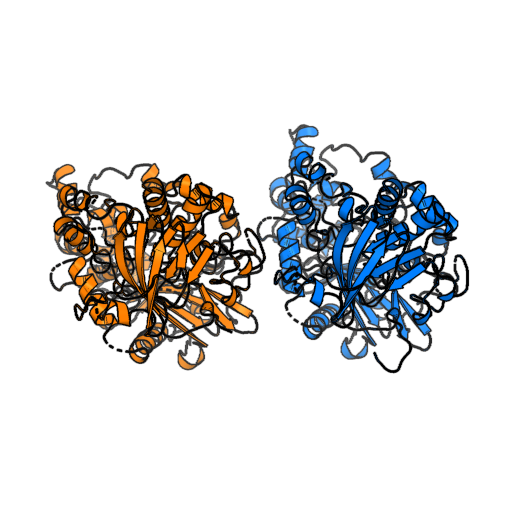1409 100 ARG B C 1
ATOM 5183 O O . ARG B 1 100 ? -25.71255 35.91844 40.63333 1.000 16.94447 100 ARG B O 1
ATOM 5191 N N . ILE B 1 101 ? -23.94330 36.96219 39.69757 1.000 17.41029 101 ILE B N 1
ATOM 5192 C CA . ILE B 1 101 ? -23.18959 37.07807 40.93905 1.000 14.84448 101 ILE B CA 1
ATOM 5193 C C . ILE B 1 101 ? -22.76410 38.52478 41.12990 1.000 13.99511 101 ILE B C 1
ATOM 5194 O O . ILE B 1 101 ? -22.23296 39.14482 40.20372 1.000 15.62490 101 ILE B O 1
ATOM 5199 N N . LEU B 1 102 ? -23.01010 39.05782 42.32397 1.000 13.28984 102 LEU B N 1
ATOM 5200 C CA . LEU B 1 102 ? -22.53811 40.37733 42.71646 1.000 13.42399 102 LEU B CA 1
ATOM 5201 C C . LEU B 1 102 ? -21.53927 40.21306 43.84899 1.000 13.39129 102 LEU B C 1
ATOM 5202 O O . LEU B 1 102 ? -21.83319 39.55480 44.85148 1.000 13.32167 102 LEU B O 1
ATOM 5207 N N . VAL B 1 103 ? -20.35945 40.79237 43.67841 1.000 11.20015 103 VAL B N 1
ATOM 5208 C CA . VAL B 1 103 ? -19.35692 40.87872 44.73369 1.000 11.53697 103 VAL B CA 1
ATOM 5209 C C . VAL B 1 103 ? -19.29060 42.33195 45.18130 1.000 11.78125 103 VAL B C 1
ATOM 5210 O O . VAL B 1 103 ? -19.01339 43.22122 44.36534 1.000 13.87228 103 VAL B O 1
ATOM 5214 N N . ILE B 1 104 ? -19.52264 42.56773 46.46899 1.000 11.66867 104 ILE B N 1
ATOM 5215 C CA . ILE B 1 104 ? -19.52380 43.90287 47.06554 1.000 13.05557 104 ILE B CA 1
ATOM 5216 C C . ILE B 1 104 ? -18.24260 44.05259 47.87975 1.000 13.00367 104 ILE B C 1
ATOM 5217 O O . ILE B 1 104 ? -18.01947 43.29686 48.83384 1.000 12.13601 104 ILE B O 1
ATOM 5222 N N . GLU B 1 105 ? -17.40623 45.03001 47.52905 1.000 11.09551 105 GLU B N 1
ATOM 5223 C CA . GLU B 1 105 ? -16.10115 45.19004 48.16349 1.000 11.10104 105 GLU B CA 1
ATOM 5224 C C . GLU B 1 105 ? -15.87139 46.64340 48.57752 1.000 12.38425 105 GLU B C 1
ATOM 5225 O O . GLU B 1 105 ? -16.10918 47.56049 47.78490 1.000 13.48729 105 GLU B O 1
ATOM 5231 N N . ASN B 1 106 ? -15.37714 46.85867 49.79992 1.000 13.14854 106 ASN B N 1
ATOM 5232 C CA . ASN B 1 106 ? -15.29707 48.21651 50.33969 1.000 14.19202 106 ASN B CA 1
ATOM 5233 C C . ASN B 1 106 ? -14.01757 48.97158 49.98844 1.000 15.45539 106 ASN B C 1
ATOM 5234 O O . ASN B 1 106 ? -14.03052 50.21146 50.02574 1.000 13.39291 106 ASN B O 1
ATOM 5239 N N . HIS B 1 107 ? -12.91304 48.28445 49.68060 1.000 13.15657 107 HIS B N 1
ATOM 5240 C CA . HIS B 1 107 ? -11.71811 48.99281 49.23353 1.000 13.64360 107 HIS B CA 1
ATOM 5241 C C . HIS B 1 107 ? -11.90394 49.51214 47.79898 1.000 12.86224 107 HIS B C 1
ATOM 5242 O O . HIS B 1 107 ? -12.89611 49.21947 47.12024 1.000 12.44448 107 HIS B O 1
ATOM 5249 N N . ASP B 1 108 ? -10.91704 50.28194 47.32191 1.000 12.63935 108 ASP B N 1
ATOM 5250 C CA . ASP B 1 108 ? -10.98795 50.85026 45.97598 1.000 14.45521 108 ASP B CA 1
ATOM 5251 C C . ASP B 1 108 ? -10.43189 49.91429 44.90115 1.000 12.19781 108 ASP B C 1
ATOM 5252 O O . ASP B 1 108 ? -10.47408 50.25036 43.71204 1.000 13.55155 108 ASP B O 1
ATOM 5257 N N . ASP B 1 109 ? -9.93707 48.74647 45.30061 1.000 13.98864 109 ASP B N 1
ATOM 5258 C CA . ASP B 1 109 ? -9.41230 47.72252 44.41069 1.000 14.66146 109 ASP B CA 1
ATOM 5259 C C . ASP B 1 109 ? -9.91625 46.38155 44.93372 1.000 14.92152 109 ASP B C 1
ATOM 5260 O O . ASP B 1 109 ? -10.27923 46.25388 46.10891 1.000 14.23557 109 ASP B O 1
ATOM 5265 N N . PHE B 1 110 ? -9.97579 45.38930 44.05392 1.000 11.74713 110 PHE B N 1
ATOM 5266 C CA . PHE B 1 110 ? -10.33195 44.05551 44.51054 1.000 13.75988 110 PHE B CA 1
ATOM 5267 C C . PHE B 1 110 ? -9.10689 43.36388 45.10733 1.000 14.41270 110 PHE B C 1
ATOM 5268 O O . PHE B 1 110 ? -7.96388 43.79660 44.92788 1.000 13.33057 110 PHE B O 1
ATOM 5276 N N . GLY B 1 111 ? -9.34931 42.25087 45.79682 1.000 13.34889 111 GLY B N 1
ATOM 5277 C CA . GLY B 1 111 ? -8.26790 41.39146 46.24913 1.000 12.31096 111 GLY B CA 1
ATOM 5278 C C . GLY B 1 111 ? -8.02347 41.36626 47.74152 1.000 11.45227 111 GLY B C 1
ATOM 5279 O O . GLY B 1 111 ? -7.25909 40.50226 48.20121 1.000 11.73537 111 GLY B O 1
ATOM 5280 N N . GLY B 1 112 ? -8.62919 42.27610 48.51484 1.000 11.84996 112 GLY B N 1
ATOM 5281 C CA . GLY B 1 112 ? -8.40487 42.28520 49.95561 1.000 10.20976 112 GLY B CA 1
ATOM 5282 C C . GLY B 1 112 ? -6.93961 42.48129 50.30717 1.000 12.12181 112 GLY B C 1
ATOM 5283 O O . GLY B 1 112 ? -6.29214 43.44643 49.87280 1.000 10.74847 112 GLY B O 1
ATOM 5284 N N . HIS B 1 113 ? -6.40061 41.55168 51.11046 1.000 10.07443 113 HIS B N 1
ATOM 5285 C CA . HIS B 1 113 ? -4.97998 41.59322 51.46009 1.000 13.00785 113 HIS B CA 1
ATOM 5286 C C . HIS B 1 113 ? -4.06910 41.43503 50.25111 1.000 12.07108 113 HIS B C 1
ATOM 5287 O O . HIS B 1 113 ? -2.88163 41.76104 50.33791 1.000 10.46143 113 HIS B O 1
ATOM 5294 N N . ALA B 1 114 ? -4.58044 40.90706 49.15105 1.000 10.86324 114 ALA B N 1
ATOM 5295 C CA . ALA B 1 114 ? -3.77491 40.61859 47.96499 1.000 11.74553 114 ALA B CA 1
ATOM 5296 C C . ALA B 1 114 ? -3.93669 41.77226 46.97528 1.000 10.66084 114 ALA B C 1
ATOM 5297 O O . ALA B 1 114 ? -4.89349 41.81418 46.19303 1.000 14.21927 114 ALA B O 1
ATOM 5299 N N . LYS B 1 115 ? -2.96886 42.68892 46.98812 1.000 10.47729 115 LYS B N 1
ATOM 5300 C CA . LYS B 1 115 ? -3.00076 43.91837 46.20750 1.000 13.25939 115 LYS B CA 1
ATOM 5301 C C . LYS B 1 115 ? -1.71924 44.05237 45.39913 1.000 12.87863 115 LYS B C 1
ATOM 5302 O O . LYS B 1 115 ? -0.62839 43.72684 45.88071 1.000 13.27615 115 LYS B O 1
ATOM 5308 N N . ARG B 1 116 ? -1.86836 44.51860 44.16510 1.000 9.89212 116 ARG B N 1
ATOM 5309 C CA . ARG B 1 116 ? -0.74817 44.82567 43.28660 1.000 13.15113 116 ARG B CA 1
ATOM 5310 C C . ARG B 1 116 ? -0.29603 46.26700 43.50950 1.000 12.76451 116 ARG B C 1
ATOM 5311 O O . ARG B 1 116 ? -1.11754 47.17943 43.49350 1.000 11.42138 116 ARG B O 1
ATOM 5319 N N . ASN B 1 117 ? 1.00109 46.46487 43.74712 1.000 12.63571 117 ASN B N 1
ATOM 5320 C CA . ASN B 1 117 ? 1.61088 47.78362 43.78375 1.000 13.15874 117 ASN B CA 1
ATOM 5321 C C . ASN B 1 117 ? 2.49769 47.94927 42.56000 1.000 13.36505 117 ASN B C 1
ATOM 5322 O O . ASN B 1 117 ? 3.10222 46.98355 42.08218 1.000 14.81172 117 ASN B O 1
ATOM 5327 N N . GLU B 1 118 ? 2.60132 49.18706 42.08136 1.000 12.98439 118 GLU B N 1
ATOM 5328 C CA . GLU B 1 118 ? 3.38270 49.49377 40.89315 1.000 14.58174 118 GLU B CA 1
ATOM 5329 C C . GLU B 1 118 ? 4.20214 50.74883 41.12982 1.000 13.94459 118 GLU B C 1
ATOM 5330 O O . GLU B 1 118 ? 3.73614 51.69548 41.76903 1.000 13.40139 118 GLU B O 1
ATOM 5336 N N . PHE B 1 119 ? 5.42161 50.74533 40.60003 1.000 17.34579 119 PHE B N 1
ATOM 5337 C CA . PHE B 1 119 ? 6.25759 51.93248 40.48894 1.000 17.13077 119 PHE B CA 1
ATOM 5338 C C . PHE B 1 119 ? 6.64622 52.11386 39.02979 1.000 18.18271 119 PHE B C 1
ATOM 5339 O O . PHE B 1 119 ? 6.77639 51.13663 38.28479 1.000 17.47773 119 PHE B O 1
ATOM 5347 N N . GLN B 1 120 ? 6.85183 53.36526 38.63069 1.000 16.00463 120 GLN B N 1
ATOM 5348 C CA . GLN B 1 120 ? 7.45646 53.68242 37.34393 1.000 19.21475 120 GLN B CA 1
ATOM 5349 C C . GLN B 1 120 ? 8.86628 54.20744 37.59037 1.000 17.96453 120 GLN B C 1
ATOM 5350 O O . GLN B 1 120 ? 9.05339 55.13091 38.38858 1.000 22.96802 120 GLN B O 1
ATOM 5356 N N . ALA B 1 121 ? 9.85258 53.61300 36.91758 1.000 17.95694 121 ALA B N 1
ATOM 5357 C CA . ALA B 1 121 ? 11.24507 54.01760 37.09539 1.000 24.42274 121 ALA B CA 1
ATOM 5358 C C . ALA B 1 121 ? 12.02185 53.67465 35.83598 1.000 25.25949 121 ALA B C 1
ATOM 5359 O O . ALA B 1 121 ? 11.91252 52.55243 35.32845 1.000 23.06540 121 ALA B O 1
ATOM 5361 N N . GLY B 1 122 ? 12.78103 54.64533 35.32733 1.000 26.16116 122 GLY B N 1
ATOM 5362 C CA . GLY B 1 122 ? 13.62075 54.42727 34.16574 1.000 25.89931 122 GLY B CA 1
ATOM 5363 C C . GLY B 1 122 ? 12.87972 53.88163 32.96319 1.000 27.47726 122 GLY B C 1
ATOM 5364 O O . GLY B 1 122 ? 13.43825 53.09430 32.19365 1.000 31.56186 122 GLY B O 1
ATOM 5365 N N . GLY B 1 123 ? 11.61392 54.26806 32.80147 1.000 26.99455 123 GLY B N 1
ATOM 5366 C CA . GLY B 1 123 ? 10.83890 53.85090 31.65227 1.000 24.75161 123 GLY B CA 1
ATOM 5367 C C . GLY B 1 123 ? 10.25251 52.46075 31.72506 1.000 25.31039 123 GLY B C 1
ATOM 5368 O O . GLY B 1 123 ? 9.71423 51.97999 30.72168 1.000 27.38286 123 GLY B O 1
ATOM 5369 N N . ARG B 1 124 ? 10.32134 51.79864 32.87382 1.000 20.41771 124 ARG B N 1
ATOM 5370 C CA . ARG B 1 124 ? 9.74850 50.47301 33.02198 1.000 19.57845 124 ARG B CA 1
ATOM 5371 C C . ARG B 1 124 ? 8.90264 50.41745 34.28821 1.000 19.47360 124 ARG B C 1
ATOM 5372 O O . ARG B 1 124 ? 8.96383 51.29528 35.15305 1.000 17.41993 124 ARG B O 1
ATOM 5380 N N . THR B 1 125 ? 8.10085 49.36373 34.38330 1.000 18.49733 125 THR B N 1
ATOM 5381 C CA . THR B 1 125 ? 7.28605 49.11308 35.56294 1.000 19.22758 125 THR B CA 1
ATOM 5382 C C . THR B 1 125 ? 8.05375 48.22023 36.52854 1.000 16.94978 125 THR B C 1
ATOM 5383 O O . THR B 1 125 ? 8.69952 47.24783 36.11440 1.000 17.20822 125 THR B O 1
ATOM 5387 N N . ILE B 1 126 ? 7.99176 48.56168 37.81365 1.000 14.26760 126 ILE B N 1
ATOM 5388 C CA . ILE B 1 126 ? 8.49942 47.71038 38.88070 1.000 13.96490 126 ILE B CA 1
ATOM 5389 C C . ILE B 1 126 ? 7.30655 47.32638 39.75125 1.000 16.33775 126 ILE B C 1
ATOM 5390 O O . ILE B 1 126 ? 6.59177 48.20189 40.26078 1.000 15.77778 126 ILE B O 1
ATOM 5395 N N . LEU B 1 127 ? 7.07870 46.02600 39.89613 1.000 13.23492 127 LEU B N 1
ATOM 5396 C CA . LEU B 1 127 ? 5.92952 45.51401 40.62786 1.000 14.44159 127 LEU B CA 1
ATOM 5397 C C . LEU B 1 127 ? 6.30242 45.19801 42.06750 1.000 12.92948 127 LEU B C 1
ATOM 5398 O O . LEU B 1 127 ? 7.43570 44.81361 42.36655 1.000 15.49847 127 LEU B O 1
ATOM 5403 N N . GLY B 1 128 ? 5.31820 45.33597 42.96032 1.000 15.17548 128 GLY B N 1
ATOM 5404 C CA . GLY B 1 128 ? 5.48119 44.92481 44.33768 1.000 13.17351 128 GLY B CA 1
ATOM 5405 C C . GLY B 1 128 ? 4.18476 44.32673 44.84816 1.000 11.96812 128 GLY B C 1
ATOM 5406 O O . GLY B 1 128 ? 3.13829 44.42959 44.19861 1.000 11.44327 128 GLY B O 1
ATOM 5407 N N . TYR B 1 129 ? 4.26057 43.68872 46.01357 1.000 11.12004 129 TYR B N 1
ATOM 5408 C CA . TYR B 1 129 ? 3.07599 43.07742 46.60458 1.000 11.87080 129 TYR B CA 1
ATOM 5409 C C . TYR B 1 129 ? 2.60668 43.88216 47.80677 1.000 9.73583 129 TYR B C 1
ATOM 5410 O O . TYR B 1 129 ? 3.39390 44.17632 48.71380 1.000 11.86671 129 TYR B O 1
ATOM 5419 N N . GLY B 1 130 ? 1.32262 44.24226 47.80274 1.000 12.44897 130 GLY B N 1
ATOM 5420 C CA . GLY B 1 130 ? 0.79645 45.06423 48.87575 1.000 13.78630 130 GLY B CA 1
ATOM 5421 C C . GLY B 1 130 ? 0.62273 44.30683 50.17447 1.000 12.90688 130 GLY B C 1
ATOM 5422 O O . GLY B 1 130 ? 0.69125 44.89717 51.25674 1.000 11.57369 130 GLY B O 1
ATOM 5423 N N . GLY B 1 131 ? 0.39633 43.00169 50.09223 1.000 10.49188 131 GLY B N 1
ATOM 5424 C CA . GLY B 1 131 ? 0.13904 42.22480 51.28977 1.000 10.88688 131 GLY B CA 1
ATOM 5425 C C . GLY B 1 131 ? 0.41809 40.75177 51.07469 1.000 11.10386 131 GLY B C 1
ATOM 5426 O O . GLY B 1 131 ? 1.57836 40.33888 51.06916 1.000 12.28771 131 GLY B O 1
ATOM 5427 N N . SER B 1 132 ? -0.64166 39.96455 50.89053 1.000 10.36100 132 SER B N 1
ATOM 5428 C CA . SER B 1 132 ? -0.55686 38.51591 50.70903 1.000 12.47940 132 SER B CA 1
ATOM 5429 C C . SER B 1 132 ? 0.60036 38.15995 49.77657 1.000 11.22101 132 SER B C 1
ATOM 5430 O O . SER B 1 132 ? 0.55331 38.43599 48.57721 1.000 11.56277 132 SER B O 1
ATOM 5433 N N . GLU B 1 133 ? 1.64722 37.55875 50.33645 1.000 10.12218 133 GLU B N 1
ATOM 5434 C CA . GLU B 1 133 ? 2.97724 37.57554 49.73877 1.000 11.30876 133 GLU B CA 1
ATOM 5435 C C . GLU B 1 133 ? 3.21225 36.43000 48.74770 1.000 13.40654 133 GLU B C 1
ATOM 5436 O O . GLU B 1 133 ? 3.49331 36.67458 47.57280 1.000 12.27151 133 GLU B O 1
ATOM 5442 N N . SER B 1 134 ? 3.10783 35.17983 49.19887 1.000 12.84431 134 SER B N 1
ATOM 5443 C CA . SER B 1 134 ? 3.43824 34.04501 48.34034 1.000 12.99102 134 SER B CA 1
ATOM 5444 C C . SER B 1 134 ? 2.50597 32.88635 48.65134 1.000 14.08314 134 SER B C 1
ATOM 5445 O O . SER B 1 134 ? 1.77391 32.89755 49.64056 1.000 13.61287 134 SER B O 1
ATOM 5448 N N . LEU B 1 135 ? 2.53247 31.87659 47.78415 1.000 17.08884 135 LEU B N 1
ATOM 5449 C CA . LEU B 1 135 ? 1.83017 30.62707 48.05422 1.000 16.51057 135 LEU B CA 1
ATOM 5450 C C . LEU B 1 135 ? 2.65774 29.82560 49.04903 1.000 18.75837 135 LEU B C 1
ATOM 5451 O O . LEU B 1 135 ? 3.82353 29.51463 48.78246 1.000 17.92801 135 LEU B O 1
ATOM 5456 N N . GLN B 1 136 ? 2.07260 29.50673 50.20052 1.000 16.06385 136 GLN B N 1
ATOM 5457 C CA . GLN B 1 136 ? 2.81378 28.89379 51.29999 1.000 17.21265 136 GLN B CA 1
ATOM 5458 C C . GLN B 1 136 ? 2.80720 27.37496 51.15750 1.000 19.50339 136 GLN B C 1
ATOM 5459 O O . GLN B 1 136 ? 1.74317 26.75154 51.24935 1.000 17.99135 136 GLN B O 1
ATOM 5465 N N . SER B 1 137 ? 3.99026 26.78573 50.95541 1.000 17.55626 137 SER B N 1
ATOM 5466 C CA . SER B 1 137 ? 4.19794 25.33927 50.89667 1.000 23.93194 137 SER B CA 1
ATOM 5467 C C . SER B 1 137 ? 3.08360 24.65647 50.09299 1.000 21.56817 137 SER B C 1
ATOM 5468 O O . SER B 1 137 ? 2.40627 23.76428 50.60842 1.000 20.69013 137 SER B O 1
ATOM 5471 N N . PRO B 1 138 ? 2.87062 25.06224 48.83879 1.000 20.23618 138 PRO B N 1
ATOM 5472 C CA . PRO B 1 138 ? 1.64188 24.63786 48.14773 1.000 19.39785 138 PRO B CA 1
ATOM 5473 C C . PRO B 1 138 ? 1.52701 23.13168 47.96969 1.000 27.58014 138 PRO B C 1
ATOM 5474 O O . PRO B 1 138 ? 0.41917 22.57975 48.04545 1.000 22.01538 138 PRO B O 1
ATOM 5478 N N . ASN B 1 139 ? 2.64230 22.44260 47.73335 1.000 27.90107 139 ASN B N 1
ATOM 5479 C CA . ASN B 1 139 ? 2.56793 20.99749 47.56022 1.000 28.63539 139 ASN B CA 1
ATOM 5480 C C . ASN B 1 139 ? 2.03599 20.32438 48.82089 1.000 30.37449 139 ASN B C 1
ATOM 5481 O O . ASN B 1 139 ? 1.19919 19.41802 48.74042 1.000 32.20837 139 ASN B O 1
ATOM 5486 N N . ALA B 1 140 ? 2.45461 20.79927 49.99879 1.000 27.92633 140 ALA B N 1
ATOM 5487 C CA . ALA B 1 140 ? 1.97128 20.21515 51.24529 1.000 28.49351 140 ALA B CA 1
ATOM 5488 C C . ALA B 1 140 ? 0.59307 20.73615 51.63973 1.000 34.03586 140 ALA B C 1
ATOM 5489 O O . ALA B 1 140 ? -0.25947 19.95815 52.07908 1.000 37.72518 140 ALA B O 1
ATOM 5491 N N . LEU B 1 141 ? 0.34858 22.04040 51.49296 1.000 26.19122 141 LEU B N 1
ATOM 5492 C CA . LEU B 1 141 ? -0.78019 22.68168 52.15667 1.000 24.68337 141 LEU B CA 1
ATOM 5493 C C . LEU B 1 141 ? -2.01074 22.89340 51.28269 1.000 25.52078 141 LEU B C 1
ATOM 5494 O O . LEU B 1 141 ? -3.10730 23.04819 51.83133 1.000 30.93869 141 LEU B O 1
ATOM 5499 N N . TYR B 1 142 ? -1.87777 22.93701 49.95887 1.000 20.53792 142 TYR B N 1
ATOM 5500 C CA . TYR B 1 142 ? -3.01016 23.30148 49.11525 1.000 20.85308 142 TYR B CA 1
ATOM 5501 C C . TYR B 1 142 ? -3.90909 22.08896 48.88316 1.000 26.64658 142 TYR B C 1
ATOM 5502 O O . TYR B 1 142 ? -3.47256 21.07837 48.31761 1.000 22.08992 142 TYR B O 1
ATOM 5511 N N . SER B 1 143 ? -5.16071 22.19745 49.33057 1.000 21.41365 143 SER B N 1
ATOM 5512 C CA . SER B 1 143 ? -6.17691 21.18239 49.09595 1.000 21.47625 143 SER B CA 1
ATOM 5513 C C . SER B 1 143 ? -6.36381 20.93469 47.59955 1.000 22.30041 143 SER B C 1
ATOM 5514 O O . SER B 1 143 ? -5.87380 21.68425 46.74569 1.000 24.05009 143 SER B O 1
ATOM 5517 N N . GLU B 1 144 ? -7.12909 19.88383 47.27682 1.000 23.10404 144 GLU B N 1
ATOM 5518 C CA . GLU B 1 144 ? -7.40122 19.61561 45.87029 1.000 24.26351 144 GLU B CA 1
ATOM 5519 C C . GLU B 1 144 ? -8.30183 20.67637 45.26058 1.000 26.17278 144 GLU B C 1
ATOM 5520 O O . GLU B 1 144 ? -8.14865 21.00086 44.07754 1.000 23.67329 144 GLU B O 1
ATOM 5526 N N . ASP B 1 145 ? -9.24478 21.22416 46.03522 1.000 21.93871 145 ASP B N 1
ATOM 5527 C CA . ASP B 1 145 ? -10.03521 22.33408 45.51693 1.000 22.35731 145 ASP B CA 1
ATOM 5528 C C . ASP B 1 145 ? -9.14002 23.50699 45.14285 1.000 18.49644 145 ASP B C 1
ATOM 5529 O O . ASP B 1 145 ? -9.29497 24.09145 44.06318 1.000 19.45446 145 ASP B O 1
ATOM 5534 N N . ALA B 1 146 ? -8.17533 23.84011 46.00359 1.000 20.23051 146 ALA B N 1
ATOM 5535 C CA . ALA B 1 146 ? -7.27359 24.95188 45.70823 1.000 18.95145 146 ALA B CA 1
ATOM 5536 C C . ALA B 1 146 ? -6.37326 24.64158 44.51502 1.000 19.67560 146 ALA B C 1
ATOM 5537 O O . ALA B 1 146 ? -6.18641 25.49388 43.63687 1.000 18.45018 146 ALA B O 1
ATOM 5539 N N . LYS B 1 147 ? -5.80556 23.42744 44.45553 1.000 19.63521 147 LYS B N 1
ATOM 5540 C CA . LYS B 1 147 ? -4.98469 23.07400 43.29977 1.000 18.94746 147 LYS B CA 1
ATOM 5541 C C . LYS B 1 147 ? -5.81217 23.00905 42.02589 1.000 19.63296 147 LYS B C 1
ATOM 5542 O O . LYS B 1 147 ? -5.32034 23.37496 40.95381 1.000 21.92545 147 LYS B O 1
ATOM 5548 N N . HIS B 1 148 ? -7.07119 22.57285 42.12709 1.000 19.45188 148 HIS B N 1
ATOM 5549 C CA . HIS B 1 148 ? -7.96933 22.56459 40.97502 1.000 21.38154 148 HIS B CA 1
ATOM 5550 C C . HIS B 1 148 ? -8.22206 23.97951 40.46364 1.000 23.52611 148 HIS B C 1
ATOM 5551 O O . HIS B 1 148 ? -8.20857 24.22988 39.24966 1.000 20.72152 148 HIS B O 1
ATOM 5558 N N . LEU B 1 149 ? -8.47249 24.91859 41.37809 1.000 20.43015 149 LEU B N 1
ATOM 5559 C CA . LEU B 1 149 ? -8.60421 26.31919 40.99074 1.000 18.75410 149 LEU B CA 1
ATOM 5560 C C . LEU B 1 149 ? -7.33637 26.82778 40.30238 1.000 17.59354 149 LEU B C 1
ATOM 5561 O O . LEU B 1 149 ? -7.40385 27.47089 39.24743 1.000 19.54415 149 LEU B O 1
ATOM 5566 N N . LEU B 1 150 ? -6.16684 26.53047 40.87228 1.000 18.30680 150 LEU B N 1
ATOM 5567 C CA . LEU B 1 150 ? -4.91298 26.96102 40.25465 1.000 17.75557 150 LEU B CA 1
ATOM 5568 C C . LEU B 1 150 ? -4.76984 26.40003 38.84782 1.000 19.57530 150 LEU B C 1
ATOM 5569 O O . LEU B 1 150 ? -4.43951 27.12968 37.90797 1.000 18.84142 150 LEU B O 1
ATOM 5574 N N . LYS B 1 151 ? -5.01640 25.09440 38.68527 1.000 21.89915 151 LYS B N 1
ATOM 5575 C CA . LYS B 1 151 ? -4.88776 24.48039 37.36825 1.000 21.11209 151 LYS B CA 1
ATOM 5576 C C . LYS B 1 151 ? -5.84020 25.12115 36.36968 1.000 23.20706 151 LYS B C 1
ATOM 5577 O O . LYS B 1 151 ? -5.45552 25.41585 35.23001 1.000 20.94825 151 LYS B O 1
ATOM 5583 N N . ARG B 1 152 ? -7.08673 25.37028 36.79086 1.000 20.21067 152 ARG B N 1
ATOM 5584 C CA . ARG B 1 152 ? -8.07763 25.95474 35.89236 1.000 20.90197 152 ARG B CA 1
ATOM 5585 C C . ARG B 1 152 ? -7.74081 27.40002 35.54728 1.000 21.71222 152 ARG B C 1
ATOM 5586 O O . ARG B 1 152 ? -8.12976 27.89300 34.47957 1.000 23.71961 152 ARG B O 1
ATOM 5594 N N . LEU B 1 153 ? -7.01095 28.09041 36.41700 1.000 18.36477 153 LEU B N 1
ATOM 5595 C CA . LEU B 1 153 ? -6.54721 29.43169 36.09163 1.000 17.33766 153 LEU B CA 1
ATOM 5596 C C . LEU B 1 153 ? -5.25089 29.42806 35.28592 1.000 21.46447 153 LEU B C 1
ATOM 5597 O O . LEU B 1 153 ? -4.75647 30.50353 34.93295 1.000 18.06511 153 LEU B O 1
ATOM 5602 N N . GLY B 1 154 ? -4.69108 28.25795 34.98456 1.000 21.35207 154 GLY B N 1
ATOM 5603 C CA . GLY B 1 154 ? -3.44326 28.20738 34.25071 1.000 18.50731 154 GLY B CA 1
ATOM 5604 C C . GLY B 1 154 ? -2.19976 28.35395 35.10069 1.000 19.40555 154 GLY B C 1
ATOM 5605 O O . GLY B 1 154 ? -1.13760 28.69918 34.57170 1.000 21.11954 154 GLY B O 1
ATOM 5606 N N . VAL B 1 155 ? -2.28367 28.10059 36.40354 1.000 19.07539 155 VAL B N 1
ATOM 5607 C CA . VAL B 1 155 ? -1.11301 28.19476 37.26395 1.000 16.43876 155 VAL B CA 1
ATOM 5608 C C . VAL B 1 155 ? -0.48518 26.81713 37.38080 1.000 22.21629 155 VAL B C 1
ATOM 5609 O O . VAL B 1 155 ? -1.13553 25.85670 37.81351 1.000 21.55578 155 VAL B O 1
ATOM 5613 N N . GLU B 1 156 ? 0.77958 26.72708 36.99011 1.000 19.73793 156 GLU B N 1
ATOM 5614 C CA . GLU B 1 156 ? 1.58604 25.52438 37.14365 1.000 21.28645 156 GLU B CA 1
ATOM 5615 C C . GLU B 1 156 ? 2.65700 25.83419 38.18680 1.000 19.03875 156 GLU B C 1
ATOM 5616 O O . GLU B 1 156 ? 3.53889 26.66291 37.93932 1.000 19.76241 156 GLU B O 1
ATOM 5622 N N . LEU B 1 157 ? 2.57214 25.17933 39.35380 1.000 17.62737 157 LEU B N 1
ATOM 5623 C CA . LEU B 1 157 ? 3.48183 25.48849 40.46293 1.000 20.58122 157 LEU B CA 1
ATOM 5624 C C . LEU B 1 157 ? 4.94273 25.30089 40.06912 1.000 20.51691 157 LEU B C 1
ATOM 5625 O O . LEU B 1 157 ? 5.80400 26.11620 40.43057 1.000 16.82474 157 LEU B O 1
ATOM 5630 N N . LYS B 1 158 ? 5.24370 24.23309 39.33227 1.000 20.68994 158 LYS B N 1
ATOM 5631 C CA . LYS B 1 158 ? 6.62987 23.94561 38.97499 1.000 19.18927 158 LYS B CA 1
ATOM 5632 C C . LYS B 1 158 ? 7.27238 25.07383 38.17593 1.000 16.78665 158 LYS B C 1
ATOM 5633 O O . LYS B 1 158 ? 8.50428 25.15759 38.11935 1.000 16.64287 158 LYS B O 1
ATOM 5639 N N . ARG B 1 159 ? 6.46926 25.94113 37.55563 1.000 16.62169 159 ARG B N 1
ATOM 5640 C CA . ARG B 1 159 ? 7.02586 27.06243 36.81148 1.000 17.87068 159 ARG B CA 1
ATOM 5641 C C . ARG B 1 159 ? 7.85254 27.97713 37.70886 1.000 16.87691 159 ARG B C 1
ATOM 5642 O O . ARG B 1 159 ? 8.79476 28.61741 37.23081 1.000 13.33330 159 ARG B O 1
ATOM 5650 N N . PHE B 1 160 ? 7.53877 28.04475 39.01132 1.000 15.54544 160 PHE B N 1
ATOM 5651 C CA . PHE B 1 160 ? 8.30192 28.94536 39.87673 1.000 15.00230 160 PHE B CA 1
ATOM 5652 C C . PHE B 1 160 ? 9.72545 28.45973 40.12508 1.000 16.12810 160 PHE B C 1
ATOM 5653 O O . PHE B 1 160 ? 10.57444 29.25961 40.52946 1.000 14.17221 160 PHE B O 1
ATOM 5661 N N . GLU B 1 161 ? 10.01307 27.17872 39.86937 1.000 16.18357 161 GLU B N 1
ATOM 5662 C CA . GLU B 1 161 ? 11.38204 26.68859 40.01543 1.000 20.16386 161 GLU B CA 1
ATOM 5663 C C . GLU B 1 161 ? 12.33566 27.39328 39.05774 1.000 18.19181 161 GLU B C 1
ATOM 5664 O O . GLU B 1 161 ? 13.52046 27.54982 39.37129 1.000 19.53614 161 GLU B O 1
ATOM 5670 N N . THR B 1 162 ? 11.84363 27.85306 37.90452 1.000 18.65379 162 THR B N 1
ATOM 5671 C CA . THR B 1 162 ? 12.65276 28.66664 36.99610 1.000 17.00166 162 THR B CA 1
ATOM 5672 C C . THR B 1 162 ? 12.30412 30.15443 37.03528 1.000 16.67234 162 THR B C 1
ATOM 5673 O O . THR B 1 162 ? 13.16699 30.98879 36.74770 1.000 17.41483 162 THR B O 1
ATOM 5677 N N . ALA B 1 163 ? 11.06109 30.51680 37.35719 1.000 13.77958 163 ALA B N 1
ATOM 5678 C CA . ALA B 1 163 ? 10.70920 31.93593 37.42823 1.000 16.38139 163 ALA B CA 1
ATOM 5679 C C . ALA B 1 163 ? 11.40443 32.62209 38.59539 1.000 14.07111 163 ALA B C 1
ATOM 5680 O O . ALA B 1 163 ? 11.83267 33.77697 38.48069 1.000 15.33770 163 ALA B O 1
ATOM 5682 N N . PHE B 1 164 ? 11.52305 31.93565 39.72584 1.000 14.21074 164 PHE B N 1
ATOM 5683 C CA . PHE B 1 164 ? 12.18919 32.50772 40.88782 1.000 14.95778 164 PHE B CA 1
ATOM 5684 C C . PHE B 1 164 ? 13.68892 32.38495 40.67740 1.000 16.01805 164 PHE B C 1
ATOM 5685 O O . PHE B 1 164 ? 14.20662 31.27493 40.51442 1.000 15.55390 164 PHE B O 1
ATOM 5693 N N . ASP B 1 165 ? 14.38663 33.52116 40.67579 1.000 14.00816 165 ASP B N 1
ATOM 5694 C CA . ASP B 1 165 ? 15.82763 33.54857 40.40741 1.000 16.29970 165 ASP B CA 1
ATOM 5695 C C . ASP B 1 165 ? 16.56066 33.28968 41.72645 1.000 17.73415 165 ASP B C 1
ATOM 5696 O O . ASP B 1 165 ? 17.12413 34.18888 42.35572 1.000 15.13396 165 ASP B O 1
ATOM 5701 N N . THR B 1 166 ? 16.55582 32.01601 42.14531 1.000 16.39510 166 THR B N 1
ATOM 5702 C CA . THR B 1 166 ? 16.94032 31.68125 43.51668 1.000 17.12282 166 THR B CA 1
ATOM 5703 C C . THR B 1 166 ? 18.40823 31.97728 43.80604 1.000 18.80263 166 THR B C 1
ATOM 5704 O O . THR B 1 166 ? 18.75517 32.25210 44.95946 1.000 17.45459 166 THR B O 1
ATOM 5708 N N . ASP B 1 167 ? 19.28411 31.93106 42.79562 1.000 17.25378 167 ASP B N 1
ATOM 5709 C CA . ASP B 1 167 ? 20.70427 32.18026 43.01438 1.000 20.05778 167 ASP B CA 1
ATOM 5710 C C . ASP B 1 167 ? 21.12938 33.61302 42.70487 1.000 18.81122 167 ASP B C 1
ATOM 5711 O O . ASP B 1 167 ? 22.32053 33.92265 42.80875 1.000 21.11210 167 ASP B O 1
ATOM 5716 N N . PHE B 1 168 ? 20.19811 34.50153 42.36082 1.000 16.12715 168 PHE B N 1
ATOM 5717 C CA . PHE B 1 168 ? 20.59041 35.85264 41.97286 1.000 16.11780 168 PHE B CA 1
ATOM 5718 C C . PHE B 1 168 ? 21.35258 36.56519 43.09278 1.000 16.13163 168 PHE B C 1
ATOM 5719 O O . PHE B 1 168 ? 22.51598 36.94408 42.91958 1.000 16.25369 168 PHE B O 1
ATOM 5727 N N . TYR B 1 169 ? 20.70961 36.77964 44.25480 1.000 14.28630 169 TYR B N 1
ATOM 5728 C CA . TYR B 1 169 ? 21.40702 37.50294 45.31901 1.000 14.58076 169 TYR B CA 1
ATOM 5729 C C . TYR B 1 169 ? 22.54336 36.67431 45.92101 1.000 14.50801 169 TYR B C 1
ATOM 5730 O O . TYR B 1 169 ? 23.62621 37.22612 46.15445 1.000 13.96572 169 TYR B O 1
ATOM 5739 N N . PRO B 1 170 ? 22.36123 35.37171 46.20166 1.000 13.98516 170 PRO B N 1
ATOM 5740 C CA . PRO B 1 170 ? 23.51275 34.58813 46.69052 1.000 15.83185 170 PRO B CA 1
ATOM 5741 C C . PRO B 1 170 ? 24.70832 34.59727 45.74065 1.000 18.67625 170 PRO B C 1
ATOM 5742 O O . PRO B 1 170 ? 25.85931 34.66853 46.19906 1.000 18.10244 170 PRO B O 1
ATOM 5746 N N . GLY B 1 171 ? 24.46707 34.54568 44.42655 1.000 15.39128 171 GLY B N 1
ATOM 5747 C CA . GLY B 1 171 ? 25.55979 34.56614 43.46374 1.000 17.44309 171 GLY B CA 1
ATOM 5748 C C . GLY B 1 171 ? 26.29482 35.88597 43.38634 1.000 18.02266 171 GLY B C 1
ATOM 5749 O O . GLY B 1 171 ? 27.43426 35.92023 42.91364 1.000 20.54916 171 GLY B O 1
ATOM 5750 N N . LEU B 1 172 ? 25.66647 36.97201 43.82597 1.000 15.37323 172 LEU B N 1
ATOM 5751 C CA . LEU B 1 172 ? 26.32315 38.26345 43.96420 1.000 16.60389 172 LEU B CA 1
ATOM 5752 C C . LEU B 1 172 ? 27.14139 38.36911 45.23940 1.000 15.27635 172 LEU B C 1
ATOM 5753 O O . LEU B 1 172 ? 27.73913 39.41884 45.48235 1.000 18.41246 172 LEU B O 1
ATOM 5758 N N . GLY B 1 173 ? 27.16427 37.32030 46.05437 1.000 16.48347 173 GLY B N 1
ATOM 5759 C CA . GLY B 1 173 ? 27.87820 37.35121 47.31058 1.000 17.45248 173 GLY B CA 1
ATOM 5760 C C . GLY B 1 173 ? 27.11534 37.99051 48.44770 1.000 19.36458 173 GLY B C 1
ATOM 5761 O O . GLY B 1 173 ? 27.72545 38.35250 49.45587 1.000 22.32592 173 GLY B O 1
ATOM 5762 N N . LEU B 1 174 ? 25.79758 38.13678 48.32604 1.000 14.89986 174 LEU B N 1
ATOM 5763 C CA . LEU B 1 174 ? 25.02625 38.83934 49.34038 1.000 15.43212 174 LEU B CA 1
ATOM 5764 C C . LEU B 1 174 ? 24.52978 37.86379 50.40224 1.000 15.69310 174 LEU B C 1
ATOM 5765 O O . LEU B 1 174 ? 24.28851 36.68449 50.13236 1.000 13.51354 174 LEU B O 1
ATOM 5770 N N . SER B 1 175 ? 24.37754 38.36788 51.62015 1.000 14.10651 175 SER B N 1
ATOM 5771 C CA . SER B 1 175 ? 23.88051 37.55874 52.72144 1.000 12.67965 175 SER B CA 1
ATOM 5772 C C . SER B 1 175 ? 22.79221 38.32523 53.46175 1.000 15.74504 175 SER B C 1
ATOM 5773 O O . SER B 1 175 ? 22.40744 39.42993 53.07853 1.000 13.36038 175 SER B O 1
ATOM 5776 N N . ARG B 1 176 ? 22.28856 37.72062 54.53297 1.000 16.05641 176 ARG B N 1
ATOM 5777 C CA . ARG B 1 176 ? 21.34483 38.37879 55.41904 1.000 14.19140 176 ARG B CA 1
ATOM 5778 C C . ARG B 1 176 ? 22.09410 38.98204 56.60149 1.000 13.66692 176 ARG B C 1
ATOM 5779 O O . ARG B 1 176 ? 23.17078 38.50806 56.98095 1.000 15.30544 176 ARG B O 1
ATOM 5787 N N . ALA B 1 177 ? 21.52484 40.04676 57.17506 1.000 11.95214 177 ALA B N 1
ATOM 5788 C CA . ALA B 1 177 ? 22.19646 40.77401 58.24090 1.000 11.99982 177 ALA B CA 1
ATOM 5789 C C . ALA B 1 177 ? 21.20213 41.14066 59.33176 1.000 15.58935 177 ALA B C 1
ATOM 5790 O O . ALA B 1 177 ? 19.97871 41.08534 59.15127 1.000 13.26133 177 ALA B O 1
ATOM 5792 N N . VAL B 1 178 ? 21.76109 41.50367 60.47653 1.000 14.49795 178 VAL B N 1
ATOM 5793 C CA . VAL B 1 178 ? 21.00718 41.93929 61.64174 1.000 15.01526 178 VAL B CA 1
ATOM 5794 C C . VAL B 1 178 ? 21.41705 43.36794 61.94109 1.000 14.86162 178 VAL B C 1
ATOM 5795 O O . VAL B 1 178 ? 22.61526 43.66400 62.00716 1.000 16.14417 178 VAL B O 1
ATOM 5799 N N . PHE B 1 179 ? 20.43527 44.24768 62.13908 1.000 14.23526 179 PHE B N 1
ATOM 5800 C CA . PHE B 1 179 ? 20.70855 45.64186 62.48486 1.000 12.84034 179 PHE B CA 1
ATOM 5801 C C . PHE B 1 179 ? 20.34276 45.87272 63.93994 1.000 14.53175 179 PHE B C 1
ATOM 5802 O O . PHE B 1 179 ? 19.15650 45.89720 64.29268 1.000 14.64447 179 PHE B O 1
ATOM 5810 N N . PHE B 1 180 ? 21.36132 46.05648 64.77303 1.000 14.95251 180 PHE B N 1
ATOM 5811 C CA . PHE B 1 180 ? 21.15979 46.45117 66.15796 1.000 17.15448 180 PHE B CA 1
ATOM 5812 C C . PHE B 1 180 ? 21.02229 47.96809 66.23319 1.000 15.04083 180 PHE B C 1
ATOM 5813 O O . PHE B 1 180 ? 21.80142 48.69955 65.62093 1.000 16.46393 180 PHE B O 1
ATOM 5821 N N . ASP B 1 181 ? 20.02357 48.43544 66.96919 1.000 15.29210 181 ASP B N 1
ATOM 5822 C CA . ASP B 1 181 ? 19.71090 49.85257 67.02991 1.000 17.90481 181 ASP B CA 1
ATOM 5823 C C . ASP B 1 181 ? 20.16554 50.44892 68.35695 1.000 15.98449 181 ASP B C 1
ATOM 5824 O O . ASP B 1 181 ? 20.14604 49.78987 69.40019 1.000 17.88689 181 ASP B O 1
ATOM 5829 N N . LYS B 1 182 ? 20.54265 51.72417 68.30216 1.000 19.39171 182 LYS B N 1
ATOM 5830 C CA . LYS B 1 182 ? 21.17081 52.36260 69.45005 1.000 19.52018 182 LYS B CA 1
ATOM 5831 C C . LYS B 1 182 ? 20.23128 52.46128 70.64187 1.000 22.66466 182 LYS B C 1
ATOM 5832 O O . LYS B 1 182 ? 20.69064 52.38185 71.78396 1.000 22.61726 182 LYS B O 1
ATOM 5838 N N . ALA B 1 183 ? 18.92399 52.62685 70.40947 1.000 22.29019 183 ALA B N 1
ATOM 5839 C CA . ALA B 1 183 ? 17.99405 52.77351 71.52743 1.000 24.04687 183 ALA B CA 1
ATOM 5840 C C . ALA B 1 183 ? 17.98357 51.53093 72.41267 1.000 25.88886 183 ALA B C 1
ATOM 5841 O O . ALA B 1 183 ? 17.90323 51.63537 73.63999 1.000 24.43513 183 ALA B O 1
ATOM 5843 N N . SER B 1 184 ? 18.07772 50.34581 71.81159 1.000 20.43417 184 SER B N 1
ATOM 5844 C CA . SER B 1 184 ? 17.96642 49.09321 72.55108 1.000 21.13486 184 SER B CA 1
ATOM 5845 C C . SER B 1 184 ? 19.30619 48.48024 72.91858 1.000 21.07848 184 SER B C 1
ATOM 5846 O O . SER B 1 184 ? 19.38176 47.73511 73.89902 1.000 20.06141 184 SER B O 1
ATOM 5849 N N . PHE B 1 185 ? 20.36035 48.75785 72.15600 1.000 19.59247 185 PHE B N 1
ATOM 5850 C CA . PHE B 1 185 ? 21.64546 48.11904 72.37288 1.000 19.97372 185 PHE B CA 1
ATOM 5851 C C . PHE B 1 185 ? 22.77451 49.09248 72.66312 1.000 21.89619 185 PHE B C 1
ATOM 5852 O O . PHE B 1 185 ? 23.88115 48.64269 72.99205 1.000 20.08346 185 PHE B O 1
ATOM 5860 N N . GLY B 1 186 ? 22.53854 50.39835 72.55508 1.000 17.90782 186 GLY B N 1
ATOM 5861 C CA . GLY B 1 186 ? 23.54635 51.39316 72.83368 1.000 19.79817 186 GLY B CA 1
ATOM 5862 C C . GLY B 1 186 ? 24.25422 51.92347 71.60358 1.000 20.04750 186 GLY B C 1
ATOM 5863 O O . GLY B 1 186 ? 24.70424 53.07578 71.61207 1.000 19.87588 186 GLY B O 1
ATOM 5864 N N . VAL B 1 187 ? 24.36365 51.11318 70.54589 1.000 17.53529 187 VAL B N 1
ATOM 5865 C CA . VAL B 1 187 ? 24.94832 51.53111 69.27638 1.000 20.68106 187 VAL B CA 1
ATOM 5866 C C . VAL B 1 187 ? 24.10995 50.99300 68.12385 1.000 18.88110 187 VAL B C 1
ATOM 5867 O O . VAL B 1 187 ? 23.43989 49.96561 68.25066 1.000 17.91994 187 VAL B O 1
ATOM 5871 N N . ASP B 1 188 ? 24.15535 51.70159 66.99283 1.000 17.69873 188 ASP B N 1
ATOM 5872 C CA . ASP B 1 188 ? 23.69166 51.15765 65.72114 1.000 20.02182 188 ASP B CA 1
ATOM 5873 C C . ASP B 1 188 ? 24.78028 50.25066 65.15967 1.000 18.40474 188 ASP B C 1
ATOM 5874 O O . ASP B 1 188 ? 25.93838 50.65958 65.06348 1.000 19.02158 188 ASP B O 1
ATOM 5879 N N . LYS B 1 189 ? 24.42493 49.02879 64.77101 1.000 17.20552 189 LYS B N 1
ATOM 5880 C CA . LYS B 1 189 ? 25.44282 48.15480 64.19756 1.000 17.51821 189 LYS B CA 1
ATOM 5881 C C . LYS B 1 189 ? 24.80434 47.13573 63.26869 1.000 17.19819 189 LYS B C 1
ATOM 5882 O O . LYS B 1 189 ? 23.87707 46.42899 63.66410 1.000 15.90577 189 LYS B O 1
ATOM 5888 N N . LEU B 1 190 ? 25.30946 47.06639 62.04727 1.000 16.36628 190 LEU B N 1
ATOM 5889 C CA . LEU B 1 190 ? 24.85071 46.11071 61.04907 1.000 18.34141 190 LEU B CA 1
ATOM 5890 C C . LEU B 1 190 ? 25.82822 44.94147 61.02785 1.000 17.40485 190 LEU B C 1
ATOM 5891 O O . LEU B 1 190 ? 27.02637 45.14705 60.82661 1.000 19.84748 190 LEU B O 1
ATOM 5896 N N . VAL B 1 191 ? 25.33254 43.72522 61.24303 1.000 16.26135 191 VAL B N 1
ATOM 5897 C CA . VAL B 1 191 ? 26.18120 42.53079 61.28111 1.000 14.93608 191 VAL B CA 1
ATOM 5898 C C . VAL B 1 191 ? 25.67253 41.54942 60.23142 1.000 15.18624 191 VAL B C 1
ATOM 5899 O O . VAL B 1 191 ? 24.54117 41.06336 60.33892 1.000 14.59556 191 VAL B O 1
ATOM 5903 N N . SER B 1 192 ? 26.50653 41.24858 59.22318 1.000 16.43336 192 SER B N 1
ATOM 5904 C CA . SER B 1 192 ? 26.08884 40.42105 58.09755 1.000 15.68172 192 SER B CA 1
ATOM 5905 C C . SER B 1 192 ? 26.58119 38.97858 58.25795 1.000 19.68548 192 SER B C 1
ATOM 5906 O O . SER B 1 192 ? 27.29741 38.62822 59.20407 1.000 17.62821 192 SER B O 1
ATOM 5909 N N . GLY B 1 193 ? 26.19820 38.13847 57.29584 1.000 14.90387 193 GLY B N 1
ATOM 5910 C CA . GLY B 1 193 ? 26.50996 36.72338 57.35521 1.000 16.21813 193 GLY B CA 1
ATOM 5911 C C . GLY B 1 193 ? 25.63586 35.91797 58.29125 1.000 15.90550 193 GLY B C 1
ATOM 5912 O O . GLY B 1 193 ? 26.10158 34.92101 58.84732 1.000 16.86659 193 GLY B O 1
ATOM 5913 N N . ASP B 1 194 ? 24.37956 36.31485 58.47944 1.000 16.12678 194 ASP B N 1
ATOM 5914 C CA . ASP B 1 194 ? 23.47826 35.62822 59.40989 1.000 14.00457 194 ASP B CA 1
ATOM 5915 C C . ASP B 1 194 ? 23.17048 34.20914 58.92981 1.000 17.91647 194 ASP B C 1
ATOM 5916 O O . ASP B 1 194 ? 22.59268 34.04070 57.84851 1.000 15.01372 194 ASP B O 1
ATOM 5921 N N . PRO B 1 195 ? 23.51823 33.16829 59.68668 1.000 16.70352 195 PRO B N 1
ATOM 5922 C CA . PRO B 1 195 ? 23.16127 31.79904 59.28377 1.000 16.98018 195 PRO B CA 1
ATOM 5923 C C . PRO B 1 195 ? 21.77766 31.33882 59.71678 1.000 19.49224 195 PRO B C 1
ATOM 5924 O O . PRO B 1 195 ? 21.45770 30.16197 59.51891 1.000 19.20425 195 PRO B O 1
ATOM 5928 N N . THR B 1 196 ? 20.95930 32.22881 60.27360 1.000 15.85133 196 THR B N 1
ATOM 5929 C CA . THR B 1 196 ? 19.65947 31.85685 60.80620 1.000 18.68903 196 THR B CA 1
ATOM 5930 C C . THR B 1 196 ? 18.75096 31.36245 59.68837 1.000 20.80038 196 THR B C 1
ATOM 5931 O O . THR B 1 196 ? 18.51986 32.09997 58.72324 1.000 19.36285 196 THR B O 1
ATOM 5935 N N . PRO B 1 197 ? 18.22719 30.14119 59.77087 1.000 23.43641 197 PRO B N 1
ATOM 5936 C CA . PRO B 1 197 ? 17.26047 29.68820 58.76511 1.000 25.77505 197 PRO B CA 1
ATOM 5937 C C . PRO B 1 197 ? 15.90549 30.33360 58.99893 1.000 30.77052 197 PRO B C 1
ATOM 5938 O O . PRO B 1 197 ? 15.48082 30.52989 60.13908 1.000 30.94048 197 PRO B O 1
ATOM 5950 N N . VAL B 1 199 ? 11.71005 30.52937 58.73511 1.000 31.58047 199 VAL B N 1
ATOM 5951 C CA . VAL B 1 199 ? 10.56925 29.61255 58.74999 1.000 33.30822 199 VAL B CA 1
ATOM 5952 C C . VAL B 1 199 ? 10.20885 29.22031 57.32341 1.000 34.58640 199 VAL B C 1
ATOM 5953 O O . VAL B 1 199 ? 10.08147 28.03395 56.98669 1.000 35.53801 199 VAL B O 1
ATOM 5957 N N . ALA B 1 200 ? 10.07807 30.22341 56.46065 1.000 25.17470 200 ALA B N 1
ATOM 5958 C CA . ALA B 1 200 ? 9.77224 30.07018 55.04411 1.000 26.68442 200 ALA B CA 1
ATOM 5959 C C . ALA B 1 200 ? 10.92454 30.72734 54.28885 1.000 24.57039 200 ALA B C 1
ATOM 5960 O O . ALA B 1 200 ? 11.00573 31.95911 54.21610 1.000 26.32977 200 ALA B O 1
ATOM 5962 N N . ASP B 1 201 ? 11.83741 29.92317 53.75421 1.000 21.38459 201 ASP B N 1
ATOM 5963 C CA . ASP B 1 201 ? 13.10085 30.44176 53.24599 1.000 22.72999 201 ASP B CA 1
ATOM 5964 C C . ASP B 1 201 ? 13.20426 30.22825 51.74394 1.000 20.31690 201 ASP B C 1
ATOM 5965 O O . ASP B 1 201 ? 13.06703 29.09850 51.25571 1.000 19.27793 201 ASP B O 1
ATOM 5970 N N . GLU B 1 202 ? 13.45858 31.31814 51.01844 1.000 17.71579 202 GLU B N 1
ATOM 5971 C CA . GLU B 1 202 ? 13.70365 31.25330 49.58775 1.000 16.32498 202 GLU B CA 1
ATOM 5972 C C . GLU B 1 202 ? 15.17271 31.00370 49.25169 1.000 18.88362 202 GLU B C 1
ATOM 5973 O O . GLU B 1 202 ? 15.49098 30.73379 48.08717 1.000 16.87821 202 GLU B O 1
ATOM 5979 N N . VAL B 1 203 ? 16.07163 31.08530 50.22396 1.000 17.84738 203 VAL B N 1
ATOM 5980 C CA . VAL B 1 203 ? 17.50339 30.89183 49.99487 1.000 18.87411 203 VAL B CA 1
ATOM 5981 C C . VAL B 1 203 ? 17.86037 29.46689 50.40593 1.000 18.41360 203 VAL B C 1
ATOM 5982 O O . VAL B 1 203 ? 17.62463 29.09811 51.56215 1.000 21.77160 203 VAL B O 1
ATOM 5986 N N . PRO B 1 204 ? 18.44436 28.65650 49.52642 1.000 22.54141 204 PRO B N 1
ATOM 5987 C CA . PRO B 1 204 ? 18.89651 27.32591 49.95507 1.000 26.85669 204 PRO B CA 1
ATOM 5988 C C . PRO B 1 204 ? 19.92430 27.44119 51.07368 1.000 25.62234 204 PRO B C 1
ATOM 5989 O O . PRO B 1 204 ? 20.70816 28.39315 51.12596 1.000 27.39404 204 PRO B O 1
ATOM 5993 N N . ARG B 1 205 ? 19.90310 26.45928 51.98217 1.000 25.47783 205 ARG B N 1
ATOM 5994 C CA . ARG B 1 205 ? 20.75018 26.51664 53.17421 1.000 27.48650 205 ARG B CA 1
ATOM 5995 C C . ARG B 1 205 ? 22.22685 26.64860 52.82143 1.000 28.62374 205 ARG B C 1
ATOM 5996 O O . ARG B 1 205 ? 22.98229 27.32503 53.52821 1.000 32.39153 205 ARG B O 1
ATOM 6004 N N . ASP B 1 206 ? 22.65886 26.01296 51.73785 1.000 26.52543 206 ASP B N 1
ATOM 6005 C CA . ASP B 1 206 ? 24.05506 26.06978 51.32166 1.000 27.45994 206 ASP B CA 1
ATOM 6006 C C . ASP B 1 206 ? 24.40773 27.34964 50.56693 1.000 26.04905 206 ASP B C 1
ATOM 6007 O O . ASP B 1 206 ? 25.56809 27.51104 50.17068 1.000 29.70747 206 ASP B O 1
ATOM 6012 N N . ARG B 1 207 ? 23.44850 28.25882 50.35503 1.000 21.54948 207 ARG B N 1
ATOM 6013 C CA . ARG B 1 207 ? 23.69423 29.50679 49.63645 1.000 21.87870 207 ARG B CA 1
ATOM 6014 C C . ARG B 1 207 ? 23.48524 30.73656 50.51921 1.000 20.72980 207 ARG B C 1
ATOM 6015 O O . ARG B 1 207 ? 23.33409 31.85171 50.00405 1.000 19.52524 207 ARG B O 1
ATOM 6023 N N . LEU B 1 208 ? 23.48844 30.56060 51.84035 1.000 17.39620 208 LEU B N 1
ATOM 6024 C CA . LEU B 1 208 ? 23.25769 31.66736 52.75013 1.000 17.09517 208 LEU B CA 1
ATOM 6025 C C . LEU B 1 208 ? 24.41917 32.63875 52.80631 1.000 18.64920 208 LEU B C 1
ATOM 6026 O O . LEU B 1 208 ? 24.25069 33.72894 53.35843 1.000 18.17013 208 LEU B O 1
ATOM 6031 N N . ASN B 1 209 ? 25.58814 32.26898 52.28234 1.000 14.71816 209 ASN B N 1
ATOM 6032 C CA . ASN B 1 209 ? 26.77097 33.12275 52.37235 1.000 15.75946 209 ASN B CA 1
ATOM 6033 C C . ASN B 1 209 ? 26.99383 33.57685 53.81277 1.000 18.39598 209 ASN B C 1
ATOM 6034 O O . ASN B 1 209 ? 27.32611 34.73495 54.08587 1.000 16.97567 209 ASN B O 1
ATOM 6039 N N . ALA B 1 210 ? 26.78813 32.65291 54.74094 1.000 17.80068 210 ALA B N 1
ATOM 6040 C CA . ALA B 1 210 ? 26.76451 32.94578 56.16278 1.000 19.47476 210 ALA B CA 1
ATOM 6041 C C . ALA B 1 210 ? 28.10717 32.63776 56.80793 1.000 21.86294 210 ALA B C 1
ATOM 6042 O O . ALA B 1 210 ? 28.94814 31.93201 56.24969 1.000 18.37174 210 ALA B O 1
ATOM 6044 N N . ARG B 1 211 ? 28.29300 33.18456 58.00336 1.000 19.99339 211 ARG B N 1
ATOM 6045 C CA . ARG B 1 211 ? 29.44132 32.88072 58.84463 1.000 22.29193 211 ARG B CA 1
ATOM 6046 C C . ARG B 1 211 ? 29.06593 31.86376 59.92262 1.000 17.63994 211 ARG B C 1
ATOM 6047 O O . ARG B 1 211 ? 27.89979 31.49585 60.08948 1.000 19.49840 211 ARG B O 1
ATOM 6055 N N . SER B 1 212 ? 30.08093 31.37381 60.63338 1.000 19.78230 212 SER B N 1
ATOM 6056 C CA . SER B 1 212 ? 29.81734 30.49547 61.76621 1.000 19.42957 212 SER B CA 1
ATOM 6057 C C . SER B 1 212 ? 29.08715 31.27027 62.85528 1.000 18.38428 212 SER B C 1
ATOM 6058 O O . SER B 1 212 ? 29.15719 32.49574 62.92189 1.000 17.98460 212 SER B O 1
ATOM 6061 N N . TRP B 1 213 ? 28.37805 30.53917 63.71900 1.000 17.12958 213 TRP B N 1
ATOM 6062 C CA . TRP B 1 213 ? 27.71398 31.19569 64.84104 1.000 20.03737 213 TRP B CA 1
ATOM 6063 C C . TRP B 1 213 ? 28.71454 31.96506 65.69281 1.000 19.16498 213 TRP B C 1
ATOM 6064 O O . TRP B 1 213 ? 28.43133 33.08324 66.13479 1.000 18.77649 213 TRP B O 1
ATOM 6075 N N . ARG B 1 214 ? 29.90865 31.40407 65.89711 1.000 18.68178 214 ARG B N 1
ATOM 6076 C CA . ARG B 1 214 ? 30.89825 32.09592 66.71880 1.000 21.19861 214 ARG B CA 1
ATOM 6077 C C . ARG B 1 214 ? 31.37587 33.38645 66.05514 1.000 20.66086 214 ARG B C 1
ATOM 6078 O O . ARG B 1 214 ? 31.54212 34.40759 66.72846 1.000 20.88458 214 ARG B O 1
ATOM 6086 N N . ALA B 1 215 ? 31.59455 33.37846 64.73767 1.000 19.23136 215 ALA B N 1
ATOM 6087 C CA . ALA B 1 215 ? 32.05854 34.60528 64.09720 1.000 20.50198 215 ALA B CA 1
ATOM 6088 C C . ALA B 1 215 ? 30.93097 35.62517 63.98007 1.000 16.94527 215 ALA B C 1
ATOM 6089 O O . ALA B 1 215 ? 31.15564 36.83168 64.13396 1.000 17.35384 215 ALA B O 1
ATOM 6091 N N . PHE B 1 216 ? 29.71257 35.15728 63.71384 1.000 16.65755 216 PHE B N 1
ATOM 6092 C CA . PHE B 1 216 ? 28.58035 36.06269 63.53921 1.000 19.37870 216 PHE B CA 1
ATOM 6093 C C . PHE B 1 216 ? 28.19648 36.70791 64.86933 1.000 17.15512 216 PHE B C 1
ATOM 6094 O O . PHE B 1 216 ? 28.16293 37.94138 64.99265 1.000 16.89395 216 PHE B O 1
ATOM 6102 N N . ILE B 1 217 ? 27.95121 35.88350 65.88898 1.000 13.88301 217 ILE B N 1
ATOM 6103 C CA . ILE B 1 217 ? 27.61313 36.38900 67.21655 1.000 17.46350 217 ILE B CA 1
ATOM 6104 C C . ILE B 1 217 ? 28.77661 37.17625 67.81403 1.000 19.29425 217 ILE B C 1
ATOM 6105 O O . ILE B 1 217 ? 28.57208 38.08586 68.62979 1.000 18.00211 217 ILE B O 1
ATOM 6110 N N . GLY B 1 218 ? 30.00964 36.86857 67.39806 1.000 20.20299 218 GLY B N 1
ATOM 6111 C CA . GLY B 1 218 ? 31.16503 37.59979 67.89134 1.000 18.95012 218 GLY B CA 1
ATOM 6112 C C . GLY B 1 218 ? 31.14310 39.08210 67.58151 1.000 20.22415 218 GLY B C 1
ATOM 6113 O O . GLY B 1 218 ? 31.83457 39.85361 68.25045 1.000 19.27254 218 GLY B O 1
ATOM 6114 N N . ASP B 1 219 ? 30.37008 39.50107 66.57925 1.000 19.85271 219 ASP B N 1
ATOM 6115 C CA . ASP B 1 219 ? 30.26188 40.90730 66.20619 1.000 18.93777 219 ASP B CA 1
ATOM 6116 C C . ASP B 1 219 ? 29.07570 41.60501 66.85375 1.000 18.91382 219 ASP B C 1
ATOM 6117 O O . ASP B 1 219 ? 28.91122 42.81161 66.65719 1.000 18.63363 219 ASP B O 1
ATOM 6122 N N . PHE B 1 220 ? 28.24969 40.87948 67.60103 1.000 17.41215 220 PHE B N 1
ATOM 6123 C CA . PHE B 1 220 ? 27.08288 41.48100 68.22784 1.000 17.02401 220 PHE B CA 1
ATOM 6124 C C . PHE B 1 220 ? 27.51482 42.56264 69.21601 1.000 19.34358 220 PHE B C 1
ATOM 6125 O O . PHE B 1 220 ? 28.54418 42.41482 69.88570 1.000 19.22699 220 PHE B O 1
ATOM 6133 N N . PRO B 1 221 ? 26.75522 43.66114 69.33285 1.000 19.61296 221 PRO B N 1
ATOM 6134 C CA . PRO B 1 221 ? 27.06740 44.72296 70.31467 1.000 20.85864 221 PRO B CA 1
ATOM 6135 C C . PRO B 1 221 ? 26.54370 44.34612 71.69253 1.000 17.95910 221 PRO B C 1
ATOM 6136 O O . PRO B 1 221 ? 25.60200 44.94336 72.23198 1.000 20.94445 221 PRO B O 1
ATOM 6140 N N . LEU B 1 222 ? 27.14380 43.28943 72.23404 1.000 17.38199 222 LEU B N 1
ATOM 6141 C CA . LEU B 1 222 ? 26.83470 42.73528 73.53875 1.000 17.57162 222 LEU B CA 1
ATOM 6142 C C . LEU B 1 222 ? 28.14456 42.46686 74.26161 1.000 16.97215 222 LEU B C 1
ATOM 6143 O O . LEU B 1 222 ? 29.19894 42.33911 73.63485 1.000 21.16980 222 LEU B O 1
ATOM 6148 N N . SER B 1 223 ? 28.07485 42.37002 75.58360 1.000 19.79101 223 SER B N 1
ATOM 6149 C CA . SER B 1 223 ? 29.26415 42.02213 76.34300 1.000 21.15114 223 SER B CA 1
ATOM 6150 C C . SER B 1 223 ? 29.79794 40.66965 75.88371 1.000 24.34349 223 SER B C 1
ATOM 6151 O O . SER B 1 223 ? 29.07710 39.84718 75.30912 1.000 21.82721 223 SER B O 1
ATOM 6154 N N . ARG B 1 224 ? 31.09163 40.45221 76.12843 1.000 22.38927 224 ARG B N 1
ATOM 6155 C CA . ARG B 1 224 ? 31.69567 39.16859 75.79746 1.000 21.74939 224 ARG B CA 1
ATOM 6156 C C . ARG B 1 224 ? 30.96129 38.02169 76.48144 1.000 20.52487 224 ARG B C 1
ATOM 6157 O O . ARG B 1 224 ? 30.75425 36.96166 75.88315 1.000 22.83362 224 ARG B O 1
ATOM 6165 N N . GLU B 1 225 ? 30.53620 38.22346 77.72948 1.000 21.39121 225 GLU B N 1
ATOM 6166 C CA . GLU B 1 225 ? 29.81909 37.17606 78.44910 1.000 22.76882 225 GLU B CA 1
ATOM 6167 C C . GLU B 1 225 ? 28.48148 36.85440 77.78738 1.000 24.02393 225 GLU B C 1
ATOM 6168 O O . GLU B 1 225 ? 28.09880 35.68168 77.68964 1.000 23.95778 225 GLU B O 1
ATOM 6174 N N . ASP B 1 226 ? 27.75688 37.88034 77.32931 1.000 21.17484 226 ASP B N 1
ATOM 6175 C CA . ASP B 1 226 ? 26.48920 37.64427 76.64126 1.000 21.44000 226 ASP B CA 1
ATOM 6176 C C . ASP B 1 226 ? 26.70712 36.96620 75.28746 1.000 20.78246 226 ASP B C 1
ATOM 6177 O O . ASP B 1 226 ? 25.94748 36.05832 74.91713 1.000 22.19275 226 ASP B O 1
ATOM 6182 N N . ARG B 1 227 ? 27.73868 37.39112 74.53979 1.000 19.71538 227 ARG B N 1
ATOM 6183 C CA . ARG B 1 227 ? 28.05758 36.75530 73.26003 1.000 17.34425 227 ARG B CA 1
ATOM 6184 C C . ARG B 1 227 ? 28.38777 35.28007 73.45088 1.000 23.49643 227 ARG B C 1
ATOM 6185 O O . ARG B 1 227 ? 27.92045 34.42785 72.68559 1.000 17.60850 227 ARG B O 1
ATOM 6193 N N . GLU B 1 228 ? 29.17496 34.95447 74.48315 1.000 21.29206 228 GLU B N 1
ATOM 6194 C CA . GLU B 1 228 ? 29.52353 33.56071 74.71570 1.000 21.51263 228 GLU B CA 1
ATOM 6195 C C . GLU B 1 228 ? 28.28554 32.74273 75.04536 1.000 22.42810 228 GLU B C 1
ATOM 6196 O O . GLU B 1 228 ? 28.16477 31.58905 74.61862 1.000 19.36766 228 GLU B O 1
ATOM 6202 N N . ALA B 1 229 ? 27.34258 33.33550 75.78039 1.000 20.78487 229 ALA B N 1
ATOM 6203 C CA . ALA B 1 229 ? 26.12321 32.62262 76.14244 1.000 21.06452 229 ALA B CA 1
ATOM 6204 C C . ALA B 1 229 ? 25.24389 32.36047 74.92227 1.000 21.13204 229 ALA B C 1
ATOM 6205 O O . ALA B 1 229 ? 24.61222 31.30405 74.83066 1.000 21.21395 229 ALA B O 1
ATOM 6207 N N . LEU B 1 230 ? 25.17205 33.31971 73.98796 1.000 17.97622 230 LEU B N 1
ATOM 6208 C CA . LEU B 1 230 ? 24.44417 33.09690 72.73586 1.000 18.67957 230 LEU B CA 1
ATOM 6209 C C . LEU B 1 230 ? 25.12640 32.04790 71.87056 1.000 19.95468 230 LEU B C 1
ATOM 6210 O O . LEU B 1 230 ? 24.45386 31.19504 71.27316 1.000 21.42668 230 LEU B O 1
ATOM 6215 N N . ILE B 1 231 ? 26.46058 32.11040 71.76877 1.000 21.19068 231 ILE B N 1
ATOM 6216 C CA . ILE B 1 231 ? 27.19830 31.08035 71.04244 1.000 23.59479 231 ILE B CA 1
ATOM 6217 C C . ILE B 1 231 ? 26.92091 29.70485 71.64184 1.000 20.13869 231 ILE B C 1
ATOM 6218 O O . ILE B 1 231 ? 26.68620 28.73246 70.91603 1.000 22.63695 231 ILE B O 1
ATOM 6223 N N . ALA B 1 232 ? 26.92888 29.60294 72.97459 1.000 22.19943 232 ALA B N 1
ATOM 6224 C CA . ALA B 1 232 ? 26.68580 28.31537 73.62805 1.000 23.25532 232 ALA B CA 1
ATOM 6225 C C . ALA B 1 232 ? 25.27252 27.80778 73.37577 1.000 25.21431 232 ALA B C 1
ATOM 6226 O O . ALA B 1 232 ? 25.04441 26.59218 73.35784 1.000 24.99328 232 ALA B O 1
ATOM 6228 N N . LEU B 1 233 ? 24.30972 28.71763 73.19994 1.000 23.86159 233 LEU B N 1
ATOM 6229 C CA . LEU B 1 233 ? 22.95182 28.30604 72.85748 1.000 22.08427 233 LEU B CA 1
ATOM 6230 C C . LEU B 1 233 ? 22.92791 27.49002 71.57009 1.000 23.53775 233 LEU B C 1
ATOM 6231 O O . LEU B 1 233 ? 22.09638 26.58630 71.42077 1.000 28.09378 233 LEU B O 1
ATOM 6236 N N . TYR B 1 234 ? 23.84050 27.77587 70.64371 1.000 27.31957 234 TYR B N 1
ATOM 6237 C CA . TYR B 1 234 ? 23.96497 27.02203 69.40045 1.000 26.15201 234 TYR B CA 1
ATOM 6238 C C . TYR B 1 234 ? 24.99813 25.90350 69.47524 1.000 30.01519 234 TYR B C 1
ATOM 6239 O O . TYR B 1 234 ? 24.76023 24.81038 68.95153 1.000 36.22877 234 TYR B O 1
ATOM 6248 N N . GLU B 1 235 ? 26.15352 26.15200 70.09765 1.000 28.15364 235 GLU B N 1
ATOM 6249 C CA . GLU B 1 235 ? 27.22162 25.15725 70.09194 1.000 27.41839 235 GLU B CA 1
ATOM 6250 C C . GLU B 1 235 ? 27.07239 24.11625 71.19674 1.000 32.98588 235 GLU B C 1
ATOM 6251 O O . GLU B 1 235 ? 27.53083 22.97893 71.02663 1.000 37.70869 235 GLU B O 1
ATOM 6257 N N . SER B 1 236 ? 26.47316 24.47319 72.33728 1.000 27.42433 236 SER B N 1
ATOM 6258 C CA . SER B 1 236 ? 26.44437 23.59407 73.51116 1.000 28.47706 236 SER B CA 1
ATOM 6259 C C . SER B 1 236 ? 25.06154 23.58577 74.14773 1.000 25.76843 236 SER B C 1
ATOM 6260 O O . SER B 1 236 ? 24.90548 23.91954 75.32374 1.000 26.50989 236 SER B O 1
ATOM 6263 N N . PRO B 1 237 ? 24.03168 23.17598 73.40869 1.000 27.07507 237 PRO B N 1
ATOM 6264 C CA . PRO B 1 237 ? 22.69720 23.10881 74.01444 1.000 29.70260 237 PRO B CA 1
ATOM 6265 C C . PRO B 1 237 ? 22.65026 22.07748 75.13031 1.000 29.82087 237 PRO B C 1
ATOM 6266 O O . PRO B 1 237 ? 23.29040 21.02636 75.05826 1.000 28.47891 237 PRO B O 1
ATOM 6270 N N . ARG B 1 238 ? 21.89950 22.39525 76.17898 1.000 27.32475 238 ARG B N 1
ATOM 6271 C CA . ARG B 1 238 ? 21.69544 21.47196 77.28760 1.000 27.17887 238 ARG B CA 1
ATOM 6272 C C . ARG B 1 238 ? 20.20378 21.38810 77.58436 1.000 28.69311 238 ARG B C 1
ATOM 6273 O O . ARG B 1 238 ? 19.39284 22.11719 77.00190 1.000 28.22744 238 ARG B O 1
ATOM 6281 N N . ASP B 1 239 ? 19.82805 20.46280 78.47095 1.000 22.79638 239 ASP B N 1
ATOM 6282 C CA . ASP B 1 239 ? 18.41873 20.29337 78.82718 1.000 24.37073 239 ASP B CA 1
ATOM 6283 C C . ASP B 1 239 ? 18.07039 21.35385 79.86391 1.000 26.31009 239 ASP B C 1
ATOM 6284 O O . ASP B 1 239 ? 18.18351 21.14170 81.07032 1.000 25.62764 239 ASP B O 1
ATOM 6289 N N . TYR B 1 240 ? 17.61768 22.51258 79.38303 1.000 25.17111 240 TYR B N 1
ATOM 6290 C CA . TYR B 1 240 ? 17.23174 23.60087 80.27410 1.000 25.13760 240 TYR B CA 1
ATOM 6291 C C . TYR B 1 240 ? 15.98487 23.27984 81.08785 1.000 26.60086 240 TYR B C 1
ATOM 6292 O O . TYR B 1 240 ? 15.63666 24.05285 81.98716 1.000 29.57961 240 TYR B O 1
ATOM 6301 N N . LEU B 1 241 ? 15.30573 22.17023 80.79822 1.000 24.52583 241 LEU B N 1
ATOM 6302 C CA . LEU B 1 241 ? 14.12071 21.75864 81.53914 1.000 27.12825 241 LEU B CA 1
ATOM 6303 C C . LEU B 1 241 ? 14.33964 20.42044 82.24039 1.000 27.03548 241 LEU B C 1
ATOM 6304 O O . LEU B 1 241 ? 13.37956 19.69661 82.52083 1.000 23.49813 241 LEU B O 1
ATOM 6309 N N . ALA B 1 242 ? 15.60017 20.08816 82.52720 1.000 26.33924 242 ALA B N 1
ATOM 6310 C CA . ALA B 1 242 ? 15.91696 18.83504 83.20109 1.000 30.65297 242 ALA B CA 1
ATOM 6311 C C . ALA B 1 242 ? 15.13437 18.72408 84.50078 1.000 29.93128 242 ALA B C 1
ATOM 6312 O O . ALA B 1 242 ? 15.03911 19.68541 85.27150 1.000 30.82228 242 ALA B O 1
ATOM 6314 N N . GLY B 1 243 ? 14.55336 17.55321 84.72387 1.000 25.93754 243 GLY B N 1
ATOM 6315 C CA . GLY B 1 243 ? 13.64735 17.31678 85.82394 1.000 30.84908 243 GLY B CA 1
ATOM 6316 C C . GLY B 1 243 ? 12.20323 17.14996 85.40492 1.000 32.46805 243 GLY B C 1
ATOM 6317 O O . GLY B 1 243 ? 11.41209 16.57368 86.16462 1.000 38.58139 243 GLY B O 1
ATOM 6318 N N . LYS B 1 244 ? 11.82967 17.64749 84.23022 1.000 28.12754 244 LYS B N 1
ATOM 6319 C CA . LYS B 1 244 ? 10.47799 17.49069 83.71198 1.000 26.25438 244 LYS B CA 1
ATOM 6320 C C . LYS B 1 244 ? 10.42340 16.28392 82.78383 1.000 27.28540 244 LYS B C 1
ATOM 6321 O O . LYS B 1 244 ? 11.38404 15.99913 82.06469 1.000 30.28076 244 LYS B O 1
ATOM 6327 N N . SER B 1 245 ? 9.30641 15.56423 82.81844 1.000 29.82081 245 SER B N 1
ATOM 6328 C CA . SER B 1 245 ? 9.06524 14.56352 81.79638 1.000 27.74203 245 SER B CA 1
ATOM 6329 C C . SER B 1 245 ? 8.87330 15.25348 80.44790 1.000 31.03426 245 SER B C 1
ATOM 6330 O O . SER B 1 245 ? 8.70370 16.47483 80.36722 1.000 26.00069 245 SER B O 1
ATOM 6333 N N . VAL B 1 246 ? 8.90382 14.45580 79.37552 1.000 28.49708 246 VAL B N 1
ATOM 6334 C CA . VAL B 1 246 ? 8.71395 15.01085 78.03478 1.000 28.98536 246 VAL B CA 1
ATOM 6335 C C . VAL B 1 246 ? 7.33307 15.63869 77.90837 1.000 29.61873 246 VAL B C 1
ATOM 6336 O O . VAL B 1 246 ? 7.16841 16.70478 77.29992 1.000 26.10922 246 VAL B O 1
ATOM 6340 N N . GLU B 1 247 ? 6.32083 14.99297 78.49328 1.000 30.01268 247 GLU B N 1
ATOM 6341 C CA . GLU B 1 247 ? 4.97269 15.54918 78.49384 1.000 28.53307 247 GLU B CA 1
ATOM 6342 C C . GLU B 1 247 ? 4.91162 16.85093 79.28741 1.000 29.20591 247 GLU B C 1
ATOM 6343 O O . GLU B 1 247 ? 4.24313 17.80538 78.87560 1.000 29.76217 247 GLU B O 1
ATOM 6349 N N . GLU B 1 248 ? 5.60993 16.91635 80.42223 1.000 26.16438 248 GLU B N 1
ATOM 6350 C CA . GLU B 1 248 ? 5.61745 18.14993 81.20743 1.000 25.20623 248 GLU B CA 1
ATOM 6351 C C . GLU B 1 248 ? 6.32468 19.27175 80.45878 1.000 26.41807 248 GLU B C 1
ATOM 6352 O O . GLU B 1 248 ? 5.89036 20.43062 80.50609 1.000 21.30626 248 GLU B O 1
ATOM 6358 N N . LYS B 1 249 ? 7.42193 18.94350 79.77316 1.000 22.04678 249 LYS B N 1
ATOM 6359 C CA . LYS B 1 249 ? 8.12270 19.93327 78.96492 1.000 22.37432 249 LYS B CA 1
ATOM 6360 C C . LYS B 1 249 ? 7.20970 20.50094 77.88804 1.000 21.06491 249 LYS B C 1
ATOM 6361 O O . LYS B 1 249 ? 7.16840 21.71708 77.68404 1.000 20.50434 249 LYS B O 1
ATOM 6367 N N . GLU B 1 250 ? 6.45837 19.63599 77.19972 1.000 22.51805 250 GLU B N 1
ATOM 6368 C CA . GLU B 1 250 ? 5.60476 20.10841 76.11381 1.000 23.83835 250 GLU B CA 1
ATOM 6369 C C . GLU B 1 250 ? 4.49244 21.01377 76.63141 1.000 23.65113 250 GLU B C 1
ATOM 6370 O O . GLU B 1 250 ? 4.18958 22.04384 76.01648 1.000 18.54377 250 GLU B O 1
ATOM 6376 N N . THR B 1 251 ? 3.87251 20.65578 77.76009 1.000 22.49607 251 THR B N 1
ATOM 6377 C CA . THR B 1 251 ? 2.86096 21.53788 78.33336 1.000 24.22289 251 THR B CA 1
ATOM 6378 C C . THR B 1 251 ? 3.48177 22.85186 78.78577 1.000 21.81529 251 THR B C 1
ATOM 6379 O O . THR B 1 251 ? 2.91720 23.92761 78.55504 1.000 20.51872 251 THR B O 1
ATOM 6383 N N . TYR B 1 252 ? 4.64348 22.78180 79.43941 1.000 21.24225 252 TYR B N 1
ATOM 6384 C CA . TYR B 1 252 ? 5.30715 23.99079 79.90800 1.000 20.43747 252 TYR B CA 1
ATOM 6385 C C . TYR B 1 252 ? 5.62013 24.92539 78.74477 1.000 21.20420 252 TYR B C 1
ATOM 6386 O O . TYR B 1 252 ? 5.38470 26.14002 78.82368 1.000 19.69176 252 TYR B O 1
ATOM 6395 N N . LEU B 1 253 ? 6.14555 24.36769 77.64857 1.000 17.74505 253 LEU B N 1
ATOM 6396 C CA . LEU B 1 253 ? 6.51912 25.18609 76.50258 1.000 19.00130 253 LEU B CA 1
ATOM 6397 C C . LEU B 1 253 ? 5.29932 25.78442 75.81286 1.000 19.32893 253 LEU B C 1
ATOM 6398 O O . LEU B 1 253 ? 5.39695 26.86669 75.22376 1.000 20.11661 253 LEU B O 1
ATOM 6403 N N . ALA B 1 254 ? 4.14337 25.12061 75.87886 1.000 19.56679 254 ALA B N 1
ATOM 6404 C CA . ALA B 1 254 ? 2.94601 25.73491 75.31289 1.000 19.58589 254 ALA B CA 1
ATOM 6405 C C . ALA B 1 254 ? 2.42101 26.88383 76.16966 1.000 20.82010 254 ALA B C 1
ATOM 6406 O O . ALA B 1 254 ? 1.78607 27.79845 75.63419 1.000 19.86351 254 ALA B O 1
ATOM 6408 N N . LYS B 1 255 ? 2.70440 26.88534 77.47371 1.000 19.40404 255 LYS B N 1
ATOM 6409 C CA . LYS B 1 255 ? 2.17901 27.89465 78.38714 1.000 18.79302 255 LYS B CA 1
ATOM 6410 C C . LYS B 1 255 ? 3.19749 28.96495 78.75054 1.000 18.92373 255 LYS B C 1
ATOM 6411 O O . LYS B 1 255 ? 2.88131 29.85913 79.54520 1.000 22.42684 255 LYS B O 1
ATOM 6417 N N . THR B 1 256 ? 4.39755 28.90241 78.18740 1.000 17.22621 256 THR B N 1
ATOM 6418 C CA . THR B 1 256 ? 5.48925 29.81131 78.50433 1.000 16.77879 256 THR B CA 1
ATOM 6419 C C . THR B 1 256 ? 5.96262 30.46971 77.21598 1.000 19.06263 256 THR B C 1
ATOM 6420 O O . THR B 1 256 ? 6.18456 29.78251 76.21375 1.000 16.29893 256 THR B O 1
ATOM 6424 N N . SER B 1 257 ? 6.13075 31.79098 77.24284 1.000 16.47049 257 SER B N 1
ATOM 6425 C CA . SER B 1 257 ? 6.56745 32.49818 76.04818 1.000 16.87062 257 SER B CA 1
ATOM 6426 C C . SER B 1 257 ? 8.02480 32.16953 75.73059 1.000 16.88016 257 SER B C 1
ATOM 6427 O O . SER B 1 257 ? 8.82177 31.82146 76.61108 1.000 16.78248 257 SER B O 1
ATOM 6430 N N . TYR B 1 258 ? 8.37369 32.28538 74.44924 1.000 16.11530 258 TYR B N 1
ATOM 6431 C CA . TYR B 1 258 ? 9.76767 32.09927 74.06303 1.000 15.61185 258 TYR B CA 1
ATOM 6432 C C . TYR B 1 258 ? 10.67959 33.06721 74.81265 1.000 17.41820 258 TYR B C 1
ATOM 6433 O O . TYR B 1 258 ? 11.75902 32.68166 75.27569 1.000 15.26806 258 TYR B O 1
ATOM 6442 N N . ARG B 1 259 ? 10.25203 34.32010 74.97674 1.000 15.48272 259 ARG B N 1
ATOM 6443 C CA . ARG B 1 259 ? 11.07757 35.27497 75.71738 1.000 18.14510 259 ARG B CA 1
ATOM 6444 C C . ARG B 1 259 ? 11.32034 34.81174 77.15093 1.000 17.98568 259 ARG B C 1
ATOM 6445 O O . ARG B 1 259 ? 12.45571 34.87042 77.64469 1.000 18.78399 259 ARG B O 1
ATOM 6453 N N . ASP B 1 260 ? 10.27012 34.34230 77.83802 1.000 16.54143 260 ASP B N 1
ATOM 6454 C CA . ASP B 1 260 ? 10.45386 33.89958 79.21870 1.000 17.12721 260 ASP B CA 1
ATOM 6455 C C . ASP B 1 260 ? 11.25626 32.60578 79.29194 1.000 18.50729 260 ASP B C 1
ATOM 6456 O O . ASP B 1 260 ? 12.02856 32.42154 80.23490 1.000 17.37637 260 ASP B O 1
ATOM 6461 N N . TYR B 1 261 ? 11.08197 31.70412 78.31954 1.000 16.76633 261 TYR B N 1
ATOM 6462 C CA . TYR B 1 261 ? 11.92070 30.50786 78.24916 1.000 17.03446 261 TYR B CA 1
ATOM 6463 C C . TYR B 1 261 ? 13.39470 30.88326 78.18086 1.000 17.60337 261 TYR B C 1
ATOM 6464 O O . TYR B 1 261 ? 14.22022 30.35935 78.93569 1.000 17.09125 261 TYR B O 1
ATOM 6473 N N . LEU B 1 262 ? 13.74324 31.81822 77.29735 1.000 17.47190 262 LEU B N 1
ATOM 6474 C CA . LEU B 1 262 ? 15.14530 32.21144 77.15710 1.000 18.88068 262 LEU B CA 1
ATOM 6475 C C . LEU B 1 262 ? 15.67354 32.89211 78.41861 1.000 18.10865 262 LEU B C 1
ATOM 6476 O O . LEU B 1 262 ? 16.83129 32.68560 78.80109 1.000 18.51517 262 LEU B O 1
ATOM 6481 N N . LEU B 1 263 ? 14.84883 33.71671 79.06923 1.000 18.05767 263 LEU B N 1
ATOM 6482 C CA . LEU B 1 263 ? 15.31000 34.45138 80.24449 1.000 17.95975 263 LEU B CA 1
ATOM 6483 C C . LEU B 1 263 ? 15.49487 33.52999 81.43871 1.000 21.43320 263 LEU B C 1
ATOM 6484 O O . LEU B 1 263 ? 16.50122 33.61002 82.15224 1.000 18.42653 263 LEU B O 1
ATOM 6489 N N . LYS B 1 264 ? 14.51345 32.67569 81.69439 1.000 18.29832 264 LYS B N 1
ATOM 6490 C CA . LYS B 1 264 ? 14.47093 31.94018 82.94989 1.000 19.34860 264 LYS B CA 1
ATOM 6491 C C . LYS B 1 264 ? 15.08951 30.55657 82.83218 1.000 21.68043 264 LYS B C 1
ATOM 6492 O O . LYS B 1 264 ? 15.75498 30.09302 83.76190 1.000 20.64335 264 LYS B O 1
ATOM 6498 N N . ASN B 1 265 ? 14.88676 29.88110 81.70836 1.000 19.59864 265 ASN B N 1
ATOM 6499 C CA . ASN B 1 265 ? 15.35456 28.51270 81.56438 1.000 19.03263 265 ASN B CA 1
ATOM 6500 C C . ASN B 1 265 ? 16.71769 28.42659 80.88827 1.000 22.85013 265 ASN B C 1
ATOM 6501 O O . ASN B 1 265 ? 17.60219 27.72215 81.38163 1.000 22.37854 265 ASN B O 1
ATOM 6506 N N . VAL B 1 266 ? 16.92409 29.15116 79.78518 1.000 18.80890 266 VAL B N 1
ATOM 6507 C CA . VAL B 1 266 ? 18.27025 29.22280 79.22227 1.000 21.06527 266 VAL B CA 1
ATOM 6508 C C . VAL B 1 266 ? 19.15874 30.15334 80.05189 1.000 22.73395 266 VAL B C 1
ATOM 6509 O O . VAL B 1 266 ? 20.36353 29.89780 80.20486 1.000 23.68579 266 VAL B O 1
ATOM 6513 N N . GLY B 1 267 ? 18.58893 31.22039 80.61358 1.000 21.30662 267 GLY B N 1
ATOM 6514 C CA . GLY B 1 267 ? 19.35946 32.15980 81.40689 1.000 20.13492 267 GLY B CA 1
ATOM 6515 C C . GLY B 1 267 ? 20.04840 33.26402 80.63622 1.000 21.21835 267 GLY B C 1
ATOM 6516 O O . GLY B 1 267 ? 21.07519 33.77756 81.09656 1.000 20.39968 267 GLY B O 1
ATOM 6517 N N . LEU B 1 268 ? 19.52525 33.65278 79.47552 1.000 19.87532 268 LEU B N 1
ATOM 6518 C CA . LEU B 1 268 ? 20.10289 34.76401 78.73367 1.000 21.07933 268 LEU B CA 1
ATOM 6519 C C . LEU B 1 268 ? 19.76107 36.09440 79.40264 1.000 20.29142 268 LEU B C 1
ATOM 6520 O O . LEU B 1 268 ? 18.70402 36.24649 80.01887 1.000 20.68240 268 LEU B O 1
ATOM 6525 N N . SER B 1 269 ? 20.65348 37.07421 79.25227 1.000 20.50572 269 SER B N 1
ATOM 6526 C CA . SER B 1 269 ? 20.42318 38.39515 79.83149 1.000 21.17325 269 SER B CA 1
ATOM 6527 C C . SER B 1 269 ? 19.25433 39.09370 79.14736 1.000 21.87491 269 SER B C 1
ATOM 6528 O O . SER B 1 269 ? 18.87691 38.75954 78.02166 1.000 19.99917 269 SER B O 1
ATOM 6531 N N . GLU B 1 270 ? 18.68950 40.08910 79.84472 1.000 21.09852 270 GLU B N 1
ATOM 6532 C CA . GLU B 1 270 ? 17.60118 40.87866 79.27303 1.000 26.63904 270 GLU B CA 1
ATOM 6533 C C . GLU B 1 270 ? 18.00222 41.49302 77.94037 1.000 25.01765 270 GLU B C 1
ATOM 6534 O O . GLU B 1 270 ? 17.19130 41.54106 77.00771 1.000 25.39738 270 GLU B O 1
ATOM 6540 N N . THR B 1 271 ? 19.24881 41.97082 77.83175 1.000 21.25082 271 THR B N 1
ATOM 6541 C CA . THR B 1 271 ? 19.69064 42.59855 76.58823 1.000 20.43586 271 THR B CA 1
ATOM 6542 C C . THR B 1 271 ? 19.83033 41.57630 75.46781 1.000 21.78163 271 THR B C 1
ATOM 6543 O O . THR B 1 271 ? 19.41877 41.83251 74.32860 1.000 21.73379 271 THR B O 1
ATOM 6547 N N . SER B 1 272 ? 20.39001 40.40330 75.76375 1.000 18.47876 272 SER B N 1
ATOM 6548 C CA . SER B 1 272 ? 20.59244 39.45288 74.68170 1.000 19.45277 272 SER B CA 1
ATOM 6549 C C . SER B 1 272 ? 19.26622 38.86875 74.20073 1.000 19.32635 272 SER B C 1
ATOM 6550 O O . SER B 1 272 ? 19.13662 38.53217 73.01819 1.000 18.06121 272 SER B O 1
ATOM 6553 N N . VAL B 1 273 ? 18.25560 38.78349 75.07130 1.000 17.19548 273 VAL B N 1
ATOM 6554 C CA . VAL B 1 273 ? 16.95816 38.29933 74.61012 1.000 18.89361 273 VAL B CA 1
ATOM 6555 C C . VAL B 1 273 ? 16.30126 39.29988 73.66199 1.000 15.76535 273 VAL B C 1
ATOM 6556 O O . VAL B 1 273 ? 15.48552 38.90714 72.82044 1.000 16.41810 273 VAL B O 1
ATOM 6560 N N . LYS B 1 274 ? 16.65691 40.58359 73.74481 1.000 16.64074 274 LYS B N 1
ATOM 6561 C CA . LYS B 1 274 ? 16.15563 41.54950 72.76495 1.000 18.49417 274 LYS B CA 1
ATOM 6562 C C . LYS B 1 274 ? 16.50688 41.14787 71.33360 1.000 17.81148 274 LYS B C 1
ATOM 6563 O O . LYS B 1 274 ? 15.75225 41.45137 70.40623 1.000 16.37563 274 LYS B O 1
ATOM 6569 N N . TYR B 1 275 ? 17.65114 40.48854 71.13170 1.000 15.51152 275 TYR B N 1
ATOM 6570 C CA . TYR B 1 275 ? 18.02790 40.02997 69.79529 1.000 13.60966 275 TYR B CA 1
ATOM 6571 C C . TYR B 1 275 ? 16.92471 39.19055 69.14244 1.000 17.14384 275 TYR B C 1
ATOM 6572 O O . TYR B 1 275 ? 16.76978 39.20817 67.90914 1.000 15.28534 275 TYR B O 1
ATOM 6581 N N . PHE B 1 276 ? 16.13851 38.46773 69.94471 1.000 16.09996 276 PHE B N 1
ATOM 6582 C CA . PHE B 1 276 ? 15.09708 37.58324 69.42367 1.000 18.14595 276 PHE B CA 1
ATOM 6583 C C . PHE B 1 276 ? 13.73412 38.24925 69.30647 1.000 16.62151 276 PHE B C 1
ATOM 6584 O O . PHE B 1 276 ? 12.80036 37.61694 68.80169 1.000 15.11839 276 PHE B O 1
ATOM 6592 N N . GLN B 1 277 ? 13.59884 39.50408 69.74022 1.000 12.70514 277 GLN B N 1
ATOM 6593 C CA . GLN B 1 277 ? 12.27299 40.05400 70.00497 1.000 15.23176 277 GLN B CA 1
ATOM 6594 C C . GLN B 1 277 ? 11.40380 40.08313 68.75001 1.000 14.76585 277 GLN B C 1
ATOM 6595 O O . GLN B 1 277 ? 10.24489 39.64717 68.77622 1.000 13.44417 277 GLN B O 1
ATOM 6601 N N . GLY B 1 278 ? 11.93364 40.61236 67.64902 1.000 12.79978 278 GLY B N 1
ATOM 6602 C CA . GLY B 1 278 ? 11.13215 40.86137 66.46661 1.000 11.95716 278 GLY B CA 1
ATOM 6603 C C . GLY B 1 278 ? 11.19990 39.80302 65.39052 1.000 12.95305 278 GLY B C 1
ATOM 6604 O O . GLY B 1 278 ? 10.58355 39.98303 64.33682 1.000 14.05567 278 GLY B O 1
ATOM 6605 N N . ARG B 1 279 ? 11.93089 38.70602 65.61541 1.000 11.49338 279 ARG B N 1
ATOM 6606 C CA . ARG B 1 279 ? 12.06070 37.67416 64.58711 1.000 14.11398 279 ARG B CA 1
ATOM 6607 C C . ARG B 1 279 ? 10.70663 37.16285 64.14081 1.000 15.69590 279 ARG B C 1
ATOM 6608 O O . ARG B 1 279 ? 10.49938 36.88643 62.95172 1.000 16.99393 279 ARG B O 1
ATOM 6616 N N . SER B 1 280 ? 9.78125 37.01103 65.08326 1.000 13.76703 280 SER B N 1
ATOM 6617 C CA . SER B 1 280 ? 8.47771 36.43827 64.80678 1.000 14.30021 280 SER B CA 1
ATOM 6618 C C . SER B 1 280 ? 7.46117 37.46521 64.32977 1.000 13.43387 280 SER B C 1
ATOM 6619 O O . SER B 1 280 ? 6.31931 37.07981 64.04740 1.000 15.85991 280 SER B O 1
ATOM 6622 N N . ASN B 1 281 ? 7.83213 38.75056 64.25516 1.000 12.60164 281 ASN B N 1
ATOM 6623 C CA . ASN B 1 281 ? 6.84032 39.78729 63.97423 1.000 14.26424 281 ASN B CA 1
ATOM 6624 C C . ASN B 1 281 ? 6.12088 39.50952 62.66813 1.000 14.11200 281 ASN B C 1
ATOM 6625 O O . ASN B 1 281 ? 4.89807 39.63725 62.58402 1.000 17.25913 281 ASN B O 1
ATOM 6630 N N . ASP B 1 282 ? 6.85970 39.13075 61.63331 1.000 15.45067 282 ASP B N 1
ATOM 6631 C CA . ASP B 1 282 ? 6.22788 38.98401 60.32930 1.000 16.49337 282 ASP B CA 1
ATOM 6632 C C . ASP B 1 282 ? 5.37694 37.71787 60.26359 1.000 17.80453 282 ASP B C 1
ATOM 6633 O O . ASP B 1 282 ? 4.20407 37.77167 59.86455 1.000 20.25452 282 ASP B O 1
ATOM 6638 N N . PHE B 1 283 ? 5.93539 36.56293 60.65525 1.000 15.79902 283 PHE B N 1
ATOM 6639 C CA . PHE B 1 283 ? 5.19859 35.31846 60.41798 1.000 19.23259 283 PHE B CA 1
ATOM 6640 C C . PHE B 1 283 ? 4.07099 35.08069 61.42242 1.000 20.41907 283 PHE B C 1
ATOM 6641 O O . PHE B 1 283 ? 3.14035 34.32009 61.11338 1.000 19.21352 283 PHE B O 1
ATOM 6649 N N . SER B 1 284 ? 4.10921 35.71509 62.60123 1.000 16.71338 284 SER B N 1
ATOM 6650 C CA . SER B 1 284 ? 3.06658 35.52312 63.59759 1.000 15.04334 284 SER B CA 1
ATOM 6651 C C . SER B 1 284 ? 2.30271 36.79125 63.95343 1.000 17.55025 284 SER B C 1
ATOM 6652 O O . SER B 1 284 ? 1.26677 36.69218 64.62302 1.000 22.16771 284 SER B O 1
ATOM 6655 N N . ALA B 1 285 ? 2.76895 37.96404 63.52095 1.000 15.51002 285 ALA B N 1
ATOM 6656 C CA . ALA B 1 285 ? 2.24619 39.29416 63.84153 1.000 15.49666 285 ALA B CA 1
ATOM 6657 C C . ALA B 1 285 ? 2.47020 39.69714 65.29521 1.000 15.85476 285 ALA B C 1
ATOM 6658 O O . ALA B 1 285 ? 1.87130 40.67731 65.75612 1.000 14.03070 285 ALA B O 1
ATOM 6660 N N . LEU B 1 286 ? 3.33335 38.99128 66.02345 1.000 12.99505 286 LEU B N 1
ATOM 6661 C CA . LEU B 1 286 ? 3.68062 39.35965 67.38911 1.000 13.39954 286 LEU B CA 1
ATOM 6662 C C . LEU B 1 286 ? 5.13808 38.99649 67.64574 1.000 14.40474 286 LEU B C 1
ATOM 6663 O O . LEU B 1 286 ? 5.74415 38.21853 66.90469 1.000 14.36251 286 LEU B O 1
ATOM 6668 N N . GLY B 1 287 ? 5.69794 39.57058 68.71180 1.000 12.63441 287 GLY B N 1
ATOM 6669 C CA . GLY B 1 287 ? 7.07452 39.31530 69.07653 1.000 13.52363 287 GLY B CA 1
ATOM 6670 C C . GLY B 1 287 ? 7.24749 38.10491 69.98885 1.000 17.36063 287 GLY B C 1
ATOM 6671 O O . GLY B 1 287 ? 6.30106 37.39948 70.34080 1.000 16.16979 287 GLY B O 1
ATOM 6672 N N . ALA B 1 288 ? 8.50886 37.87594 70.37823 1.000 15.10275 288 ALA B N 1
ATOM 6673 C CA . ALA B 1 288 ? 8.85861 36.72953 71.21234 1.000 14.66800 288 ALA B CA 1
ATOM 6674 C C . ALA B 1 288 ? 8.12493 36.71689 72.55219 1.000 16.21832 288 ALA B C 1
ATOM 6675 O O . ALA B 1 288 ? 7.99180 35.64895 73.16146 1.000 15.42818 288 ALA B O 1
ATOM 6677 N N . ASP B 1 289 ? 7.66592 37.87461 73.03182 1.000 15.31213 289 ASP B N 1
ATOM 6678 C CA . ASP B 1 289 ? 6.93219 37.94325 74.29379 1.000 15.86320 289 ASP B CA 1
ATOM 6679 C C . ASP B 1 289 ? 5.56179 37.28853 74.20952 1.000 19.78655 289 ASP B C 1
ATOM 6680 O O . ASP B 1 289 ? 4.98310 36.95780 75.25046 1.000 17.62769 289 ASP B O 1
ATOM 6685 N N . ALA B 1 290 ? 5.00909 37.14061 73.00774 1.000 17.39265 290 ALA B N 1
ATOM 6686 C CA . ALA B 1 290 ? 3.67584 36.57720 72.82941 1.000 18.11876 290 ALA B CA 1
ATOM 6687 C C . ALA B 1 290 ? 3.71091 35.29985 72.00173 1.000 17.50783 290 ALA B C 1
ATOM 6688 O O . ALA B 1 290 ? 2.65540 34.80078 71.58179 1.000 20.24575 290 ALA B O 1
ATOM 6690 N N . LEU B 1 291 ? 4.90140 34.74970 71.78428 1.000 15.31117 291 LEU B N 1
ATOM 6691 C CA . LEU B 1 291 ? 5.10373 33.53726 71.01773 1.000 16.46278 291 LEU B CA 1
ATOM 6692 C C . LEU B 1 291 ? 5.25362 32.35783 71.96807 1.000 18.24606 291 LEU B C 1
ATOM 6693 O O . LEU B 1 291 ? 6.18671 32.36219 72.78834 1.000 16.81044 291 LEU B O 1
ATOM 6698 N N . PRO B 1 292 ? 4.38686 31.34486 71.92169 1.000 19.58057 292 PRO B N 1
ATOM 6699 C CA . PRO B 1 292 ? 4.60849 30.16894 72.77525 1.000 16.97602 292 PRO B CA 1
ATOM 6700 C C . PRO B 1 292 ? 5.95501 29.53721 72.44388 1.000 18.50749 292 PRO B C 1
ATOM 6701 O O . PRO B 1 292 ? 6.31867 29.38972 71.27395 1.000 17.34164 292 PRO B O 1
ATOM 6705 N N . ALA B 1 293 ? 6.72526 29.21942 73.48870 1.000 16.38906 293 ALA B N 1
ATOM 6706 C CA . ALA B 1 293 ? 8.00931 28.55803 73.27077 1.000 17.32092 293 ALA B CA 1
ATOM 6707 C C . ALA B 1 293 ? 7.84973 27.31298 72.40675 1.000 16.01144 293 ALA B C 1
ATOM 6708 O O . ALA B 1 293 ? 8.72165 27.00548 71.58887 1.000 17.27739 293 ALA B O 1
ATOM 6710 N N . ALA B 1 294 ? 6.72810 26.60329 72.55025 1.000 15.78984 294 ALA B N 1
ATOM 6711 C CA . ALA B 1 294 ? 6.46733 25.45029 71.69835 1.000 18.57254 294 ALA B CA 1
ATOM 6712 C C . ALA B 1 294 ? 6.32167 25.84433 70.23065 1.000 21.28243 294 ALA B C 1
ATOM 6713 O O . ALA B 1 294 ? 6.70567 25.07443 69.34209 1.000 19.99948 294 ALA B O 1
ATOM 6715 N N . ASP B 1 295 ? 5.75731 27.02278 69.95034 1.000 20.15232 295 ASP B N 1
ATOM 6716 C CA . ASP B 1 295 ? 5.65803 27.47476 68.56216 1.000 20.18213 295 ASP B CA 1
ATOM 6717 C C . ASP B 1 295 ? 7.01405 27.93800 68.03898 1.000 20.76403 295 ASP B C 1
ATOM 6718 O O . ASP B 1 295 ? 7.32691 27.75600 66.85445 1.000 22.51171 295 ASP B O 1
ATOM 6723 N N . ALA B 1 296 ? 7.83255 28.54338 68.90649 1.000 18.76187 296 ALA B N 1
ATOM 6724 C CA . ALA B 1 296 ? 9.20054 28.87701 68.52678 1.000 17.85794 296 ALA B CA 1
ATOM 6725 C C . ALA B 1 296 ? 9.99227 27.62438 68.18792 1.000 21.86841 296 ALA B C 1
ATOM 6726 O O . ALA B 1 296 ? 10.78816 27.62198 67.24088 1.000 20.66010 296 ALA B O 1
ATOM 6728 N N . TYR B 1 297 ? 9.78205 26.54658 68.95248 1.000 19.18889 297 TYR B N 1
ATOM 6729 C CA . TYR B 1 297 ? 10.39943 25.26107 68.63202 1.000 20.57550 297 TYR B CA 1
ATOM 6730 C C . TYR B 1 297 ? 9.96945 24.77394 67.25006 1.000 21.36553 297 TYR B C 1
ATOM 6731 O O . TYR B 1 297 ? 10.80500 24.41761 66.41213 1.000 23.68720 297 TYR B O 1
ATOM 6740 N N . ALA B 1 298 ? 8.66198 24.76478 66.99416 1.000 21.89170 298 ALA B N 1
ATOM 6741 C CA . ALA B 1 298 ? 8.15630 24.34110 65.69342 1.000 27.33318 298 ALA B CA 1
ATOM 6742 C C . ALA B 1 298 ? 8.67095 25.22683 64.56092 1.000 27.88963 298 ALA B C 1
ATOM 6743 O O . ALA B 1 298 ? 8.76062 24.77346 63.41543 1.000 30.18799 298 ALA B O 1
ATOM 6745 N N . ALA B 1 299 ? 9.02113 26.47723 64.85090 1.000 23.35319 299 ALA B N 1
ATOM 6746 C CA . ALA B 1 299 ? 9.46586 27.40771 63.81992 1.000 26.69682 299 ALA B CA 1
ATOM 6747 C C . ALA B 1 299 ? 10.97690 27.40894 63.61080 1.000 28.87995 299 ALA B C 1
ATOM 6748 O O . ALA B 1 299 ? 11.47488 28.22082 62.82504 1.000 32.06885 299 ALA B O 1
ATOM 6750 N N . GLY B 1 300 ? 11.72014 26.53801 64.29087 1.000 28.49601 300 GLY B N 1
ATOM 6751 C CA . GLY B 1 300 ? 13.15771 26.46867 64.10177 1.000 26.83904 300 GLY B CA 1
ATOM 6752 C C . GLY B 1 300 ? 13.99852 27.39249 64.96139 1.000 27.59182 300 GLY B C 1
ATOM 6753 O O . GLY B 1 300 ? 15.19727 27.52924 64.69572 1.000 23.89684 300 GLY B O 1
ATOM 6754 N N . PHE B 1 301 ? 13.42291 28.02712 65.98227 1.000 22.56391 301 PHE B N 1
ATOM 6755 C CA . PHE B 1 301 ? 14.21351 28.85829 66.87322 1.000 19.86927 301 PHE B CA 1
ATOM 6756 C C . PHE B 1 301 ? 15.17327 28.00377 67.70147 1.000 23.90113 301 PHE B C 1
ATOM 6757 O O . PHE B 1 301 ? 14.92375 26.81554 67.93293 1.000 20.57389 301 PHE B O 1
ATOM 6765 N N . PRO B 1 302 ? 16.26922 28.59661 68.17145 1.000 21.75343 302 PRO B N 1
ATOM 6766 C CA . PRO B 1 302 ? 17.24843 27.84616 68.96556 1.000 22.27782 302 PRO B CA 1
ATOM 6767 C C . PRO B 1 302 ? 16.82716 27.68001 70.41888 1.000 23.54803 302 PRO B C 1
ATOM 6768 O O . PRO B 1 302 ? 15.98549 28.41008 70.94933 1.000 18.19297 302 PRO B O 1
ATOM 6772 N N . GLY B 1 303 ? 17.45510 26.69862 71.06395 1.000 22.71761 303 GLY B N 1
ATOM 6773 C CA . GLY B 1 303 ? 17.29401 26.46272 72.48789 1.000 22.12077 303 GLY B CA 1
ATOM 6774 C C . GLY B 1 303 ? 16.64035 25.14151 72.85047 1.000 23.76389 303 GLY B C 1
ATOM 6775 O O . GLY B 1 303 ? 16.49848 24.85807 74.04754 1.000 22.69600 303 GLY B O 1
ATOM 6776 N N . PHE B 1 304 ? 16.22910 24.31063 71.88773 1.000 21.34833 304 PHE B N 1
ATOM 6777 C CA . PHE B 1 304 ? 15.43630 23.12907 72.18093 1.000 21.13357 304 PHE B CA 1
ATOM 6778 C C . PHE B 1 304 ? 16.12660 21.81813 71.83600 1.000 25.18349 304 PHE B C 1
ATOM 6779 O O . PHE B 1 304 ? 15.56148 20.75942 72.12324 1.000 23.50013 304 PHE B O 1
ATOM 6787 N N . ASP B 1 305 ? 17.32883 21.85623 71.24978 1.000 22.48516 305 ASP B N 1
ATOM 6788 C CA . ASP B 1 305 ? 17.90760 20.65539 70.64840 1.000 30.52353 305 ASP B CA 1
ATOM 6789 C C . ASP B 1 305 ? 18.21011 19.56969 71.67562 1.000 30.85507 305 ASP B C 1
ATOM 6790 O O . ASP B 1 305 ? 18.25572 18.38423 71.32609 1.000 28.63004 305 ASP B O 1
ATOM 6795 N N . ALA B 1 306 ? 18.43997 19.94270 72.93546 1.000 28.11779 306 ALA B N 1
ATOM 6796 C CA . ALA B 1 306 ? 18.80907 18.98090 73.96555 1.000 27.20949 306 ALA B CA 1
ATOM 6797 C C . ALA B 1 306 ? 17.66602 18.69568 74.93541 1.000 27.84126 306 ALA B C 1
ATOM 6798 O O . ALA B 1 306 ? 17.89739 18.14154 76.01143 1.000 23.07624 306 ALA B O 1
ATOM 6800 N N . LEU B 1 307 ? 16.43079 19.05241 74.57632 1.000 24.13219 307 LEU B N 1
ATOM 6801 C CA . LEU B 1 307 ? 15.31360 18.85055 75.48904 1.000 23.66763 307 LEU B CA 1
ATOM 6802 C C . LEU B 1 307 ? 14.70815 17.45437 75.40431 1.000 22.78017 307 LEU B C 1
ATOM 6803 O O . LEU B 1 307 ? 13.96630 17.06786 76.31080 1.000 24.93047 307 LEU B O 1
ATOM 6808 N N . GLY B 1 308 ? 15.01396 16.68622 74.35881 1.000 23.99396 308 GLY B N 1
ATOM 6809 C CA . GLY B 1 308 ? 14.39822 15.38313 74.20867 1.000 25.70985 308 GLY B CA 1
ATOM 6810 C C . GLY B 1 308 ? 12.97438 15.41149 73.70452 1.000 29.16832 308 GLY B C 1
ATOM 6811 O O . GLY B 1 308 ? 12.22197 14.46612 73.95513 1.000 28.98818 308 GLY B O 1
ATOM 6812 N N . LEU B 1 309 ? 12.57050 16.47619 73.01505 1.000 29.63280 309 LEU B N 1
ATOM 6813 C CA . LEU B 1 309 ? 11.23175 16.55268 72.45807 1.000 27.63083 309 LEU B CA 1
ATOM 6814 C C . LEU B 1 309 ? 11.13950 15.69786 71.19774 1.000 27.81880 309 LEU B C 1
ATOM 6815 O O . LEU B 1 309 ? 12.15030 15.42523 70.54559 1.000 27.38750 309 LEU B O 1
ATOM 6820 N N . PRO B 1 310 ? 9.93735 15.25114 70.83960 1.000 30.11312 310 PRO B N 1
ATOM 6821 C CA . PRO B 1 310 ? 9.77977 14.49965 69.58948 1.000 32.57437 310 PRO B CA 1
ATOM 6822 C C . PRO B 1 310 ? 10.14248 15.35362 68.38264 1.000 32.79890 310 PRO B C 1
ATOM 6823 O O . PRO B 1 310 ? 9.82807 16.54373 68.31864 1.000 28.30124 310 PRO B O 1
ATOM 6827 N N . GLN B 1 311 ? 10.83490 14.73745 67.43380 1.000 36.80475 311 GLN B N 1
ATOM 6828 C CA . GLN B 1 311 ? 11.14016 15.41571 66.18972 1.000 38.67912 311 GLN B CA 1
ATOM 6829 C C . GLN B 1 311 ? 9.84077 15.70038 65.44112 1.000 35.13874 311 GLN B C 1
ATOM 6830 O O . GLN B 1 311 ? 8.84418 15.00125 65.63332 1.000 36.03696 311 GLN B O 1
ATOM 6836 N N . PRO B 1 312 ? 9.80632 16.73654 64.60849 1.000 39.48491 312 PRO B N 1
ATOM 6837 C CA . PRO B 1 312 ? 8.61752 16.94980 63.77936 1.000 41.34741 312 PRO B CA 1
ATOM 6838 C C . PRO B 1 312 ? 8.46711 15.80633 62.78774 1.000 38.34387 312 PRO B C 1
ATOM 6839 O O . PRO B 1 312 ? 9.45267 15.20626 62.34469 1.000 38.55079 312 PRO B O 1
ATOM 6843 N N . SER B 1 313 ? 7.21427 15.48756 62.46410 1.000 35.32932 313 SER B N 1
ATOM 6844 C CA . SER B 1 313 ? 6.94935 14.46645 61.45931 1.000 34.97738 313 SER B CA 1
ATOM 6845 C C . SER B 1 313 ? 7.60435 14.84791 60.13526 1.000 35.59953 313 SER B C 1
ATOM 6846 O O . SER B 1 313 ? 7.99490 15.99937 59.91086 1.000 33.69632 313 SER B O 1
ATOM 6849 N N . GLU B 1 314 ? 7.72965 13.86028 59.24500 1.000 30.18690 314 GLU B N 1
ATOM 6850 C CA . GLU B 1 314 ? 8.36888 14.14607 57.96791 1.000 33.51088 314 GLU B CA 1
ATOM 6851 C C . GLU B 1 314 ? 7.50066 15.03922 57.09830 1.000 31.31335 314 GLU B C 1
ATOM 6852 O O . GLU B 1 314 ? 8.03092 15.83811 56.32011 1.000 33.04310 314 GLU B O 1
ATOM 6858 N N . GLU B 1 315 ? 6.17617 14.92866 57.22130 1.000 27.80712 315 GLU B N 1
ATOM 6859 C CA . GLU B 1 315 ? 5.29697 15.87623 56.54688 1.000 31.92902 315 GLU B CA 1
ATOM 6860 C C . GLU B 1 315 ? 5.54012 17.29644 57.05324 1.000 34.74144 315 GLU B C 1
ATOM 6861 O O . GLU B 1 315 ? 5.66171 18.23895 56.26198 1.000 32.85339 315 GLU B O 1
ATOM 6867 N N . ALA B 1 316 ? 5.63624 17.46340 58.37701 1.000 30.27206 316 ALA B N 1
ATOM 6868 C CA . ALA B 1 316 ? 5.88412 18.78637 58.94357 1.000 34.18615 316 ALA B CA 1
ATOM 6869 C C . ALA B 1 316 ? 7.23638 19.33138 58.50719 1.000 35.47427 316 ALA B C 1
ATOM 6870 O O . ALA B 1 316 ? 7.35728 20.51478 58.16498 1.000 35.71725 316 ALA B O 1
ATOM 6872 N N . GLN B 1 317 ? 8.26733 18.48557 58.51934 1.000 31.06893 317 GLN B N 1
ATOM 6873 C CA . GLN B 1 317 ? 9.58691 18.92799 58.08643 1.000 38.60756 317 GLN B CA 1
ATOM 6874 C C . GLN B 1 317 ? 9.59280 19.27376 56.59952 1.000 36.65193 317 GLN B C 1
ATOM 6875 O O . GLN B 1 317 ? 10.26986 20.21975 56.18173 1.000 33.92750 317 GLN B O 1
ATOM 6881 N N . ALA B 1 318 ? 8.83661 18.52366 55.78910 1.000 33.38589 318 ALA B N 1
ATOM 6882 C CA . ALA B 1 318 ? 8.77284 18.79486 54.35353 1.000 34.70322 318 ALA B CA 1
ATOM 6883 C C . ALA B 1 318 ? 8.09774 20.13294 54.07573 1.000 35.19711 318 ALA B C 1
ATOM 6884 O O . ALA B 1 318 ? 8.60409 20.94708 53.29304 1.000 34.04220 318 ALA B O 1
ATOM 6886 N N . GLU B 1 319 ? 6.94102 20.36931 54.70260 1.000 33.84016 319 GLU B N 1
ATOM 6887 C CA . GLU B 1 319 ? 6.26299 21.65486 54.56645 1.000 35.69678 319 GLU B CA 1
ATOM 6888 C C . GLU B 1 319 ? 7.18700 22.80954 54.94132 1.000 37.28540 319 GLU B C 1
ATOM 6889 O O . GLU B 1 319 ? 7.24119 23.82785 54.24128 1.000 35.81123 319 GLU B O 1
ATOM 6903 N N . ASP B 1 321 ? 10.39776 22.72645 54.75768 1.000 35.21187 321 ASP B N 1
ATOM 6904 C CA . ASP B 1 321 ? 11.54503 22.73147 53.86387 1.000 37.23876 321 ASP B CA 1
ATOM 6905 C C . ASP B 1 321 ? 11.18961 23.07643 52.42567 1.000 31.41612 321 ASP B C 1
ATOM 6906 O O . ASP B 1 321 ? 12.10222 23.27160 51.61673 1.000 31.78546 321 ASP B O 1
ATOM 6911 N N . GLU B 1 322 ? 9.90829 23.15534 52.08653 1.000 29.91497 322 GLU B N 1
ATOM 6912 C CA . GLU B 1 322 ? 9.53525 23.56513 50.74291 1.000 26.34861 322 GLU B CA 1
ATOM 6913 C C . GLU B 1 322 ? 10.15488 24.93038 50.45602 1.000 23.49144 322 GLU B C 1
ATOM 6914 O O . GLU B 1 322 ? 10.03465 25.84320 51.28349 1.000 24.65709 322 GLU B O 1
ATOM 6920 N N . PRO B 1 323 ? 10.87981 25.08982 49.35178 1.000 22.42473 323 PRO B N 1
ATOM 6921 C CA . PRO B 1 323 ? 11.42619 26.41172 49.02111 1.000 23.28224 323 PRO B CA 1
ATOM 6922 C C . PRO B 1 323 ? 10.31547 27.44314 48.93407 1.000 20.57420 323 PRO B C 1
ATOM 6923 O O . PRO B 1 323 ? 9.23338 27.18246 48.39769 1.000 17.18024 323 PRO B O 1
ATOM 6927 N N . TYR B 1 324 ? 10.58461 28.61308 49.50621 1.000 18.77935 324 TYR B N 1
ATOM 6928 C CA . TYR B 1 324 ? 9.60322 29.69221 49.55897 1.000 18.42889 324 TYR B CA 1
ATOM 6929 C C . TYR B 1 324 ? 9.70578 30.52502 48.28026 1.000 16.95520 324 TYR B C 1
ATOM 6930 O O . TYR B 1 324 ? 10.06857 31.70671 48.28762 1.000 16.86808 324 TYR B O 1
ATOM 6939 N N . ILE B 1 325 ? 9.36356 29.88333 47.16013 1.000 15.20811 325 ILE B N 1
ATOM 6940 C CA . ILE B 1 325 ? 9.62142 30.44323 45.83532 1.000 15.13028 325 ILE B CA 1
ATOM 6941 C C . ILE B 1 325 ? 8.35772 30.67875 45.02278 1.000 15.93396 325 ILE B C 1
ATOM 6942 O O . ILE B 1 325 ? 8.45772 31.12560 43.86600 1.000 12.35420 325 ILE B O 1
ATOM 6947 N N . TYR B 1 326 ? 7.17561 30.36317 45.55870 1.000 14.23462 326 TYR B N 1
ATOM 6948 C CA . TYR B 1 326 ? 5.94620 30.44721 44.76775 1.000 17.10187 326 TYR B CA 1
ATOM 6949 C C . TYR B 1 326 ? 5.39134 31.86665 44.86919 1.000 15.29817 326 TYR B C 1
ATOM 6950 O O . TYR B 1 326 ? 4.39425 32.14496 45.53051 1.000 15.94083 326 TYR B O 1
ATOM 6959 N N . HIS B 1 327 ? 6.08037 32.77660 44.18803 1.000 14.05307 327 HIS B N 1
ATOM 6960 C CA . HIS B 1 327 ? 5.89228 34.21200 44.37408 1.000 14.36956 327 HIS B CA 1
ATOM 6961 C C . HIS B 1 327 ? 5.70098 34.87255 43.01583 1.000 14.97265 327 HIS B C 1
ATOM 6962 O O . HIS B 1 327 ? 6.66537 34.99600 42.25623 1.000 14.20970 327 HIS B O 1
ATOM 6969 N N . PHE B 1 328 ? 4.47287 35.31281 42.70983 1.000 12.45803 328 PHE B N 1
ATOM 6970 C CA . PHE B 1 328 ? 4.28679 36.20089 41.56717 1.000 14.24661 328 PHE B CA 1
ATOM 6971 C C . PHE B 1 328 ? 4.90860 37.56131 41.87408 1.000 13.28755 328 PHE B C 1
ATOM 6972 O O . PHE B 1 328 ? 5.04321 37.93954 43.04149 1.000 14.28024 328 PHE B O 1
ATOM 6980 N N . PRO B 1 329 ? 5.30053 38.31980 40.84735 1.000 13.85083 329 PRO B N 1
ATOM 6981 C CA . PRO B 1 329 ? 5.91713 39.63131 41.11773 1.000 14.29822 329 PRO B CA 1
ATOM 6982 C C . PRO B 1 329 ? 5.03465 40.59549 41.90735 1.000 14.51685 329 PRO B C 1
ATOM 6983 O O . PRO B 1 329 ? 5.56439 41.47768 42.59577 1.000 14.78114 329 PRO B O 1
ATOM 6987 N N . ASP B 1 330 ? 3.70980 40.46477 41.84271 1.000 13.69880 330 ASP B N 1
ATOM 6988 C CA . ASP B 1 330 ? 2.83426 41.23672 42.71152 1.000 12.49160 330 ASP B CA 1
ATOM 6989 C C . ASP B 1 330 ? 2.26567 40.39048 43.84015 1.000 12.92766 330 ASP B C 1
ATOM 6990 O O . ASP B 1 330 ? 1.22510 40.73687 44.41098 1.000 12.16750 330 ASP B O 1
ATOM 6995 N N . GLY B 1 331 ? 2.94727 39.30120 44.19223 1.000 13.18728 331 GLY B N 1
ATOM 6996 C CA . GLY B 1 331 ? 2.47866 38.48692 45.28053 1.000 8.82824 331 GLY B CA 1
ATOM 6997 C C . GLY B 1 331 ? 1.18190 37.80291 44.89934 1.000 13.04727 331 GLY B C 1
ATOM 6998 O O . GLY B 1 331 ? 0.88576 37.57738 43.72758 1.000 12.32409 331 GLY B O 1
ATOM 6999 N N .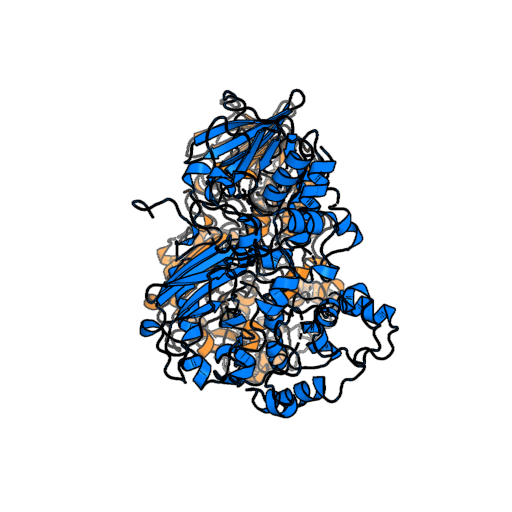 ASN B 1 332 ? 0.37552 37.50066 45.91025 1.000 10.29124 332 ASN B N 1
ATOM 7000 C CA . ASN B 1 332 ? -0.86238 36.78442 45.63658 1.000 12.16068 332 ASN B CA 1
ATOM 7001 C C . ASN B 1 332 ? -1.93067 37.66264 45.00861 1.000 11.65631 332 ASN B C 1
ATOM 7002 O O . ASN B 1 332 ? -3.00971 37.14871 44.69518 1.000 12.20024 332 ASN B O 1
ATOM 7007 N N . ALA B 1 333 ? -1.66945 38.96297 44.81450 1.000 12.88280 333 ALA B N 1
ATOM 7008 C CA . ALA B 1 333 ? -2.54903 39.76072 43.96306 1.000 12.42419 333 ALA B CA 1
ATOM 7009 C C . ALA B 1 333 ? -2.73695 39.10850 42.60285 1.000 13.36277 333 ALA B C 1
ATOM 7010 O O . ALA B 1 333 ? -3.78027 39.28921 41.96400 1.000 12.13953 333 ALA B O 1
ATOM 7012 N N . SER B 1 334 ? -1.73818 38.35334 42.13347 1.000 11.76144 334 SER B N 1
ATOM 7013 C CA . SER B 1 334 ? -1.91982 37.64563 40.86554 1.000 13.30220 334 SER B CA 1
ATOM 7014 C C . SER B 1 334 ? -3.02229 36.60697 40.95084 1.000 13.84392 334 SER B C 1
ATOM 7015 O O . SER B 1 334 ? -3.67866 36.32272 39.94323 1.000 13.63593 334 SER B O 1
ATOM 7018 N N . LEU B 1 335 ? -3.20814 35.98345 42.11464 1.000 13.56335 335 LEU B N 1
ATOM 7019 C CA . LEU B 1 335 ? -4.31460 35.03930 42.24696 1.000 12.96468 335 LEU B CA 1
ATOM 7020 C C . LEU B 1 335 ? -5.64687 35.75987 42.13882 1.000 12.84672 335 LEU B C 1
ATOM 7021 O O . LEU B 1 335 ? -6.56333 35.29992 41.45160 1.000 13.02194 335 LEU B O 1
ATOM 7026 N N . ALA B 1 336 ? -5.78039 36.88299 42.83844 1.000 12.59636 336 ALA B N 1
ATOM 7027 C CA . ALA B 1 336 ? -6.99845 37.66934 42.72297 1.000 13.40747 336 ALA B CA 1
ATOM 7028 C C . ALA B 1 336 ? -7.21623 38.10105 41.27743 1.000 12.59336 336 ALA B C 1
ATOM 7029 O O . ALA B 1 336 ? -8.32336 37.98564 40.74069 1.000 12.23885 336 ALA B O 1
ATOM 7031 N N . ARG B 1 337 ? -6.15423 38.58607 40.62590 1.000 12.09926 337 ARG B N 1
ATOM 7032 C CA . ARG B 1 337 ? -6.27942 39.08266 39.26142 1.000 11.82322 337 ARG B CA 1
ATOM 7033 C C . ARG B 1 337 ? -6.66346 37.96272 38.30114 1.000 11.69668 337 ARG B C 1
ATOM 7034 O O . ARG B 1 337 ? -7.50933 38.15980 37.42166 1.000 12.60572 337 ARG B O 1
ATOM 7042 N N . LEU B 1 338 ? -6.06970 36.77501 38.47041 1.000 10.89864 338 LEU B N 1
ATOM 7043 C CA . LEU B 1 338 ? -6.43105 35.62720 37.64215 1.000 11.60146 338 LEU B CA 1
ATOM 7044 C C . LEU B 1 338 ? -7.90658 35.28049 37.79167 1.000 14.53296 338 LEU B C 1
ATOM 7045 O O . LEU B 1 338 ? -8.60174 35.01539 36.80035 1.000 14.71522 338 LEU B O 1
ATOM 7058 N N . VAL B 1 340 ? -10.37905 37.30459 38.90122 1.000 13.94827 340 VAL B N 1
ATOM 7059 C CA . VAL B 1 340 ? -11.21490 38.37469 38.35573 1.000 11.78970 340 VAL B CA 1
ATOM 7060 C C . VAL B 1 340 ? -11.27146 38.29398 36.82937 1.000 14.06757 340 VAL B C 1
ATOM 7061 O O . VAL B 1 340 ? -12.33903 38.44763 36.21961 1.000 14.21842 340 VAL B O 1
ATOM 7065 N N . ARG B 1 341 ? -10.13163 38.04635 36.18404 1.000 15.21401 341 ARG B N 1
ATOM 7066 C CA . ARG B 1 341 ? -10.14698 37.93091 34.72666 1.000 15.26971 341 ARG B CA 1
ATOM 7067 C C . ARG B 1 341 ? -10.92387 36.69853 34.26656 1.000 15.28074 341 ARG B C 1
ATOM 7068 O O . ARG B 1 341 ? -11.58631 36.73679 33.22177 1.000 16.44789 341 ARG B O 1
ATOM 7076 N N . ASP B 1 342 ? -10.86349 35.60727 35.02661 1.000 12.74786 342 ASP B N 1
ATOM 7077 C CA . ASP B 1 342 ? -11.63633 34.42675 34.65870 1.000 16.13864 342 ASP B CA 1
ATOM 7078 C C . ASP B 1 342 ? -13.12744 34.66506 34.87425 1.000 19.28316 342 ASP B C 1
ATOM 7079 O O . ASP B 1 342 ? -13.95661 34.20146 34.08379 1.000 20.11710 342 ASP B O 1
ATOM 7084 N N . LEU B 1 343 ? -13.49048 35.41066 35.92194 1.000 16.35327 343 LEU B N 1
ATOM 7085 C CA . LEU B 1 343 ? -14.90489 35.66904 36.18972 1.000 18.51178 343 LEU B CA 1
ATOM 7086 C C . LEU B 1 343 ? -15.49750 36.74590 35.28601 1.000 17.94831 343 LEU B C 1
ATOM 7087 O O . LEU B 1 343 ? -16.69862 36.71427 34.99634 1.000 18.35753 343 LEU B O 1
ATOM 7092 N N . ILE B 1 344 ? -14.69336 37.71647 34.87060 1.000 15.82771 344 ILE B N 1
ATOM 7093 C CA . ILE B 1 344 ? -15.15753 38.90437 34.15833 1.000 14.94048 344 ILE B CA 1
ATOM 7094 C C . ILE B 1 344 ? -14.18752 39.13016 33.00673 1.000 18.19042 344 ILE B C 1
ATOM 7095 O O . ILE B 1 344 ? -13.31776 40.00940 33.10308 1.000 19.12919 344 ILE B O 1
ATOM 7100 N N . PRO B 1 345 ? -14.28194 38.36455 31.91378 1.000 19.68551 345 PRO B N 1
ATOM 7101 C CA . PRO B 1 345 ? -13.20755 38.39078 30.90781 1.000 19.75157 345 PRO B CA 1
ATOM 7102 C C . PRO B 1 345 ? -13.03125 39.73177 30.23722 1.000 20.20004 345 PRO B C 1
ATOM 7103 O O . PRO B 1 345 ? -11.95082 39.98910 29.69544 1.000 18.75310 345 PRO B O 1
ATOM 7107 N N . ALA B 1 346 ? -14.04092 40.60712 30.27019 1.000 19.61126 346 ALA B N 1
ATOM 7108 C CA . ALA B 1 346 ? -13.88949 41.92025 29.64939 1.000 20.85071 346 ALA B CA 1
ATOM 7109 C C . ALA B 1 346 ? -12.81541 42.77278 30.32054 1.000 17.59419 346 ALA B C 1
ATOM 7110 O O . ALA B 1 346 ? -12.37221 43.75778 29.72432 1.000 18.02251 346 ALA B O 1
ATOM 7112 N N . VAL B 1 347 ? -12.37841 42.41417 31.53480 1.000 17.45001 347 VAL B N 1
ATOM 7113 C CA . VAL B 1 347 ? -11.47732 43.28744 32.28141 1.000 15.15805 347 VAL B CA 1
ATOM 7114 C C . VAL B 1 347 ? -10.08600 43.30757 31.65962 1.000 16.14357 347 VAL B C 1
ATOM 7115 O O . VAL B 1 347 ? -9.39003 44.32940 31.70919 1.000 14.53319 347 VAL B O 1
ATOM 7119 N N . ALA B 1 348 ? -9.65396 42.19919 31.06241 1.000 15.53428 348 ALA B N 1
ATOM 7120 C CA . ALA B 1 348 ? -8.27121 42.10231 30.60947 1.000 16.33902 348 ALA B CA 1
ATOM 7121 C C . ALA B 1 348 ? -8.12958 40.95185 29.63936 1.000 17.89658 348 ALA B C 1
ATOM 7122 O O . ALA B 1 348 ? -8.73286 39.89354 29.86007 1.000 17.05040 348 ALA B O 1
ATOM 7124 N N . PRO B 1 349 ? -7.34561 41.10844 28.58013 1.000 18.38169 349 PRO B N 1
ATOM 7125 C CA . PRO B 1 349 ? -7.09596 39.98328 27.67836 1.000 18.07084 349 PRO B CA 1
ATOM 7126 C C . PRO B 1 349 ? -6.14872 38.98289 28.31566 1.000 22.50386 349 PRO B C 1
ATOM 7127 O O . PRO B 1 349 ? -5.43636 39.27524 29.28117 1.000 19.36123 349 PRO B O 1
ATOM 7131 N N . GLY B 1 350 ? -6.12399 37.79293 27.74268 1.000 18.28009 350 GLY B N 1
ATOM 7132 C CA . GLY B 1 350 ? -5.11331 36.81528 28.08869 1.000 20.28000 350 GLY B CA 1
ATOM 7133 C C . GLY B 1 350 ? -5.68132 35.66001 28.89435 1.000 21.82543 350 GLY B C 1
ATOM 7134 O O . GLY B 1 350 ? -6.84825 35.64049 29.29564 1.000 20.19695 350 GLY B O 1
ATOM 7135 N N . ARG B 1 351 ? -4.80341 34.68364 29.11774 1.000 19.60150 351 ARG B N 1
ATOM 7136 C CA . ARG B 1 351 ? -5.13800 33.45654 29.82284 1.000 21.39592 351 ARG B CA 1
ATOM 7137 C C . ARG B 1 351 ? -3.83871 32.86676 30.35242 1.000 21.55054 351 ARG B C 1
ATOM 7138 O O . ARG B 1 351 ? -2.82956 32.84667 29.64019 1.000 23.30219 351 ARG B O 1
ATOM 7146 N N . GLY B 1 352 ? -3.84420 32.43120 31.60235 1.000 21.53379 352 GLY B N 1
ATOM 7147 C CA . GLY B 1 352 ? -2.70319 31.72521 32.14824 1.000 19.49284 352 GLY B CA 1
ATOM 7148 C C . GLY B 1 352 ? -1.84237 32.60036 33.04033 1.000 18.27818 352 GLY B C 1
ATOM 7149 O O . GLY B 1 352 ? -2.00840 33.81893 33.13522 1.000 18.61301 352 GLY B O 1
ATOM 7158 N N . GLU B 1 354 ? 1.44506 33.32307 32.94550 1.000 15.82909 354 GLU B N 1
ATOM 7159 C CA . GLU B 1 354 ? 2.47858 34.19393 32.39137 1.000 15.26896 354 GLU B CA 1
ATOM 7160 C C . GLU B 1 354 ? 1.91752 35.55750 32.00748 1.000 17.69514 354 GLU B C 1
ATOM 7161 O O . GLU B 1 354 ? 2.48702 36.59331 32.36972 1.000 16.48848 354 GLU B O 1
ATOM 7167 N N . ASP B 1 355 ? 0.81549 35.59171 31.25473 1.000 16.71642 355 ASP B N 1
ATOM 7168 C CA . ASP B 1 355 ? 0.39639 36.90199 30.76563 1.000 20.21222 355 ASP B CA 1
ATOM 7169 C C . ASP B 1 355 ? -0.40463 37.71284 31.78250 1.000 16.96159 355 ASP B C 1
ATOM 7170 O O . ASP B 1 355 ? -0.62945 38.90180 31.53728 1.000 17.46063 355 ASP B O 1
ATOM 7175 N N . ILE B 1 356 ? -0.80954 37.13082 32.91864 1.000 15.93291 356 ILE B N 1
ATOM 7176 C CA . ILE B 1 356 ? -1.51102 37.92403 33.93764 1.000 15.19680 356 ILE B CA 1
ATOM 7177 C C . ILE B 1 356 ? -0.59387 39.01669 34.48596 1.000 14.95052 356 ILE B C 1
ATOM 7178 O O . ILE B 1 356 ? -1.05682 40.10218 34.86119 1.000 15.89460 356 ILE B O 1
ATOM 7183 N N . VAL B 1 357 ? 0.71619 38.76654 34.51038 1.000 14.05066 357 VAL B N 1
ATOM 7184 C CA . VAL B 1 357 ? 1.62411 39.60292 35.29532 1.000 16.90971 357 VAL B CA 1
ATOM 7185 C C . VAL B 1 357 ? 1.64305 41.03617 34.77193 1.000 15.94614 357 VAL B C 1
ATOM 7186 O O . VAL B 1 357 ? 1.64639 41.99687 35.55501 1.000 17.08661 357 VAL B O 1
ATOM 7198 N N . ALA B 1 359 ? -0.68337 42.09024 32.34928 1.000 14.50098 359 ALA B N 1
ATOM 7199 C CA . ALA B 1 359 ? -1.98141 42.38861 31.74729 1.000 15.47110 359 ALA B CA 1
ATOM 7200 C C . ALA B 1 359 ? -2.53331 43.70807 32.28062 1.000 18.47875 359 ALA B C 1
ATOM 7201 O O . ALA B 1 359 ? -2.43075 44.00712 33.47279 1.000 16.53529 359 ALA B O 1
ATOM 7203 N N . ARG B 1 360 ? -3.12747 44.50161 31.38583 1.000 16.66052 360 ARG B N 1
ATOM 7204 C CA . ARG B 1 360 ? -3.70742 45.79652 31.73489 1.000 19.52703 360 ARG B CA 1
ATOM 7205 C C . ARG B 1 360 ? -5.17500 45.60282 32.10526 1.000 18.33210 360 ARG B C 1
ATOM 7206 O O . ARG B 1 360 ? -5.99566 45.25276 31.25228 1.000 18.21405 360 ARG B O 1
ATOM 7214 N N . PHE B 1 361 ? -5.51694 45.83907 33.36761 1.000 16.15719 361 PHE B N 1
ATOM 7215 C CA . PHE B 1 361 ? -6.89186 45.66894 33.81821 1.000 14.97011 361 PHE B CA 1
ATOM 7216 C C . PHE B 1 361 ? -7.68049 46.94876 33.58245 1.000 16.48211 361 PHE B C 1
ATOM 7217 O O . PHE B 1 361 ? -7.24478 48.03460 33.97874 1.000 16.43055 361 PHE B O 1
ATOM 7225 N N . ASP B 1 362 ? -8.82598 46.81728 32.90961 1.000 15.95921 362 ASP B N 1
ATOM 7226 C CA . ASP B 1 362 ? -9.71918 47.94594 32.64440 1.000 18.67635 362 ASP B CA 1
ATOM 7227 C C . ASP B 1 362 ? -10.80001 47.90224 33.71582 1.000 14.55656 362 ASP B C 1
ATOM 7228 O O . ASP B 1 362 ? -11.75903 47.12597 33.61248 1.000 15.06155 362 ASP B O 1
ATOM 7233 N N . TYR B 1 363 ? -10.64820 48.74951 34.73943 1.000 13.43834 363 TYR B N 1
ATOM 7234 C CA . TYR B 1 363 ? -11.56142 48.71036 35.88120 1.000 14.50325 363 TYR B CA 1
ATOM 7235 C C . TYR B 1 363 ? -12.96957 49.16387 35.51794 1.000 16.94381 363 TYR B C 1
ATOM 7236 O O . TYR B 1 363 ? -13.91495 48.87817 36.26609 1.000 15.06727 363 TYR B O 1
ATOM 7245 N N . SER B 1 364 ? -13.13421 49.84815 34.38635 1.000 15.83489 364 SER B N 1
ATOM 7246 C CA . SER B 1 364 ? -14.46865 50.24772 33.95909 1.000 16.51456 364 SER B CA 1
ATOM 7247 C C . SER B 1 364 ? -15.31484 49.06900 33.49948 1.000 16.64698 364 SER B C 1
ATOM 7248 O O . SER B 1 364 ? -16.52106 49.23925 33.28560 1.000 17.84271 364 SER B O 1
ATOM 7251 N N . LYS B 1 365 ? -14.73651 47.88418 33.36236 1.000 14.37403 365 LYS B N 1
ATOM 7252 C CA . LYS B 1 365 ? -15.48457 46.71362 32.92669 1.000 15.47915 365 LYS B CA 1
ATOM 7253 C C . LYS B 1 365 ? -15.90749 45.79682 34.07609 1.000 17.99153 365 LYS B C 1
ATOM 7254 O O . LYS B 1 365 ? -16.49423 44.73700 33.82258 1.000 15.88550 365 LYS B O 1
ATOM 7260 N N . LEU B 1 366 ? -15.64412 46.17971 35.32997 1.000 14.24603 366 LEU B N 1
ATOM 7261 C CA . LEU B 1 366 ? -15.83746 45.25552 36.44185 1.000 14.31223 366 LEU B CA 1
ATOM 7262 C C . LEU B 1 366 ? -17.29818 45.07011 36.82042 1.000 16.49684 366 LEU B C 1
ATOM 7263 O O . LEU B 1 366 ? -17.65478 44.01290 37.35289 1.000 14.19503 366 LEU B O 1
ATOM 7268 N N . ASP B 1 367 ? -18.13518 46.08814 36.59537 1.000 14.13293 367 ASP B N 1
ATOM 7269 C CA . ASP B 1 367 ? -19.47925 46.15830 37.16540 1.000 16.76563 367 ASP B CA 1
ATOM 7270 C C . ASP B 1 367 ? -20.49136 46.60801 36.10348 1.000 20.61234 367 ASP B C 1
ATOM 7271 O O . ASP B 1 367 ? -21.11206 47.65560 36.21408 1.000 19.35793 367 ASP B O 1
ATOM 7276 N N . LEU B 1 368 ? -20.68589 45.79632 35.06184 1.000 18.93457 368 LEU B N 1
ATOM 7277 C CA . LEU B 1 368 ? -21.58204 46.13073 33.95517 1.000 20.98724 368 LEU B CA 1
ATOM 7278 C C . LEU B 1 368 ? -22.77929 45.18054 33.90162 1.000 19.87142 368 LEU B C 1
ATOM 7279 O O . LEU B 1 368 ? -22.62595 43.96351 34.05015 1.000 20.85354 368 LEU B O 1
ATOM 7284 N N . ALA B 1 369 ? -23.96610 45.73621 33.63265 1.000 21.53418 369 ALA B N 1
ATOM 7285 C CA . ALA B 1 369 ? -25.17763 44.91786 33.51240 1.000 26.98432 369 ALA B CA 1
ATOM 7286 C C . ALA B 1 369 ? -25.10626 43.90240 32.37552 1.000 30.06512 369 ALA B C 1
ATOM 7287 O O . ALA B 1 369 ? -25.82027 42.89435 32.41967 1.000 33.48658 369 ALA B O 1
ATOM 7289 N N . GLY B 1 370 ? -24.26417 44.12930 31.36357 1.000 27.70913 370 GLY B N 1
ATOM 7290 C CA . GLY B 1 370 ? -24.12794 43.15515 30.28963 1.000 31.44973 370 GLY B CA 1
ATOM 7291 C C . GLY B 1 370 ? -23.54662 41.81194 30.70920 1.000 34.09279 370 GLY B C 1
ATOM 7292 O O . GLY B 1 370 ? -23.69479 40.82803 29.97290 1.000 33.73355 370 GLY B O 1
ATOM 7293 N N . HIS B 1 371 ? -22.89185 41.74196 31.87341 1.000 27.00701 371 HIS B N 1
ATOM 7294 C CA . HIS B 1 371 ? -22.21004 40.51912 32.27719 1.000 29.07088 371 HIS B CA 1
ATOM 7295 C C . HIS B 1 371 ? -22.85383 39.91967 33.52859 1.000 24.60164 371 HIS B C 1
ATOM 7296 O O . HIS B 1 371 ? -23.32382 40.65693 34.40053 1.000 26.32829 371 HIS B O 1
ATOM 7303 N N . PRO B 1 372 ? -22.89448 38.58610 33.64867 1.000 26.48535 372 PRO B N 1
ATOM 7304 C CA . PRO B 1 372 ? -23.56453 37.98469 34.81747 1.000 25.01586 372 PRO B CA 1
ATOM 7305 C C . PRO B 1 372 ? -22.81923 38.17984 36.13054 1.000 20.51363 372 PRO B C 1
ATOM 7306 O O . PRO B 1 372 ? -23.45839 38.15775 37.18725 1.000 19.37548 372 PRO B O 1
ATOM 7310 N N . VAL B 1 373 ? -21.50073 38.36800 36.10176 1.000 19.27254 373 VAL B N 1
ATOM 7311 C CA . VAL B 1 373 ? -20.69501 38.57884 37.29977 1.000 18.14896 373 VAL B CA 1
ATOM 7312 C C . VAL B 1 373 ? -20.28548 40.04257 37.35256 1.000 18.49364 373 VAL B C 1
ATOM 7313 O O . VAL B 1 373 ? -19.72063 40.57274 36.38624 1.000 17.67335 373 VAL B O 1
ATOM 7317 N N . ARG B 1 374 ? -20.58992 40.69816 38.47324 1.000 14.91251 374 ARG B N 1
ATOM 7318 C CA . ARG B 1 374 ? -20.32201 42.11757 38.66234 1.000 13.96587 374 ARG B CA 1
ATOM 7319 C C . ARG B 1 374 ? -19.55978 42.29338 39.96872 1.000 15.46293 374 ARG B C 1
ATOM 7320 O O . ARG B 1 374 ? -19.92032 41.69403 40.98798 1.000 14.65395 374 ARG B O 1
ATOM 7328 N N . LEU B 1 375 ? -18.48028 43.07236 39.92520 1.000 13.17741 375 LEU B N 1
ATOM 7329 C CA . LEU B 1 375 ? -17.62938 43.31859 41.08785 1.000 12.72863 375 LEU B CA 1
ATOM 7330 C C . LEU B 1 375 ? -17.71891 44.81043 41.37093 1.000 15.24308 375 LEU B C 1
ATOM 7331 O O . LEU B 1 375 ? -17.25246 45.62340 40.56471 1.000 15.80347 375 LEU B O 1
ATOM 7336 N N . ARG B 1 376 ? -18.33014 45.16209 42.50099 1.000 13.61267 376 ARG B N 1
ATOM 7337 C CA . ARG B 1 376 ? -18.68198 46.53867 42.84248 1.000 15.11716 376 ARG B CA 1
ATOM 7338 C C . ARG B 1 376 ? -17.77535 47.02698 43.97358 1.000 13.19038 376 ARG B C 1
ATOM 7339 O O . ARG B 1 376 ? -17.94985 46.63348 45.13609 1.000 14.12732 376 ARG B O 1
ATOM 7347 N N . LEU B 1 377 ? -16.81743 47.89122 43.63485 1.000 12.68380 377 LEU B N 1
ATOM 7348 C CA . LEU B 1 377 ? -15.83747 48.39808 44.58211 1.000 12.17756 377 LEU B CA 1
ATOM 7349 C C . LEU B 1 377 ? -16.37491 49.60622 45.33334 1.000 12.45017 377 LEU B C 1
ATOM 7350 O O . LEU B 1 377 ? -17.44435 50.13981 45.03121 1.000 11.93755 377 LEU B O 1
ATOM 7355 N N . ASN B 1 378 ? -15.59617 50.04464 46.32334 1.000 11.29890 378 ASN B N 1
ATOM 7356 C CA . ASN B 1 378 ? -15.92208 51.22406 47.11348 1.000 12.86593 378 ASN B CA 1
ATOM 7357 C C . ASN B 1 378 ? -17.29568 51.10441 47.76220 1.000 13.98808 378 ASN B C 1
ATOM 7358 O O . ASN B 1 378 ? -18.00352 52.09769 47.92501 1.000 13.49894 378 ASN B O 1
ATOM 7363 N N . SER B 1 379 ? -17.68366 49.89281 48.15118 1.000 12.66940 379 SER B N 1
ATOM 7364 C CA . SER B 1 379 ? -19.03319 49.65360 48.64688 1.000 11.70160 379 SER B CA 1
ATOM 7365 C C . SER B 1 379 ? -18.96011 48.84857 49.92787 1.000 13.81914 379 SER B C 1
ATOM 7366 O O . SER B 1 379 ? -18.31408 47.80127 49.96435 1.000 12.96252 379 SER B O 1
ATOM 7369 N N . THR B 1 380 ? -19.62546 49.33308 50.97092 1.000 12.94512 380 THR B N 1
ATOM 7370 C CA . THR B 1 380 ? -19.57164 48.72644 52.29377 1.000 13.22877 380 THR B CA 1
ATOM 7371 C C . THR B 1 380 ? -20.94248 48.12783 52.57734 1.000 13.67670 380 THR B C 1
ATOM 7372 O O . THR B 1 380 ? -21.91363 48.86625 52.76559 1.000 11.90416 380 THR B O 1
ATOM 7376 N N . ALA B 1 381 ? -21.02723 46.80134 52.60823 1.000 13.34774 381 ALA B N 1
ATOM 7377 C CA . ALA B 1 381 ? -22.27740 46.18547 53.03207 1.000 14.97277 381 ALA B CA 1
ATOM 7378 C C . ALA B 1 381 ? -22.57040 46.58842 54.47017 1.000 13.37871 381 ALA B C 1
ATOM 7379 O O . ALA B 1 381 ? -21.67225 46.63059 55.31176 1.000 12.62984 381 ALA B O 1
ATOM 7381 N N . VAL B 1 382 ? -23.83661 46.89929 54.74602 1.000 13.41343 382 VAL B N 1
ATOM 7382 C CA . VAL B 1 382 ? -24.26315 47.31879 56.07511 1.000 13.00909 382 VAL B CA 1
ATOM 7383 C C . VAL B 1 382 ? -25.35425 46.43676 56.65735 1.000 12.05812 382 VAL B C 1
ATOM 7384 O O . VAL B 1 382 ? -25.62653 46.53286 57.86396 1.000 12.32138 382 VAL B O 1
ATOM 7388 N N . SER B 1 383 ? -25.99678 45.59953 55.84869 1.000 12.66937 383 SER B N 1
ATOM 7389 C CA . SER B 1 383 ? -27.18783 44.87156 56.26408 1.000 16.27313 383 SER B CA 1
ATOM 7390 C C . SER B 1 383 ? -27.28434 43.59800 55.44194 1.000 15.00203 383 SER B C 1
ATOM 7391 O O . SER B 1 383 ? -27.15229 43.64628 54.21688 1.000 13.78659 383 SER B O 1
ATOM 7394 N N . VAL B 1 384 ? -27.51289 42.47172 56.10992 1.000 14.73514 384 VAL B N 1
ATOM 7395 C CA . VAL B 1 384 ? -27.77434 41.19634 55.44725 1.000 14.63856 384 VAL B CA 1
ATOM 7396 C C . VAL B 1 384 ? -28.88906 40.49952 56.21699 1.000 16.36024 384 VAL B C 1
ATOM 7397 O O . VAL B 1 384 ? -28.78542 40.32503 57.43572 1.000 15.81660 384 VAL B O 1
ATOM 7401 N N . ARG B 1 385 ? -29.95131 40.10283 55.51492 1.000 14.60720 385 ARG B N 1
ATOM 7402 C CA . ARG B 1 385 ? -31.10806 39.50914 56.17450 1.000 15.86901 385 ARG B CA 1
ATOM 7403 C C . ARG B 1 385 ? -31.74488 38.45743 55.27236 1.000 16.26618 385 ARG B C 1
ATOM 7404 O O . ARG B 1 385 ? -31.99434 38.71231 54.09065 1.000 15.41441 385 ARG B O 1
ATOM 7412 N N . ASN B 1 386 ? -32.01507 37.28245 55.84348 1.000 17.91774 386 ASN B N 1
ATOM 7413 C CA . ASN B 1 386 ? -32.84666 36.28380 55.18301 1.000 15.79515 386 ASN B CA 1
ATOM 7414 C C . ASN B 1 386 ? -34.28795 36.78239 55.07151 1.000 15.97978 386 ASN B C 1
ATOM 7415 O O . ASN B 1 386 ? -34.87671 37.23422 56.06045 1.000 15.79031 386 ASN B O 1
ATOM 7420 N N . ARG B 1 387 ? -34.87029 36.67717 53.87777 1.000 15.25406 387 ARG B N 1
ATOM 7421 C CA . ARG B 1 387 ? -36.27954 37.02651 53.69492 1.000 17.00640 387 ARG B CA 1
ATOM 7422 C C . ARG B 1 387 ? -36.85424 36.26179 52.50981 1.000 18.32539 387 ARG B C 1
ATOM 7423 O O . ARG B 1 387 ? -36.24253 36.24050 51.44064 1.000 19.35157 387 ARG B O 1
ATOM 7431 N N . ALA B 1 388 ? -38.01986 35.63156 52.70265 1.000 15.34103 388 ALA B N 1
ATOM 7432 C CA . ALA B 1 388 ? -38.76422 34.99387 51.61229 1.000 14.94316 388 ALA B CA 1
ATOM 7433 C C . ALA B 1 388 ? -37.87900 34.08509 50.75040 1.000 15.56070 388 ALA B C 1
ATOM 7434 O O . ALA B 1 388 ? -37.88434 34.14748 49.51766 1.000 18.58798 388 ALA B O 1
ATOM 7436 N N . GLY B 1 389 ? -37.10433 33.22419 51.40618 1.000 17.08987 389 GLY B N 1
ATOM 7437 C CA . GLY B 1 389 ? -36.29386 32.27629 50.65856 1.000 17.14635 389 GLY B CA 1
ATOM 7438 C C . GLY B 1 389 ? -35.11298 32.86947 49.91744 1.000 18.07825 389 GLY B C 1
ATOM 7439 O O . GLY B 1 389 ? -34.50199 32.17694 49.09721 1.000 19.48858 389 GLY B O 1
ATOM 7440 N N . GLY B 1 390 ? -34.77699 34.12722 50.18103 1.000 15.77884 390 GLY B N 1
ATOM 7441 C CA . GLY B 1 390 ? -33.61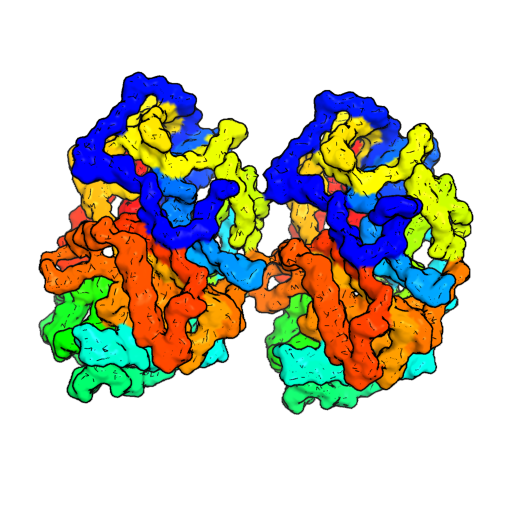746 34.78368 49.60774 1.000 16.49066 390 GLY B CA 1
ATOM 7442 C C . GLY B 1 390 ? -32.88873 35.60424 50.65901 1.000 16.15576 390 GLY B C 1
ATOM 7443 O O . GLY B 1 390 ? -33.11202 35.41921 51.86405 1.000 14.44547 390 GLY B O 1
ATOM 7444 N N . VAL B 1 391 ? -32.00599 36.50787 50.22374 1.000 15.73145 391 VAL B N 1
ATOM 7445 C CA . VAL B 1 391 ? -31.20365 37.33143 51.12867 1.000 14.45210 391 VAL B CA 1
ATOM 7446 C C . VAL B 1 391 ? -31.23026 38.76458 50.59963 1.000 15.12741 391 VAL B C 1
ATOM 7447 O O . VAL B 1 391 ? -30.87596 39.00641 49.44045 1.000 12.82486 391 VAL B O 1
ATOM 7451 N N . ASP B 1 392 ? -31.66333 39.70632 51.43641 1.000 14.11279 392 ASP B N 1
ATOM 7452 C CA . ASP B 1 392 ? -31.59120 41.12505 51.11760 1.000 14.01473 392 ASP B CA 1
ATOM 7453 C C . ASP B 1 392 ? -30.26956 41.66271 51.65540 1.000 15.66752 392 ASP B C 1
ATOM 7454 O O . ASP B 1 392 ? -29.91416 41.39130 52.80622 1.000 14.50686 392 ASP B O 1
ATOM 7459 N N . VAL B 1 393 ? -29.54972 42.42202 50.83088 1.000 13.76910 393 VAL B N 1
ATOM 7460 C CA . VAL B 1 393 ? -28.27002 43.00789 51.21666 1.000 12.91536 393 VAL B CA 1
ATOM 7461 C C . VAL B 1 393 ? -28.33332 44.51259 51.00691 1.000 13.47578 393 VAL B C 1
ATOM 7462 O O . VAL B 1 393 ? -28.66205 44.97847 49.91098 1.000 14.59361 393 VAL B O 1
ATOM 7466 N N . GLY B 1 394 ? -28.00667 45.26752 52.05041 1.000 15.02427 394 GLY B N 1
ATOM 7467 C CA . GLY B 1 394 ? -27.82855 46.70025 51.93950 1.000 15.44718 394 GLY B CA 1
ATOM 7468 C C . GLY B 1 394 ? -26.34710 47.03449 51.90983 1.000 13.71809 394 GLY B C 1
ATOM 7469 O O . GLY B 1 394 ? -25.54002 46.36656 52.55053 1.000 13.15189 394 GLY B O 1
ATOM 7470 N N . TYR B 1 395 ? -25.99604 48.06222 51.14443 1.000 12.49534 395 TYR B N 1
ATOM 7471 C CA . TYR B 1 395 ? -24.62069 48.53042 51.14808 1.000 13.12786 395 TYR B CA 1
ATOM 7472 C C . TYR B 1 395 ? -24.61884 50.03325 50.94510 1.000 14.31243 395 TYR B C 1
ATOM 7473 O O . TYR B 1 395 ? -25.60041 50.62458 50.48680 1.000 15.05385 395 TYR B O 1
ATOM 7482 N N . SER B 1 396 ? -23.50622 50.64466 51.32983 1.000 12.99451 396 SER B N 1
ATOM 7483 C CA . SER B 1 396 ? -23.28066 52.07190 51.17333 1.000 14.29876 396 SER B CA 1
ATOM 7484 C C . SER B 1 396 ? -22.20301 52.28967 50.12100 1.000 15.70032 396 SER B C 1
ATOM 7485 O O . SER B 1 396 ? -21.14250 51.65964 50.17034 1.000 15.00262 396 SER B O 1
ATOM 7488 N N . ARG B 1 397 ? -22.47582 53.17420 49.16863 1.000 14.06084 397 ARG B N 1
ATOM 7489 C CA . ARG B 1 397 ? -21.50248 53.50440 48.13807 1.000 14.58432 397 ARG B CA 1
ATOM 7490 C C . ARG B 1 397 ? -21.59835 54.99630 47.87756 1.000 16.52036 397 ARG B C 1
ATOM 7491 O O . ARG B 1 397 ? -22.69183 55.50977 47.62221 1.000 16.79209 397 ARG B O 1
ATOM 7499 N N . ALA B 1 398 ? -20.46189 55.68561 47.96838 1.000 19.52002 398 ALA B N 1
ATOM 7500 C CA . ALA B 1 398 ? -20.40166 57.12381 47.71091 1.000 21.43723 398 ALA B CA 1
ATOM 7501 C C . ALA B 1 398 ? -21.43905 57.86423 48.54471 1.000 24.62138 398 ALA B C 1
ATOM 7502 O O . ALA B 1 398 ? -22.13425 58.75799 48.05612 1.000 25.20836 398 ALA B O 1
ATOM 7504 N N . GLY B 1 399 ? -21.57369 57.44896 49.80739 1.000 20.84834 399 GLY B N 1
ATOM 7505 C CA . GLY B 1 399 ? -22.46224 58.09414 50.75529 1.000 27.64531 399 GLY B CA 1
ATOM 7506 C C . GLY B 1 399 ? -23.93479 57.76261 50.61780 1.000 28.74897 399 GLY B C 1
ATOM 7507 O O . GLY B 1 399 ? -24.73892 58.28505 51.39612 1.000 26.11966 399 GLY B O 1
ATOM 7508 N N . ARG B 1 400 ? -24.31287 56.91146 49.66717 1.000 18.62502 400 ARG B N 1
ATOM 7509 C CA . ARG B 1 400 ? -25.70111 56.57734 49.39049 1.000 19.90633 400 ARG B CA 1
ATOM 7510 C C . ARG B 1 400 ? -25.97046 55.11389 49.72935 1.000 19.56531 400 ARG B C 1
ATOM 7511 O O . ARG B 1 400 ? -25.14809 54.23994 49.43982 1.000 16.67077 400 ARG B O 1
ATOM 7519 N N . LEU B 1 401 ? -27.12239 54.84028 50.34543 1.000 17.39535 401 LEU B N 1
ATOM 7520 C CA . LEU B 1 401 ? -27.49788 53.46798 50.66206 1.000 15.10150 401 LEU B CA 1
ATOM 7521 C C . LEU B 1 401 ? -28.21251 52.81942 49.47602 1.000 18.44221 401 LEU B C 1
ATOM 7522 O O . LEU B 1 401 ? -28.95090 53.48115 48.73839 1.000 14.84442 401 LEU B O 1
ATOM 7527 N N . HIS B 1 402 ? -27.96762 51.52175 49.29146 1.000 15.63713 402 HIS B N 1
ATOM 7528 C CA . HIS B 1 402 ? -28.53855 50.73065 48.20728 1.000 15.53881 402 HIS B CA 1
ATOM 7529 C C . HIS B 1 402 ? -29.02488 49.40509 48.76637 1.000 13.92190 402 HIS B C 1
ATOM 7530 O O . HIS B 1 402 ? -28.51368 48.91224 49.77031 1.000 14.43158 402 HIS B O 1
ATOM 7537 N N . ARG B 1 403 ? -29.96723 48.78797 48.06651 1.000 14.58897 403 ARG B N 1
ATOM 7538 C CA . ARG B 1 403 ? -30.50439 47.50035 48.48757 1.000 14.03574 403 ARG B CA 1
ATOM 7539 C C . ARG B 1 403 ? -30.56888 46.56314 47.29460 1.000 14.55153 403 ARG B C 1
ATOM 7540 O O . ARG B 1 403 ? -31.13563 46.92093 46.25505 1.000 14.56516 403 ARG B O 1
ATOM 7548 N N . VAL B 1 404 ? -29.99480 45.36946 47.43366 1.000 12.98388 404 VAL B N 1
ATOM 7549 C CA . VAL B 1 404 ? -30.06024 44.35859 46.38421 1.000 14.95807 404 VAL B CA 1
ATOM 7550 C C . VAL B 1 404 ? -30.50031 43.03828 47.00766 1.000 16.22473 404 VAL B C 1
ATOM 7551 O O . VAL B 1 404 ? -30.64707 42.92341 48.22306 1.000 15.58171 404 VAL B O 1
ATOM 7555 N N . ARG B 1 405 ? -30.70788 42.03199 46.16172 1.000 15.89150 405 ARG B N 1
ATOM 7556 C CA . ARG B 1 405 ? -31.19768 40.75491 46.65349 1.000 15.82167 405 ARG B CA 1
ATOM 7557 C C . ARG B 1 405 ? -30.53517 39.59763 45.91892 1.000 16.14800 405 ARG B C 1
ATOM 7558 O O . ARG B 1 405 ? -30.28434 39.66506 44.70823 1.000 17.58624 405 ARG B O 1
ATOM 7566 N N . GLY B 1 406 ? -30.23120 38.54112 46.67504 1.000 16.39201 406 GLY B N 1
ATOM 7567 C CA . GLY B 1 406 ? -29.74980 37.30903 46.09869 1.000 15.78951 406 GLY B CA 1
ATOM 7568 C C . GLY B 1 406 ? -30.57832 36.14030 46.59649 1.000 16.23727 406 GLY B C 1
ATOM 7569 O O . GLY B 1 406 ? -31.29537 36.22967 47.59470 1.000 16.79280 406 GLY B O 1
ATOM 7570 N N . LYS B 1 407 ? -30.49512 35.03761 45.85635 1.000 15.89457 407 LYS B N 1
ATOM 7571 C CA . LYS B 1 407 ? -30.99144 33.78085 46.40047 1.000 15.91434 407 LYS B CA 1
ATOM 7572 C C . LYS B 1 407 ? -30.13058 33.33749 47.56847 1.000 18.24646 407 LYS B C 1
ATOM 7573 O O . LYS B 1 407 ? -30.65058 32.90223 48.60391 1.000 14.29774 407 LYS B O 1
ATOM 7579 N N . HIS B 1 408 ? -28.80824 33.47278 47.41693 1.000 15.65434 408 HIS B N 1
ATOM 7580 C CA . HIS B 1 408 ? -27.79952 33.03497 48.36832 1.000 13.48841 408 HIS B CA 1
ATOM 7581 C C . HIS B 1 408 ? -26.82564 34.17573 48.64598 1.000 12.63737 408 HIS B C 1
ATOM 7582 O O . HIS B 1 408 ? -26.64480 35.08376 47.83157 1.000 14.40309 408 HIS B O 1
ATOM 7589 N N . CYS B 1 409 ? -26.16059 34.09954 49.79158 1.000 15.39840 409 CYS B N 1
ATOM 7590 C CA . CYS B 1 409 ? -25.16845 35.09999 50.14481 1.000 12.76307 409 CYS B CA 1
ATOM 7591 C C . CYS B 1 409 ? -23.99811 34.42104 50.83944 1.000 13.64169 409 CYS B C 1
ATOM 7592 O O . CYS B 1 409 ? -24.18802 33.53622 51.67440 1.000 14.72713 409 CYS B O 1
ATOM 7595 N N . VAL B 1 410 ? -22.78533 34.82208 50.48203 1.000 12.39708 410 VAL B N 1
ATOM 7596 C CA . VAL B 1 410 ? -21.58280 34.38620 51.18291 1.000 11.99421 410 VAL B CA 1
ATOM 7597 C C . VAL B 1 410 ? -20.97994 35.60337 51.86646 1.000 13.54401 410 VAL B C 1
ATOM 7598 O O . VAL B 1 410 ? -20.68983 36.60770 51.20449 1.000 14.81515 410 VAL B O 1
ATOM 7610 N N . ALA B 1 412 ? -17.86954 36.82217 52.93626 1.000 11.67397 412 ALA B N 1
ATOM 7611 C CA . ALA B 1 412 ? -16.43658 36.62673 52.77539 1.000 13.09051 412 ALA B CA 1
ATOM 7612 C C . ALA B 1 412 ? -15.63703 37.80000 53.32435 1.000 14.84718 412 ALA B C 1
ATOM 7613 O O . ALA B 1 412 ? -14.46281 37.97502 52.97264 1.000 14.47429 412 ALA B O 1
ATOM 7615 N N . CYS B 1 413 ? -16.26114 38.61769 54.16553 1.000 12.16388 413 CYS B N 1
ATOM 7616 C CA . CYS B 1 413 ? -15.59169 39.73556 54.79194 1.000 13.80598 413 CYS B CA 1
ATOM 7617 C C . CYS B 1 413 ? -14.92169 39.26043 56.07281 1.000 15.55964 413 CYS B C 1
ATOM 7618 O O . CYS B 1 413 ? -15.00859 38.08162 56.44720 1.000 14.24098 413 CYS B O 1
ATOM 7621 N N . TYR B 1 414 ? -14.22137 40.18283 56.73797 1.000 14.27049 414 TYR B N 1
ATOM 7622 C CA . TYR B 1 414 ? -13.70815 39.93430 58.08284 1.000 15.70594 414 TYR B CA 1
ATOM 7623 C C . TYR B 1 414 ? -14.81029 39.35593 58.96167 1.000 15.46576 414 TYR B C 1
ATOM 7624 O O . TYR B 1 414 ? -15.92768 39.87461 58.99023 1.000 14.50877 414 TYR B O 1
ATOM 7633 N N . ASN B 1 415 ? -14.49563 38.28937 59.69153 1.000 13.14771 415 ASN B N 1
ATOM 7634 C CA . ASN B 1 415 ? -15.54461 37.65687 60.48310 1.000 13.67611 415 ASN B CA 1
ATOM 7635 C C . ASN B 1 415 ? -16.05166 38.56833 61.59949 1.000 14.86106 415 ASN B C 1
ATOM 7636 O O . ASN B 1 415 ? -17.24412 38.54130 61.91207 1.000 12.79074 415 ASN B O 1
ATOM 7657 N N . VAL B 1 418 ? -18.99345 40.56251 60.64342 1.000 12.87462 418 VAL B N 1
ATOM 7658 C CA . VAL B 1 418 ? -20.27177 39.88652 60.37311 1.000 13.47895 418 VAL B CA 1
ATOM 7659 C C . VAL B 1 418 ? -21.38011 40.26142 61.35884 1.000 14.17414 418 VAL B C 1
ATOM 7660 O O . VAL B 1 418 ? -22.51180 40.51751 60.90950 1.000 13.18969 418 VAL B O 1
ATOM 7664 N N . PRO B 1 419 ? -21.15014 40.29505 62.68083 1.000 14.94263 419 PRO B N 1
ATOM 7665 C CA . PRO B 1 419 ? -22.25820 40.62631 63.59275 1.000 16.36094 419 PRO B CA 1
ATOM 7666 C C . PRO B 1 419 ? -22.89087 41.97482 63.31254 1.000 16.77250 419 PRO B C 1
ATOM 7667 O O . PRO B 1 419 ? -24.07105 42.17076 63.62658 1.000 19.31291 419 PRO B O 1
ATOM 7671 N N . TYR B 1 420 ? -22.15299 42.90898 62.72446 1.000 14.67419 420 TYR B N 1
ATOM 7672 C CA . TYR B 1 420 ? -22.72456 44.21538 62.42122 1.000 17.48547 420 TYR B CA 1
ATOM 7673 C C . TYR B 1 420 ? -23.62447 44.20287 61.19760 1.000 17.89320 420 TYR B C 1
ATOM 7674 O O . TYR B 1 420 ? -24.42616 45.13449 61.03025 1.000 15.62193 420 TYR B O 1
ATOM 7683 N N . LEU B 1 421 ? -23.50656 43.18318 60.34261 1.000 14.98839 421 LEU B N 1
ATOM 7684 C CA . LEU B 1 421 ? -24.24987 43.09960 59.08855 1.000 14.24014 421 LEU B CA 1
ATOM 7685 C C . LEU B 1 421 ? -25.39685 42.10344 59.14859 1.000 16.47940 421 LEU B C 1
ATOM 7686 O O . LEU B 1 421 ? -26.51110 42.39939 58.71196 1.000 14.78636 421 LEU B O 1
ATOM 7691 N N . LEU B 1 422 ? -25.13789 40.91243 59.67123 1.000 14.20136 422 LEU B N 1
ATOM 7692 C CA . LEU B 1 422 ? -26.05702 39.79007 59.55719 1.000 13.61461 422 LEU B CA 1
ATOM 7693 C C . LEU B 1 422 ? -27.08667 39.90800 60.66562 1.000 17.52609 422 LEU B C 1
ATOM 7694 O O . LEU B 1 422 ? -26.80186 39.61921 61.82822 1.000 17.04110 422 LEU B O 1
ATOM 7699 N N . ARG B 1 423 ? -28.28636 40.35200 60.30438 1.000 14.86434 423 ARG B N 1
ATOM 7700 C CA . ARG B 1 423 ? -29.29571 40.65247 61.31155 1.000 19.74100 423 ARG B CA 1
ATOM 7701 C C . ARG B 1 423 ? -29.89325 39.41051 61.95809 1.000 21.22021 423 ARG B C 1
ATOM 7702 O O . ARG B 1 423 ? -30.55524 39.54255 62.98946 1.000 26.00294 423 ARG B O 1
ATOM 7710 N N . ASP B 1 424 ? -29.68038 38.22224 61.39890 1.000 18.10789 424 ASP B N 1
ATOM 7711 C CA . ASP B 1 424 ? -30.34081 37.01215 61.86809 1.000 22.57632 424 ASP B CA 1
ATOM 7712 C C . ASP B 1 424 ? -29.51722 36.22155 62.86571 1.000 23.53867 424 ASP B C 1
ATOM 7713 O O . ASP B 1 424 ? -29.93198 35.12180 63.24343 1.000 22.48739 424 ASP B O 1
ATOM 7718 N N . LEU B 1 425 ? -28.37030 36.74609 63.29218 1.000 21.10273 425 LEU B N 1
ATOM 7719 C CA . LEU B 1 425 ? -27.45359 35.98314 64.12896 1.000 19.37315 425 LEU B CA 1
ATOM 7720 C C . LEU B 1 425 ? -27.98412 35.83453 65.54400 1.000 20.87082 425 LEU B C 1
ATOM 7721 O O . LEU B 1 425 ? -28.55063 36.76872 66.11432 1.000 20.67167 425 LEU B O 1
ATOM 7726 N N . SER B 1 426 ? -27.75563 34.65932 66.12206 1.000 21.95979 426 SER B N 1
ATOM 7727 C CA . SER B 1 426 ? -27.93971 34.47594 67.54932 1.000 22.14339 426 SER B CA 1
ATOM 7728 C C . SER B 1 426 ? -26.87736 35.24614 68.32457 1.000 22.12326 426 SER B C 1
ATOM 7729 O O . SER B 1 426 ? -25.79282 35.54532 67.81873 1.000 19.93350 426 SER B O 1
ATOM 7732 N N . GLU B 1 427 ? -27.20576 35.55365 69.58164 1.000 20.86989 427 GLU B N 1
ATOM 7733 C CA . GLU B 1 427 ? -26.25720 36.21356 70.47204 1.000 23.86197 427 GLU B CA 1
ATOM 7734 C C . GLU B 1 427 ? -24.96833 35.40439 70.60853 1.000 23.81013 427 GLU B C 1
ATOM 7735 O O . GLU B 1 427 ? -23.86854 35.97150 70.64482 1.000 22.68219 427 GLU B O 1
ATOM 7741 N N . GLU B 1 428 ? -25.08620 34.07349 70.66079 1.000 21.58815 428 GLU B N 1
ATOM 7742 C CA . GLU B 1 428 ? -23.91779 33.21783 70.85104 1.000 23.84703 428 GLU B CA 1
ATOM 7743 C C . GLU B 1 428 ? -23.03955 33.18876 69.60509 1.000 20.60617 428 GLU B C 1
ATOM 7744 O O . GLU B 1 428 ? -21.80632 33.19179 69.70572 1.000 18.50471 428 GLU B O 1
ATOM 7750 N N . GLN B 1 429 ? -23.64981 33.14868 68.42347 1.000 18.62015 429 GLN B N 1
ATOM 7751 C CA . GLN B 1 429 ? -22.83320 33.09949 67.21783 1.000 21.75453 429 GLN B CA 1
ATOM 7752 C C . GLN B 1 429 ? -22.20938 34.45853 66.93582 1.000 18.72756 429 GLN B C 1
ATOM 7753 O O . GLN B 1 429 ? -21.06633 34.53307 66.47969 1.000 16.63067 429 GLN B O 1
ATOM 7759 N N . ALA B 1 430 ? -22.94009 35.54672 67.20379 1.000 18.09813 430 ALA B N 1
ATOM 7760 C CA . ALA B 1 430 ? -22.34533 36.87449 67.06383 1.000 18.62395 430 ALA B CA 1
ATOM 7761 C C . ALA B 1 430 ? -21.13295 37.01742 67.96993 1.000 20.43564 430 ALA B C 1
ATOM 7762 O O . ALA B 1 430 ? -20.07946 37.50871 67.54335 1.000 17.36885 430 ALA B O 1
ATOM 7764 N N . HIS B 1 431 ? -21.25255 36.56129 69.21782 1.000 18.01791 431 HIS B N 1
ATOM 7765 C CA . HIS B 1 431 ? -20.11932 36.62661 70.13153 1.000 19.69641 431 HIS B CA 1
ATOM 7766 C C . HIS B 1 431 ? -18.93153 35.82175 69.60843 1.000 18.68470 431 HIS B C 1
ATOM 7767 O O . HIS B 1 431 ? -17.78773 36.28323 69.67904 1.000 18.94805 431 HIS B O 1
ATOM 7774 N N . ALA B 1 432 ? -19.18436 34.62189 69.07887 1.000 18.91321 432 ALA B N 1
ATOM 7775 C CA . ALA B 1 432 ? -18.10699 33.80278 68.52607 1.000 19.61120 432 ALA B CA 1
ATOM 7776 C C . ALA B 1 432 ? -17.38179 34.52459 67.39149 1.000 17.07807 432 ALA B C 1
ATOM 7777 O O . ALA B 1 432 ? -16.14545 34.55339 67.34872 1.000 14.04995 432 ALA B O 1
ATOM 7779 N N . LEU B 1 433 ? -18.13778 35.10407 66.45465 1.000 16.99292 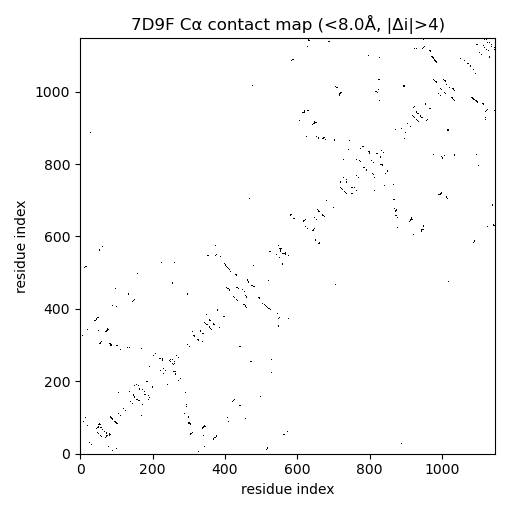433 LEU B N 1
ATOM 7780 C CA . LEU B 1 433 ? -17.52002 35.83457 65.35033 1.000 14.96322 433 LEU B CA 1
ATOM 7781 C C . LEU B 1 433 ? -16.65789 36.98604 65.85112 1.000 18.53380 433 LEU B C 1
ATOM 7782 O O . LEU B 1 433 ? -15.58328 37.24478 65.30031 1.000 16.63828 433 LEU B O 1
ATOM 7787 N N . SER B 1 434 ? -17.10598 37.68782 66.90163 1.000 16.71779 434 SER B N 1
ATOM 7788 C CA . SER B 1 434 ? -16.35648 38.83852 67.39805 1.000 18.12061 434 SER B CA 1
ATOM 7789 C C . SER B 1 434 ? -15.03841 38.44075 68.04765 1.000 19.14435 434 SER B C 1
ATOM 7790 O O . SER B 1 434 ? -14.15862 39.29362 68.20819 1.000 18.34130 434 SER B O 1
ATOM 7793 N N . GLN B 1 435 ? -14.87214 37.16939 68.40314 1.000 14.14441 435 GLN B N 1
ATOM 7794 C CA . GLN B 1 435 ? -13.63881 36.71661 69.01272 1.000 14.28147 435 GLN B CA 1
ATOM 7795 C C . GLN B 1 435 ? -12.49620 36.59338 68.01419 1.000 15.12481 435 GLN B C 1
ATOM 7796 O O . GLN B 1 435 ? -11.35693 36.39623 68.44021 1.000 12.84979 435 GLN B O 1
ATOM 7802 N N . ASN B 1 436 ? -12.75931 36.68417 66.71104 1.000 13.66976 436 ASN B N 1
ATOM 7803 C CA . ASN B 1 436 ? -11.65834 36.63874 65.74578 1.000 16.09648 436 ASN B CA 1
ATOM 7804 C C . ASN B 1 436 ? -11.14107 38.06576 65.61062 1.000 14.18252 436 ASN B C 1
ATOM 7805 O O . ASN B 1 436 ? -11.61467 38.85474 64.78994 1.000 12.45772 436 ASN B O 1
ATOM 7810 N N . VAL B 1 437 ? -10.16587 38.39638 66.44853 1.000 12.53074 437 VAL B N 1
ATOM 7811 C CA . VAL B 1 437 ? -9.56974 39.72623 66.48979 1.000 14.85243 437 VAL B CA 1
ATOM 7812 C C . VAL B 1 437 ? -8.33740 39.67807 65.59114 1.000 14.06328 437 VAL B C 1
ATOM 7813 O O . VAL B 1 437 ? -7.37257 38.96760 65.88684 1.000 14.93663 437 VAL B O 1
ATOM 7817 N N . LYS B 1 438 ? -8.37115 40.41355 64.48722 1.000 15.42046 438 LYS B N 1
ATOM 7818 C CA . LYS B 1 438 ? -7.30946 40.29910 63.50073 1.000 11.59828 438 LYS B CA 1
ATOM 7819 C C . LYS B 1 438 ? -6.09236 41.12070 63.92222 1.000 11.08085 438 LYS B C 1
ATOM 7820 O O . LYS B 1 438 ? -6.17711 42.02631 64.75667 1.000 12.92829 438 LYS B O 1
ATOM 7826 N N . PHE B 1 439 ? -4.93992 40.79774 63.31280 1.000 9.93151 439 PHE B N 1
ATOM 7827 C CA . PHE B 1 439 ? -3.66108 41.39872 63.67949 1.000 11.91976 439 PHE B CA 1
ATOM 7828 C C . PHE B 1 439 ? -3.28214 42.48799 62.69325 1.000 12.50064 439 PHE B C 1
ATOM 7829 O O . PHE B 1 439 ? -3.32853 42.24601 61.47617 1.000 10.77128 439 PHE B O 1
ATOM 7837 N N . PRO B 1 440 ? -2.85805 43.65952 63.16453 1.000 11.33173 440 PRO B N 1
ATOM 7838 C CA . PRO B 1 440 ? -2.38744 44.71109 62.24678 1.000 11.70026 440 PRO B CA 1
ATOM 7839 C C . PRO B 1 440 ? -0.96519 44.45307 61.76122 1.000 13.86603 440 PRO B C 1
ATOM 7840 O O . PRO B 1 440 ? -0.10841 43.98484 62.51373 1.000 12.91031 440 PRO B O 1
ATOM 7844 N N . LEU B 1 441 ? -0.72541 44.73279 60.47695 1.000 14.39929 441 LEU B N 1
ATOM 7845 C CA . LEU B 1 441 ? 0.62756 44.72213 59.92201 1.000 13.83657 441 LEU B CA 1
ATOM 7846 C C . LEU B 1 441 ? 0.71777 45.81691 58.87378 1.000 12.36064 441 LEU B C 1
ATOM 7847 O O . LEU B 1 441 ? -0.28831 46.21088 58.28076 1.000 13.49056 441 LEU B O 1
ATOM 7852 N N . VAL B 1 442 ? 1.94098 46.29057 58.63021 1.000 11.75512 442 VAL B N 1
ATOM 7853 C CA . VAL B 1 442 ? 2.20143 47.26764 57.57985 1.000 10.97946 442 VAL B CA 1
ATOM 7854 C C . VAL B 1 442 ? 3.25754 46.67778 56.65634 1.000 11.57245 442 VAL B C 1
ATOM 7855 O O . VAL B 1 442 ? 4.35182 46.31808 57.10991 1.000 10.49350 442 VAL B O 1
ATOM 7859 N N . TYR B 1 443 ? 2.91420 46.53592 55.37856 1.000 10.24790 443 TYR B N 1
ATOM 7860 C CA . TYR B 1 443 ? 3.84816 46.11064 54.34279 1.000 11.18464 443 TYR B CA 1
ATOM 7861 C C . TYR B 1 443 ? 4.17732 47.33271 53.49734 1.000 11.46942 443 TYR B C 1
ATOM 7862 O O . TYR B 1 443 ? 3.28910 47.90283 52.85390 1.000 11.91219 443 TYR B O 1
ATOM 7871 N N . THR B 1 444 ? 5.44508 47.72521 53.48271 1.000 12.01675 444 THR B N 1
ATOM 7872 C CA . THR B 1 444 ? 5.85531 48.96923 52.84003 1.000 11.13069 444 THR B CA 1
ATOM 7873 C C . THR B 1 444 ? 6.78146 48.66408 51.67452 1.000 11.31488 444 THR B C 1
ATOM 7874 O O . THR B 1 444 ? 7.72984 47.88087 51.82323 1.000 11.17779 444 THR B O 1
ATOM 7878 N N . LYS B 1 445 ? 6.47895 49.26337 50.51522 1.000 10.01374 445 LYS B N 1
ATOM 7879 C CA . LYS B 1 445 ? 7.30978 49.19463 49.32181 1.000 10.22959 445 LYS B CA 1
ATOM 7880 C C . LYS B 1 445 ? 8.07365 50.50506 49.19481 1.000 11.98593 445 LYS B C 1
ATOM 7881 O O . LYS B 1 445 ? 7.48648 51.58236 49.32891 1.000 13.87268 445 LYS B O 1
ATOM 7887 N N . VAL B 1 446 ? 9.37808 50.41539 48.96072 1.000 13.10061 446 VAL B N 1
ATOM 7888 C CA . VAL B 1 446 ? 10.21535 51.58825 48.75546 1.000 12.03563 446 VAL B CA 1
ATOM 7889 C C . VAL B 1 446 ? 10.92256 51.40329 47.42958 1.000 15.32606 446 VAL B C 1
ATOM 7890 O O . VAL B 1 446 ? 11.58301 50.38221 47.20896 1.000 14.06454 446 VAL B O 1
ATOM 7894 N N . LEU B 1 447 ? 10.75742 52.36741 46.54090 1.000 14.25856 447 LEU B N 1
ATOM 7895 C CA . LEU B 1 447 ? 11.49558 52.38985 45.28981 1.000 13.41242 447 LEU B CA 1
ATOM 7896 C C . LEU B 1 447 ? 12.81624 53.10593 45.53918 1.000 14.40997 447 LEU B C 1
ATOM 7897 O O . LEU B 1 447 ? 12.82948 54.20868 46.09343 1.000 14.47410 447 LEU B O 1
ATOM 7902 N N . LEU B 1 448 ? 13.91938 52.45372 45.18684 1.000 13.65413 448 LEU B N 1
ATOM 7903 C CA . LEU B 1 448 ? 15.25235 53.01346 45.34333 1.000 14.87219 448 LEU B CA 1
ATOM 7904 C C . LEU B 1 448 ? 15.83117 53.32919 43.97646 1.000 14.77675 448 LEU B C 1
ATOM 7905 O O . LEU B 1 448 ? 15.62866 52.57681 43.02422 1.000 15.43203 448 LEU B O 1
ATOM 7910 N N . ARG B 1 449 ? 16.55372 54.44813 43.90881 1.000 16.27228 449 ARG B N 1
ATOM 7911 C CA . ARG B 1 449 ? 17.21219 54.89340 42.68231 1.000 17.06386 449 ARG B CA 1
ATOM 7912 C C . ARG B 1 449 ? 18.23269 53.87230 42.19129 1.000 16.39055 449 ARG B C 1
ATOM 7913 O O . ARG B 1 449 ? 18.40639 53.67530 40.98122 1.000 15.56792 449 ARG B O 1
ATOM 7921 N N . ASN B 1 450 ? 18.92583 53.22960 43.12059 1.000 16.02764 450 ASN B N 1
ATOM 7922 C CA . ASN B 1 450 ? 19.89041 52.17790 42.83640 1.000 16.92519 450 ASN B CA 1
ATOM 7923 C C . ASN B 1 450 ? 20.05266 51.39644 44.12861 1.000 16.56007 450 ASN B C 1
ATOM 7924 O O . ASN B 1 450 ? 19.54295 51.80051 45.17646 1.000 16.94083 450 ASN B O 1
ATOM 7929 N N . TRP B 1 451 ? 20.77184 50.27605 44.05919 1.000 15.61583 451 TRP B N 1
ATOM 7930 C CA . TRP B 1 451 ? 21.02598 49.51741 45.27742 1.000 14.92573 451 TRP B CA 1
ATOM 7931 C C . TRP B 1 451 ? 22.51107 49.26197 45.47458 1.000 15.86357 451 TRP B C 1
ATOM 7932 O O . TRP B 1 451 ? 22.92165 48.21999 45.99248 1.000 13.18833 451 TRP B O 1
ATOM 7943 N N . GLN B 1 452 ? 23.33101 50.24558 45.11087 1.000 17.71004 452 GLN B N 1
ATOM 7944 C CA . GLN B 1 452 ? 24.76527 50.15172 45.35775 1.000 18.59028 452 GLN B CA 1
ATOM 7945 C C . GLN B 1 452 ? 25.08724 50.04873 46.84007 1.000 16.89320 452 GLN B C 1
ATOM 7946 O O . GLN B 1 452 ? 26.02560 49.34016 47.21649 1.000 16.21462 452 GLN B O 1
ATOM 7952 N N . ALA B 1 453 ? 24.31997 50.71714 47.70198 1.000 16.98961 453 ALA B N 1
ATOM 7953 C CA . ALA B 1 453 ? 24.60796 50.63292 49.13120 1.000 15.61749 453 ALA B CA 1
ATOM 7954 C C . ALA B 1 453 ? 24.42433 49.20567 49.65277 1.000 14.26829 453 ALA B C 1
ATOM 7955 O O . ALA B 1 453 ? 25.21288 48.73433 50.48226 1.000 14.80241 453 ALA B O 1
ATOM 7957 N N . TRP B 1 454 ? 23.40259 48.49672 49.16234 1.000 14.77219 454 TRP B N 1
ATOM 7958 C CA . TRP B 1 454 ? 23.20373 47.09612 49.54039 1.000 13.14150 454 TRP B CA 1
ATOM 7959 C C . TRP B 1 454 ? 24.35482 46.22885 49.04816 1.000 16.99317 454 TRP B C 1
ATOM 7960 O O . TRP B 1 454 ? 24.86679 45.36501 49.77627 1.000 15.27138 454 TRP B O 1
ATOM 7971 N N . LYS B 1 455 ? 24.75395 46.43231 47.79304 1.000 17.10320 455 LYS B N 1
ATOM 7972 C CA . LYS B 1 455 ? 25.89184 45.71136 47.23402 1.000 16.71749 455 LYS B CA 1
ATOM 7973 C C . LYS B 1 455 ? 27.15378 45.95665 48.05219 1.000 16.24974 455 LYS B C 1
ATOM 7974 O O . LYS B 1 455 ? 27.86503 45.01363 48.41460 1.000 15.73021 455 LYS B O 1
ATOM 7980 N N . THR B 1 456 ? 27.43689 47.22399 48.36969 1.000 14.98930 456 THR B N 1
ATOM 7981 C CA . THR B 1 456 ? 28.61816 47.56122 49.16534 1.000 17.06852 456 THR B CA 1
ATOM 7982 C C . THR B 1 456 ? 28.58731 46.88390 50.52773 1.000 17.37873 456 THR B C 1
ATOM 7983 O O . THR B 1 456 ? 29.60314 46.34316 50.98520 1.000 16.39845 456 THR B O 1
ATOM 7987 N N . LEU B 1 457 ? 27.43579 46.89877 51.19404 1.000 14.03438 457 LEU B N 1
ATOM 7988 C CA . LEU B 1 457 ? 27.31631 46.28037 52.50762 1.000 15.60672 457 LEU B CA 1
ATOM 7989 C C . LEU B 1 457 ? 27.18297 44.76232 52.43225 1.000 16.47906 457 LEU B C 1
ATOM 7990 O O . LEU B 1 457 ? 27.17775 44.10212 53.47887 1.000 15.86979 457 LEU B O 1
ATOM 7995 N N . GLY B 1 458 ? 27.09430 44.20011 51.23233 1.000 15.39262 458 GLY B N 1
ATOM 7996 C CA . GLY B 1 458 ? 27.10111 42.75845 51.07405 1.000 15.36386 458 GLY B CA 1
ATOM 7997 C C . GLY B 1 458 ? 25.82190 42.07831 51.50004 1.000 14.07860 458 GLY B C 1
ATOM 7998 O O . GLY B 1 458 ? 25.85927 40.89894 51.86824 1.000 16.00800 458 GLY B O 1
ATOM 7999 N N . ILE B 1 459 ? 24.67838 42.77524 51.42108 1.000 12.95439 459 ILE B N 1
ATOM 8000 C CA . ILE B 1 459 ? 23.42824 42.30063 52.00781 1.000 13.88206 459 ILE B CA 1
ATOM 8001 C C . ILE B 1 459 ? 22.28618 42.36335 50.99760 1.000 15.17909 459 ILE B C 1
ATOM 8002 O O . ILE B 1 459 ? 22.22134 43.26059 50.14988 1.000 13.27543 459 ILE B O 1
ATOM 8007 N N . HIS B 1 460 ? 21.34159 41.42140 51.13011 1.000 13.10882 460 HIS B N 1
ATOM 8008 C CA . HIS B 1 460 ? 20.06429 41.52838 50.42942 1.000 11.28874 460 HIS B CA 1
ATOM 8009 C C . HIS B 1 460 ? 18.85991 41.58183 51.36640 1.000 11.53192 460 HIS B C 1
ATOM 8010 O O . HIS B 1 460 ? 17.75350 41.88795 50.90269 1.000 12.96681 460 HIS B O 1
ATOM 8017 N N . GLU B 1 461 ? 19.03800 41.33235 52.66332 1.000 12.73057 461 GLU B N 1
ATOM 8018 C CA . GLU B 1 461 ? 17.94348 41.37950 53.62644 1.000 13.01750 461 GLU B CA 1
ATOM 8019 C C . GLU B 1 461 ? 18.49451 41.73546 55.00648 1.000 13.67785 461 GLU B C 1
ATOM 8020 O O . GLU B 1 461 ? 19.62162 41.36376 55.36361 1.000 11.75150 461 GLU B O 1
ATOM 8026 N N . ILE B 1 462 ? 17.69711 42.48058 55.77018 1.000 11.95031 462 ILE B N 1
ATOM 8027 C CA . ILE B 1 462 ? 18.05704 42.91599 57.11623 1.000 12.42581 462 ILE B CA 1
ATOM 8028 C C . ILE B 1 462 ? 16.94714 42.51993 58.06919 1.000 11.97284 462 ILE B C 1
ATOM 8029 O O . ILE B 1 462 ? 15.76273 42.72254 57.77370 1.000 11.97731 462 ILE B O 1
ATOM 8034 N N . TYR B 1 463 ? 17.33729 41.96890 59.21928 1.000 12.64517 463 TYR B N 1
ATOM 8035 C CA . TYR B 1 463 ? 16.46499 41.77444 60.36870 1.000 14.69134 463 TYR B CA 1
ATOM 8036 C C . TYR B 1 463 ? 16.82745 42.80846 61.42739 1.000 13.32838 463 TYR B C 1
ATOM 8037 O O . TYR B 1 463 ? 18.00135 42.94746 61.79339 1.000 12.43175 463 TYR B O 1
ATOM 8046 N N . ALA B 1 464 ? 15.83289 43.54246 61.90708 1.000 12.74707 464 ALA B N 1
ATOM 8047 C CA . ALA B 1 464 ? 16.05446 44.51636 62.97779 1.000 14.82823 464 ALA B CA 1
ATOM 8048 C C . ALA B 1 464 ? 15.27171 44.07481 64.20743 1.000 12.60937 464 ALA B C 1
ATOM 8049 O O . ALA B 1 464 ? 14.02904 44.13769 64.20380 1.000 15.41765 464 ALA B O 1
ATOM 8051 N N . PRO B 1 465 ? 15.94831 43.61706 65.26373 1.000 12.80348 465 PRO B N 1
ATOM 8052 C CA . PRO B 1 465 ? 15.24437 42.98935 66.39418 1.000 13.52448 465 PRO B CA 1
ATOM 8053 C C . PRO B 1 465 ? 14.22749 43.87108 67.09030 1.000 15.05094 465 PRO B C 1
ATOM 8054 O O . PRO B 1 465 ? 13.22816 43.34211 67.59588 1.000 14.63908 465 PRO B O 1
ATOM 8058 N N . THR B 1 466 ? 14.45421 45.18849 67.16568 1.000 14.74343 466 THR B N 1
ATOM 8059 C CA . THR B 1 466 ? 13.63547 46.04049 68.02050 1.000 17.08815 466 THR B CA 1
ATOM 8060 C C . THR B 1 466 ? 13.13683 47.33062 67.37587 1.000 22.72724 466 THR B C 1
ATOM 8061 O O . THR B 1 466 ? 12.45755 48.09689 68.05561 1.000 27.67467 466 THR B O 1
ATOM 8065 N N . LEU B 1 467 ? 13.43168 47.59547 66.10801 1.000 15.80249 467 LEU B N 1
ATOM 8066 C CA . LEU B 1 467 ? 12.94176 48.79802 65.44552 1.000 13.67144 467 LEU B CA 1
ATOM 8067 C C . LEU B 1 467 ? 11.54865 48.56334 64.86900 1.000 14.54755 467 LEU B C 1
ATOM 8068 O O . LEU B 1 467 ? 11.09330 47.42554 64.73597 1.000 15.16149 467 LEU B O 1
ATOM 8073 N N . PRO B 1 468 ? 10.82750 49.63762 64.51322 1.000 14.40486 468 PRO B N 1
ATOM 8074 C CA . PRO B 1 468 ? 9.47907 49.45080 63.94233 1.000 15.03263 468 PRO B CA 1
ATOM 8075 C C . PRO B 1 468 ? 9.44673 48.48794 62.76328 1.000 12.26603 468 PRO B C 1
ATOM 8076 O O . PRO B 1 468 ? 8.63000 47.55379 62.74946 1.000 13.04991 468 PRO B O 1
ATOM 8080 N N . TYR B 1 469 ? 10.34398 48.66256 61.79134 1.000 14.18938 469 TYR B N 1
ATOM 8081 C CA . TYR B 1 469 ? 10.48241 47.70836 60.69377 1.000 12.47494 469 TYR B CA 1
ATOM 8082 C C . TYR B 1 469 ? 11.45143 46.60576 61.09668 1.000 13.76940 469 TYR B C 1
ATOM 8083 O O . TYR B 1 469 ? 12.63986 46.86126 61.33959 1.000 14.79977 469 TYR B O 1
ATOM 8092 N N . SER B 1 470 ? 10.93736 45.37926 61.16159 1.000 11.34054 470 SER B N 1
ATOM 8093 C CA . SER B 1 470 ? 11.73381 44.24073 61.59588 1.000 12.33445 470 SER B CA 1
ATOM 8094 C C . SER B 1 470 ? 12.37102 43.47848 60.44230 1.000 14.20978 470 SER B C 1
ATOM 8095 O O . SER B 1 470 ? 13.33321 42.72961 60.66638 1.000 12.72770 470 SER B O 1
ATOM 8098 N N . ARG B 1 471 ? 11.84450 43.62562 59.23168 1.000 10.89791 471 ARG B N 1
ATOM 8099 C CA . ARG B 1 471 ? 12.36529 42.94238 58.05637 1.000 13.93234 471 ARG B CA 1
ATOM 8100 C C . ARG B 1 471 ? 12.44470 43.95820 56.92772 1.000 11.16092 471 ARG B C 1
ATOM 8101 O O . ARG B 1 471 ? 11.47025 44.66205 56.66415 1.000 12.17203 471 ARG B O 1
ATOM 8109 N N . ILE B 1 472 ? 13.61254 44.05940 56.29058 1.000 11.46051 472 ILE B N 1
ATOM 8110 C CA . ILE B 1 472 ? 13.86981 45.03704 55.23499 1.000 12.53461 472 ILE B CA 1
ATOM 8111 C C . ILE B 1 472 ? 14.69131 44.32746 54.16476 1.000 12.50329 472 ILE B C 1
ATOM 8112 O O . ILE B 1 472 ? 15.78451 43.84014 54.46130 1.000 13.29738 472 ILE B O 1
ATOM 8117 N N . LYS B 1 473 ? 14.18249 44.24549 52.93184 1.000 10.65166 473 LYS B N 1
ATOM 8118 C CA . LYS B 1 473 ? 14.89467 43.40988 51.96814 1.000 12.99840 473 LYS B CA 1
ATOM 8119 C C . LYS B 1 473 ? 14.72352 43.92307 50.54833 1.000 12.51540 473 LYS B C 1
ATOM 8120 O O . LYS B 1 473 ? 13.70519 44.52300 50.20116 1.000 11.46515 473 LYS B O 1
ATOM 8126 N N . LEU B 1 474 ? 15.74772 43.68388 49.72893 1.000 11.40196 474 LEU B N 1
ATOM 8127 C CA . LEU B 1 474 ? 15.57023 43.74700 48.29090 1.000 11.24982 474 LEU B CA 1
ATOM 8128 C C . LEU B 1 474 ? 14.50982 42.72556 47.90193 1.000 11.00913 474 LEU B C 1
ATOM 8129 O O . LEU B 1 474 ? 14.47900 41.61701 48.43732 1.000 12.85177 474 LEU B O 1
ATOM 8134 N N . ASP B 1 475 ? 13.61493 43.10305 46.99828 1.000 10.63956 475 ASP B N 1
ATOM 8135 C CA . ASP B 1 475 ? 12.46564 42.24656 46.75013 1.000 11.46482 475 ASP B CA 1
ATOM 8136 C C . ASP B 1 475 ? 12.90408 40.91839 46.13046 1.000 12.99649 475 ASP B C 1
ATOM 8137 O O . ASP B 1 475 ? 13.98623 40.79965 45.55002 1.000 13.39416 475 ASP B O 1
ATOM 8142 N N . PHE B 1 476 ? 12.04779 39.91059 46.28610 1.000 11.47230 476 PHE B N 1
ATOM 8143 C CA . PHE B 1 476 ? 12.26580 38.61426 45.66224 1.000 12.27390 476 PHE B CA 1
ATOM 8144 C C . PHE B 1 476 ? 12.56286 38.80082 44.17761 1.000 12.86154 476 PHE B C 1
ATOM 8145 O O . PHE B 1 476 ? 11.85617 39.56425 43.50582 1.000 14.11532 476 PHE B O 1
ATOM 8153 N N . PRO B 1 477 ? 13.59003 38.14336 43.63662 1.000 13.25265 477 PRO B N 1
ATOM 8154 C CA . PRO B 1 477 ? 13.91468 38.33268 42.21461 1.000 13.78474 477 PRO B CA 1
ATOM 8155 C C . PRO B 1 477 ? 13.17638 37.34135 41.33947 1.000 13.95400 477 PRO B C 1
ATOM 8156 O O . PRO B 1 477 ? 13.66007 36.22060 41.15839 1.000 15.18771 477 PRO B O 1
ATOM 8160 N N . VAL B 1 478 ? 12.01748 37.72238 40.79384 1.000 14.69848 478 VAL B N 1
ATOM 8161 C CA . VAL B 1 478 ? 11.17346 36.81169 40.02602 1.000 13.81626 478 VAL B CA 1
ATOM 8162 C C . VAL B 1 478 ? 11.00108 37.33799 38.60086 1.000 15.30407 478 VAL B C 1
ATOM 8163 O O . VAL B 1 478 ? 10.67827 38.51698 38.39401 1.000 14.05927 478 VAL B O 1
ATOM 8167 N N . ASP B 1 479 ? 11.21178 36.45413 37.62201 1.000 14.70502 479 ASP B N 1
ATOM 8168 C CA . ASP B 1 479 ? 10.92602 36.71900 36.21298 1.000 14.91792 479 ASP B CA 1
ATOM 8169 C C . ASP B 1 479 ? 9.72787 35.87851 35.81287 1.000 15.52001 479 ASP B C 1
ATOM 8170 O O . ASP B 1 479 ? 9.74213 34.66237 36.00953 1.000 15.33717 479 ASP B O 1
ATOM 8175 N N . LEU B 1 480 ? 8.69461 36.51049 35.25998 1.000 14.51742 480 LEU B N 1
ATOM 8176 C CA . LEU B 1 480 ? 7.51454 35.75222 34.86228 1.000 14.92366 480 LEU B CA 1
ATOM 8177 C C . LEU B 1 480 ? 6.77882 36.51723 33.77522 1.000 14.32444 480 LEU B C 1
ATOM 8178 O O . LEU B 1 480 ? 6.62297 37.73569 33.86826 1.000 14.93807 480 LEU B O 1
ATOM 8183 N N . GLY B 1 481 ? 6.30641 35.79809 32.75675 1.000 15.62448 481 GLY B N 1
ATOM 8184 C CA . GLY B 1 481 ? 5.68144 36.50248 31.64907 1.000 18.50954 481 GLY B CA 1
ATOM 8185 C C . GLY B 1 481 ? 6.68055 37.45792 31.03920 1.000 13.98256 481 GLY B C 1
ATOM 8186 O O . GLY B 1 481 ? 7.85963 37.13694 30.89053 1.000 14.88161 481 GLY B O 1
ATOM 8187 N N . SER B 1 482 ? 6.23399 38.67098 30.72660 1.000 16.07655 482 SER B N 1
ATOM 8188 C CA . SER B 1 482 ? 7.15460 39.65613 30.17995 1.000 20.33701 482 SER B CA 1
ATOM 8189 C C . SER B 1 482 ? 7.85617 40.47564 31.26205 1.000 18.05542 482 SER B C 1
ATOM 8190 O O . SER B 1 482 ? 8.63046 41.37387 30.93001 1.000 16.11867 482 SER B O 1
ATOM 8193 N N . TYR B 1 483 ? 7.63531 40.16954 32.54032 1.000 16.38183 483 TYR B N 1
ATOM 8194 C CA . TYR B 1 483 ? 8.21901 40.94416 33.62939 1.000 16.37749 483 TYR B CA 1
ATOM 8195 C C . TYR B 1 483 ? 9.60189 40.40432 33.97729 1.000 15.83498 483 TYR B C 1
ATOM 8196 O O . TYR B 1 483 ? 9.77614 39.19484 34.15587 1.000 13.33376 483 TYR B O 1
ATOM 8205 N N . ARG B 1 484 ? 10.57569 41.30566 34.08372 1.000 14.48125 484 ARG B N 1
ATOM 8206 C CA . ARG B 1 484 ? 11.95583 40.96359 34.40309 1.000 16.59787 484 ARG B CA 1
ATOM 8207 C C . ARG B 1 484 ? 12.34424 41.65461 35.70408 1.000 14.71359 484 ARG B C 1
ATOM 8208 O O . ARG B 1 484 ? 12.15790 42.87209 35.83505 1.000 14.26473 484 ARG B O 1
ATOM 8216 N N . HIS B 1 485 ? 12.86439 40.89268 36.67059 1.000 12.43197 485 HIS B N 1
ATOM 8217 C CA . HIS B 1 485 ? 13.25917 41.52997 37.92410 1.000 13.74809 485 HIS B CA 1
ATOM 8218 C C . HIS B 1 485 ? 14.47765 42.42443 37.70370 1.000 14.79146 485 HIS B C 1
ATOM 8219 O O . HIS B 1 485 ? 15.30821 42.15005 36.83406 1.000 14.00455 485 HIS B O 1
ATOM 8226 N N . PRO B 1 486 ? 14.57124 43.52919 38.44520 1.000 15.86530 486 PRO B N 1
ATOM 8227 C CA . PRO B 1 486 ? 15.74655 44.40286 38.33700 1.000 16.95790 486 PRO B CA 1
ATOM 8228 C C . PRO B 1 486 ? 17.02279 43.64622 38.66432 1.000 17.10702 486 PRO B C 1
ATOM 8229 O O . PRO B 1 486 ? 17.04992 42.80342 39.56416 1.000 17.10052 486 PRO B O 1
ATOM 8233 N N . ARG B 1 487 ? 18.08583 43.95604 37.91553 1.000 17.27124 487 ARG B N 1
ATOM 8234 C CA . ARG B 1 487 ? 19.33604 43.20649 38.00186 1.000 14.74806 487 ARG B CA 1
ATOM 8235 C C . ARG B 1 487 ? 20.55581 44.09323 38.21850 1.000 16.56607 487 ARG B C 1
ATOM 8236 O O . ARG B 1 487 ? 21.55979 43.63875 38.77076 1.000 18.37167 487 ARG B O 1
ATOM 8244 N N . ASP B 1 488 ? 20.49193 45.34696 37.78027 1.000 15.67118 488 ASP B N 1
ATOM 8245 C CA . ASP B 1 488 ? 21.67530 46.20248 37.72993 1.000 18.12165 488 ASP B CA 1
ATOM 8246 C C . ASP B 1 488 ? 21.72103 47.07918 38.97095 1.000 16.89132 488 ASP B C 1
ATOM 8247 O O . ASP B 1 488 ? 20.83480 47.92982 39.13159 1.000 15.44169 488 ASP B O 1
ATOM 8252 N N . PRO B 1 489 ? 22.70733 46.92620 39.86820 1.000 17.11131 489 PRO B N 1
ATOM 8253 C CA . PRO B 1 489 ? 22.69077 47.71956 41.10843 1.000 17.09805 489 PRO B CA 1
ATOM 8254 C C . PRO B 1 489 ? 22.75955 49.20922 40.86555 1.000 18.91885 489 PRO B C 1
ATOM 8255 O O . PRO B 1 489 ? 22.46409 49.98405 41.78692 1.000 16.89660 489 PRO B O 1
ATOM 8259 N N . ARG B 1 490 ? 23.16607 49.63911 39.66629 1.000 18.60770 490 ARG B N 1
ATOM 8260 C CA . ARG B 1 490 ? 23.15765 51.05495 39.31665 1.000 19.72203 490 ARG B CA 1
ATOM 8261 C C . ARG B 1 490 ? 21.77260 51.55646 38.91810 1.000 20.98730 490 ARG B C 1
ATOM 8262 O O . ARG B 1 490 ? 21.59372 52.76926 38.73824 1.000 18.10364 490 ARG B O 1
ATOM 8270 N N . GLN B 1 491 ? 20.78597 50.66170 38.80538 1.000 18.47652 491 GLN B N 1
ATOM 8271 C CA . GLN B 1 491 ? 19.43896 51.02829 38.38146 1.000 16.67083 491 GLN B CA 1
ATOM 8272 C C . GLN B 1 491 ? 18.40461 50.78898 39.48535 1.000 18.38696 491 GLN B C 1
ATOM 8273 O O . GLN B 1 491 ? 18.71658 50.14513 40.49482 1.000 16.91290 491 GLN B O 1
ATOM 8279 N N . PRO B 1 492 ? 17.16936 51.28304 39.33405 1.000 16.91712 492 PRO B N 1
ATOM 8280 C CA . PRO B 1 492 ? 16.19896 51.18343 40.42927 1.000 14.35709 492 PRO B CA 1
ATOM 8281 C C . PRO B 1 492 ? 15.81291 49.75350 40.76561 1.000 14.61436 492 PRO B C 1
ATOM 8282 O O . PRO B 1 492 ? 15.91629 48.82675 39.95381 1.000 14.70380 492 PRO B O 1
ATOM 8286 N N . ILE B 1 493 ? 15.32555 49.60128 41.99646 1.000 13.08180 493 ILE B N 1
ATOM 8287 C CA . ILE B 1 493 ? 14.86662 48.31878 42.51335 1.000 14.72548 493 ILE B CA 1
ATOM 8288 C C . ILE B 1 493 ? 13.82673 48.59580 43.58452 1.000 12.07846 493 ILE B C 1
ATOM 8289 O O . ILE B 1 493 ? 13.79675 49.67034 44.19106 1.000 12.30460 493 ILE B O 1
ATOM 8294 N N . GLY B 1 494 ? 12.96274 47.61158 43.81790 1.000 13.42549 494 GLY B N 1
ATOM 8295 C CA . GLY B 1 494 ? 11.98797 47.70693 44.87979 1.000 13.39080 494 GLY B CA 1
ATOM 8296 C C . GLY B 1 494 ? 12.49429 47.06137 46.15742 1.000 14.47174 494 GLY B C 1
ATOM 8297 O O . GLY B 1 494 ? 13.11108 45.99868 46.13481 1.000 14.01933 494 GLY B O 1
ATOM 8298 N N . VAL B 1 495 ? 12.21419 47.72560 47.27352 1.000 13.82315 495 VAL B N 1
ATOM 8299 C CA . VAL B 1 495 ? 12.50287 47.21566 48.60328 1.000 11.64581 495 VAL B CA 1
ATOM 8300 C C . VAL B 1 495 ? 11.17994 46.89671 49.29018 1.000 12.61978 495 VAL B C 1
ATOM 8301 O O . VAL B 1 495 ? 10.17333 47.58738 49.07630 1.000 13.13424 495 VAL B O 1
ATOM 8305 N N . HIS B 1 496 ? 11.18126 45.83142 50.09127 1.000 11.11256 496 HIS B N 1
ATOM 8306 C CA . HIS B 1 496 ? 10.03838 45.40324 50.89680 1.000 10.19085 496 HIS B CA 1
ATOM 8307 C C . HIS B 1 496 ? 10.41084 45.51744 52.36633 1.000 8.49596 496 HIS B C 1
ATOM 8308 O O . HIS B 1 496 ? 11.49058 45.07572 52.76838 1.000 10.44432 496 HIS B O 1
ATOM 8323 N N . VAL B 1 498 ? 8.66193 45.36088 56.60047 1.000 11.64372 498 VAL B N 1
ATOM 8324 C CA . VAL B 1 498 ? 7.51860 44.94449 57.40894 1.000 11.13384 498 VAL B CA 1
ATOM 8325 C C . VAL B 1 498 ? 7.57870 45.66070 58.75014 1.000 10.99057 498 VAL B C 1
ATOM 8326 O O . VAL B 1 498 ? 8.59236 45.58798 59.45647 1.000 10.19491 498 VAL B O 1
ATOM 8330 N N . TYR B 1 499 ? 6.48496 46.32304 59.10778 1.000 10.14145 499 TYR B N 1
ATOM 8331 C CA . TYR B 1 499 ? 6.33737 46.97813 60.39997 1.000 10.66031 499 TYR B CA 1
ATOM 8332 C C . TYR B 1 499 ? 5.09692 46.41787 61.07757 1.000 12.37787 499 TYR B C 1
ATOM 8333 O O . TYR B 1 499 ? 3.99325 46.50823 60.53228 1.000 12.20594 499 TYR B O 1
ATOM 8342 N N . VAL B 1 500 ? 5.27633 45.82217 62.24690 1.000 10.55770 500 VAL B N 1
ATOM 8343 C CA . VAL B 1 500 ? 4.16514 45.31233 63.04789 1.000 13.01867 500 VAL B CA 1
ATOM 8344 C C . VAL B 1 500 ? 4.11209 46.12518 64.33680 1.000 14.39133 500 VAL B C 1
ATOM 8345 O O . VAL B 1 500 ? 5.11642 46.19785 65.05620 1.000 16.07337 500 VAL B O 1
ATOM 8349 N N . PRO B 1 501 ? 2.99908 46.75208 64.65762 1.000 14.36878 501 PRO B N 1
ATOM 8350 C CA . PRO B 1 501 ? 2.96026 47.68476 65.79681 1.000 15.43532 501 PRO B CA 1
ATOM 8351 C C . PRO B 1 501 ? 2.74327 46.97564 67.13082 1.000 17.31894 501 PRO B C 1
ATOM 8352 O O . PRO B 1 501 ? 1.77710 47.23008 67.84194 1.000 17.77588 501 PRO B O 1
ATOM 8356 N N . THR B 1 502 ? 3.65823 46.06756 67.47211 1.000 14.63071 502 THR B N 1
ATOM 8357 C CA . THR B 1 502 ? 3.52277 45.28600 68.68875 1.000 16.64805 502 THR B CA 1
ATOM 8358 C C . THR B 1 502 ? 3.74316 46.16483 69.91503 1.000 18.81593 502 THR B C 1
ATOM 8359 O O . THR B 1 502 ? 4.28570 47.26850 69.83765 1.000 18.23321 502 THR B O 1
ATOM 8363 N N . THR B 1 503 ? 3.32199 45.64366 71.06366 1.000 16.62762 503 THR B N 1
ATOM 8364 C CA . THR B 1 503 ? 3.48668 46.32329 72.34597 1.000 19.40283 503 THR B CA 1
ATOM 8365 C C . THR B 1 503 ? 3.96483 45.28051 73.33497 1.000 18.45825 503 THR B C 1
ATOM 8366 O O . THR B 1 503 ? 3.19035 44.76183 74.14608 1.000 20.16086 503 THR B O 1
ATOM 8370 N N . PRO B 1 504 ? 5.23724 44.91383 73.26652 1.000 18.83386 504 PRO B N 1
ATOM 8371 C CA . PRO B 1 504 ? 5.73550 43.83418 74.12032 1.000 23.35985 504 PRO B CA 1
ATOM 8372 C C . PRO B 1 504 ? 5.88832 44.28434 75.56528 1.000 25.86807 504 PRO B C 1
ATOM 8373 O O . PRO B 1 504 ? 5.96457 45.47775 75.87396 1.000 24.69302 504 PRO B O 1
ATOM 8377 N N . ASN B 1 505 ? 5.90222 43.28898 76.45671 1.000 27.39687 505 ASN B N 1
ATOM 8378 C CA . ASN B 1 505 ? 6.24792 43.48632 77.86456 1.000 31.25545 505 ASN B CA 1
ATOM 8379 C C . ASN B 1 505 ? 5.32353 44.49679 78.53758 1.000 34.16138 505 ASN B C 1
ATOM 8380 O O . ASN B 1 505 ? 5.76464 45.35485 79.30538 1.000 39.87820 505 ASN B O 1
ATOM 8385 N N . ALA B 1 506 ? 4.02635 44.40184 78.24370 1.000 26.29569 506 ALA B N 1
ATOM 8386 C CA . ALA B 1 506 ? 3.04464 45.30661 78.82875 1.000 22.81617 506 ALA B CA 1
ATOM 8387 C C . ALA B 1 506 ? 1.83696 44.54842 79.37833 1.000 24.28432 506 ALA B C 1
ATOM 8388 O O . ALA B 1 506 ? 0.77314 45.14659 79.58318 1.000 25.15583 506 ALA B O 1
ATOM 8390 N N . GLY B 1 507 ? 1.98184 43.24640 79.63227 1.000 23.51342 507 GLY B N 1
ATOM 8391 C CA . GLY B 1 507 ? 0.89239 42.45924 80.17392 1.000 24.10192 507 GLY B CA 1
ATOM 8392 C C . GLY B 1 507 ? -0.28508 42.29626 79.24344 1.000 28.13695 507 GLY B C 1
ATOM 8393 O O . GLY B 1 507 ? -1.39860 42.03265 79.70691 1.000 27.09650 507 GLY B O 1
ATOM 8402 N N . ASP B 1 509 ? -2.25999 40.34042 76.17247 1.000 19.77656 509 ASP B N 1
ATOM 8403 C CA . ASP B 1 509 ? -2.35296 39.10163 75.41674 1.000 23.22167 509 ASP B CA 1
ATOM 8404 C C . ASP B 1 509 ? -2.41657 39.41985 73.92086 1.000 17.36098 509 ASP B C 1
ATOM 8405 O O . ASP B 1 509 ? -2.29706 40.57381 73.50463 1.000 19.03402 509 ASP B O 1
ATOM 8410 N N . ALA B 1 510 ? -2.59989 38.38279 73.09820 1.000 17.48537 510 ALA B N 1
ATOM 8411 C CA . ALA B 1 510 ? -2.50364 38.56291 71.65000 1.000 17.84207 510 ALA B CA 1
ATOM 8412 C C . ALA B 1 510 ? -3.63246 39.43739 71.13063 1.000 17.14875 510 ALA B C 1
ATOM 8413 O O . ALA B 1 510 ? -3.40057 40.34059 70.31929 1.000 17.02101 510 ALA B O 1
ATOM 8415 N N . ARG B 1 511 ? -4.86588 39.18139 71.58548 1.000 14.16417 511 ARG B N 1
ATOM 8416 C CA . ARG B 1 511 ? -5.99532 39.99594 71.14775 1.000 17.29035 511 ARG B CA 1
ATOM 8417 C C . ARG B 1 511 ? -5.79735 41.45735 71.52857 1.000 15.20972 511 ARG B C 1
ATOM 8418 O O . ARG B 1 511 ? -6.14602 42.35203 70.75959 1.000 14.05058 511 ARG B O 1
ATOM 8426 N N . THR B 1 512 ? -5.23574 41.71685 72.71553 1.000 15.75989 512 THR B N 1
ATOM 8427 C CA . THR B 1 512 ? -5.05303 43.09115 73.17494 1.000 16.84336 512 THR B CA 1
ATOM 8428 C C . THR B 1 512 ? -3.96371 43.80850 72.37993 1.000 13.03014 512 THR B C 1
ATOM 8429 O O . THR B 1 512 ? -4.15577 44.95201 71.94586 1.000 15.06449 512 THR B O 1
ATOM 8433 N N . GLN B 1 513 ? -2.80913 43.16056 72.18052 1.000 15.30627 513 GLN B N 1
ATOM 8434 C CA . GLN B 1 513 ? -1.78192 43.76052 71.32735 1.000 16.83321 513 GLN B CA 1
ATOM 8435 C C . GLN B 1 513 ? -2.31167 44.04577 69.92949 1.000 15.10588 513 GLN B C 1
ATOM 8436 O O . GLN B 1 513 ? -1.90643 45.03631 69.30315 1.000 13.44753 513 GLN B O 1
ATOM 8442 N N . ALA B 1 514 ? -3.21990 43.20382 69.42799 1.000 14.73022 514 ALA B N 1
ATOM 8443 C CA . ALA B 1 514 ? -3.80238 43.45090 68.10968 1.000 14.08012 514 ALA B CA 1
ATOM 8444 C C . ALA B 1 514 ? -4.65215 44.71569 68.12180 1.000 13.69216 514 ALA B C 1
ATOM 8445 O O . ALA B 1 514 ? -4.50884 45.57670 67.25101 1.000 13.93067 514 ALA B O 1
ATOM 8447 N N . ARG B 1 515 ? -5.54092 44.84815 69.11219 1.000 12.72373 515 ARG B N 1
ATOM 8448 C CA . ARG B 1 515 ? -6.39657 46.02954 69.18905 1.000 15.26773 515 ARG B CA 1
ATOM 8449 C C . ARG B 1 515 ? -5.57245 47.28098 69.43480 1.000 14.15748 515 ARG B C 1
ATOM 8450 O O . ARG B 1 515 ? -5.78822 48.32345 68.79738 1.000 15.42745 515 ARG B O 1
ATOM 8458 N N . VAL B 1 516 ? -4.63117 47.19198 70.37290 1.000 13.49932 516 VAL B N 1
ATOM 8459 C CA . VAL B 1 516 ? -3.75342 48.30793 70.68732 1.000 14.44152 516 VAL B CA 1
ATOM 8460 C C . VAL B 1 516 ? -2.90397 48.68252 69.47955 1.000 16.28832 516 VAL B C 1
ATOM 8461 O O . VAL B 1 516 ? -2.69451 49.86807 69.19461 1.000 14.62085 516 VAL B O 1
ATOM 8465 N N . GLY B 1 517 ? -2.38317 47.68378 68.76308 1.000 14.51595 517 GLY B N 1
ATOM 8466 C CA . GLY B 1 517 ? -1.61875 47.97621 67.56133 1.000 12.77323 517 GLY B CA 1
ATOM 8467 C C . GLY B 1 517 ? -2.43129 48.73378 66.52564 1.000 15.71655 517 GLY B C 1
ATOM 8468 O O . GLY B 1 517 ? -1.91383 49.62468 65.84361 1.000 14.79194 517 GLY B O 1
ATOM 8469 N N . ARG B 1 518 ? -3.71980 48.40259 66.40725 1.000 12.90833 518 ARG B N 1
ATOM 8470 C CA . ARG B 1 518 ? -4.58660 49.10215 65.47079 1.000 15.01698 518 ARG B CA 1
ATOM 8471 C C . ARG B 1 518 ? -4.78651 50.55706 65.87439 1.000 15.22802 518 ARG B C 1
ATOM 8472 O O . ARG B 1 518 ? -4.82987 51.44275 65.01184 1.000 15.39150 518 ARG B O 1
ATOM 8480 N N . SER B 1 519 ? -4.94698 50.81422 67.17860 1.000 14.97439 519 SER B N 1
ATOM 8481 C CA . SER B 1 519 ? -5.05000 52.18935 67.66353 1.000 15.39724 519 SER B CA 1
ATOM 8482 C C . SER B 1 519 ? -3.77284 52.95775 67.39270 1.000 16.61214 519 SER B C 1
ATOM 8483 O O . SER B 1 519 ? -3.81437 54.14460 67.04018 1.000 17.29049 519 SER B O 1
ATOM 8486 N N . LYS B 1 520 ? -2.62598 52.29983 67.58202 1.000 15.89662 520 LYS B N 1
ATOM 8487 C CA . LYS B 1 520 ? -1.34696 52.90802 67.23750 1.000 19.44818 520 LYS B CA 1
ATOM 8488 C C . LYS B 1 520 ? -1.32418 53.33831 65.77520 1.000 18.08406 520 LYS B C 1
ATOM 8489 O O . LYS B 1 520 ? -0.97589 54.48116 65.46020 1.000 17.79781 520 LYS B O 1
ATOM 8495 N N . LEU B 1 521 ? -1.71313 52.43995 64.86362 1.000 14.40516 521 LEU B N 1
ATOM 8496 C CA . LEU B 1 521 ? -1.75199 52.80546 63.44802 1.000 16.33205 521 LEU B CA 1
ATOM 8497 C C . LEU B 1 521 ? -2.75475 53.92052 63.18414 1.000 19.29448 521 LEU B C 1
ATOM 8498 O O . LEU B 1 521 ? -2.48528 54.84159 62.40198 1.000 21.25005 521 LEU B O 1
ATOM 8503 N N . TYR B 1 522 ? -3.92704 53.84465 63.80975 1.000 16.85830 522 TYR B N 1
ATOM 8504 C CA . TYR B 1 522 ? -4.94171 54.86552 63.58488 1.000 18.76647 522 TYR B CA 1
ATOM 8505 C C . TYR B 1 522 ? -4.42984 56.25909 63.93674 1.000 23.59175 522 TYR B C 1
ATOM 8506 O O . TYR B 1 522 ? -4.79416 57.24014 63.27406 1.000 22.65593 522 TYR B O 1
ATOM 8515 N N . ALA B 1 523 ? -3.57354 56.36231 64.95231 1.000 18.54195 523 ALA B N 1
ATOM 8516 C CA . ALA B 1 523 ? -3.03122 57.64189 65.39046 1.000 24.63520 523 ALA B CA 1
ATOM 8517 C C . ALA B 1 523 ? -1.92573 58.18676 64.48563 1.000 25.73174 523 ALA B C 1
ATOM 8518 O O . ALA B 1 523 ? -1.50462 59.33117 64.67451 1.000 24.27922 523 ALA B O 1
ATOM 8528 N N . SER B 1 525 ? -0.11897 59.67115 61.14997 1.000 18.35350 525 SER B N 1
ATOM 8529 C CA . SER B 1 525 ? -0.28768 60.31599 59.86064 1.000 21.92438 525 SER B CA 1
ATOM 8530 C C . SER B 1 525 ? 0.66235 59.69044 58.85220 1.000 17.92788 525 SER B C 1
ATOM 8531 O O . SER B 1 525 ? 1.59689 58.97889 59.21089 1.000 16.12520 525 SER B O 1
ATOM 8534 N N . PHE B 1 526 ? 0.43356 59.98142 57.57439 1.000 18.57370 526 PHE B N 1
ATOM 8535 C CA . PHE B 1 526 ? 1.38279 59.52134 56.57146 1.000 20.24352 526 PHE B CA 1
ATOM 8536 C C . PHE B 1 526 ? 2.76743 60.09756 56.83448 1.000 18.89501 526 PHE B C 1
ATOM 8537 O O . PHE B 1 526 ? 3.78016 59.40765 56.65405 1.000 15.88437 526 PHE B O 1
ATOM 8545 N N . GLU B 1 527 ? 2.82906 61.35353 57.29530 1.000 20.21714 527 GLU B N 1
ATOM 8546 C CA . GLU B 1 527 ? 4.11884 61.95298 57.62932 1.000 23.68734 527 GLU B CA 1
ATOM 8547 C C . GLU B 1 527 ? 4.85032 61.13532 58.68490 1.000 18.56979 527 GLU B C 1
ATOM 8548 O O . GLU B 1 527 ? 6.06461 60.91664 58.58055 1.000 13.38316 527 GLU B O 1
ATOM 8554 N N . GLN B 1 528 ? 4.13186 60.68343 59.71203 1.000 17.24792 528 GLN B N 1
ATOM 8555 C CA . GLN B 1 528 ? 4.77003 59.88042 60.75033 1.000 15.98966 528 GLN B CA 1
ATOM 8556 C C . GLN B 1 528 ? 5.22185 58.53639 60.19814 1.000 15.88352 528 GLN B C 1
ATOM 8557 O O . GLN B 1 528 ? 6.29835 58.04599 60.55586 1.000 16.95986 528 GLN B O 1
ATOM 8563 N N . LEU B 1 529 ? 4.40927 57.92002 59.33604 1.000 15.50877 529 LEU B N 1
ATOM 8564 C CA . LEU B 1 529 ? 4.81747 56.65948 58.72736 1.000 15.66345 529 LEU B CA 1
ATOM 8565 C C . LEU B 1 529 ? 6.04715 56.85937 57.85499 1.000 15.39539 529 LEU B C 1
ATOM 8566 O O . LEU B 1 529 ? 7.00744 56.09396 57.94123 1.000 14.12137 529 LEU B O 1
ATOM 8571 N N . GLU B 1 530 ? 6.04512 57.90416 57.02095 1.000 15.07330 530 GLU B N 1
ATOM 8572 C CA . GLU B 1 530 ? 7.18556 58.13089 56.13907 1.000 13.41483 530 GLU B CA 1
ATOM 8573 C C . GLU B 1 530 ? 8.45333 58.45866 56.91642 1.000 15.66599 530 GLU B C 1
ATOM 8574 O O . GLU B 1 530 ? 9.54703 58.06956 56.49572 1.000 15.98246 530 GLU B O 1
ATOM 8580 N N . LYS B 1 531 ? 8.34044 59.15195 58.05299 1.000 14.49645 531 LYS B N 1
ATOM 8581 C CA . LYS B 1 531 ? 9.53365 59.45793 58.83870 1.000 15.87283 531 LYS B CA 1
ATOM 8582 C C . LYS B 1 531 ? 10.19797 58.19105 59.37368 1.000 15.98696 531 LYS B C 1
ATOM 8583 O O . LYS B 1 531 ? 11.42836 58.08138 59.36968 1.000 15.49033 531 LYS B O 1
ATOM 8589 N N . ASP B 1 532 ? 9.40400 57.23504 59.86907 1.000 16.00968 532 ASP B N 1
ATOM 8590 C CA . ASP B 1 532 ? 9.97769 55.97106 60.33471 1.000 17.53110 532 ASP B CA 1
ATOM 8591 C C . ASP B 1 532 ? 10.70420 55.23619 59.20995 1.000 14.27585 532 ASP B C 1
ATOM 8592 O O . ASP B 1 532 ? 11.76461 54.64013 59.43245 1.000 16.94232 532 ASP B O 1
ATOM 8597 N N . ILE B 1 533 ? 10.13952 55.25516 58.00237 1.000 14.25953 533 ILE B N 1
ATOM 8598 C CA . ILE B 1 533 ? 10.76454 54.58281 56.86413 1.000 13.99035 533 ILE B CA 1
ATOM 8599 C C . ILE B 1 533 ? 12.10429 55.22806 56.53786 1.000 16.07216 533 ILE B C 1
ATOM 8600 O O . ILE B 1 533 ? 13.13260 54.54763 56.41557 1.000 12.54918 533 ILE B O 1
ATOM 8605 N N . ARG B 1 534 ? 12.10868 56.55525 56.40288 1.000 15.40571 534 ARG B N 1
ATOM 8606 C CA . ARG B 1 534 ? 13.32175 57.26713 56.02843 1.000 16.05251 534 ARG B CA 1
ATOM 8607 C C . ARG B 1 534 ? 14.37304 57.20767 57.13004 1.000 15.22405 534 ARG B C 1
ATOM 8608 O O . ARG B 1 534 ? 15.55289 56.98355 56.83749 1.000 18.49825 534 ARG B O 1
ATOM 8616 N N . ASP B 1 535 ? 13.97479 57.42636 58.39409 1.000 16.12651 535 ASP B N 1
ATOM 8617 C CA . ASP B 1 535 ? 14.92705 57.34189 59.50011 1.000 16.07718 535 ASP B CA 1
ATOM 8618 C C . ASP B 1 535 ? 15.64733 55.99935 59.51514 1.000 18.25753 535 ASP B C 1
ATOM 8619 O O . ASP B 1 535 ? 16.85986 55.93485 59.74558 1.000 13.83365 535 ASP B O 1
ATOM 8624 N N . GLN B 1 536 ? 14.90893 54.90803 59.32014 1.000 15.00467 536 GLN B N 1
ATOM 8625 C CA . GLN B 1 536 ? 15.52474 53.59669 59.49745 1.000 16.76630 536 GLN B CA 1
ATOM 8626 C C . GLN B 1 536 ? 16.41265 53.24218 58.30995 1.000 12.26061 536 GLN B C 1
ATOM 8627 O O . GLN B 1 536 ? 17.56451 52.83482 58.49757 1.000 14.41034 536 GLN B O 1
ATOM 8633 N N . LEU B 1 537 ? 15.91860 53.43627 57.08197 1.000 11.32500 537 LEU B N 1
ATOM 8634 C CA . LEU B 1 537 ? 16.76286 53.22817 55.90202 1.000 12.64064 537 LEU B CA 1
ATOM 8635 C C . LEU B 1 537 ? 18.04552 54.05370 55.97480 1.000 15.85855 537 LEU B C 1
ATOM 8636 O O . LEU B 1 537 ? 19.12893 53.55745 55.64875 1.000 14.60606 537 LEU B O 1
ATOM 8641 N N . GLN B 1 538 ? 17.94418 55.31311 56.41101 1.000 16.34108 538 GLN B N 1
ATOM 8642 C CA . GLN B 1 538 ? 19.13816 56.15227 56.50844 1.000 17.05477 538 GLN B CA 1
ATOM 8643 C C . GLN B 1 538 ? 20.12294 55.60770 57.53160 1.000 15.91445 538 GLN B C 1
ATOM 8644 O O . GLN B 1 538 ? 21.33475 55.58862 57.28543 1.000 18.16237 538 GLN B O 1
ATOM 8650 N N . ALA B 1 539 ? 19.62939 55.17951 58.69371 1.000 13.97932 539 ALA B N 1
ATOM 8651 C CA . ALA B 1 539 ? 20.53044 54.68374 59.72540 1.000 16.18026 539 ALA B CA 1
ATOM 8652 C C . ALA B 1 539 ? 21.23873 53.41169 59.27960 1.000 17.69690 539 ALA B C 1
ATOM 8653 O O . ALA B 1 539 ? 22.41678 53.20268 59.59426 1.000 18.74054 539 ALA B O 1
ATOM 8663 N N . LEU B 1 541 ? 21.61705 52.12218 55.98789 1.000 16.91538 541 LEU B N 1
ATOM 8664 C CA . LEU B 1 541 ? 22.33381 52.15974 54.72416 1.000 15.14207 541 LEU B CA 1
ATOM 8665 C C . LEU B 1 541 ? 23.25791 53.35848 54.58807 1.000 14.76361 541 LEU B C 1
ATOM 8666 O O . LEU B 1 541 ? 24.16044 53.32747 53.74275 1.000 15.90503 541 LEU B O 1
ATOM 8671 N N . GLY B 1 542 ? 23.04139 54.40658 55.39388 1.000 16.44720 542 GLY B N 1
ATOM 8672 C CA . GLY B 1 542 ? 23.84702 55.60595 55.30832 1.000 18.42526 542 GLY B CA 1
ATOM 8673 C C . GLY B 1 542 ? 25.34792 55.41455 55.34288 1.000 17.54386 542 GLY B C 1
ATOM 8674 O O . GLY B 1 542 ? 26.06804 56.10640 54.60599 1.000 19.13328 542 GLY B O 1
ATOM 8675 N N . PRO B 1 543 ? 25.87680 54.51533 56.18277 1.000 18.72870 543 PRO B N 1
ATOM 8676 C CA . PRO B 1 543 ? 27.33817 54.35400 56.21818 1.000 19.13591 543 PRO B CA 1
ATOM 8677 C C . PRO B 1 543 ? 27.94110 53.96587 54.87784 1.000 20.25491 543 PRO B C 1
ATOM 8678 O O . PRO B 1 543 ? 29.12188 54.24955 54.64645 1.000 20.33526 543 PRO B O 1
ATOM 8682 N N . ALA B 1 544 ? 27.16374 53.37963 53.96584 1.000 18.12224 544 ALA B N 1
ATOM 8683 C CA . ALA B 1 544 ? 27.64572 53.06679 52.62974 1.000 21.33782 544 ALA B CA 1
ATOM 8684 C C . ALA B 1 544 ? 27.22485 54.11200 51.59994 1.000 27.22079 544 ALA B C 1
ATOM 8685 O O . ALA B 1 544 ? 27.16464 53.80574 50.40454 1.000 26.49899 544 ALA B O 1
ATOM 8687 N N . GLY B 1 545 ? 26.94213 55.34451 52.03473 1.000 21.27773 545 GLY B N 1
ATOM 8688 C CA . GLY B 1 545 ? 26.71449 56.43623 51.10926 1.000 22.90326 545 GLY B CA 1
ATOM 8689 C C . GLY B 1 545 ? 25.26795 56.71304 50.76513 1.000 22.21652 545 GLY B C 1
ATOM 8690 O O . GLY B 1 545 ? 25.00542 57.62672 49.97509 1.000 20.73256 545 GLY B O 1
ATOM 8691 N N . PHE B 1 546 ? 24.33112 55.95390 51.32747 1.000 20.22296 546 PHE B N 1
ATOM 8692 C CA . PHE B 1 546 ? 22.90984 56.18125 51.10740 1.000 18.89636 546 PHE B CA 1
ATOM 8693 C C . PHE B 1 546 ? 22.49729 57.57314 51.58590 1.000 18.29416 546 PHE B C 1
ATOM 8694 O O . PHE B 1 546 ? 22.94928 58.05790 52.62931 1.000 17.29956 546 PHE B O 1
ATOM 8702 N N . ASP B 1 547 ? 21.62151 58.20473 50.81515 1.000 17.48461 547 ASP B N 1
ATOM 8703 C CA . ASP B 1 547 ? 21.02240 59.48998 51.16218 1.000 19.65507 547 ASP B CA 1
ATOM 8704 C C . ASP B 1 547 ? 19.54011 59.37013 50.84902 1.000 16.33433 547 ASP B C 1
ATOM 8705 O O . ASP B 1 547 ? 19.15684 59.37389 49.67405 1.000 18.10115 547 ASP B O 1
ATOM 8710 N N . HIS B 1 548 ? 18.71061 59.26706 51.89074 1.000 16.88965 548 HIS B N 1
ATOM 8711 C CA . HIS B 1 548 ? 17.30230 58.94763 51.67277 1.000 16.40646 548 HIS B CA 1
ATOM 8712 C C . HIS B 1 548 ? 16.59703 60.00311 50.83042 1.000 17.84493 548 HIS B C 1
ATOM 8713 O O . HIS B 1 548 ? 15.71554 59.66484 50.03789 1.000 15.27360 548 HIS B O 1
ATOM 8720 N N . ARG B 1 549 ? 16.97055 61.27755 50.97161 1.000 18.11286 549 ARG B N 1
ATOM 8721 C CA . ARG B 1 549 ? 16.30679 62.30980 50.18408 1.000 19.20571 549 ARG B CA 1
ATOM 8722 C C . ARG B 1 549 ? 16.56576 62.11206 48.69896 1.000 19.16766 549 ARG B C 1
ATOM 8723 O O . ARG B 1 549 ? 15.67499 62.31681 47.86623 1.000 22.17122 549 ARG B O 1
ATOM 8731 N N . ARG B 1 550 ? 17.77659 61.69739 48.35268 1.000 18.11363 550 ARG B N 1
ATOM 8732 C CA . ARG B 1 550 ? 18.20595 61.49081 46.97570 1.000 20.43867 550 ARG B CA 1
ATOM 8733 C C . ARG B 1 550 ? 17.85152 60.10089 46.44859 1.000 19.36118 550 ARG B C 1
ATOM 8734 O O . ARG B 1 550 ? 17.49408 59.95304 45.27703 1.000 20.26560 550 ARG B O 1
ATOM 8742 N N . ASP B 1 551 ? 17.94596 59.06990 47.28448 1.000 16.34899 551 ASP B N 1
ATOM 8743 C CA . ASP B 1 551 ? 17.91639 57.69852 46.78347 1.000 14.80880 551 ASP B CA 1
ATOM 8744 C C . ASP B 1 551 ? 16.54267 57.03419 46.86143 1.000 17.47514 551 ASP B C 1
ATOM 8745 O O . ASP B 1 551 ? 16.31366 56.04049 46.15986 1.000 18.87695 551 ASP B O 1
ATOM 8750 N N . ILE B 1 552 ? 15.61799 57.55815 47.65695 1.000 17.72706 552 ILE B N 1
ATOM 8751 C CA . ILE B 1 552 ? 14.24892 57.04954 47.67930 1.000 14.86501 552 ILE B CA 1
ATOM 8752 C C . ILE B 1 552 ? 13.44233 57.80658 46.63326 1.000 18.96325 552 ILE B C 1
ATOM 8753 O O . ILE B 1 552 ? 13.30454 59.03384 46.70454 1.000 16.95135 552 ILE B O 1
ATOM 8758 N N . THR B 1 553 ? 12.92235 57.08156 45.65065 1.000 14.80545 553 THR B N 1
ATOM 8759 C CA . THR B 1 553 ? 12.12949 57.68914 44.59481 1.000 16.10955 553 THR B CA 1
ATOM 8760 C C . THR B 1 553 ? 10.67102 57.25865 44.63223 1.000 18.35963 553 THR B C 1
ATOM 8761 O O . THR B 1 553 ? 9.88747 57.69009 43.78204 1.000 16.28512 553 THR B O 1
ATOM 8765 N N . GLY B 1 554 ? 10.27396 56.45236 45.61209 1.000 13.40152 554 GLY B N 1
ATOM 8766 C CA . GLY B 1 554 ? 8.88288 56.04970 45.69733 1.000 14.27601 554 GLY B CA 1
ATOM 8767 C C . GLY B 1 554 ? 8.61774 55.36175 47.01571 1.000 12.92399 554 GLY B C 1
ATOM 8768 O O . GLY B 1 554 ? 9.49478 54.65657 47.52798 1.000 13.47422 554 GLY B O 1
ATOM 8769 N N . ILE B 1 555 ? 7.43877 55.58066 47.59822 1.000 13.40181 555 ILE B N 1
ATOM 8770 C CA . ILE B 1 555 ? 7.04397 54.91889 48.84035 1.000 13.22188 555 ILE B CA 1
ATOM 8771 C C . ILE B 1 555 ? 5.57328 54.55072 48.73750 1.000 13.86876 555 ILE B C 1
ATOM 8772 O O . ILE B 1 555 ? 4.73798 55.41295 48.45654 1.000 13.12626 555 ILE B O 1
ATOM 8777 N N . THR B 1 556 ? 5.25217 53.27749 48.97542 1.000 13.73400 556 THR B N 1
ATOM 8778 C CA . THR B 1 556 ? 3.86846 52.83378 49.10153 1.000 11.68800 556 THR B CA 1
ATOM 8779 C C . THR B 1 556 ? 3.71937 52.08414 50.41841 1.000 15.60851 556 THR B C 1
ATOM 8780 O O . THR B 1 556 ? 4.39245 51.06851 50.63589 1.000 12.91696 556 THR B O 1
ATOM 8784 N N . VAL B 1 557 ? 2.84792 52.58677 51.29599 1.000 13.11393 557 VAL B N 1
ATOM 8785 C CA . VAL B 1 557 ? 2.61873 52.01028 52.62082 1.000 12.71461 557 VAL B CA 1
ATOM 8786 C C . VAL B 1 557 ? 1.27605 51.28092 52.59432 1.000 14.50846 557 VAL B C 1
ATOM 8787 O O . VAL B 1 557 ? 0.21357 51.91105 52.51903 1.000 14.31284 557 VAL B O 1
ATOM 8791 N N . ASN B 1 558 ? 1.31408 49.95338 52.66660 1.000 11.66493 558 ASN B N 1
ATOM 8792 C CA . ASN B 1 558 ? 0.08922 49.15627 52.69080 1.000 12.16717 558 ASN B CA 1
ATOM 8793 C C . ASN B 1 558 ? -0.24101 48.92419 54.15798 1.000 12.04170 558 ASN B C 1
ATOM 8794 O O . ASN B 1 558 ? 0.37175 48.08183 54.82500 1.000 12.20326 558 ASN B O 1
ATOM 8799 N N . ARG B 1 559 ? -1.20556 49.68997 54.66561 1.000 11.11461 559 ARG B N 1
ATOM 8800 C CA . ARG B 1 559 ? -1.58232 49.66634 56.07705 1.000 11.55418 559 ARG B CA 1
ATOM 8801 C C . ARG B 1 559 ? -2.67679 48.62373 56.25576 1.000 12.32871 559 ARG B C 1
ATOM 8802 O O . ARG B 1 559 ? -3.83843 48.86511 55.91513 1.000 12.19455 559 ARG B O 1
ATOM 8810 N N . TRP B 1 560 ? -2.31089 47.44168 56.75852 1.000 11.03050 560 TRP B N 1
ATOM 8811 C CA . TRP B 1 560 ? -3.29696 46.38304 56.99975 1.000 11.71131 560 TRP B CA 1
ATOM 8812 C C . TRP B 1 560 ? -3.69119 46.40701 58.47200 1.000 12.88126 560 TRP B C 1
ATOM 8813 O O . TRP B 1 560 ? -3.25121 45.60151 59.28180 1.000 13.37825 560 TRP B O 1
ATOM 8824 N N . SER B 1 561 ? -4.57739 47.33481 58.80394 1.000 11.97188 561 SER B N 1
ATOM 8825 C CA . SER B 1 561 ? -5.01742 47.44633 60.18866 1.000 13.92520 561 SER B CA 1
ATOM 8826 C C . SER B 1 561 ? -5.72763 46.18196 60.65226 1.000 12.88441 561 SER B C 1
ATOM 8827 O O . SER B 1 561 ? -5.53932 45.73799 61.79171 1.000 13.79000 561 SER B O 1
ATOM 8830 N N . HIS B 1 562 ? -6.51729 45.57204 59.77853 1.000 12.14504 562 HIS B N 1
ATOM 8831 C CA . HIS B 1 562 ? -7.12305 44.26965 60.03746 1.000 12.16373 562 HIS B CA 1
ATOM 8832 C C . HIS B 1 562 ? -6.46163 43.27600 59.09529 1.000 13.14214 562 HIS B C 1
ATOM 8833 O O . HIS B 1 562 ? -6.97026 43.00579 58.00355 1.000 12.66468 562 HIS B O 1
ATOM 8840 N N . GLY B 1 563 ? -5.31474 42.74628 59.52554 1.000 14.07274 563 GLY B N 1
ATOM 8841 C CA . GLY B 1 563 ? -4.48678 41.86972 58.71051 1.000 14.80643 563 GLY B CA 1
ATOM 8842 C C . GLY B 1 563 ? -4.74353 40.39478 58.96416 1.000 13.32072 563 GLY B C 1
ATOM 8843 O O . GLY B 1 563 ? -5.81694 39.89559 58.61308 1.000 15.05858 563 GLY B O 1
ATOM 8844 N N . TYR B 1 564 ? -3.78461 39.67819 59.55671 1.000 13.87699 564 TYR B N 1
ATOM 8845 C CA . TYR B 1 564 ? -3.94898 38.23321 59.71828 1.000 12.99846 564 TYR B CA 1
ATOM 8846 C C . TYR B 1 564 ? -5.18175 37.91499 60.54709 1.000 13.80833 564 TYR B C 1
ATOM 8847 O O . TYR B 1 564 ? -5.45047 38.57214 61.55826 1.000 13.96683 564 TYR B O 1
ATOM 8856 N N . SER B 1 565 ? -5.92048 36.88740 60.11591 1.000 13.22493 565 SER B N 1
ATOM 8857 C CA . SER B 1 565 ? -6.88622 36.22738 60.98974 1.000 13.53956 565 SER B CA 1
ATOM 8858 C C . SER B 1 565 ? -6.27841 35.95880 62.36234 1.000 15.70859 565 SER B C 1
ATOM 8859 O O . SER B 1 565 ? -5.07945 35.68765 62.49057 1.000 13.44159 565 SER B O 1
ATOM 8862 N N . TYR B 1 566 ? -7.11417 36.03185 63.40059 1.000 13.78538 566 TYR B N 1
ATOM 8863 C CA . TYR B 1 566 ? -6.68397 35.53056 64.69333 1.000 13.23421 566 TYR B CA 1
ATOM 8864 C C . TYR B 1 566 ? -6.31196 34.05792 64.55739 1.000 16.39824 566 TYR B C 1
ATOM 8865 O O . TYR B 1 566 ? -6.82052 33.34642 63.68863 1.000 14.41519 566 TYR B O 1
ATOM 8874 N N . PHE B 1 567 ? -5.39199 33.60680 65.40478 1.000 16.74301 567 PHE B N 1
ATOM 8875 C CA . PHE B 1 567 ? -5.05300 32.19294 65.46407 1.000 18.62337 567 PHE B CA 1
ATOM 8876 C C . PHE B 1 567 ? -4.89491 31.79389 66.92565 1.000 19.17962 567 PHE B C 1
ATOM 8877 O O . PHE B 1 567 ? -4.51753 32.60685 67.77295 1.000 18.12435 567 PHE B O 1
ATOM 8893 N N . ASN B 1 569 ? -3.65238 30.81443 70.27536 1.000 18.46450 569 ASN B N 1
ATOM 8894 C CA . ASN B 1 569 ? -2.36389 31.04886 70.93187 1.000 22.31521 569 ASN B CA 1
ATOM 8895 C C . ASN B 1 569 ? -2.39088 30.35924 72.29182 1.000 19.05130 569 ASN B C 1
ATOM 8896 O O . ASN B 1 569 ? -3.15240 30.76901 73.17791 1.000 20.50362 569 ASN B O 1
ATOM 8901 N N . THR B 1 570 ? -1.56251 29.32080 72.46464 1.000 19.19571 570 THR B N 1
ATOM 8902 C CA . THR B 1 570 ? -1.64683 28.51289 73.68406 1.000 20.84242 570 THR B CA 1
ATOM 8903 C C . THR B 1 570 ? -1.25727 29.27519 74.94540 1.000 17.55047 570 THR B C 1
ATOM 8904 O O . THR B 1 570 ? -1.54418 28.79319 76.04827 1.000 21.75005 570 THR B O 1
ATOM 8908 N N . LEU B 1 571 ? -0.63674 30.45195 74.82619 1.000 18.96773 571 LEU B N 1
ATOM 8909 C CA . LEU B 1 571 ? -0.36261 31.24743 76.01806 1.000 17.62957 571 LEU B CA 1
ATOM 8910 C C . LEU B 1 571 ? -1.64320 31.81916 76.60197 1.000 20.26446 571 LEU B C 1
ATOM 8911 O O . LEU B 1 571 ? -1.71808 32.06606 77.80868 1.000 21.13119 571 LEU B O 1
ATOM 8916 N N . TYR B 1 572 ? -2.65420 32.03174 75.76452 1.000 18.52676 572 TYR B N 1
ATOM 8917 C CA . TYR B 1 572 ? -3.83671 32.78643 76.14840 1.000 21.68816 572 TYR B CA 1
ATOM 8918 C C . TYR B 1 572 ? -5.13737 32.03655 75.95489 1.000 21.36516 572 TYR B C 1
ATOM 8919 O O . TYR B 1 572 ? -6.12270 32.37637 76.62270 1.000 20.60514 572 TYR B O 1
ATOM 8928 N N . ASP B 1 573 ? -5.17012 31.02391 75.09636 1.000 18.06903 573 ASP B N 1
ATOM 8929 C CA . ASP B 1 573 ? -6.39469 30.38659 74.64526 1.000 23.03614 573 ASP B CA 1
ATOM 8930 C C . ASP B 1 573 ? -6.39067 28.91142 75.02763 1.000 24.98435 573 ASP B C 1
ATOM 8931 O O . ASP B 1 573 ? -5.33241 28.28496 75.15674 1.000 26.90684 573 ASP B O 1
ATOM 8936 N N . ASP B 1 574 ? -7.59135 28.36326 75.18695 1.000 22.18472 574 ASP B N 1
ATOM 8937 C CA . ASP B 1 574 ? -7.80809 26.93064 75.35096 1.000 24.19398 574 ASP B CA 1
ATOM 8938 C C . ASP B 1 574 ? -8.15032 26.30772 73.99926 1.000 24.74069 574 ASP B C 1
ATOM 8939 O O . ASP B 1 574 ? -8.96068 26.85348 73.24799 1.000 24.63405 574 ASP B O 1
ATOM 8944 N N . GLU B 1 575 ? -7.53898 25.15529 73.70102 1.000 22.16080 575 GLU B N 1
ATOM 8945 C CA . GLU B 1 575 ? -7.68523 24.53542 72.38194 1.000 28.57543 575 GLU B CA 1
ATOM 8946 C C . GLU B 1 575 ? -9.12816 24.10899 72.09185 1.000 31.24503 575 GLU B C 1
ATOM 8947 O O . GLU B 1 575 ? -9.68145 24.42222 71.02635 1.000 26.63230 575 GLU B O 1
ATOM 8953 N N . ALA B 1 576 ? -9.74268 23.34950 73.00371 1.000 28.74992 576 ALA B N 1
ATOM 8954 C CA . ALA B 1 576 ? -11.08902 22.84601 72.73085 1.000 29.26277 576 ALA B CA 1
ATOM 8955 C C . ALA B 1 576 ? -12.10090 23.98278 72.67267 1.000 24.94915 576 ALA B C 1
ATOM 8956 O O . ALA B 1 576 ? -12.99132 23.99134 71.81336 1.000 26.51077 576 ALA B O 1
ATOM 8958 N N . GLU B 1 577 ? -11.96953 24.95681 73.57117 1.000 24.41468 577 GLU B N 1
ATOM 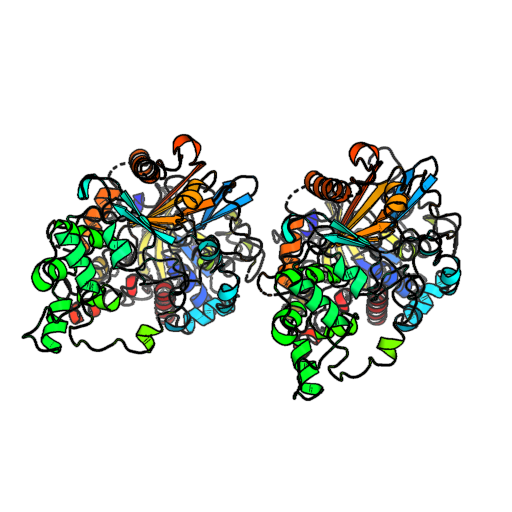8959 C CA . GLU B 1 577 ? -12.88621 26.08968 73.58134 1.000 27.22748 577 GLU B CA 1
ATOM 8960 C C . GLU B 1 577 ? -12.71113 26.95911 72.33531 1.000 25.01648 577 GLU B C 1
ATOM 8961 O O . GLU B 1 577 ? -13.69641 27.45195 71.77637 1.000 22.25167 577 GLU B O 1
ATOM 8967 N N . SER B 1 578 ? -11.46946 27.14968 71.87593 1.000 22.68916 578 SER B N 1
ATOM 8968 C CA . SER B 1 578 ? -11.24989 27.95477 70.67543 1.000 20.64822 578 SER B CA 1
ATOM 8969 C C . SER B 1 578 ? -11.80739 27.26023 69.44025 1.000 22.92721 578 SER B C 1
ATOM 8970 O O . SER B 1 578 ? -12.43573 27.89949 68.58609 1.000 22.47813 578 SER B O 1
ATOM 8973 N N . GLU B 1 579 ? -11.59630 25.94916 69.33692 1.000 19.59091 579 GLU B N 1
ATOM 8974 C CA . GLU B 1 579 ? -12.14084 25.18756 68.22090 1.000 24.44639 579 GLU B CA 1
ATOM 8975 C C . GLU B 1 579 ? -13.66945 25.21635 68.21457 1.000 23.18728 579 GLU B C 1
ATOM 8976 O O . GLU B 1 579 ? -14.29376 25.33024 67.15259 1.000 22.11876 579 GLU B O 1
ATOM 8982 N N . ALA B 1 580 ? -14.29562 25.11991 69.38676 1.000 21.77971 580 ALA B N 1
ATOM 8983 C CA . ALA B 1 580 ? -15.75142 25.19971 69.41668 1.000 27.12382 580 ALA B CA 1
ATOM 8984 C C . ALA B 1 580 ? -16.23091 26.59490 69.02907 1.000 22.92141 580 ALA B C 1
ATOM 8985 O O . ALA B 1 580 ? -17.25429 26.73755 68.34907 1.000 20.96358 580 ALA B O 1
ATOM 8987 N N . LEU B 1 581 ? -15.50637 27.63660 69.45270 1.000 22.04555 581 LEU B N 1
ATOM 8988 C CA . LEU B 1 581 ? -15.86704 28.99419 69.05572 1.000 21.91828 581 LEU B CA 1
ATOM 8989 C C . LEU B 1 581 ? -15.77528 29.14935 67.54748 1.000 20.03311 581 LEU B C 1
ATOM 8990 O O . LEU B 1 581 ? -16.66125 29.72109 66.91036 1.000 18.41518 581 LEU B O 1
ATOM 9003 N N . GLU B 1 583 ? -16.00544 26.87316 65.18668 1.000 19.64819 583 GLU B N 1
ATOM 9004 C CA . GLU B 1 583 ? -17.04325 26.13769 64.47103 1.000 21.17412 583 GLU B CA 1
ATOM 9005 C C . GLU B 1 583 ? -18.40079 26.81171 64.61445 1.000 22.21604 583 GLU B C 1
ATOM 9006 O O . GLU B 1 583 ? -19.17961 26.86190 63.65196 1.000 18.36983 583 GLU B O 1
ATOM 9012 N N . LEU B 1 584 ? -18.70029 27.34692 65.80075 1.000 19.05856 584 LEU B N 1
ATOM 9013 C CA . LEU B 1 584 ? -19.95026 28.07783 65.98129 1.000 16.94385 584 LEU B CA 1
ATOM 9014 C C . LEU B 1 584 ? -19.98042 29.33498 65.11606 1.000 18.70897 584 LEU B C 1
ATOM 9015 O O . LEU B 1 584 ? -20.98650 29.61531 64.44884 1.000 15.95087 584 LEU B O 1
ATOM 9020 N N . ALA B 1 585 ? -18.87240 30.09053 65.09967 1.000 16.52385 585 ALA B N 1
ATOM 9021 C CA . ALA B 1 585 ? -18.82064 31.35571 64.36997 1.000 17.68121 585 ALA B CA 1
ATOM 9022 C C . ALA B 1 585 ? -19.19541 31.18994 62.90308 1.000 16.26698 585 ALA B C 1
ATOM 9023 O O . ALA B 1 585 ? -19.88162 32.04689 62.33689 1.000 17.47896 585 ALA B O 1
ATOM 9025 N N . ARG B 1 586 ? -18.74918 30.10745 62.25797 1.000 16.30768 586 ARG B N 1
ATOM 9026 C CA . ARG B 1 586 ? -18.93506 29.96440 60.82170 1.000 15.18205 586 ARG B CA 1
ATOM 9027 C C . ARG B 1 586 ? -20.17334 29.15166 60.46554 1.000 17.52179 586 ARG B C 1
ATOM 9028 O O . ARG B 1 586 ? -20.30471 28.70716 59.32159 1.000 17.15164 586 ARG B O 1
ATOM 9036 N N . SER B 1 587 ? -21.08484 28.95371 61.41035 1.000 17.94263 587 SER B N 1
ATOM 9037 C CA . SER B 1 587 ? -22.29939 28.20491 61.11506 1.000 19.13330 587 SER B CA 1
ATOM 9038 C C . SER B 1 587 ? -23.17530 28.95220 60.11423 1.000 18.24637 587 SER B C 1
ATOM 9039 O O . SER B 1 587 ? -23.36823 30.16650 60.21456 1.000 17.05830 587 SER B O 1
ATOM 9042 N N . LYS B 1 588 ? -23.72480 28.20998 59.15735 1.000 17.10363 588 LYS B N 1
ATOM 9043 C CA . LYS B 1 588 ? -24.62735 28.79876 58.18074 1.000 18.50347 588 LYS B CA 1
ATOM 9044 C C . LYS B 1 588 ? -25.86048 29.38789 58.86277 1.000 18.96677 588 LYS B C 1
ATOM 9045 O O . LYS B 1 588 ? -26.36451 28.84857 59.85225 1.000 19.18592 588 LYS B O 1
ATOM 9051 N N . VAL B 1 589 ? -26.34754 30.50511 58.32377 1.000 17.96165 589 VAL B N 1
ATOM 9052 C CA . VAL B 1 589 ? -27.52066 31.20571 58.85012 1.000 15.72339 589 VAL B CA 1
ATOM 9053 C C . VAL B 1 589 ? -28.51622 31.32382 57.69970 1.000 19.83352 589 VAL B C 1
ATOM 9054 O O . VAL B 1 589 ? -28.49743 32.29310 56.93561 1.000 17.45620 589 VAL B O 1
ATOM 9058 N N . GLY B 1 590 ? -29.41407 30.34609 57.58093 1.000 18.90981 590 GLY B N 1
ATOM 9059 C CA . GLY B 1 590 ? -30.39106 30.34477 56.50808 1.000 18.37035 590 GLY B CA 1
ATOM 9060 C C . GLY B 1 590 ? -29.73483 30.14809 55.15947 1.000 21.53767 590 GLY B C 1
ATOM 9061 O O . GLY B 1 590 ? -29.07345 29.13010 54.93034 1.000 20.57992 590 GLY B O 1
ATOM 9062 N N . ASN B 1 591 ? -29.89727 31.12597 54.26468 1.000 15.74400 591 ASN B N 1
ATOM 9063 C CA . ASN B 1 591 ? -29.26329 31.12495 52.95349 1.000 14.63603 591 ASN B CA 1
ATOM 9064 C C . ASN B 1 591 ? -28.01602 31.99044 52.92359 1.000 14.61657 591 ASN B C 1
ATOM 9065 O O . ASN B 1 591 ? -27.59101 32.41778 51.84783 1.000 14.02528 591 ASN B O 1
ATOM 9070 N N . VAL B 1 592 ? -27.44096 32.25737 54.08998 1.000 15.38226 592 VAL B N 1
ATOM 9071 C CA . VAL B 1 592 ? -26.20961 33.02016 54.23812 1.000 14.86883 592 VAL B CA 1
ATOM 9072 C C . VAL B 1 592 ? -25.14444 32.08965 54.79716 1.000 13.82249 592 VAL B C 1
ATOM 9073 O O . VAL B 1 592 ? -25.28397 31.56834 55.91111 1.000 16.76416 592 VAL B O 1
ATOM 9077 N N . ALA B 1 593 ? -24.06766 31.90588 54.04635 1.000 16.29286 593 ALA B N 1
ATOM 9078 C CA . ALA B 1 593 ? -22.91591 31.14602 54.50630 1.000 14.93622 593 ALA B CA 1
ATOM 9079 C C . ALA B 1 593 ? -21.77123 32.10249 54.83891 1.000 15.51436 593 ALA B C 1
ATOM 9080 O O . ALA B 1 593 ? -21.69433 33.21996 54.32104 1.000 14.09858 593 ALA B O 1
ATOM 9082 N N . ILE B 1 594 ? -20.87143 31.65084 55.70810 1.000 12.91945 594 ILE B N 1
ATOM 9083 C CA . ILE B 1 594 ? -19.76293 32.46944 56.18413 1.000 14.19812 594 ILE B CA 1
ATOM 9084 C C . ILE B 1 594 ? -18.44738 31.89122 55.67253 1.000 17.55217 594 ILE B C 1
ATOM 9085 O O . ILE B 1 594 ? -18.16072 30.70179 55.86454 1.000 16.01109 594 ILE B O 1
ATOM 9090 N N . ALA B 1 595 ? -17.64501 32.74064 55.03092 1.000 12.94367 595 ALA B N 1
ATOM 9091 C CA . ALA B 1 595 ? -16.32832 32.33120 54.56110 1.000 14.89981 595 ALA B CA 1
ATOM 9092 C C . ALA B 1 595 ? -15.26517 33.26497 55.12840 1.000 16.74044 595 ALA B C 1
ATOM 9093 O O . ALA B 1 595 ? -15.35258 33.64935 56.30179 1.000 13.66641 595 ALA B O 1
ATOM 9095 N N . ASN B 1 596 ? -14.28463 33.64525 54.29000 1.000 14.81264 596 ASN B N 1
ATOM 9096 C CA . ASN B 1 596 ? -13.05471 34.35018 54.66610 1.000 12.46369 596 ASN B CA 1
ATOM 9097 C C . ASN B 1 596 ? -12.08341 33.37280 55.30638 1.000 14.04159 596 ASN B C 1
ATOM 9098 O O . ASN B 1 596 ? -12.50052 32.39469 55.93344 1.000 13.36495 596 ASN B O 1
ATOM 9103 N N . SER B 1 597 ? -10.78787 33.62583 55.14479 1.000 13.07676 597 SER B N 1
ATOM 9104 C CA . SER B 1 597 ? -9.78622 32.85932 55.87707 1.000 12.15514 597 SER B CA 1
ATOM 9105 C C . SER B 1 597 ? -10.01979 32.92446 57.38101 1.000 15.29149 597 SER B C 1
ATOM 9106 O O . SER B 1 597 ? -9.65150 31.98921 58.10228 1.000 13.43476 597 SER B O 1
ATOM 9109 N N . ASP B 1 598 ? -10.62166 34.02229 57.86484 1.000 12.19224 598 ASP B N 1
ATOM 9110 C CA . ASP B 1 598 ? -10.98100 34.15039 59.27860 1.000 13.08069 598 ASP B CA 1
ATOM 9111 C C . ASP B 1 598 ? -11.77705 32.94147 59.77869 1.000 13.96973 598 ASP B C 1
ATOM 9112 O O . ASP B 1 598 ? -11.59687 32.49867 60.91932 1.000 13.79430 598 ASP B O 1
ATOM 9117 N N . ALA B 1 599 ? -12.68040 32.40604 58.94973 1.000 13.90537 599 ALA B N 1
ATOM 9118 C CA . ALA B 1 599 ? -13.50314 31.28003 59.39366 1.000 14.57661 599 ALA B CA 1
ATOM 9119 C C . ALA B 1 599 ? -12.66827 30.05349 59.77184 1.000 15.84479 599 ALA B C 1
ATOM 9120 O O . ALA B 1 599 ? -13.14788 29.19812 60.52957 1.000 17.83715 599 ALA B O 1
ATOM 9122 N N . ALA B 1 600 ? -11.43099 29.95199 59.27852 1.000 14.10003 600 ALA B N 1
ATOM 9123 C CA . ALA B 1 600 ? -10.52216 28.87244 59.65168 1.000 18.55890 600 ALA B CA 1
ATOM 9124 C C . ALA B 1 600 ? -9.58018 29.24319 60.79479 1.000 18.12401 600 ALA B C 1
ATOM 9125 O O . ALA B 1 600 ? -8.78289 28.39443 61.21986 1.000 16.39873 600 ALA B O 1
ATOM 9127 N N . TRP B 1 601 ? -9.64609 30.47750 61.30433 1.000 13.39674 601 TRP B N 1
ATOM 9128 C CA . TRP B 1 601 ? -8.62932 30.97655 62.23185 1.000 15.15438 601 TRP B CA 1
ATOM 9129 C C . TRP B 1 601 ? -7.23059 30.71251 61.67934 1.000 16.76311 601 TRP B C 1
ATOM 9130 O O . TRP B 1 601 ? -6.32903 30.26527 62.39410 1.000 16.72446 601 TRP B O 1
ATOM 9141 N N . ASP B 1 602 ? -7.05253 30.97318 60.38576 1.000 14.05877 602 ASP B N 1
ATOM 9142 C CA . ASP B 1 602 ? -5.84421 30.53801 59.67902 1.000 17.73228 602 ASP B CA 1
ATOM 9143 C C . ASP B 1 602 ? -5.54803 31.56151 58.58998 1.000 16.85196 602 ASP B C 1
ATOM 9144 O O . ASP B 1 602 ? -6.24209 31.60226 57.56899 1.000 16.29687 602 ASP B O 1
ATOM 9149 N N . ALA B 1 603 ? -4.50976 32.36553 58.78631 1.000 14.08412 603 ALA B N 1
ATOM 9150 C CA . ALA B 1 603 ? -4.24684 33.50925 57.90906 1.000 16.52620 603 ALA B CA 1
ATOM 9151 C C . ALA B 1 603 ? -3.43706 33.08145 56.68380 1.000 14.89940 603 ALA B C 1
ATOM 9152 O O . ALA B 1 603 ? -2.25226 33.38028 56.54566 1.000 16.37216 603 ALA B O 1
ATOM 9154 N N . TYR B 1 604 ? -4.11315 32.38937 55.76717 1.000 13.68279 604 TYR B N 1
ATOM 9155 C CA . TYR B 1 604 ? -3.48737 31.87048 54.55357 1.000 14.31935 604 TYR B CA 1
ATOM 9156 C C . TYR B 1 604 ? -4.43761 31.96021 53.36762 1.000 13.40015 604 TYR B C 1
ATOM 9157 O O . TYR B 1 604 ? -5.65532 31.84095 53.51709 1.000 13.74904 604 TYR B O 1
ATOM 9166 N N . ALA B 1 605 ? -3.85706 32.15620 52.17775 1.000 11.10808 605 ALA B N 1
ATOM 9167 C CA . ALA B 1 605 ? -4.64571 32.18839 50.94787 1.000 13.83830 605 ALA B CA 1
ATOM 9168 C C . ALA B 1 605 ? -5.35202 30.85770 50.69624 1.000 15.21992 605 ALA B C 1
ATOM 9169 O O . ALA B 1 605 ? -6.49157 30.82803 50.20343 1.000 12.33324 605 ALA B O 1
ATOM 9171 N N . HIS B 1 606 ? -4.68830 29.74076 51.00459 1.000 13.85637 606 HIS B N 1
ATOM 9172 C CA . HIS B 1 606 ? -5.34900 28.45784 50.77803 1.000 16.45628 606 HIS B CA 1
ATOM 9173 C C . HIS B 1 606 ? -6.50359 28.24685 51.75185 1.000 15.15126 606 HIS B C 1
ATOM 9174 O O . HIS B 1 606 ? -7.47674 27.56099 51.41549 1.000 17.45421 606 HIS B O 1
ATOM 9181 N N . ALA B 1 607 ? -6.42469 28.83228 52.95108 1.000 14.28429 607 ALA B N 1
ATOM 9182 C CA . ALA B 1 607 ? -7.56807 28.81462 53.85905 1.000 15.17072 607 ALA B CA 1
ATOM 9183 C C . ALA B 1 607 ? -8.70779 29.68304 53.33296 1.000 15.69876 607 ALA B C 1
ATOM 9184 O O . ALA B 1 607 ? -9.88414 29.31571 53.45678 1.000 13.90147 607 ALA B O 1
ATOM 9186 N N . ALA B 1 608 ? -8.38185 30.84984 52.75971 1.000 13.77427 608 ALA B N 1
ATOM 9187 C CA . ALA B 1 608 ? -9.41162 31.67553 52.12963 1.000 12.95447 608 ALA B CA 1
ATOM 9188 C C . ALA B 1 608 ? -10.15897 30.89221 51.05916 1.000 14.97182 608 ALA B C 1
ATOM 9189 O O . ALA B 1 608 ? -11.39133 30.96078 50.96935 1.000 14.08734 608 ALA B O 1
ATOM 9191 N N . ILE B 1 609 ? -9.43565 30.11214 50.25846 1.000 11.30288 609 ILE B N 1
ATOM 9192 C CA . ILE B 1 609 ? -10.08882 29.33508 49.20779 1.000 14.19301 609 ILE B CA 1
ATOM 9193 C C . ILE B 1 609 ? -10.92926 28.21775 49.81642 1.000 15.64577 609 ILE B C 1
ATOM 9194 O O . ILE B 1 609 ? -12.09708 28.03101 49.44774 1.000 16.47983 609 ILE B O 1
ATOM 9199 N N . ASP B 1 610 ? -10.34703 27.45421 50.75468 1.000 13.14230 610 ASP B N 1
ATOM 9200 C CA . ASP B 1 610 ? -11.06594 26.31407 51.33186 1.000 15.27656 610 ASP B CA 1
ATOM 9201 C C . ASP B 1 610 ? -12.32294 26.75009 52.07794 1.000 18.58100 610 ASP B C 1
ATOM 9202 O O . ASP B 1 610 ? -13.35701 26.06700 52.02009 1.000 14.10218 610 ASP B O 1
ATOM 9207 N N . GLN B 1 611 ? -12.25961 27.87679 52.79528 1.000 16.48229 611 GLN B N 1
ATOM 9208 C CA . GLN B 1 611 ? -13.45530 28.32108 53.50097 1.000 15.72801 611 GLN B CA 1
ATOM 9209 C C . GLN B 1 611 ? -14.51870 28.79602 52.52541 1.000 16.92449 611 GLN B C 1
ATOM 9210 O O . GLN B 1 611 ? -15.71459 28.62016 52.78016 1.000 14.98814 611 GLN B O 1
ATOM 9216 N N . ALA B 1 612 ? -14.10909 29.37748 51.39917 1.000 16.12469 612 ALA B N 1
ATOM 9217 C CA . ALA B 1 612 ? -15.08549 29.74888 50.38294 1.000 16.07509 612 ALA B CA 1
ATOM 9218 C C . ALA B 1 612 ? -15.73547 28.51138 49.77478 1.000 18.00926 612 ALA B C 1
ATOM 9219 O O . ALA B 1 612 ? -16.94632 28.49889 49.52527 1.000 13.45283 612 ALA B O 1
ATOM 9221 N N . VAL B 1 613 ? -14.94563 27.45561 49.55618 1.000 15.58121 613 VAL B N 1
ATOM 9222 C CA . VAL B 1 613 ? -15.48585 26.19829 49.02339 1.000 19.13891 613 VAL B CA 1
ATOM 9223 C C . VAL B 1 613 ? -16.51146 25.60449 49.98179 1.000 15.89063 613 VAL B C 1
ATOM 9224 O O . VAL B 1 613 ? -17.60525 25.19251 49.57455 1.000 18.87768 613 VAL B O 1
ATOM 9228 N N . ARG B 1 614 ? -16.16531 25.53583 51.26854 1.000 15.98578 614 ARG B N 1
ATOM 9229 C CA . ARG B 1 614 ? -17.09561 25.00390 52.26189 1.000 18.95732 614 ARG B CA 1
ATOM 9230 C C . ARG B 1 614 ? -18.39728 25.79156 52.26485 1.000 19.13813 614 ARG B C 1
ATOM 9231 O O . ARG B 1 614 ? -19.49250 25.21145 52.25918 1.000 17.19243 614 ARG B O 1
ATOM 9239 N N . ALA B 1 615 ? -18.28871 27.12186 52.26937 1.000 18.05450 615 ALA B N 1
ATOM 9240 C CA . ALA B 1 615 ? -19.47178 27.97292 52.30604 1.000 15.32621 615 ALA B CA 1
ATOM 9241 C C . ALA B 1 615 ? -20.35977 27.74988 51.08964 1.000 18.30859 615 ALA B C 1
ATOM 9242 O O . ALA B 1 615 ? -21.59066 27.63906 51.21622 1.000 17.28990 615 ALA B O 1
ATOM 9244 N N . VAL B 1 616 ? -19.75982 27.67941 49.90367 1.000 14.27267 616 VAL B N 1
ATOM 9245 C CA . VAL B 1 616 ? -20.54537 27.50784 48.68617 1.000 15.76992 616 VAL B CA 1
ATOM 9246 C C . VAL B 1 616 ? -21.23488 26.15059 48.68579 1.000 20.00411 616 VAL B C 1
ATOM 9247 O O . VAL B 1 616 ? -22.38682 26.01994 48.24619 1.000 18.63164 616 VAL B O 1
ATOM 9251 N N . ARG B 1 617 ? -20.55329 25.12309 49.19437 1.000 16.65879 617 ARG B N 1
ATOM 9252 C CA . ARG B 1 617 ? -21.15794 23.79474 49.22986 1.000 21.10516 617 ARG B CA 1
ATOM 9253 C C . ARG B 1 617 ? -22.26102 23.70042 50.26978 1.000 22.67723 617 ARG B C 1
ATOM 9254 O O . ARG B 1 617 ? -23.13691 22.84007 50.14428 1.000 25.89742 617 ARG B O 1
ATOM 9262 N N . GLU B 1 618 ? -22.25463 24.57870 51.27726 1.000 18.70965 618 GLU B N 1
ATOM 9263 C CA . GLU B 1 618 ? -23.37096 24.64684 52.21357 1.000 18.61363 618 GLU B CA 1
ATOM 9264 C C . GLU B 1 618 ? -24.61991 25.21942 51.56065 1.000 21.44295 618 GLU B C 1
ATOM 9265 O O . GLU B 1 618 ? -25.73877 24.94927 52.01564 1.000 20.60243 618 GLU B O 1
ATOM 9271 N N . LEU B 1 619 ? -24.45525 26.02719 50.52176 1.000 21.32276 619 LEU B N 1
ATOM 9272 C CA . LEU B 1 619 ? -25.58602 26.64005 49.84177 1.000 24.54386 619 LEU B CA 1
ATOM 9273 C C . LEU B 1 619 ? -26.10205 25.71767 48.73444 1.000 25.41099 619 LEU B C 1
ATOM 9274 O O . LEU B 1 619 ? -27.21158 25.91734 48.24527 1.000 31.54577 619 LEU B O 1
#

Organism: Pseudomonas aeruginosa (strain ATCC 15692 / DSM 22644 / CIP 104116 / JCM 14847 / LMG 12228 / 1C / PRS 101 / PAO1) (NCBI:txid208964)

Secondary structure (DSSP, 8-state):
-TTS-S-GGG--EEEES-TTSSHHHH---S------TTSPP--EEEEEEE--BHHHHHHHHHHHHHSTT--EEEE-SSSSSBTT--EEEEEETTEEEEEESS-----SHHHH--HHHHHHHHHHT--GGGHHHHB-TTHHHHTT-EEEEEE-HHHHSS-EEEE---------S-GGGS-PPPHHHHHHTSSS-HHHHHHHHHHHHS---TTTT--HHHHHHHHHHSBHHHIIIIII---HHHHHTTTTTTHHHHSS-GGGSBHHHHHHTT-SS-TTS-PPPP-HHHHH----S----TTTTHHHHH--TTT-GGG------TT-----GGGTT-TT-SEEEE-SEEEEEEEEETTEEEEEEEETTEEEEEEEEEE------TTTBTT--HHHHHHHHT--PPPEEEEEEEES--HHHHHHTEEEEE-SSSSB-EEEBPP-B-BTTB-----TTS-EEE--B----TT---HHHHHHHHHHHHH--HHHHHHHHHHHHH--GGGT--HHHHEEEEEEEEESS-SPP--TTT--HHHHHH---TT--BTTB---SGGGGT--SHHHHHHHHHHHHHH-/---GGG--EEEES-TTSSHHHH---S------TTSPP--EEEEEEE--BHHHHHHHHHHHHH-TT--EEEE-SSSSSBTT--EEEEEETTEEEEEESS-----SHHHH--HHHHHHHHHTT--GGGHHHHB-TTHHHHTT-EEEEEE-HHHHSS-EEEE--------SS-GGGS-PPPHHHHHTTSSS-HHHHHHHHHHHHS---TTTTS-HHHHHHHHHHSBHHHIIIIII---HHHHHTTTTTTHHHHSS-GGGSBHHHHHHTT-SS-TTS-PPPPPHHHHH----S----TTTTHHHHH--TTT-GGG------TT-----GGGSS-TTSSEEEE-SEEEEEEEEETTEEEEEEEETTEEEEEEEEEE------TTTBTT--HHHHHHHHT--PEEEEEEEEEES--HHHHHHTEEEEE-SSSSB-EEEBPP-B-BTTB-----TTS-EEE--B-----S---HHHHHHHHHHHHH--HHHHHHHHHHHHH--GGGT--HHHHEEEEEEEEEEEEE----TTT--HHHHHH---TT--BTTB---SGGGGT--SHHHHHHHHHHHHHH-

Nearest PDB structures (foldseek):
  7d9g-assembly1_A  TM=9.954E-01  e=0.000E+00  Pseudomonas aeruginosa PAO1
  7d9j-assembly2_B  TM=9.994E-01  e=0.000E+00  Pseudomonas aeruginosa PAO1
  7d9i-assembly2_B  TM=9.993E-01  e=0.000E+00  Pseudomonas aeruginosa PAO1
  7d9j-assembly1_A  TM=9.858E-01  e=0.000E+00  Pseudomonas aeruginosa PAO1
  7d9i-assembly1_A  TM=9.899E-01  e=0.000E+00  Pseudomonas aeruginosa PAO1

Sequence (1148 aa):
APGGRYYPPALTGLRGSHPGAFEVAHQGWEKKTFDVDHLPIEEEYDLVVVGGGISGLAAAWFYRERHPAARILVIENHDDFGGHAKRNEFQAGGRTILGYGGSESLQSPNALYSEDAKHLLKRLGVELKRFETAFDTDFYPGLGLSRAVFFDKASFGVDKLVSGDPTPVADEVPRDRLNARSWRAFIGDFPLSREDREALIALYESPRDYLAGKSVEEKETYLAKTSYRDYLLKNVGLSETSVKYFQGRSNDFSALGADALPAADAYAAGFPGFDALGLPQPSEEAQAEDEPYIYHFPDGNASLARLVRDLIPAVAPGRGEDIVARFDYSKLDLAGHPVRLRLNSTAVSVRNRAGGVDVGYSRAGRLHRVRGKHCVACYNVPYLLRDLSEEQAHALSQNVKFPLVYTKVLLRNWQAWKTLGIHEIYAPTLPYSRIKLDFPVDLGSYRHPRDPRQPIGVHVYVPTTPNAGDARTQARVGRSKLYASFEQLEKDIRDQLQALGPAGFDHRRDITGITVNRWSHGYSYFNTLYDDEAESEALELARSKVGNVAIANSDAAWDAYAHAAIDQAVRAVRELRYYPPALTGLRGSHPGAFEVAHQGWEKKTFDVDHLPIEEEYDLVVVGGGISGLAAAWFYRERHPAARILVIENHDDFGGHAKRNEFQAGGRTILGYGGSESLQSPNALYSEDAKHLLKRLGVELKRFETAFDTDFYPGLGLSRAVFFDKASFGVDKLVSGDPTPVADEVPRDRLNARSWRAFIGDFPLSREDREALIALYESPRDYLAGKSVEEKETYLAKTSYRDYLLKNVGLSETSVKYFQGRSNDFSALGADALPAADAYAAGFPGFDALGLPQPSEEAQAEDEPYIYHFPDGNASLARLVRDLIPAVAPGRGEDIVARFDYSKLDLAGHPVRLRLNSTAVSVRNRAGGVDVGYSRAGRLHRVRGKHCVACYNVPYLLRDLSEEQAHALSQNVKFPLVYTKVLLRNWQAWKTLGIHEIYAPTLPYSRIKLDFPVDLGSYRHPRDPRQPIGVHVYVPTTPNAGDARTQARVGRSKLYASFEQLEKDIRDQLQALGPAGFDHRRDITGITVNRWSHGYSYFNTLYDDEAESEALELARSKVGNVAIANSDAAWDAYAHAAIDQAVRAVREL

B-factor: mean 21.73, std 8.58, range [8.15, 81.74]

Radius of gyration: 34.36 Å; Cα contacts (8 Å, |Δi|>4): 2483; chains: 2; bounding box: 81×62×104 Å

Foldseek 3Di:
DPPDFLDVQADFFEAACHPLQCPVVCVCPVLDADDCPPPDADAEWAEEEEAQALLSVLLVVVLCVVVVLTFYEYFHAASDGHRQFGWHWDDFPNDIAIAALGQWFAQLCVQPFDPLRVVLCVQQQHDQVVLVPQFPLCQLLVLQFAEWAWEDCVLLVDTDIFTQDQQDQQAQHDSVSRSHDQLLVRLVPDSDDPVLSVLSSCLPVPAAQLPPPDDLVRVLLQLQQAFQLVCCCPRSNHDPSSCLSQFCPCCVVAVGGRQAARSNNCVLRRHTRCPHNPHDDDDPSSVSSVDNNRRGLSHGCSLVSQSLCVQQVVQFDDGHLCSVTHGRVVRQADPPRRYHYHYSKAWQAWEDDDQWIWIWIAHPRDIHIHIHNFYEADQQAPRYYVQDDPLLNVLSVVFQFAKKKKKKWKWQFQVLSSVVSHAWYAYSDAQDRIKGFDRAGHTRPDGADRHRNGMGMMIIGRQADPPPDHDSVRRVVSLVVVVPDSVVVVCSVLVVVCSSVVSPDDSVPTTDGMHMNTNSRAFTAAGSNPDDPVVSVVSLSNQDARNSYGYAYLNVVSGRRSSRSSVRSVVRSVVD/DLDPQADFFEAACRPLLCPVVCVCPVLDADDCPVPDADAEWAEEEEAQALLSVLLVVVLCVVVVLTQYEYEHAASDGHRQFGWHWDDFPRDIAIAALGQWFAQLCVLPFDPLRVVLCVQQQHDQCVLVPQFPLCQLLVLLFAEWAWEPCVQLNHTDIFTQDQQAQAAQHPSVSRSHDQLLVRLVPDSDDPVLSVLSNCLPVPAAQLPPPDDLVRVLLQLQQQFQLRCCCPRSNHDPSSSLSQFCPCCPVAVGGSQAARSNVCVLRRHTRCPHNPHDDDDPSSVSSVPNRRRGLSHHCSLVSQSLCVQQVVQFDDGHLVSNTHGDVVRQADPVHSYHYHYSKAWQAWEDDDQWIKIWIAHPNDIHIHIHNFYEADQQDLRYYVQDDPLLNVLSVVFQFAKKKKKKWKWQFQVLSSVVSHAWYAYSDAQDGIKGFDRQGHTRPDGADRHRNGMGMMIIGRQADHPPDHDSVRLVVSLVVVVPDSVVVVVSVQVVVCSSVVSPDDCVPTTDGMHMNTCSRAFTAAGSNPDDDVVNVVSVSNQDADRSYGYAYLNVVSGRRSSSSSVRSSVRSVVD

Solvent-accessible surface area: 44468 Å² total